Protein 8UFG (pdb70)

Sequence (1120 aa):
QTLCIKHLAKNYSKRWVVKDVSFEMQSGQIVGLLGPNGAGKTTSFYMVVGLVRMDKGEIHLDNLDLSDLAMHERARKGIGYLPQEASIFRKLTIAENIMAILETRKDLNKQQRQQRLQELLNDFKITHIKDSLGMSVSGGERRRAEIARALAADPKFMLLDEPFAGVDPISVGDIKDIIRNLKDRGIGVLITDHNVRETLAICEHAYIVSEGAVIAEGSPQDILENEQVRKVYLGDDFTQTLCIKHLAKNYSKRWVVKDVSFEMQSGQIVGLLGPNGAGKTTSFYMVVGLVRMDKGEIHLDNLDLSDLAMHERARKGIGYLPQEASIFRKLTIAENIMAILETRKDLNKQQRQQRLQELLNDFKITHIKDSLGMSVSGGERRRAEIARALAADPKFMLLDEPFAGVDPISVGDIKDIIRNLKDRGIGVLITDHNVRETLAICEHAYIVSEGAVIAEGSPQDILENEQVRKVYLGDDFIIRRYLVKQVVSTSLVVIALLTLIMMGGRLIKYFGVAAQGRLDAGVLFSIIGYRMPEFLTLILPLGFFIGLMLVFGRLYVDHEMAVLNGSGISRIRLGQLLIPLALVFLVIQGILMLWMTPWGLRQFDQLSSSQAVRTGFDLVRPKEFISSGPYTIYAGDLSEDRKNLKDIFFYQDVMILAKEATRNVVDLIQGRRYEIYSQAEFQRYRLRLKVEALPSSKLWNKWNDPVIASEMGWRVFGPFTIVIALMMAVALCEVSPRQGRYYRLIPAIFIFASLIVLLIAIRTRISRDELGVWAYPAALAVYGIAAALFSRKRRIVAKHVTKTTALAMLGTTIVLVILQVLFTYLGELSNLKADYSAWQAFLYVLWGAPRYLYEILPISALIGAILGLGTLASNSELIVMRSVGISLWRIVGWVIRSALVLVLLSFALSEWVVPYTNERANSVKSEVRGYWSREGQRFIYVDYANSQGQLKRIQVVDFDDNYRLKSVTNAEQGQFVKDGQWLLNHSQQMAILALQPKYVHMVTIDPEDLSFSQLVSFMNYMREYSQVPKTYQLAFWKKVASPFALITLVLVACSFIFGPLRQQSMGFRLVIALFIGLGFYYLQDFLGYASLVYNPSPAWFVLGPIVLMFVAGSYLLYRA

Solvent-accessible surface area: 48126 Å² total; per-residue (Å²): 101,48,0,24,0,63,104,0,3,35,31,110,113,186,150,96,19,0,88,82,0,47,4,99,0,101,40,22,34,1,0,0,0,0,1,12,78,53,10,4,6,44,23,0,0,63,0,0,3,10,81,21,108,23,68,121,23,66,0,43,6,73,144,76,64,0,12,140,39,34,14,29,55,0,15,147,64,4,6,3,13,1,0,68,89,31,0,1,0,44,100,0,22,0,12,44,0,0,12,0,0,0,65,50,29,207,107,23,86,118,136,73,46,84,113,52,9,119,70,0,0,100,64,12,144,0,60,129,19,65,121,31,71,1,101,76,25,65,43,48,34,50,26,60,0,0,5,0,1,11,2,0,24,77,11,75,0,0,0,1,4,26,7,3,38,38,22,22,29,61,39,13,30,86,20,24,84,26,1,97,49,0,53,114,78,30,13,0,0,0,0,0,1,47,39,4,62,38,0,12,62,11,8,70,40,0,7,0,0,6,134,0,34,39,37,8,114,10,36,11,117,61,0,67,104,39,135,82,0,93,145,59,2,0,4,138,128,46,125,95,49,0,18,1,82,103,0,4,32,25,86,113,176,142,92,17,0,96,80,0,48,4,94,0,91,40,22,28,1,0,0,0,0,1,12,83,62,4,4,6,44,19,0,0,60,0,0,3,9,41,38,142,29,70,116,20,64,0,48,5,76,144,74,68,0,21,147,45,32,5,24,55,7,14,123,67,4,6,4,12,2,5,74,116,46,0,0,0,71,112,14,20,0,12,71,0,0,19,0,0,0,37,20,34,201,106,26,79,148,148,72,46,83,117,48,8,116,82,0,1,102,52,11,146,0,61,130,19,66,118,32,66,2,87,76,29,62,42,45,34,48,21,60,0,0,5,0,2,10,1,0,25,78,10,78,0,0,0,2,5,25,7,3,37,44,20,23,24,62,40,11,33,89,18,26,82,24,2,95,48,0,73,103,81,35,13,0,0,0,0,0,1,48,39,3,76,33,0,13,62,14,8,65,36,0,8,0,0,12,117,0,36,39,43,9,120,10,40,17,140,86,1,51,141,44,138,93,0,55,128,48,1,0,5,126,127,74,49,13,100,106,0,0,41,92,20,0,46,61,19,0,104,98,12,18,62,71,24,23,127,22,57,13,22,14,69,41,24,113,16,32,1,39,4,7,51,0,112,13,48,61,75,25,10,143,49,3,27,38,62,42,76,6,60,29,45,14,61,0,12,2,22,0,0,0,12,0,0,6,13,2,0,1,40,0,32,34,30,35,0,0,11,6,0,22,7,18,8,8,12,31,53,97,0,6,102,9,0,73,69,12,0,96,80,13,36,88,66,1,8,82,11,9,70,156,52,19,2,93,0,20,63,49,33,55,105,23,46,73,77,27,84,116,33,52,0,0,14,35,0,67,30,70,29,37,16,73,17,76,86,43,10,0,6,0,6,63,19,35,87,81,29,87,66,0,77,34,3,1,3,19,68,92,30,0,4,6,5,120,69,0,48,50,59,54,0,30,0,56,71,1,35,63,0,40,81,128,53,78,44,106,30,108,136,74,135,11,168,41,94,27,73,6,66,32,22,95,129,5,185,90,104,98,147,67,37,52,22,5,4,5,5,0,37,3,57,48,4,6,85,5,0,37,11,0,10,60,5,0,7,2,23,1,89,3,49,62,192,60,5,62,45,101,65,9,35,72,0,43,84,66,0,39,48,0,21,55,60,5,84,37,8,46,39,122,3,43,126,103,122,42,29,35,164,4,2,54,39,6,12,50,96,40,6,108,56,6,26,122,80,7,157,189,85,121,24,0,1,117,12,0,30,135,27,0,20,107,20,0,76,35,13,4,101,79,35,24,103,45,54,22,96,103,32,50,70,46,16,62,62,75,63,130,112,110,7,53,44,150,61,0,68,47,29,0,74,85,0,18,24,55,18,31,42,75,16,0,16,28,0,0,0,4,0,0,0,42,2,0,0,57,1,21,60,18,11,4,5,29,4,0,9,8,13,3,0,20,4,115,115,0,2,32,4,0,28,102,1,0,74,87,2,7,117,59,5,99,26,10,8,44,189,51,10,34,122,9,16,84,81,2,98,48,37,100,127,123,15,176,29,30,23,13,27,16,47,48,71,1,0,43,0,42,42,1,27,60,160,0,34,1,99,154,5,23,10,0,36,6,61,119,80,36,122,7,98,40,8,29,55,10,104,67,1,88,62,83,137,96,49,96,24,125,46,75,113,58,132,130,65,94,104,35,14,6,20,10,120,36,2,54,14,40,80,59,82,19,79,44,1,5,64,74,44,0,49,34,4,18,74,18,20,172,133,83,38,79,14,8,43,31,18,60,3,0,49,79,50,24,47,2,20,15,118,6,3,45,7,0,0,6,8,0,0,0,47,2,7,9,67,5,97,146,74,26,56,5,44,1,45,17,34,0,61,72,32,1,69,38,9,77,54,76,50,26,79,34,0,48,2,0,30,26,92,107,65,52,1,17,195,35,16,60,23,6,15,81,126,34,89,91,49,0,27,132,29,6,156,128,31

Organism: Acinetobacter baylyi (strain ATCC 33305 / BD413 / ADP1) (NCBI:txid62977)

Radius of gyration: 37.08 Å; Cα contacts (8 Å, |Δi|>4): 2187; chains: 4; bounding box: 50×92×106 Å

InterPro domains:
  IPR003439 ABC transporter-like, ATP-binding domain [PF00005] (27-174)
  IPR003439 ABC transporter-like, ATP-binding domain [PS50893] (12-245)
  IPR003593 AAA+ ATPase domain [SM00382] (36-221)
  IPR017871 ABC transporter-like, conserved site [PS00211] (146-160)
  IPR027417 P-loop containing nucleoside triphosphate hydrolase [G3DSA:3.40.50.300] (1-249)
  IPR027417 P-loop containing nucleoside triphosphate hydrolase [SSF52540] (12-245)
  IPR030921 LPS export ABC transporter, ATP-binding protein LptB [TIGR04406] (12-248)
  IPR030921 LPS export ABC transporter, ATP-binding protein LptB [cd03218] (12-244)
  IPR032823 Branched-chain amino acid ATP-binding cassette transporter, C-terminal [PF12399] (223-247)
  IPR051120 ABC Transporter, Amino Acid and LPS Transport [PTHR45772] (4-247)

Secondary structure (DSSP, 8-state):
-EEEEEEEEEESSS-EEEEEEEEEEESS-EEEEE-STTSSHHHHHHHHHTSS--SEEEEEESS-B-SSS-HHHHHHTTEEEE-SS--S-TTSBHHHHHHHHHTT-TT--HHHHHHHHHHHHHHTT-GGGTTSBTTSS-HHHHHHHHHHHHHHT--SEEEEESTTSS--HHHHHHHHHHHHHTTTTT-EEEEE-S-HHHHTTT-SEEEEEETTEEEEEE-HHHHHT-TTHHHHTS-S---/-EEEEEEEEEESSS-EEEEEEEEEEETT-EEEEE-STTSSHHHHHHHHHTSS--SEEEEEESS-B-SSS-HHHHHHTTEEEE-SS--S-TTSBHHHHHHHHHTT-SS--HHHHHHHHHHHHHHTT-GGGTTSBGGGS-HHHHHHHHHHHHHHT--SEEEEESTTSS--HHHHHHHHHHHHHHHTTT-EEEEE-S-HHHHTTT-SEEEEEETTEEEEEE-HHHHHT-HHHHHHTS-S--/-HHHHHHHHHHHHHHHHHHHHHHHHHHHHHHHHHHHHHTTSS-TTTHHHHHHHTHHHHHHHHHHHHHHHHHHHHHHHHHHTTHHHHHHTTT--HHHHHHHTHHHHHHHHHHHHHIIIIIHHHHHHHHHHHHHHHSS--GGGG--BTEEEEETTEEEEEEE--SSS-SEEEEEEE--EEEEEEEEE---EEEEEEEEEE--EEEEEEEEEE---GGGS-STTTSS-TTSHHHHHHHHHHHHSTTHHHHHHHHHHHT----TTT-TTTTHHHHHHHHHHHHHHHHHHHHHHHTTSS-TTHHHHHHHHHHHHHHHHHT-/--HHHHHHHHHHHHHHHHHHHHHHHHHHHHHHHHHTTS--SSS-HHHHHHHHHHTHHHHHHHHHHHHHHHHHHHHHHHHHHTTHHHHHHHTT--HHHHHHHHHHHHHHHHHHHHHIIIIIHHHHHHHHHHHH--EEEEEEEETTEEEEEEEE-TTSEEEEEEEE---TT-----EEE-SEEEEEETTEEEEES-EE-------SSTTHHHHS-TTTS-HHHHHHHHHHHHHHS---HHHHHHHHHHHTHHHHHHHHHHHHHHHHHTTTTT--HHHHHHHHHHHHHHHHHHHHHHHHHHTTSSS-HHHHHHHHHHHHHHHHHHHHHT-

Structure (mmCIF, N/CA/C/O backbone):
data_8UFG
#
_entry.id   8UFG
#
_cell.length_a   1.00
_cell.length_b   1.00
_cell.length_c   1.00
_cell.angle_alpha   90.00
_cell.angle_beta   90.00
_cell.angle_gamma   90.00
#
_symmetry.space_group_name_H-M   'P 1'
#
loop_
_entity.id
_entity.type
_entity.pdbx_description
1 polymer 'Lipopolysaccharide export system ATP-binding protein LptB'
2 polymer 'Lipopolysaccharide export system permease protein LptF'
3 polymer 'LPS export ABC transporter permease LptG'
4 non-polymer DODECYL-BETA-D-MALTOSIDE
5 non-polymer '(2~{R},4~{R},5~{R},6~{R})-2-[(2~{R},4~{R},5~{R},6~{R})-5-[(2~{S},4~{R},5~{R},6~{R})-4-[(2~{R},3~{R},4~{R},5~{S},6~{S})-3-acetamido-6-carboxy-4,5-bis(oxidanyl)oxan-2-yl]oxy-6-[(1~{R})-1,2-bis(oxidanyl)ethyl]-2-carboxy-5-oxidanyl-oxan-2-yl]oxy-6-[(1~{R})-1,2-bis(oxidanyl)ethyl]-2-carboxy-2-[[(2~{R},3~{S},4~{R},5~{R},6~{R})-4-[(3~{S})-3-dodecanoyloxydodecanoyl]oxy-6-[[(2~{R},3~{S},4~{R},5~{R},6~{R})-5-[[(3~{R})-3-heptanoyloxyundecanoyl]amino]-3-oxidanyl-4-[(3~{R})-3-oxidanyloctanoyl]oxy-6-phosphonooxy-oxan-2-yl]methoxy]-5-[[(3~{S})-3-[(3~{R})-3-oxidanyldecanoyl]oxydecanoyl]amino]-3-phosphonooxy-oxan-2-yl]methoxy]oxan-4-yl]oxy-6-[(1~{R})-1,2-bis(oxidanyl)ethyl]-4,5-bis(oxidanyl)oxane-2-carboxylic acid'
#
loop_
_atom_site.group_PDB
_atom_site.id
_atom_site.type_symbol
_atom_site.label_atom_id
_atom_site.label_alt_id
_atom_site.label_comp_id
_atom_site.label_asym_id
_atom_site.label_entity_id
_atom_site.label_seq_id
_atom_site.pdbx_PDB_ins_code
_atom_site.Cartn_x
_atom_site.Cartn_y
_atom_site.Cartn_z
_atom_site.occupancy
_atom_site.B_iso_or_equiv
_atom_site.auth_seq_id
_atom_site.auth_comp_id
_atom_site.auth_asym_id
_atom_site.auth_atom_id
_atom_site.pdbx_PDB_model_num
ATOM 1 N N . GLN A 1 18 ? 118.374 98.110 66.814 1.00 52.28 10 GLN A N 1
ATOM 2 C CA . GLN A 1 18 ? 119.115 98.809 67.857 1.00 52.28 10 GLN A CA 1
ATOM 3 C C . GLN A 1 18 ? 119.774 97.820 68.808 1.00 52.28 10 GLN A C 1
ATOM 4 O O . GLN A 1 18 ? 119.193 96.788 69.141 1.00 52.28 10 GLN A O 1
ATOM 10 N N . THR A 1 19 ? 120.989 98.140 69.246 1.00 51.01 11 THR A N 1
ATOM 11 C CA . THR A 1 19 ? 121.745 97.282 70.144 1.00 51.01 11 THR A CA 1
ATOM 12 C C . THR A 1 19 ? 122.282 98.097 71.311 1.00 51.01 11 THR A C 1
ATOM 13 O O . THR A 1 19 ? 122.632 99.271 71.164 1.00 51.01 11 THR A O 1
ATOM 17 N N . LEU A 1 20 ? 122.333 97.461 72.478 1.00 46.63 12 LEU A N 1
ATOM 18 C CA . LEU A 1 20 ? 122.857 98.066 73.701 1.00 46.63 12 LEU A CA 1
ATOM 19 C C . LEU A 1 20 ? 124.150 97.338 74.050 1.00 46.63 12 LEU A C 1
ATOM 20 O O . LEU A 1 20 ? 124.122 96.280 74.685 1.00 46.63 12 LEU A O 1
ATOM 25 N N . CYS A 1 21 ? 125.280 97.903 73.636 1.00 51.47 13 CYS A N 1
ATOM 26 C CA . CYS A 1 21 ? 126.578 97.268 73.821 1.00 51.47 13 CYS A CA 1
ATOM 27 C C . CYS A 1 21 ? 127.213 97.770 75.111 1.00 51.47 13 CYS A C 1
ATOM 28 O O . CYS A 1 21 ? 127.439 98.974 75.271 1.00 51.47 13 CYS A O 1
ATOM 31 N N . ILE A 1 22 ? 127.503 96.847 76.023 1.00 46.76 14 ILE A N 1
ATOM 32 C CA . ILE A 1 22 ? 128.148 97.153 77.294 1.00 46.76 14 ILE A CA 1
ATOM 33 C C . ILE A 1 22 ? 129.441 96.357 77.354 1.00 46.76 14 ILE A C 1
ATOM 34 O O . ILE A 1 22 ? 129.435 95.144 77.113 1.00 46.76 14 ILE A O 1
ATOM 39 N N . LYS A 1 23 ? 130.547 97.027 77.669 1.00 50.87 15 LYS A N 1
ATOM 40 C CA . LYS A 1 23 ? 131.838 96.358 77.701 1.00 50.87 15 LYS A CA 1
ATOM 41 C C . LYS A 1 23 ? 132.689 96.873 78.852 1.00 50.87 15 LYS A C 1
ATOM 42 O O . LYS A 1 23 ? 132.662 98.062 79.178 1.00 50.87 15 LYS A O 1
ATOM 48 N N . HIS A 1 24 ? 133.434 95.952 79.467 1.00 49.33 16 HIS A N 1
ATOM 49 C CA . HIS A 1 24 ? 134.462 96.271 80.459 1.00 49.33 16 HIS A CA 1
ATOM 50 C C . HIS A 1 24 ? 133.901 97.046 81.651 1.00 49.33 16 HIS A C 1
ATOM 51 O O . HIS A 1 24 ? 134.463 98.054 82.082 1.00 49.33 16 HIS A O 1
ATOM 58 N N . LEU A 1 25 ? 132.790 96.560 82.196 1.00 45.94 17 LEU A N 1
ATOM 59 C CA . LEU A 1 25 ? 132.261 97.142 83.420 1.00 45.94 17 LEU A CA 1
ATOM 60 C C . LEU A 1 25 ? 133.183 96.841 84.595 1.00 45.94 17 LEU A C 1
ATOM 61 O O . LEU A 1 25 ? 133.814 95.784 84.664 1.00 45.94 17 LEU A O 1
ATOM 66 N N . ALA A 1 26 ? 133.257 97.786 85.527 1.00 50.25 18 ALA A N 1
ATOM 67 C CA . ALA A 1 26 ? 134.074 97.606 86.717 1.00 50.25 18 ALA A CA 1
ATOM 68 C C . ALA A 1 26 ? 133.531 98.488 87.828 1.00 50.25 18 ALA A C 1
ATOM 69 O O . ALA A 1 26 ? 133.070 99.603 87.574 1.00 50.25 18 ALA A O 1
ATOM 71 N N . LYS A 1 27 ? 133.590 97.980 89.056 1.00 52.62 19 LYS A N 1
ATOM 72 C CA . LYS A 1 27 ? 133.135 98.726 90.219 1.00 52.62 19 LYS A CA 1
ATOM 73 C C . LYS A 1 27 ? 133.724 98.083 91.462 1.00 52.62 19 LYS A C 1
ATOM 74 O O . LYS A 1 27 ? 133.791 96.856 91.556 1.00 52.62 19 LYS A O 1
ATOM 80 N N . ASN A 1 28 ? 134.153 98.914 92.407 1.00 64.47 20 ASN A N 1
ATOM 81 C CA . ASN A 1 28 ? 134.690 98.435 93.670 1.00 64.47 20 ASN A CA 1
ATOM 82 C C . ASN A 1 28 ? 133.915 99.023 94.844 1.00 64.47 20 ASN A C 1
ATOM 83 O O . ASN A 1 28 ? 133.377 100.131 94.770 1.00 64.47 20 ASN A O 1
ATOM 88 N N . TYR A 1 29 ? 133.819 98.235 95.911 1.00 69.40 21 TYR A N 1
ATOM 89 C CA . TYR A 1 29 ? 133.152 98.630 97.147 1.00 69.40 21 TYR A CA 1
ATOM 90 C C . TYR A 1 29 ? 134.168 98.517 98.274 1.00 69.40 21 TYR A C 1
ATOM 91 O O . TYR A 1 29 ? 134.501 97.407 98.703 1.00 69.40 21 TYR A O 1
ATOM 100 N N . SER A 1 30 ? 134.655 99.664 98.753 1.00 77.85 22 SER A N 1
ATOM 101 C CA . SER A 1 30 ? 135.704 99.713 99.773 1.00 77.85 22 SER A CA 1
ATOM 102 C C . SER A 1 30 ? 136.943 98.944 99.314 1.00 77.85 22 SER A C 1
ATOM 103 O O . SER A 1 30 ? 137.447 98.057 100.006 1.00 77.85 22 SER A O 1
ATOM 106 N N . LYS A 1 31 ? 137.426 99.295 98.120 1.00 77.28 23 LYS A N 1
ATOM 107 C CA . LYS A 1 31 ? 138.606 98.672 97.516 1.00 77.28 23 LYS A CA 1
ATOM 108 C C . LYS A 1 31 ? 138.434 97.161 97.376 1.00 77.28 23 LYS A C 1
ATOM 109 O O . LYS A 1 31 ? 139.381 96.389 97.543 1.00 77.28 23 LYS A O 1
ATOM 115 N N . ARG A 1 32 ? 137.213 96.737 97.065 1.00 69.51 24 ARG A N 1
ATOM 116 C CA . ARG A 1 32 ? 136.888 95.338 96.799 1.00 69.51 24 ARG A CA 1
ATOM 117 C C . ARG A 1 32 ? 136.101 95.306 95.494 1.00 69.51 24 ARG A C 1
ATOM 118 O O . ARG A 1 32 ? 134.935 95.710 95.455 1.00 69.51 24 ARG A O 1
ATOM 126 N N . TRP A 1 33 ? 136.737 94.826 94.429 1.00 60.32 25 TRP A N 1
ATOM 127 C CA . TRP A 1 33 ? 136.169 94.895 93.084 1.00 60.32 25 TRP A CA 1
ATOM 128 C C . TRP A 1 33 ? 135.024 93.897 92.974 1.00 60.32 25 TRP A C 1
ATOM 129 O O . TRP A 1 33 ? 135.239 92.711 92.717 1.00 60.32 25 TRP A O 1
ATOM 140 N N . VAL A 1 34 ? 133.796 94.381 93.170 1.00 56.73 26 VAL A N 1
ATOM 141 C CA . VAL A 1 34 ? 132.628 93.515 93.044 1.00 56.73 26 VAL A CA 1
ATOM 142 C C . VAL A 1 34 ? 132.418 93.105 91.592 1.00 56.73 26 VAL A C 1
ATOM 143 O O . VAL A 1 34 ? 131.970 91.989 91.309 1.00 56.73 26 VAL A O 1
ATOM 147 N N . VAL A 1 35 ? 132.725 93.998 90.652 1.00 50.32 27 VAL A N 1
ATOM 148 C CA . VAL A 1 35 ? 132.566 93.740 89.226 1.00 50.32 27 VAL A CA 1
ATOM 149 C C . VAL A 1 35 ? 133.907 93.973 88.545 1.00 50.32 27 VAL A C 1
ATOM 150 O O . VAL A 1 35 ? 134.532 95.021 88.740 1.00 50.32 27 VAL A O 1
ATOM 154 N N . LYS A 1 36 ? 134.349 92.999 87.750 1.00 50.86 28 LYS A N 1
ATOM 155 C CA . LYS A 1 36 ? 135.629 93.068 87.044 1.00 50.86 28 LYS A CA 1
ATOM 156 C C . LYS A 1 36 ? 135.420 92.623 85.600 1.00 50.86 28 LYS A C 1
ATOM 157 O O . LYS A 1 36 ? 135.311 91.424 85.327 1.00 50.86 28 LYS A O 1
ATOM 163 N N . ASP A 1 37 ? 135.379 93.587 84.680 1.00 49.39 29 ASP A N 1
ATOM 164 C CA . ASP A 1 37 ? 135.323 93.318 83.243 1.00 49.39 29 ASP A CA 1
ATOM 165 C C . ASP A 1 37 ? 134.087 92.496 82.869 1.00 49.39 29 ASP A C 1
ATOM 166 O O . ASP A 1 37 ? 134.177 91.365 82.390 1.00 49.39 29 ASP A O 1
ATOM 171 N N . VAL A 1 38 ? 132.920 93.090 83.100 1.00 46.78 30 VAL A N 1
ATOM 172 C CA . VAL A 1 38 ? 131.658 92.529 82.632 1.00 46.78 30 VAL A CA 1
ATOM 173 C C . VAL A 1 38 ? 131.325 93.157 81.286 1.00 46.78 30 VAL A C 1
ATOM 174 O O . VAL A 1 38 ? 131.174 94.378 81.181 1.00 46.78 30 VAL A O 1
ATOM 178 N N . SER A 1 39 ? 131.210 92.323 80.257 1.00 47.68 31 SER A N 1
ATOM 179 C CA . SER A 1 39 ? 130.898 92.788 78.914 1.00 47.68 31 SER A CA 1
ATOM 180 C C . SER A 1 39 ? 129.795 91.921 78.334 1.00 47.68 31 SER A C 1
ATOM 181 O O . SER A 1 39 ? 129.922 90.694 78.300 1.00 47.68 31 SER A O 1
ATOM 184 N N . PHE A 1 40 ? 128.720 92.557 77.876 1.00 46.59 32 PHE A N 1
ATOM 185 C CA . PHE A 1 40 ? 127.631 91.827 77.245 1.00 46.59 32 PHE A CA 1
ATOM 186 C C . PHE A 1 40 ? 126.893 92.761 76.299 1.00 46.59 32 PHE A C 1
ATOM 187 O O . PHE A 1 40 ? 126.917 93.984 76.459 1.00 46.59 32 PHE A O 1
ATOM 195 N N . GLU A 1 41 ? 126.236 92.165 75.308 1.00 49.79 33 GLU A N 1
ATOM 196 C CA . GLU A 1 41 ? 125.525 92.905 74.278 1.00 49.79 33 GLU A CA 1
ATOM 197 C C . GLU A 1 41 ? 124.076 92.449 74.225 1.00 49.79 33 GLU A C 1
ATOM 198 O O . GLU A 1 41 ? 123.788 91.253 74.323 1.00 49.79 33 GLU A O 1
ATOM 204 N N . MET A 1 42 ? 123.170 93.409 74.067 1.00 50.69 34 MET A N 1
ATOM 205 C CA . MET A 1 42 ? 121.747 93.129 73.960 1.00 50.69 34 MET A CA 1
ATOM 206 C C . MET A 1 42 ? 121.155 93.973 72.843 1.00 50.69 34 MET A C 1
ATOM 207 O O . MET A 1 42 ? 121.503 95.146 72.691 1.00 50.69 34 MET A O 1
ATOM 212 N N . GLN A 1 43 ? 120.264 93.369 72.064 1.00 49.47 35 GLN A N 1
ATOM 213 C CA . GLN A 1 43 ? 119.624 94.034 70.941 1.00 49.47 35 GLN A CA 1
ATOM 214 C C . GLN A 1 43 ? 118.144 94.248 71.225 1.00 49.47 35 GLN A C 1
ATOM 215 O O . GLN A 1 43 ? 117.556 93.611 72.103 1.00 49.47 35 GLN A O 1
ATOM 221 N N . SER A 1 44 ? 117.547 95.166 70.471 1.00 48.43 36 SER A N 1
ATOM 222 C CA . SER A 1 44 ? 116.130 95.456 70.627 1.00 48.43 36 SER A CA 1
ATOM 223 C C . SER A 1 44 ? 115.293 94.257 70.201 1.00 48.43 36 SER A C 1
ATOM 224 O O . SER A 1 44 ? 115.625 93.555 69.243 1.00 48.43 36 SER A O 1
ATOM 227 N N . GLY A 1 45 ? 114.323 93.856 70.998 1.00 47.93 37 GLY A N 1
ATOM 228 C CA . GLY A 1 45 ? 113.610 92.615 70.654 1.00 47.93 37 GLY A CA 1
ATOM 229 C C . GLY A 1 45 ? 114.406 91.402 71.064 1.00 47.93 37 GLY A C 1
ATOM 230 O O . GLY A 1 45 ? 114.516 90.496 70.255 1.00 47.93 37 GLY A O 1
ATOM 231 N N . GLN A 1 46 ? 114.955 91.392 72.274 1.00 48.97 38 GLN A N 1
ATOM 232 C CA . GLN A 1 46 ? 115.692 90.224 72.784 1.00 48.97 38 GLN A CA 1
ATOM 233 C C . GLN A 1 46 ? 115.515 90.187 74.283 1.00 48.97 38 GLN A C 1
ATOM 234 O O . GLN A 1 46 ? 115.525 91.242 74.851 1.00 48.97 38 GLN A O 1
ATOM 240 N N . ILE A 1 47 ? 115.349 89.014 74.870 1.00 46.81 39 ILE A N 1
ATOM 241 C CA . ILE A 1 47 ? 115.189 88.862 76.327 1.00 46.81 39 ILE A CA 1
ATOM 242 C C . ILE A 1 47 ? 116.494 88.278 76.824 1.00 46.81 39 ILE A C 1
ATOM 243 O O . ILE A 1 47 ? 116.591 87.091 76.833 1.00 46.81 39 ILE A O 1
ATOM 248 N N . VAL A 1 48 ? 117.454 89.100 77.211 1.00 44.98 40 VAL A N 1
ATOM 249 C CA . VAL A 1 48 ? 118.787 88.703 77.646 1.00 44.98 40 VAL A CA 1
ATOM 250 C C . VAL A 1 48 ? 118.791 88.631 79.165 1.00 44.98 40 VAL A C 1
ATOM 251 O O . VAL A 1 48 ? 118.365 89.576 79.837 1.00 44.98 40 VAL A O 1
ATOM 255 N N . GLY A 1 49 ? 119.268 87.510 79.704 1.00 46.35 41 GLY A N 1
ATOM 256 C CA . GLY A 1 49 ? 119.303 87.298 81.131 1.00 46.35 41 GLY A CA 1
ATOM 257 C C . GLY A 1 49 ? 120.696 87.494 81.693 1.00 46.35 41 GLY A C 1
ATOM 258 O O . GLY A 1 49 ? 121.641 86.816 81.287 1.00 46.35 41 GLY A O 1
ATOM 259 N N . LEU A 1 50 ? 120.815 88.430 82.631 1.00 44.36 42 LEU A N 1
ATOM 260 C CA . LEU A 1 50 ? 122.071 88.696 83.330 1.00 44.36 42 LEU A CA 1
ATOM 261 C C . LEU A 1 50 ? 122.025 87.928 84.647 1.00 44.36 42 LEU A C 1
ATOM 262 O O . LEU A 1 50 ? 121.559 88.433 85.668 1.00 44.36 42 LEU A O 1
ATOM 267 N N . LEU A 1 51 ? 122.514 86.695 84.618 1.00 46.05 43 LEU A N 1
ATOM 268 C CA . LEU A 1 51 ? 122.435 85.779 85.744 1.00 46.05 43 LEU A CA 1
ATOM 269 C C . LEU A 1 51 ? 123.816 85.573 86.355 1.00 46.05 43 LEU A C 1
ATOM 270 O O . LEU A 1 51 ? 124.812 86.160 85.925 1.00 46.05 43 LEU A O 1
ATOM 275 N N . GLY A 1 52 ? 123.865 84.722 87.375 1.00 49.70 44 GLY A N 1
ATOM 276 C CA . GLY A 1 52 ? 125.094 84.420 88.066 1.00 49.70 44 GLY A CA 1
ATOM 277 C C . GLY A 1 52 ? 124.856 84.149 89.536 1.00 49.70 44 GLY A C 1
ATOM 278 O O . GLY A 1 52 ? 123.752 84.343 90.054 1.00 49.70 44 GLY A O 1
ATOM 279 N N . PRO A 1 53 ? 125.886 83.680 90.238 1.00 50.79 45 PRO A N 1
ATOM 280 C CA . PRO A 1 53 ? 125.749 83.457 91.681 1.00 50.79 45 PRO A CA 1
ATOM 281 C C . PRO A 1 53 ? 125.472 84.758 92.417 1.00 50.79 45 PRO A C 1
ATOM 282 O O . PRO A 1 53 ? 125.872 85.841 91.985 1.00 50.79 45 PRO A O 1
ATOM 286 N N . ASN A 1 54 ? 124.759 84.640 93.535 1.00 52.72 46 ASN A N 1
ATOM 287 C CA . ASN A 1 54 ? 124.366 85.814 94.304 1.00 52.72 46 ASN A CA 1
ATOM 288 C C . ASN A 1 54 ? 125.594 86.546 94.829 1.00 52.72 46 ASN A C 1
ATOM 289 O O . ASN A 1 54 ? 126.517 85.930 95.368 1.00 52.72 46 ASN A O 1
ATOM 294 N N . GLY A 1 55 ? 125.601 87.867 94.667 1.00 49.09 47 GLY A N 1
ATOM 295 C CA . GLY A 1 55 ? 126.708 88.675 95.133 1.00 49.09 47 GLY A CA 1
ATOM 296 C C . GLY A 1 55 ? 127.958 88.603 94.290 1.00 49.09 47 GLY A C 1
ATOM 297 O O . GLY A 1 55 ? 129.003 89.104 94.715 1.00 49.09 47 GLY A O 1
ATOM 298 N N . ALA A 1 56 ? 127.888 87.997 93.108 1.00 48.51 48 ALA A N 1
ATOM 299 C CA . ALA A 1 56 ? 129.044 87.850 92.236 1.00 48.51 48 ALA A CA 1
ATOM 300 C C . ALA A 1 56 ? 129.187 88.990 91.240 1.00 48.51 48 ALA A C 1
ATOM 301 O O . ALA A 1 56 ? 130.083 88.942 90.393 1.00 48.51 48 ALA A O 1
ATOM 303 N N . GLY A 1 57 ? 128.327 90.003 91.309 1.00 47.02 49 GLY A N 1
ATOM 304 C CA . GLY A 1 57 ? 128.423 91.153 90.435 1.00 47.02 49 GLY A CA 1
ATOM 305 C C . GLY A 1 57 ? 127.326 91.275 89.402 1.00 47.02 49 GLY A C 1
ATOM 306 O O . GLY A 1 57 ? 127.294 92.281 88.685 1.00 47.02 49 GLY A O 1
ATOM 307 N N . LYS A 1 58 ? 126.431 90.291 89.286 1.00 42.06 50 LYS A N 1
ATOM 308 C CA . LYS A 1 58 ? 125.337 90.411 88.328 1.00 42.06 50 LYS A CA 1
ATOM 309 C C . LYS A 1 58 ? 124.397 91.550 88.704 1.00 42.06 50 LYS A C 1
ATOM 310 O O . LYS A 1 58 ? 123.985 92.333 87.840 1.00 42.06 50 LYS A O 1
ATOM 316 N N . THR A 1 59 ? 124.061 91.672 89.990 1.00 40.27 51 THR A N 1
ATOM 317 C CA . THR A 1 59 ? 123.189 92.758 90.425 1.00 40.27 51 THR A CA 1
ATOM 318 C C . THR A 1 59 ? 123.869 94.110 90.266 1.00 40.27 51 THR A C 1
ATOM 319 O O . THR A 1 59 ? 123.253 95.068 89.787 1.00 40.27 51 THR A O 1
ATOM 323 N N . THR A 1 60 ? 125.140 94.208 90.661 1.00 41.54 52 THR A N 1
ATOM 324 C CA . THR A 1 60 ? 125.861 95.466 90.508 1.00 41.54 52 THR A CA 1
ATOM 325 C C . THR A 1 60 ? 126.015 95.836 89.039 1.00 41.54 52 THR A C 1
ATOM 326 O O . THR A 1 60 ? 125.851 97.003 88.666 1.00 41.54 52 THR A O 1
ATOM 330 N N . SER A 1 61 ? 126.331 94.855 88.188 1.00 40.36 53 SER A N 1
ATOM 331 C CA . SER A 1 61 ? 126.437 95.122 86.758 1.00 40.36 53 SER A CA 1
ATOM 332 C C . SER A 1 61 ? 125.111 95.610 86.192 1.00 40.36 53 SER A C 1
ATOM 333 O O . SER A 1 61 ? 125.074 96.572 85.413 1.00 40.36 53 SER A O 1
ATOM 336 N N . PHE A 1 62 ? 124.009 94.970 86.587 1.00 37.73 54 PHE A N 1
ATOM 337 C CA . PHE A 1 62 ? 122.695 95.416 86.139 1.00 37.73 54 PHE A CA 1
ATOM 338 C C . PHE A 1 62 ? 122.405 96.834 86.611 1.00 37.73 54 PHE A C 1
ATOM 339 O O . PHE A 1 62 ? 121.810 97.629 85.879 1.00 37.73 54 PHE A O 1
ATOM 347 N N . TYR A 1 63 ? 122.810 97.165 87.837 1.00 35.24 55 TYR A N 1
ATOM 348 C CA . TYR A 1 63 ? 122.540 98.497 88.365 1.00 35.24 55 TYR A CA 1
ATOM 349 C C . TYR A 1 63 ? 123.350 99.566 87.640 1.00 35.24 55 TYR A C 1
ATOM 350 O O . TYR A 1 63 ? 122.840 100.661 87.378 1.00 35.24 55 TYR A O 1
ATOM 359 N N . MET A 1 64 ? 124.613 99.279 87.312 1.00 40.06 56 MET A N 1
ATOM 360 C CA . MET A 1 64 ? 125.383 100.245 86.529 1.00 40.06 56 MET A CA 1
ATOM 361 C C . MET A 1 64 ? 124.838 100.369 85.113 1.00 40.06 56 MET A C 1
ATOM 362 O O . MET A 1 64 ? 124.906 101.445 84.507 1.00 40.06 56 MET A O 1
ATOM 367 N N . VAL A 1 65 ? 124.303 99.279 84.560 1.00 36.75 57 VAL A N 1
ATOM 368 C CA . VAL A 1 65 ? 123.641 99.375 83.262 1.00 36.75 57 VAL A CA 1
ATOM 369 C C . VAL A 1 65 ? 122.412 100.270 83.356 1.00 36.75 57 VAL A C 1
ATOM 370 O O . VAL A 1 65 ? 122.166 101.107 82.479 1.00 36.75 57 VAL A O 1
ATOM 374 N N . VAL A 1 66 ? 121.619 100.108 84.419 1.00 34.04 58 VAL A N 1
ATOM 375 C CA . VAL A 1 66 ? 120.464 100.974 84.634 1.00 34.04 58 VAL A CA 1
ATOM 376 C C . VAL A 1 66 ? 120.908 102.414 84.850 1.00 34.04 58 VAL A C 1
ATOM 377 O O . VAL A 1 66 ? 120.357 103.347 84.254 1.00 34.04 58 VAL A O 1
ATOM 381 N N . GLY A 1 67 ? 121.912 102.618 85.697 1.00 37.04 59 GLY A N 1
ATOM 382 C CA . GLY A 1 67 ? 122.399 103.949 85.994 1.00 37.04 59 GLY A CA 1
ATOM 383 C C . GLY A 1 67 ? 122.292 104.306 87.460 1.00 37.04 59 GLY A C 1
ATOM 384 O O . GLY A 1 67 ? 122.560 105.447 87.846 1.00 37.04 59 GLY A O 1
ATOM 385 N N . LEU A 1 68 ? 121.905 103.339 88.292 1.00 34.56 60 LEU A N 1
ATOM 386 C CA . LEU A 1 68 ? 121.792 103.557 89.727 1.00 34.56 60 LEU A CA 1
ATOM 387 C C . LEU A 1 68 ? 123.123 103.449 90.454 1.00 34.56 60 LEU A C 1
ATOM 388 O O . LEU A 1 68 ? 123.220 103.890 91.603 1.00 34.56 60 LEU A O 1
ATOM 393 N N . VAL A 1 69 ? 124.142 102.873 89.820 1.00 40.15 61 VAL A N 1
ATOM 394 C CA . VAL A 1 69 ? 125.476 102.754 90.397 1.00 40.15 61 VAL A CA 1
ATOM 395 C C . VAL A 1 69 ? 126.459 103.298 89.372 1.00 40.15 61 VAL A C 1
ATOM 396 O O . VAL A 1 69 ? 126.571 102.754 88.268 1.00 40.15 61 VAL A O 1
ATOM 400 N N . ARG A 1 70 ? 127.165 104.369 89.725 1.00 47.30 62 ARG A N 1
ATOM 401 C CA . ARG A 1 70 ? 128.113 104.962 88.796 1.00 47.30 62 ARG A CA 1
ATOM 402 C C . ARG A 1 70 ? 129.287 104.018 88.566 1.00 47.30 62 ARG A C 1
ATOM 403 O O . ARG A 1 70 ? 129.831 103.422 89.499 1.00 47.30 62 ARG A O 1
ATOM 411 N N . MET A 1 71 ? 129.676 103.888 87.303 1.00 49.73 63 MET A N 1
ATOM 412 C CA . MET A 1 71 ? 130.738 102.971 86.920 1.00 49.73 63 MET A CA 1
ATOM 413 C C . MET A 1 71 ? 132.100 103.529 87.305 1.00 49.73 63 MET A C 1
ATOM 414 O O . MET A 1 71 ? 132.339 104.737 87.221 1.00 49.73 63 MET A O 1
ATOM 419 N N . ASP A 1 72 ? 132.998 102.639 87.728 1.00 53.17 64 ASP A N 1
ATOM 420 C CA . ASP A 1 72 ? 134.394 103.027 87.881 1.00 53.17 64 ASP A CA 1
ATOM 421 C C . ASP A 1 72 ? 135.140 102.932 86.559 1.00 53.17 64 ASP A C 1
ATOM 422 O O . ASP A 1 72 ? 135.789 103.899 86.145 1.00 53.17 64 ASP A O 1
ATOM 427 N N . LYS A 1 73 ? 135.058 101.784 85.891 1.00 51.87 65 LYS A N 1
ATOM 428 C CA . LYS A 1 73 ? 135.555 101.629 84.533 1.00 51.87 65 LYS A CA 1
ATOM 429 C C . LYS A 1 73 ? 134.472 100.935 83.723 1.00 51.87 65 LYS A C 1
ATOM 430 O O . LYS A 1 73 ? 133.930 99.917 84.158 1.00 51.87 65 LYS A O 1
ATOM 436 N N . GLY A 1 74 ? 134.156 101.488 82.557 1.00 49.31 66 GLY A N 1
ATOM 437 C CA . GLY A 1 74 ? 133.122 100.894 81.734 1.00 49.31 66 GLY A CA 1
ATOM 438 C C . GLY A 1 74 ? 132.729 101.705 80.519 1.00 49.31 66 GLY A C 1
ATOM 439 O O . GLY A 1 74 ? 133.010 102.903 80.435 1.00 49.31 66 GLY A O 1
ATOM 440 N N . GLU A 1 75 ? 132.073 101.048 79.567 1.00 51.79 67 GLU A N 1
ATOM 441 C CA . GLU A 1 75 ? 131.602 101.678 78.343 1.00 51.79 67 GLU A CA 1
ATOM 442 C C . GLU A 1 75 ? 130.226 101.123 78.015 1.00 51.79 67 GLU A C 1
ATOM 443 O O . GLU A 1 75 ? 130.069 99.909 77.857 1.00 51.79 67 GLU A O 1
ATOM 449 N N . ILE A 1 76 ? 129.236 102.004 77.917 1.00 46.46 68 ILE A N 1
ATOM 450 C CA . ILE A 1 76 ? 127.868 101.616 77.597 1.00 46.46 68 ILE A CA 1
ATOM 451 C C . ILE A 1 76 ? 127.441 102.391 76.360 1.00 46.46 68 ILE A C 1
ATOM 452 O O . ILE A 1 76 ? 127.520 103.625 76.340 1.00 46.46 68 ILE A O 1
ATOM 457 N N . HIS A 1 77 ? 126.990 101.673 75.336 1.00 48.59 69 HIS A N 1
ATOM 458 C CA . HIS A 1 77 ? 126.599 102.276 74.073 1.00 48.59 69 HIS A CA 1
ATOM 459 C C . HIS A 1 77 ? 125.194 101.828 73.702 1.00 48.59 69 HIS A C 1
ATOM 460 O O . HIS A 1 77 ? 124.751 100.742 74.081 1.00 48.59 69 HIS A O 1
ATOM 467 N N . LEU A 1 78 ? 124.496 102.684 72.957 1.00 51.08 70 LEU A N 1
ATOM 468 C CA . LEU A 1 78 ? 123.165 102.377 72.427 1.00 51.08 70 LEU A CA 1
ATOM 469 C C . LEU A 1 78 ? 123.145 102.873 70.984 1.00 51.08 70 LEU A C 1
ATOM 470 O O . LEU A 1 78 ? 122.852 104.044 70.728 1.00 51.08 70 LEU A O 1
ATOM 475 N N . ASP A 1 79 ? 123.461 101.975 70.049 1.00 57.10 71 ASP A N 1
ATOM 476 C CA . ASP A 1 79 ? 123.523 102.295 68.623 1.00 57.10 71 ASP A CA 1
ATOM 477 C C . ASP A 1 79 ? 124.524 103.430 68.376 1.00 57.10 71 ASP A C 1
ATOM 478 O O . ASP A 1 79 ? 124.171 104.551 68.009 1.00 57.10 71 ASP A O 1
ATOM 483 N N . ASN A 1 80 ? 125.791 103.096 68.644 1.00 57.01 72 ASN A N 1
ATOM 484 C CA . ASN A 1 80 ? 126.944 103.999 68.496 1.00 57.01 72 ASN A CA 1
ATOM 485 C C . ASN A 1 80 ? 126.707 105.357 69.157 1.00 57.01 72 ASN A C 1
ATOM 486 O O . ASN A 1 80 ? 127.244 106.380 68.725 1.00 57.01 72 ASN A O 1
ATOM 491 N N . LEU A 1 81 ? 125.922 105.368 70.233 1.00 53.30 73 LEU A N 1
ATOM 492 C CA . LEU A 1 81 ? 125.676 106.563 71.034 1.00 53.30 73 LEU A CA 1
ATOM 493 C C . LEU A 1 81 ? 126.087 106.252 72.466 1.00 53.30 73 LEU A C 1
ATOM 494 O O . LEU A 1 81 ? 125.464 105.414 73.126 1.00 53.30 73 LEU A O 1
ATOM 499 N N . ASP A 1 82 ? 127.134 106.921 72.942 1.00 50.51 74 ASP A N 1
ATOM 500 C CA . ASP A 1 82 ? 127.679 106.626 74.260 1.00 50.51 74 ASP A CA 1
ATOM 501 C C . ASP A 1 82 ? 126.712 107.060 75.355 1.00 50.51 74 ASP A C 1
ATOM 502 O O . ASP A 1 82 ? 126.162 108.165 75.313 1.00 50.51 74 ASP A O 1
ATOM 507 N N . LEU A 1 83 ? 126.510 106.185 76.341 1.00 43.68 75 LEU A N 1
ATOM 508 C CA . LEU A 1 83 ? 125.688 106.488 77.506 1.00 43.68 75 LEU A CA 1
ATOM 509 C C . LEU A 1 83 ? 126.463 106.359 78.811 1.00 43.68 75 LEU A C 1
ATOM 510 O O . LEU A 1 83 ? 125.857 106.426 79.886 1.00 43.68 75 LEU A O 1
ATOM 515 N N . SER A 1 84 ? 127.781 106.163 78.746 1.00 45.90 76 SER A N 1
ATOM 516 C CA . SER A 1 84 ? 128.561 105.979 79.965 1.00 45.90 76 SER A CA 1
ATOM 517 C C . SER A 1 84 ? 128.540 107.230 80.834 1.00 45.90 76 SER A C 1
ATOM 518 O O . SER A 1 84 ? 128.384 107.143 82.058 1.00 45.90 76 SER A O 1
ATOM 521 N N . ASP A 1 85 ? 128.696 108.404 80.222 1.00 45.97 77 ASP A N 1
ATOM 522 C CA . ASP A 1 85 ? 128.700 109.648 80.979 1.00 45.97 77 ASP A CA 1
ATOM 523 C C . ASP A 1 85 ? 127.300 110.136 81.324 1.00 45.97 77 ASP A C 1
ATOM 524 O O . ASP A 1 85 ? 127.157 110.983 82.213 1.00 45.97 77 ASP A O 1
ATOM 529 N N . LEU A 1 86 ? 126.273 109.626 80.653 1.00 39.40 78 LEU A N 1
ATOM 530 C CA . LEU A 1 86 ? 124.913 110.087 80.884 1.00 39.40 78 LEU A CA 1
ATOM 531 C C . LEU A 1 86 ? 124.385 109.583 82.220 1.00 39.40 78 LEU A C 1
ATOM 532 O O . LEU A 1 86 ? 124.776 108.521 82.710 1.00 39.40 78 LEU A O 1
ATOM 537 N N . ALA A 1 87 ? 123.484 110.364 82.810 1.00 37.95 79 ALA A N 1
ATOM 538 C CA . ALA A 1 87 ? 122.831 109.976 84.048 1.00 37.95 79 ALA A CA 1
ATOM 539 C C . ALA A 1 87 ? 121.685 109.012 83.750 1.00 37.95 79 ALA A C 1
ATOM 540 O O . ALA A 1 87 ? 121.405 108.673 82.598 1.00 37.95 79 ALA A O 1
ATOM 542 N N . MET A 1 88 ? 121.012 108.560 84.809 1.00 32.12 80 MET A N 1
ATOM 543 C CA . MET A 1 88 ? 119.943 107.581 84.646 1.00 32.12 80 MET A CA 1
ATOM 544 C C . MET A 1 88 ? 118.789 108.152 83.831 1.00 32.12 80 MET A C 1
ATOM 545 O O . MET A 1 88 ? 118.245 107.481 82.947 1.00 32.12 80 MET A O 1
ATOM 550 N N . HIS A 1 89 ? 118.405 109.400 84.109 1.00 37.76 81 HIS A N 1
ATOM 551 C CA . HIS A 1 89 ? 117.292 110.003 83.383 1.00 37.76 81 HIS A CA 1
ATOM 552 C C . HIS A 1 89 ? 117.655 110.266 81.927 1.00 37.76 81 HIS A C 1
ATOM 553 O O . HIS A 1 89 ? 116.810 110.121 81.037 1.00 37.76 81 HIS A O 1
ATOM 560 N N . GLU A 1 90 ? 118.903 110.658 81.661 1.00 39.31 82 GLU A N 1
ATOM 561 C CA . GLU A 1 90 ? 119.332 110.848 80.279 1.00 39.31 82 GLU A CA 1
ATOM 562 C C . GLU A 1 90 ? 119.337 109.527 79.518 1.00 39.31 82 GLU A C 1
ATOM 563 O O . GLU A 1 90 ? 118.915 109.471 78.356 1.00 39.31 82 GLU A O 1
ATOM 569 N N . ARG A 1 91 ? 119.800 108.452 80.160 1.00 37.99 83 ARG A N 1
ATOM 570 C CA . ARG A 1 91 ? 119.732 107.133 79.540 1.00 37.99 83 ARG A CA 1
ATOM 571 C C . ARG A 1 91 ? 118.289 106.736 79.262 1.00 37.99 83 ARG A C 1
ATOM 572 O O . ARG A 1 91 ? 117.986 106.158 78.213 1.00 37.99 83 ARG A O 1
ATOM 580 N N . ALA A 1 92 ? 117.386 107.035 80.199 1.00 31.75 84 ALA A N 1
ATOM 581 C CA . ALA A 1 92 ? 115.973 106.741 79.988 1.00 31.75 84 ALA A CA 1
ATOM 582 C C . ALA A 1 92 ? 115.418 107.524 78.807 1.00 31.75 84 ALA A C 1
ATOM 583 O O . ALA A 1 92 ? 114.625 106.997 78.019 1.00 31.75 84 ALA A O 1
ATOM 585 N N . ARG A 1 93 ? 115.812 108.791 78.679 1.00 39.65 85 ARG A N 1
ATOM 586 C CA . ARG A 1 93 ? 115.403 109.580 77.523 1.00 39.65 85 ARG A CA 1
ATOM 587 C C . ARG A 1 93 ? 115.974 109.010 76.233 1.00 39.65 85 ARG A C 1
ATOM 588 O O . ARG A 1 93 ? 115.361 109.152 75.170 1.00 39.65 85 ARG A O 1
ATOM 596 N N . LYS A 1 94 ? 117.139 108.365 76.304 1.00 39.28 86 LYS A N 1
ATOM 597 C CA . LYS A 1 94 ? 117.717 107.720 75.132 1.00 39.28 86 LYS A CA 1
ATOM 598 C C . LYS A 1 94 ? 117.006 106.428 74.750 1.00 39.28 86 LYS A C 1
ATOM 599 O O . LYS A 1 94 ? 117.286 105.885 73.677 1.00 39.28 86 LYS A O 1
ATOM 605 N N . GLY A 1 95 ? 116.106 105.922 75.590 1.00 39.62 87 GLY A N 1
ATOM 606 C CA . GLY A 1 95 ? 115.333 104.748 75.233 1.00 39.62 87 GLY A CA 1
ATOM 607 C C . GLY A 1 95 ? 115.563 103.527 76.100 1.00 39.62 87 GLY A C 1
ATOM 608 O O . GLY A 1 95 ? 115.484 102.398 75.608 1.00 39.62 87 GLY A O 1
ATOM 609 N N . ILE A 1 96 ? 115.851 103.725 77.383 1.00 35.90 88 ILE A N 1
ATOM 610 C CA . ILE A 1 96 ? 116.077 102.631 78.321 1.00 35.90 88 ILE A CA 1
ATOM 611 C C . ILE A 1 96 ? 115.068 102.745 79.455 1.00 35.90 88 ILE A C 1
ATOM 612 O O . ILE A 1 96 ? 114.940 103.806 80.074 1.00 35.90 88 ILE A O 1
ATOM 617 N N . GLY A 1 97 ? 114.361 101.653 79.730 1.00 36.98 89 GLY A N 1
ATOM 618 C CA . GLY A 1 97 ? 113.380 101.607 80.798 1.00 36.98 89 GLY A CA 1
ATOM 619 C C . GLY A 1 97 ? 113.892 100.795 81.971 1.00 36.98 89 GLY A C 1
ATOM 620 O O . GLY A 1 97 ? 114.717 99.894 81.806 1.00 36.98 89 GLY A O 1
ATOM 621 N N . TYR A 1 98 ? 113.401 101.121 83.164 1.00 36.03 90 TYR A N 1
ATOM 622 C CA . TYR A 1 98 ? 113.784 100.426 84.385 1.00 36.03 90 TYR A CA 1
ATOM 623 C C . TYR A 1 98 ? 112.534 100.043 85.160 1.00 36.03 90 TYR A C 1
ATOM 624 O O . TYR A 1 98 ? 111.650 100.880 85.370 1.00 36.03 90 TYR A O 1
ATOM 633 N N . LEU A 1 99 ? 112.464 98.784 85.582 1.00 35.54 91 LEU A N 1
ATOM 634 C CA . LEU A 1 99 ? 111.365 98.287 86.411 1.00 35.54 91 LEU A CA 1
ATOM 635 C C . LEU A 1 99 ? 111.920 97.783 87.734 1.00 35.54 91 LEU A C 1
ATOM 636 O O . LEU A 1 99 ? 112.490 96.679 87.790 1.00 35.54 91 LEU A O 1
ATOM 641 N N . PRO A 1 100 ? 111.788 98.545 88.819 1.00 36.10 92 PRO A N 1
ATOM 642 C CA . PRO A 1 100 ? 112.323 98.091 90.106 1.00 36.10 92 PRO A CA 1
ATOM 643 C C . PRO A 1 100 ? 111.613 96.840 90.596 1.00 36.10 92 PRO A C 1
ATOM 644 O O . PRO A 1 100 ? 110.428 96.626 90.332 1.00 36.10 92 PRO A O 1
ATOM 648 N N . GLN A 1 101 ? 112.363 96.002 91.315 1.00 39.56 93 GLN A N 1
ATOM 649 C CA . GLN A 1 101 ? 111.781 94.791 91.880 1.00 39.56 93 GLN A CA 1
ATOM 650 C C . GLN A 1 101 ? 110.704 95.110 92.907 1.00 39.56 93 GLN A C 1
ATOM 651 O O . GLN A 1 101 ? 109.644 94.474 92.912 1.00 39.56 93 GLN A O 1
ATOM 657 N N . GLU A 1 102 ? 110.948 96.091 93.772 1.00 39.12 94 GLU A N 1
ATOM 658 C CA . GLU A 1 102 ? 109.986 96.451 94.800 1.00 39.12 94 GLU A CA 1
ATOM 659 C C . GLU A 1 102 ? 108.804 97.195 94.179 1.00 39.12 94 GLU A C 1
ATOM 660 O O . GLU A 1 102 ? 108.748 97.441 92.971 1.00 39.12 94 GLU A O 1
ATOM 666 N N . ALA A 1 103 ? 107.844 97.559 95.025 1.00 36.62 95 ALA A N 1
ATOM 667 C CA . ALA A 1 103 ? 106.637 98.255 94.583 1.00 36.62 95 ALA A CA 1
ATOM 668 C C . ALA A 1 103 ? 107.012 99.682 94.209 1.00 36.62 95 ALA A C 1
ATOM 669 O O . ALA A 1 103 ? 107.234 100.538 95.066 1.00 36.62 95 ALA A O 1
ATOM 671 N N . SER A 1 104 ? 107.085 99.940 92.906 1.00 35.68 96 SER A N 1
ATOM 672 C CA . SER A 1 104 ? 107.457 101.245 92.381 1.00 35.68 96 SER A CA 1
ATOM 673 C C . SER A 1 104 ? 106.257 102.059 91.915 1.00 35.68 96 SER A C 1
ATOM 674 O O . SER A 1 104 ? 106.440 103.127 91.325 1.00 35.68 96 SER A O 1
ATOM 677 N N . ILE A 1 105 ? 105.050 101.564 92.187 1.00 35.18 97 ILE A N 1
ATOM 678 C CA . ILE A 1 105 ? 103.827 102.291 91.740 1.00 35.18 97 ILE A CA 1
ATOM 679 C C . ILE A 1 105 ? 103.678 103.554 92.592 1.00 35.18 97 ILE A C 1
ATOM 680 O O . ILE A 1 105 ? 104.096 103.525 93.768 1.00 35.18 97 ILE A O 1
ATOM 685 N N . PHE A 1 106 ? 103.119 104.620 92.014 1.00 35.86 98 PHE A N 1
ATOM 686 C CA . PHE A 1 106 ? 102.858 105.847 92.810 1.00 35.86 98 PHE A CA 1
ATOM 687 C C . PHE A 1 106 ? 101.708 105.536 93.759 1.00 35.86 98 PHE A C 1
ATOM 688 O O . PHE A 1 106 ? 100.596 105.226 93.294 1.00 35.86 98 PHE A O 1
ATOM 696 N N . ARG A 1 107 ? 101.969 105.632 95.056 1.00 43.17 99 ARG A N 1
ATOM 697 C CA . ARG A 1 107 ? 100.938 105.214 96.029 1.00 43.17 99 ARG A CA 1
ATOM 698 C C . ARG A 1 107 ? 99.660 106.045 95.877 1.00 43.17 99 ARG A C 1
ATOM 699 O O . ARG A 1 107 ? 98.594 105.433 95.664 1.00 43.17 99 ARG A O 1
ATOM 707 N N . LYS A 1 108 ? 99.764 107.376 95.887 1.00 40.02 100 LYS A N 1
ATOM 708 C CA . LYS A 1 108 ? 98.550 108.242 95.905 1.00 40.02 100 LYS A CA 1
ATOM 709 C C . LYS A 1 108 ? 97.984 108.531 94.509 1.00 40.02 100 LYS A C 1
ATOM 710 O O . LYS A 1 108 ? 97.037 109.342 94.427 1.00 40.02 100 LYS A O 1
ATOM 716 N N . LEU A 1 109 ? 98.515 107.897 93.462 1.00 35.55 101 LEU A N 1
ATOM 717 C CA . LEU A 1 109 ? 97.936 108.100 92.108 1.00 35.55 101 LEU A CA 1
ATOM 718 C C . LEU A 1 109 ? 97.219 106.838 91.649 1.00 35.55 101 LEU A C 1
ATOM 719 O O . LEU A 1 109 ? 97.724 105.729 91.914 1.00 35.55 101 LEU A O 1
ATOM 724 N N . THR A 1 110 ? 96.082 107.021 90.975 1.00 39.80 102 THR A N 1
ATOM 725 C CA . THR A 1 110 ? 95.353 105.863 90.415 1.00 39.80 102 THR A CA 1
ATOM 726 C C . THR A 1 110 ? 96.138 105.240 89.262 1.00 39.80 102 THR A C 1
ATOM 727 O O . THR A 1 110 ? 97.091 105.864 88.752 1.00 39.80 102 THR A O 1
ATOM 731 N N . ILE A 1 111 ? 95.734 104.054 88.864 1.00 36.90 103 ILE A N 1
ATOM 732 C CA . ILE A 1 111 ? 96.449 103.333 87.814 1.00 36.90 103 ILE A CA 1
ATOM 733 C C . ILE A 1 111 ? 96.417 104.121 86.510 1.00 36.90 103 ILE A C 1
ATOM 734 O O . ILE A 1 111 ? 97.437 104.268 85.822 1.00 36.90 103 ILE A O 1
ATOM 739 N N . ALA A 1 112 ? 95.243 104.646 86.153 1.00 40.71 104 ALA A N 1
ATOM 740 C CA . ALA A 1 112 ? 95.151 105.504 84.978 1.00 40.71 104 ALA A CA 1
ATOM 741 C C . ALA A 1 112 ? 96.017 106.743 85.145 1.00 40.71 104 ALA A C 1
ATOM 742 O O . ALA A 1 112 ? 96.722 107.145 84.215 1.00 40.71 104 ALA A O 1
ATOM 744 N N . GLU A 1 113 ? 95.989 107.353 86.332 1.00 41.65 105 GLU A N 1
ATOM 745 C CA . GLU A 1 113 ? 96.877 108.477 86.603 1.00 41.65 105 GLU A CA 1
ATOM 746 C C . GLU A 1 113 ? 98.335 108.041 86.632 1.00 41.65 105 GLU A C 1
ATOM 747 O O . GLU A 1 113 ? 99.211 108.802 86.212 1.00 41.65 105 GLU A O 1
ATOM 753 N N . ASN A 1 114 ? 98.614 106.826 87.112 1.00 34.47 106 ASN A N 1
ATOM 754 C CA . ASN A 1 114 ? 99.984 106.324 87.103 1.00 34.47 106 ASN A CA 1
ATOM 755 C C . ASN A 1 114 ? 100.539 106.266 85.688 1.00 34.47 106 ASN A C 1
ATOM 756 O O . ASN A 1 114 ? 101.675 106.685 85.441 1.00 34.47 106 ASN A O 1
ATOM 761 N N . ILE A 1 115 ? 99.754 105.745 84.746 1.00 36.90 107 ILE A N 1
ATOM 762 C CA . ILE A 1 115 ? 100.208 105.690 83.360 1.00 36.90 107 ILE A CA 1
ATOM 763 C C . ILE A 1 115 ? 100.242 107.082 82.739 1.00 36.90 107 ILE A C 1
ATOM 764 O O . ILE A 1 115 ? 101.179 107.426 82.010 1.00 36.90 107 ILE A O 1
ATOM 769 N N . MET A 1 116 ? 99.233 107.910 83.025 1.00 43.71 108 MET A N 1
ATOM 770 C CA . MET A 1 116 ? 99.129 109.216 82.384 1.00 43.71 108 MET A CA 1
ATOM 771 C C . MET A 1 116 ? 100.222 110.172 82.844 1.00 43.71 108 MET A C 1
ATOM 772 O O . MET A 1 116 ? 100.621 111.059 82.083 1.00 43.71 108 MET A O 1
ATOM 777 N N . ALA A 1 117 ? 100.715 110.015 84.075 1.00 40.98 109 ALA A N 1
ATOM 778 C CA . ALA A 1 117 ? 101.778 110.888 84.561 1.00 40.98 109 ALA A CA 1
ATOM 779 C C . ALA A 1 117 ? 103.037 110.737 83.720 1.00 40.98 109 ALA A C 1
ATOM 780 O O . ALA A 1 117 ? 103.711 111.726 83.411 1.00 40.98 109 ALA A O 1
ATOM 782 N N . ILE A 1 118 ? 103.372 109.503 83.345 1.00 38.05 110 ILE A N 1
ATOM 783 C CA . ILE A 1 118 ? 104.509 109.282 82.462 1.00 38.05 110 ILE A CA 1
ATOM 784 C C . ILE A 1 118 ? 104.139 109.583 81.014 1.00 38.05 110 ILE A C 1
ATOM 785 O O . ILE A 1 118 ? 104.986 110.031 80.234 1.00 38.05 110 ILE A O 1
ATOM 790 N N . LEU A 1 119 ? 102.879 109.357 80.632 1.00 40.83 111 LEU A N 1
ATOM 791 C CA . LEU A 1 119 ? 102.454 109.673 79.273 1.00 40.83 111 LEU A CA 1
ATOM 792 C C . LEU A 1 119 ? 102.507 111.170 78.995 1.00 40.83 111 LEU A C 1
ATOM 793 O O . LEU A 1 119 ? 102.858 111.577 77.883 1.00 40.83 111 LEU A O 1
ATOM 798 N N . GLU A 1 120 ? 102.163 112.000 79.982 1.00 44.93 112 GLU A N 1
ATOM 799 C CA . GLU A 1 120 ? 102.174 113.445 79.780 1.00 44.93 112 GLU A CA 1
ATOM 800 C C . GLU A 1 120 ? 103.573 113.990 79.535 1.00 44.93 112 GLU A C 1
ATOM 801 O O . GLU A 1 120 ? 103.708 115.123 79.062 1.00 44.93 112 GLU A O 1
ATOM 807 N N . THR A 1 121 ? 104.614 113.218 79.851 1.00 44.50 113 THR A N 1
ATOM 808 C CA . THR A 1 121 ? 105.976 113.666 79.596 1.00 44.50 113 THR A CA 1
ATOM 809 C C . THR A 1 121 ? 106.421 113.380 78.170 1.00 44.50 113 THR A C 1
ATOM 810 O O . THR A 1 121 ? 107.484 113.857 77.759 1.00 44.50 113 THR A O 1
ATOM 814 N N . ARG A 1 122 ? 105.641 112.613 77.412 1.00 49.59 114 ARG A N 1
ATOM 815 C CA . ARG A 1 122 ? 105.980 112.349 76.021 1.00 49.59 114 ARG A CA 1
ATOM 816 C C . ARG A 1 122 ? 105.841 113.622 75.199 1.00 49.59 114 ARG A C 1
ATOM 817 O O . ARG A 1 122 ? 104.759 114.211 75.120 1.00 49.59 114 ARG A O 1
ATOM 825 N N . LYS A 1 123 ? 106.942 114.046 74.583 1.00 57.39 115 LYS A N 1
ATOM 826 C CA . LYS A 1 123 ? 106.955 115.255 73.774 1.00 57.39 115 LYS A CA 1
ATOM 827 C C . LYS A 1 123 ? 106.384 115.044 72.380 1.00 57.39 115 LYS A C 1
ATOM 828 O O . LYS A 1 123 ? 106.049 116.026 71.710 1.00 57.39 115 LYS A O 1
ATOM 834 N N . ASP A 1 124 ? 106.266 113.797 71.930 1.00 58.66 116 ASP A N 1
ATOM 835 C CA . ASP A 1 124 ? 105.716 113.485 70.619 1.00 58.66 116 ASP A CA 1
ATOM 836 C C . ASP A 1 124 ? 104.273 113.003 70.679 1.00 58.66 116 ASP A C 1
ATOM 837 O O . ASP A 1 124 ? 103.741 112.553 69.660 1.00 58.66 116 ASP A O 1
ATOM 842 N N . LEU A 1 125 ? 103.631 113.083 71.841 1.00 57.80 117 LEU A N 1
ATOM 843 C CA . LEU A 1 125 ? 102.222 112.746 71.997 1.00 57.80 117 LEU A CA 1
ATOM 844 C C . LEU A 1 125 ? 101.448 113.972 72.461 1.00 57.80 117 LEU A C 1
ATOM 845 O O . LEU A 1 125 ? 101.847 114.636 73.423 1.00 57.80 117 LEU A O 1
ATOM 850 N N . ASN A 1 126 ? 100.348 114.267 71.777 1.00 62.35 118 ASN A N 1
ATOM 851 C CA . ASN A 1 126 ? 99.420 115.292 72.224 1.00 62.35 118 ASN A CA 1
ATOM 852 C C . ASN A 1 126 ? 98.306 114.653 73.049 1.00 62.35 118 ASN A C 1
ATOM 853 O O . ASN A 1 126 ? 98.116 113.436 73.043 1.00 62.35 118 ASN A O 1
ATOM 858 N N . LYS A 1 127 ? 97.556 115.498 73.762 1.00 63.13 119 LYS A N 1
ATOM 859 C CA . LYS A 1 127 ? 96.553 114.995 74.697 1.00 63.13 119 LYS A CA 1
ATOM 860 C C . LYS A 1 127 ? 95.508 114.132 74.002 1.00 63.13 119 LYS A C 1
ATOM 861 O O . LYS A 1 127 ? 95.063 113.123 74.564 1.00 63.13 119 LYS A O 1
ATOM 867 N N . GLN A 1 128 ? 95.119 114.501 72.779 1.00 63.08 120 GLN A N 1
ATOM 868 C CA . GLN A 1 128 ? 94.095 113.748 72.062 1.00 63.08 120 GLN A CA 1
ATOM 869 C C . GLN A 1 128 ? 94.535 112.308 71.828 1.00 63.08 120 GLN A C 1
ATOM 870 O O . GLN A 1 128 ? 93.748 111.370 72.003 1.00 63.08 120 GLN A O 1
ATOM 876 N N . GLN A 1 129 ? 95.792 112.112 71.431 1.00 61.12 121 GLN A N 1
ATOM 877 C CA . GLN A 1 129 ? 96.320 110.763 71.280 1.00 61.12 121 GLN A CA 1
ATOM 878 C C . GLN A 1 129 ? 96.952 110.230 72.559 1.00 61.12 121 GLN A C 1
ATOM 879 O O . GLN A 1 129 ? 97.127 109.013 72.679 1.00 61.12 121 GLN A O 1
ATOM 885 N N . ARG A 1 130 ? 97.274 111.098 73.522 1.00 56.02 122 ARG A N 1
ATOM 886 C CA . ARG A 1 130 ? 97.697 110.616 74.833 1.00 56.02 122 ARG A CA 1
ATOM 887 C C . ARG A 1 130 ? 96.581 109.837 75.512 1.00 56.02 122 ARG A C 1
ATOM 888 O O . ARG A 1 130 ? 96.828 108.802 76.140 1.00 56.02 122 ARG A O 1
ATOM 896 N N . GLN A 1 131 ? 95.343 110.326 75.402 1.00 57.76 123 GLN A N 1
ATOM 897 C CA . GLN A 1 131 ? 94.209 109.608 75.975 1.00 57.76 123 GLN A CA 1
ATOM 898 C C . GLN A 1 131 ? 94.036 108.245 75.316 1.00 57.76 123 GLN A C 1
ATOM 899 O O . GLN A 1 131 ? 93.772 107.244 75.991 1.00 57.76 123 GLN A O 1
ATOM 905 N N . GLN A 1 132 ? 94.180 108.190 73.989 1.00 58.29 124 GLN A N 1
ATOM 906 C CA . GLN A 1 132 ? 94.064 106.919 73.281 1.00 58.29 124 GLN A CA 1
ATOM 907 C C . GLN A 1 132 ? 95.174 105.956 73.686 1.00 58.29 124 GLN A C 1
ATOM 908 O O . GLN A 1 132 ? 94.931 104.757 73.870 1.00 58.29 124 GLN A O 1
ATOM 914 N N . ARG A 1 133 ? 96.401 106.464 73.827 1.00 53.30 125 ARG A N 1
ATOM 915 C CA . ARG A 1 133 ? 97.508 105.620 74.265 1.00 53.30 125 ARG A CA 1
ATOM 916 C C . ARG A 1 133 ? 97.269 105.083 75.669 1.00 53.30 125 ARG A C 1
ATOM 917 O O . ARG A 1 133 ? 97.524 103.906 75.941 1.00 53.30 125 ARG A O 1
ATOM 925 N N . LEU A 1 134 ? 96.774 105.931 76.574 1.00 49.23 126 LEU A N 1
ATOM 926 C CA . LEU A 1 134 ? 96.464 105.471 77.924 1.00 49.23 126 LEU A CA 1
ATOM 927 C C . LEU A 1 134 ? 95.373 104.409 77.907 1.00 49.23 126 LEU A C 1
ATOM 928 O O . LEU A 1 134 ? 95.468 103.399 78.615 1.00 49.23 126 LEU A O 1
ATOM 933 N N . GLN A 1 135 ? 94.328 104.620 77.104 1.00 55.69 127 GLN A N 1
ATOM 934 C CA . GLN A 1 135 ? 93.239 103.651 77.040 1.00 55.69 127 GLN A CA 1
ATOM 935 C C . GLN A 1 135 ? 93.720 102.313 76.494 1.00 55.69 127 GLN A C 1
ATOM 936 O O . GLN A 1 135 ? 93.364 101.254 77.025 1.00 55.69 127 GLN A O 1
ATOM 942 N N . GLU A 1 136 ? 94.542 102.336 75.442 1.00 55.33 128 GLU A N 1
ATOM 943 C CA . GLU A 1 136 ? 95.011 101.078 74.871 1.00 55.33 128 GLU A CA 1
ATOM 944 C C . GLU A 1 136 ? 96.040 100.402 75.769 1.00 55.33 128 GLU A C 1
ATOM 945 O O . GLU A 1 136 ? 96.133 99.171 75.775 1.00 55.33 128 GLU A O 1
ATOM 951 N N . LEU A 1 137 ? 96.810 101.175 76.538 1.00 48.74 129 LEU A N 1
ATOM 952 C CA . LEU A 1 137 ? 97.706 100.575 77.521 1.00 48.74 129 LEU A CA 1
ATOM 953 C C . LEU A 1 137 ? 96.922 99.914 78.646 1.00 48.74 129 LEU A C 1
ATOM 954 O O . LEU A 1 137 ? 97.291 98.830 79.114 1.00 48.74 129 LEU A O 1
ATOM 959 N N . LEU A 1 138 ? 95.845 100.557 79.100 1.00 49.65 130 LEU A N 1
ATOM 960 C CA . LEU A 1 138 ? 94.998 99.953 80.122 1.00 49.65 130 LEU A CA 1
ATOM 961 C C . LEU A 1 138 ? 94.331 98.685 79.605 1.00 49.65 130 LEU A C 1
ATOM 962 O O . LEU A 1 138 ? 94.232 97.686 80.328 1.00 49.65 130 LEU A O 1
ATOM 967 N N . ASN A 1 139 ? 93.863 98.707 78.355 1.00 54.06 131 ASN A N 1
ATOM 968 C CA . ASN A 1 139 ? 93.204 97.532 77.793 1.00 54.06 131 ASN A CA 1
ATOM 969 C C . ASN A 1 139 ? 94.193 96.409 77.506 1.00 54.06 131 ASN A C 1
ATOM 970 O O . ASN A 1 139 ? 93.825 95.231 77.572 1.00 54.06 131 ASN A O 1
ATOM 975 N N . ASP A 1 140 ? 95.442 96.750 77.178 1.00 51.46 132 ASP A N 1
ATOM 976 C CA . ASP A 1 140 ? 96.435 95.731 76.850 1.00 51.46 132 ASP A CA 1
ATOM 977 C C . ASP A 1 140 ? 96.733 94.834 78.044 1.00 51.46 132 ASP A C 1
ATOM 978 O O . ASP A 1 140 ? 96.856 93.613 77.894 1.00 51.46 132 ASP A O 1
ATOM 983 N N . PHE A 1 141 ? 96.857 95.417 79.233 1.00 50.47 133 PHE A N 1
ATOM 984 C CA . PHE A 1 141 ? 97.260 94.683 80.423 1.00 50.47 133 PHE A CA 1
ATOM 985 C C . PHE A 1 141 ? 96.085 94.329 81.325 1.00 50.47 133 PHE A C 1
ATOM 986 O O . PHE A 1 141 ? 96.300 93.885 82.457 1.00 50.47 133 PHE A O 1
ATOM 994 N N . LYS A 1 142 ? 94.853 94.517 80.848 1.00 49.76 134 LYS A N 1
ATOM 995 C CA . LYS A 1 142 ? 93.646 94.152 81.593 1.00 49.76 134 LYS A CA 1
ATOM 996 C C . LYS A 1 142 ? 93.598 94.841 82.955 1.00 49.76 134 LYS A C 1
ATOM 997 O O . LYS A 1 142 ? 93.196 94.247 83.958 1.00 49.76 134 LYS A O 1
ATOM 1003 N N . ILE A 1 143 ? 94.015 96.102 82.994 1.00 48.79 135 ILE A N 1
ATOM 1004 C CA . ILE A 1 143 ? 93.965 96.904 84.208 1.00 48.79 135 ILE A CA 1
ATOM 1005 C C . ILE A 1 143 ? 92.930 98.021 84.088 1.00 48.79 135 ILE A C 1
ATOM 1006 O O . ILE A 1 143 ? 92.961 98.979 84.857 1.00 48.79 135 ILE A O 1
ATOM 1011 N N . THR A 1 144 ? 92.011 97.911 83.126 1.00 50.76 136 THR A N 1
ATOM 1012 C CA . THR A 1 144 ? 90.997 98.945 82.951 1.00 50.76 136 THR A CA 1
ATOM 1013 C C . THR A 1 144 ? 89.997 98.956 84.099 1.00 50.76 136 THR A C 1
ATOM 1014 O O . THR A 1 144 ? 89.465 100.017 84.445 1.00 50.76 136 THR A O 1
ATOM 1018 N N . HIS A 1 145 ? 89.728 97.796 84.702 1.00 50.26 137 HIS A N 1
ATOM 1019 C CA . HIS A 1 145 ? 88.772 97.739 85.802 1.00 50.26 137 HIS A CA 1
ATOM 1020 C C . HIS A 1 145 ? 89.293 98.417 87.062 1.00 50.26 137 HIS A C 1
ATOM 1021 O O . HIS A 1 145 ? 88.498 98.733 87.953 1.00 50.26 137 HIS A O 1
ATOM 1028 N N . ILE A 1 146 ? 90.599 98.648 87.158 1.00 47.81 138 ILE A N 1
ATOM 1029 C CA . ILE A 1 146 ? 91.192 99.327 88.301 1.00 47.81 138 ILE A CA 1
ATOM 1030 C C . ILE A 1 146 ? 91.803 100.667 87.895 1.00 47.81 138 ILE A C 1
ATOM 1031 O O . ILE A 1 146 ? 92.674 101.185 88.588 1.00 47.81 138 ILE A O 1
ATOM 1036 N N . LYS A 1 147 ? 91.350 101.239 86.776 1.00 44.37 139 LYS A N 1
ATOM 1037 C CA . LYS A 1 147 ? 91.915 102.502 86.312 1.00 44.37 139 LYS A CA 1
ATOM 1038 C C . LYS A 1 147 ? 91.627 103.641 87.281 1.00 44.37 139 LYS A C 1
ATOM 1039 O O . LYS A 1 147 ? 92.383 104.617 87.330 1.00 44.37 139 LYS A O 1
ATOM 1045 N N . ASP A 1 148 ? 90.550 103.541 88.057 1.00 47.80 140 ASP A N 1
ATOM 1046 C CA . ASP A 1 148 ? 90.181 104.573 89.015 1.00 47.80 140 ASP A CA 1
ATOM 1047 C C . ASP A 1 148 ? 90.561 104.212 90.445 1.00 47.80 140 ASP A C 1
ATOM 1048 O O . ASP A 1 148 ? 90.166 104.920 91.376 1.00 47.80 140 ASP A O 1
ATOM 1053 N N . SER A 1 149 ? 91.314 103.135 90.642 1.00 45.83 141 SER A N 1
ATOM 1054 C CA . SER A 1 149 ? 91.716 102.693 91.969 1.00 45.83 141 SER A CA 1
ATOM 1055 C C . SER A 1 149 ? 93.153 103.113 92.247 1.00 45.83 141 SER A C 1
ATOM 1056 O O . SER A 1 149 ? 93.998 103.105 91.348 1.00 45.83 141 SER A O 1
ATOM 1059 N N . LEU A 1 150 ? 93.423 103.472 93.500 1.00 44.34 142 LEU A N 1
ATOM 1060 C CA . LEU A 1 150 ? 94.744 103.944 93.885 1.00 44.34 142 LEU A CA 1
ATOM 1061 C C . LEU A 1 150 ? 95.782 102.836 93.742 1.00 44.34 142 LEU A C 1
ATOM 1062 O O . LEU A 1 150 ? 95.459 101.646 93.729 1.00 44.34 142 LEU A O 1
ATOM 1067 N N . GLY A 1 151 ? 97.046 103.245 93.630 1.00 45.81 143 GLY A N 1
ATOM 1068 C CA . GLY A 1 151 ? 98.123 102.291 93.439 1.00 45.81 143 GLY A CA 1
ATOM 1069 C C . GLY A 1 151 ? 98.397 101.416 94.643 1.00 45.81 143 GLY A C 1
ATOM 1070 O O . GLY A 1 151 ? 98.982 100.338 94.493 1.00 45.81 143 GLY A O 1
ATOM 1071 N N . MET A 1 152 ? 97.994 101.850 95.837 1.00 49.75 144 MET A N 1
ATOM 1072 C CA . MET A 1 152 ? 98.200 101.047 97.035 1.00 49.75 144 MET A CA 1
ATOM 1073 C C . MET A 1 152 ? 97.073 100.057 97.291 1.00 49.75 144 MET A C 1
ATOM 1074 O O . MET A 1 152 ? 97.208 99.210 98.180 1.00 49.75 144 MET A O 1
ATOM 1079 N N . SER A 1 153 ? 95.975 100.138 96.546 1.00 49.97 145 SER A N 1
ATOM 1080 C CA . SER A 1 153 ? 94.796 99.316 96.789 1.00 49.97 145 SER A CA 1
ATOM 1081 C C . SER A 1 153 ? 94.581 98.331 95.652 1.00 49.97 145 SER A C 1
ATOM 1082 O O . SER A 1 153 ? 93.449 98.072 95.234 1.00 49.97 145 SER A O 1
ATOM 1085 N N . VAL A 1 154 ? 95.669 97.763 95.133 1.00 49.11 146 VAL A N 1
ATOM 1086 C CA . VAL A 1 154 ? 95.606 96.761 94.081 1.00 49.11 146 VAL A CA 1
ATOM 1087 C C . VAL A 1 154 ? 96.474 95.577 94.483 1.00 49.11 146 VAL A C 1
ATOM 1088 O O . VAL A 1 154 ? 97.395 95.697 95.293 1.00 49.11 146 VAL A O 1
ATOM 1092 N N . SER A 1 155 ? 96.164 94.421 93.903 1.00 49.57 147 SER A N 1
ATOM 1093 C CA . SER A 1 155 ? 96.905 93.208 94.207 1.00 49.57 147 SER A CA 1
ATOM 1094 C C . SER A 1 155 ? 98.309 93.278 93.610 1.00 49.57 147 SER A C 1
ATOM 1095 O O . SER A 1 155 ? 98.637 94.165 92.817 1.00 49.57 147 SER A O 1
ATOM 1098 N N . GLY A 1 156 ? 99.150 92.322 94.009 1.00 48.53 148 GLY A N 1
ATOM 1099 C CA . GLY A 1 156 ? 100.529 92.323 93.545 1.00 48.53 148 GLY A CA 1
ATOM 1100 C C . GLY A 1 156 ? 100.642 92.182 92.039 1.00 48.53 148 GLY A C 1
ATOM 1101 O O . GLY A 1 156 ? 101.402 92.904 91.391 1.00 48.53 148 GLY A O 1
ATOM 1102 N N . GLY A 1 157 ? 99.885 91.248 91.462 1.00 46.72 149 GLY A N 1
ATOM 1103 C CA . GLY A 1 157 ? 99.923 91.072 90.019 1.00 46.72 149 GLY A CA 1
ATOM 1104 C C . GLY A 1 157 ? 99.366 92.267 89.270 1.00 46.72 149 GLY A C 1
ATOM 1105 O O . GLY A 1 157 ? 99.939 92.707 88.268 1.00 46.72 149 GLY A O 1
ATOM 1106 N N . GLU A 1 158 ? 98.243 92.810 89.745 1.00 48.41 150 GLU A N 1
ATOM 1107 C CA . GLU A 1 158 ? 97.679 94.004 89.126 1.00 48.41 150 GLU A CA 1
ATOM 1108 C C . GLU A 1 158 ? 98.625 95.189 89.257 1.00 48.41 150 GLU A C 1
ATOM 1109 O O . GLU A 1 158 ? 98.787 95.972 88.315 1.00 48.41 150 GLU A O 1
ATOM 1115 N N . ARG A 1 159 ? 99.260 95.336 90.422 1.00 43.98 151 ARG A N 1
ATOM 1116 C CA . ARG A 1 159 ? 100.218 96.420 90.610 1.00 43.98 151 ARG A CA 1
ATOM 1117 C C . ARG A 1 159 ? 101.407 96.274 89.672 1.00 43.98 151 ARG A C 1
ATOM 1118 O O . ARG A 1 159 ? 101.878 97.262 89.099 1.00 43.98 151 ARG A O 1
ATOM 1126 N N . ARG A 1 160 ? 101.911 95.050 89.501 1.00 43.76 152 ARG A N 1
ATOM 1127 C CA . ARG A 1 160 ? 103.039 94.841 88.600 1.00 43.76 152 ARG A CA 1
ATOM 1128 C C . ARG A 1 160 ? 102.649 95.113 87.153 1.00 43.76 152 ARG A C 1
ATOM 1129 O O . ARG A 1 160 ? 103.431 95.696 86.392 1.00 43.76 152 ARG A O 1
ATOM 1137 N N . ARG A 1 161 ? 101.443 94.701 86.754 1.00 45.33 153 ARG A N 1
ATOM 1138 C CA . ARG A 1 161 ? 100.971 95.007 85.408 1.00 45.33 153 ARG A CA 1
ATOM 1139 C C . ARG A 1 161 ? 100.844 96.510 85.201 1.00 45.33 153 ARG A C 1
ATOM 1140 O O . ARG A 1 161 ? 101.200 97.032 84.139 1.00 45.33 153 ARG A O 1
ATOM 1148 N N . ALA A 1 162 ? 100.340 97.224 86.210 1.00 39.56 154 ALA A N 1
ATOM 1149 C CA . ALA A 1 162 ? 100.245 98.676 86.121 1.00 39.56 154 ALA A CA 1
ATOM 1150 C C . ALA A 1 162 ? 101.622 99.315 86.008 1.00 39.56 154 ALA A C 1
ATOM 1151 O O . ALA A 1 162 ? 101.812 100.265 85.242 1.00 39.56 154 ALA A O 1
ATOM 1153 N N . GLU A 1 163 ? 102.593 98.815 86.775 1.00 38.30 155 GLU A N 1
ATOM 1154 C CA . GLU A 1 163 ? 103.951 99.345 86.696 1.00 38.30 155 GLU A CA 1
ATOM 1155 C C . GLU A 1 163 ? 104.553 99.116 85.318 1.00 38.30 155 GLU A C 1
ATOM 1156 O O . GLU A 1 163 ? 105.228 99.996 84.773 1.00 38.30 155 GLU A O 1
ATOM 1162 N N . ILE A 1 164 ? 104.323 97.938 84.739 1.00 40.34 156 ILE A N 1
ATOM 1163 C CA . ILE A 1 164 ? 104.874 97.651 83.418 1.00 40.34 156 ILE A CA 1
ATOM 1164 C C . ILE A 1 164 ? 104.197 98.510 82.356 1.00 40.34 156 ILE A C 1
ATOM 1165 O O . ILE A 1 164 ? 104.849 98.993 81.424 1.00 40.34 156 ILE A O 1
ATOM 1170 N N . ALA A 1 165 ? 102.884 98.726 82.479 1.00 37.92 157 ALA A N 1
ATOM 1171 C CA . ALA A 1 165 ? 102.197 99.622 81.553 1.00 37.92 157 ALA A CA 1
ATOM 1172 C C . ALA A 1 165 ? 102.721 101.048 81.675 1.00 37.92 157 ALA A C 1
ATOM 1173 O O . ALA A 1 165 ? 102.918 101.736 80.667 1.00 37.92 157 ALA A O 1
ATOM 1175 N N . ARG A 1 166 ? 102.954 101.506 82.906 1.00 33.41 158 ARG A N 1
ATOM 1176 C CA . ARG A 1 166 ? 103.508 102.839 83.115 1.00 33.41 158 ARG A CA 1
ATOM 1177 C C . ARG A 1 166 ? 104.899 102.957 82.506 1.00 33.41 158 ARG A C 1
ATOM 1178 O O . ARG A 1 166 ? 105.237 103.982 81.904 1.00 33.41 158 ARG A O 1
ATOM 1186 N N . ALA A 1 167 ? 105.721 101.917 82.658 1.00 38.76 159 ALA A N 1
ATOM 1187 C CA . ALA A 1 167 ? 107.050 101.928 82.057 1.00 38.76 159 ALA A CA 1
ATOM 1188 C C . ALA A 1 167 ? 106.970 101.955 80.536 1.00 38.76 159 ALA A C 1
ATOM 1189 O O . ALA A 1 167 ? 107.742 102.662 79.879 1.00 38.76 159 ALA A O 1
ATOM 1191 N N . LEU A 1 168 ? 106.044 101.186 79.957 1.00 42.34 160 LEU A N 1
ATOM 1192 C CA . LEU A 1 168 ? 105.852 101.207 78.511 1.00 42.34 160 LEU A CA 1
ATOM 1193 C C . LEU A 1 168 ? 105.318 102.545 78.021 1.00 42.34 160 LEU A C 1
ATOM 1194 O O . LEU A 1 168 ? 105.531 102.893 76.855 1.00 42.34 160 LEU A O 1
ATOM 1199 N N . ALA A 1 169 ? 104.618 103.290 78.880 1.00 40.81 161 ALA A N 1
ATOM 1200 C CA . ALA A 1 169 ? 104.123 104.606 78.487 1.00 40.81 161 ALA A CA 1
ATOM 1201 C C . ALA A 1 169 ? 105.260 105.551 78.122 1.00 40.81 161 ALA A C 1
ATOM 1202 O O . ALA A 1 169 ? 105.066 106.473 77.322 1.00 40.81 161 ALA A O 1
ATOM 1204 N N . ALA A 1 170 ? 106.447 105.343 78.691 1.00 40.91 162 ALA A N 1
ATOM 1205 C CA . ALA A 1 170 ? 107.612 106.145 78.344 1.00 40.91 162 ALA A CA 1
ATOM 1206 C C . ALA A 1 170 ? 108.191 105.789 76.981 1.00 40.91 162 ALA A C 1
ATOM 1207 O O . ALA A 1 170 ? 109.087 106.496 76.506 1.00 40.91 162 ALA A O 1
ATOM 1209 N N . ASP A 1 171 ? 107.703 104.718 76.352 1.00 45.04 163 ASP A N 1
ATOM 1210 C CA . ASP A 1 171 ? 108.154 104.225 75.055 1.00 45.04 163 ASP A CA 1
ATOM 1211 C C . ASP A 1 171 ? 109.651 103.940 75.143 1.00 45.04 163 ASP A C 1
ATOM 1212 O O . ASP A 1 171 ? 110.467 104.714 74.628 1.00 45.04 163 ASP A O 1
ATOM 1217 N N . PRO A 1 172 ? 110.057 102.890 75.853 1.00 40.57 164 PRO A N 1
ATOM 1218 C CA . PRO A 1 172 ? 111.477 102.542 75.913 1.00 40.57 164 PRO A CA 1
ATOM 1219 C C . PRO A 1 172 ? 111.873 101.552 74.830 1.00 40.57 164 PRO A C 1
ATOM 1220 O O . PRO A 1 172 ? 111.074 100.744 74.355 1.00 40.57 164 PRO A O 1
ATOM 1224 N N . LYS A 1 173 ? 113.143 101.630 74.438 1.00 44.92 165 LYS A N 1
ATOM 1225 C CA . LYS A 1 173 ? 113.704 100.674 73.495 1.00 44.92 165 LYS A CA 1
ATOM 1226 C C . LYS A 1 173 ? 114.326 99.469 74.181 1.00 44.92 165 LYS A C 1
ATOM 1227 O O . LYS A 1 173 ? 114.495 98.426 73.539 1.00 44.92 165 LYS A O 1
ATOM 1233 N N . PHE A 1 174 ? 114.670 99.586 75.462 1.00 42.30 166 PHE A N 1
ATOM 1234 C CA . PHE A 1 174 ? 115.251 98.486 76.227 1.00 42.30 166 PHE A CA 1
ATOM 1235 C C . PHE A 1 174 ? 114.701 98.556 77.643 1.00 42.30 166 PHE A C 1
ATOM 1236 O O . PHE A 1 174 ? 115.027 99.483 78.390 1.00 42.30 166 PHE A O 1
ATOM 1244 N N . MET A 1 175 ? 113.871 97.586 78.012 1.00 37.31 167 MET A N 1
ATOM 1245 C CA . MET A 1 175 ? 113.298 97.525 79.349 1.00 37.31 167 MET A CA 1
ATOM 1246 C C . MET A 1 175 ? 114.180 96.646 80.226 1.00 37.31 167 MET A C 1
ATOM 1247 O O . MET A 1 175 ? 114.353 95.457 79.946 1.00 37.31 167 MET A O 1
ATOM 1252 N N . LEU A 1 176 ? 114.734 97.229 81.284 1.00 39.31 168 LEU A N 1
ATOM 1253 C CA . LEU A 1 176 ? 115.624 96.520 82.196 1.00 39.31 168 LEU A CA 1
ATOM 1254 C C . LEU A 1 176 ? 114.818 96.089 83.415 1.00 39.31 168 LEU A C 1
ATOM 1255 O O . LEU A 1 176 ? 114.449 96.921 84.249 1.00 39.31 168 LEU A O 1
ATOM 1260 N N . LEU A 1 177 ? 114.548 94.790 83.517 1.00 39.26 169 LEU A N 1
ATOM 1261 C CA . LEU A 1 177 ? 113.742 94.249 84.602 1.00 39.26 169 LEU A CA 1
ATOM 1262 C C . LEU A 1 177 ? 114.643 93.751 85.723 1.00 39.26 169 LEU A C 1
ATOM 1263 O O . LEU A 1 177 ? 115.604 93.016 85.477 1.00 39.26 169 LEU A O 1
ATOM 1268 N N . ASP A 1 178 ? 114.329 94.153 86.951 1.00 42.08 170 ASP A N 1
ATOM 1269 C CA . ASP A 1 178 ? 115.065 93.737 88.139 1.00 42.08 170 ASP A CA 1
ATOM 1270 C C . ASP A 1 178 ? 114.202 92.748 88.910 1.00 42.08 170 ASP A C 1
ATOM 1271 O O . ASP A 1 178 ? 113.144 93.117 89.428 1.00 42.08 170 ASP A O 1
ATOM 1276 N N . GLU A 1 179 ? 114.658 91.501 88.984 1.00 44.66 171 GLU A N 1
ATOM 1277 C CA . GLU A 1 179 ? 113.967 90.437 89.705 1.00 44.66 171 GLU A CA 1
ATOM 1278 C C . GLU A 1 179 ? 112.477 90.358 89.355 1.00 44.66 171 GLU A C 1
ATOM 1279 O O . GLU A 1 179 ? 111.621 90.514 90.232 1.00 44.66 171 GLU A O 1
ATOM 1285 N N . PRO A 1 180 ? 112.133 90.136 88.082 1.00 44.66 172 PRO A N 1
ATOM 1286 C CA . PRO A 1 180 ? 110.705 90.036 87.738 1.00 44.66 172 PRO A CA 1
ATOM 1287 C C . PRO A 1 180 ? 110.006 88.865 88.407 1.00 44.66 172 PRO A C 1
ATOM 1288 O O . PRO A 1 180 ? 108.836 88.985 88.789 1.00 44.66 172 PRO A O 1
ATOM 1292 N N . PHE A 1 181 ? 110.689 87.734 88.559 1.00 47.05 173 PHE A N 1
ATOM 1293 C CA . PHE A 1 181 ? 110.126 86.564 89.232 1.00 47.05 173 PHE A CA 1
ATOM 1294 C C . PHE A 1 181 ? 110.523 86.523 90.705 1.00 47.05 173 PHE A C 1
ATOM 1295 O O . PHE A 1 181 ? 111.062 85.530 91.190 1.00 47.05 173 PHE A O 1
ATOM 1303 N N . ALA A 1 182 ? 110.259 87.603 91.433 1.00 49.11 174 ALA A N 1
ATOM 1304 C CA . ALA A 1 182 ? 110.630 87.711 92.838 1.00 49.11 174 ALA A CA 1
ATOM 1305 C C . ALA A 1 182 ? 109.371 87.670 93.691 1.00 49.11 174 ALA A C 1
ATOM 1306 O O . ALA A 1 182 ? 108.481 88.511 93.529 1.00 49.11 174 ALA A O 1
ATOM 1308 N N . GLY A 1 183 ? 109.308 86.702 94.600 1.00 50.56 175 GLY A N 1
ATOM 1309 C CA . GLY A 1 183 ? 108.160 86.579 95.484 1.00 50.56 175 GLY A CA 1
ATOM 1310 C C . GLY A 1 183 ? 106.855 86.360 94.754 1.00 50.56 175 GLY A C 1
ATOM 1311 O O . GLY A 1 183 ? 105.828 86.938 95.132 1.00 50.56 175 GLY A O 1
ATOM 1312 N N . VAL A 1 184 ? 106.868 85.533 93.713 1.00 50.82 176 VAL A N 1
ATOM 1313 C CA . VAL A 1 184 ? 105.697 85.290 92.883 1.00 50.82 176 VAL A CA 1
ATOM 1314 C C . VAL A 1 184 ? 105.421 83.793 92.851 1.00 50.82 176 VAL A C 1
ATOM 1315 O O . VAL A 1 184 ? 106.349 82.978 92.808 1.00 50.82 176 VAL A O 1
ATOM 1319 N N . ASP A 1 185 ? 104.141 83.437 92.897 1.00 54.55 177 ASP A N 1
ATOM 1320 C CA . ASP A 1 185 ? 103.746 82.041 92.904 1.00 54.55 177 ASP A CA 1
ATOM 1321 C C . ASP A 1 185 ? 104.077 81.389 91.563 1.00 54.55 177 ASP A C 1
ATOM 1322 O O . ASP A 1 185 ? 104.173 82.072 90.540 1.00 54.55 177 ASP A O 1
ATOM 1327 N N . PRO A 1 186 ? 104.269 80.067 91.543 1.00 52.06 178 PRO A N 1
ATOM 1328 C CA . PRO A 1 186 ? 104.507 79.387 90.260 1.00 52.06 178 PRO A CA 1
ATOM 1329 C C . PRO A 1 186 ? 103.369 79.551 89.268 1.00 52.06 178 PRO A C 1
ATOM 1330 O O . PRO A 1 186 ? 103.600 79.467 88.056 1.00 52.06 178 PRO A O 1
ATOM 1334 N N . ILE A 1 187 ? 102.143 79.772 89.745 1.00 55.05 179 ILE A N 1
ATOM 1335 C CA . ILE A 1 187 ? 101.018 79.959 88.835 1.00 55.05 179 ILE A CA 1
ATOM 1336 C C . ILE A 1 187 ? 101.147 81.280 88.083 1.00 55.05 179 ILE A C 1
ATOM 1337 O O . ILE A 1 187 ? 100.816 81.366 86.894 1.00 55.05 179 ILE A O 1
ATOM 1342 N N . SER A 1 188 ? 101.635 82.325 88.752 1.00 52.43 180 SER A N 1
ATOM 1343 C CA . SER A 1 188 ? 101.789 83.635 88.133 1.00 52.43 180 SER A CA 1
ATOM 1344 C C . SER A 1 188 ? 103.146 83.825 87.467 1.00 52.43 180 SER A C 1
ATOM 1345 O O . SER A 1 188 ? 103.357 84.847 86.801 1.00 52.43 180 SER A O 1
ATOM 1348 N N . VAL A 1 189 ? 104.065 82.871 87.626 1.00 51.21 181 VAL A N 1
ATOM 1349 C CA . VAL A 1 189 ? 105.306 82.909 86.860 1.00 51.21 181 VAL A CA 1
ATOM 1350 C C . VAL A 1 189 ? 104.999 82.829 85.372 1.00 51.21 181 VAL A C 1
ATOM 1351 O O . VAL A 1 189 ? 105.640 83.497 84.552 1.00 51.21 181 VAL A O 1
ATOM 1355 N N . GLY A 1 190 ? 103.999 82.027 85.001 1.00 48.61 182 GLY A N 1
ATOM 1356 C CA . GLY A 1 190 ? 103.577 81.983 83.612 1.00 48.61 182 GLY A CA 1
ATOM 1357 C C . GLY A 1 190 ? 103.035 83.312 83.122 1.00 48.61 182 GLY A C 1
ATOM 1358 O O . GLY A 1 190 ? 103.290 83.716 81.987 1.00 48.61 182 GLY A O 1
ATOM 1359 N N . ASP A 1 191 ? 102.277 84.011 83.972 1.00 50.64 183 ASP A N 1
ATOM 1360 C CA . ASP A 1 191 ? 101.762 85.323 83.593 1.00 50.64 183 ASP A CA 1
ATOM 1361 C C . ASP A 1 191 ? 102.893 86.328 83.405 1.00 50.64 183 ASP A C 1
ATOM 1362 O O . ASP A 1 191 ? 102.874 87.129 82.462 1.00 50.64 183 ASP A O 1
ATOM 1367 N N . ILE A 1 192 ? 103.888 86.302 84.293 1.00 45.84 184 ILE A N 1
ATOM 1368 C CA . ILE A 1 192 ? 105.031 87.202 84.143 1.00 45.84 184 ILE A CA 1
ATOM 1369 C C . ILE A 1 192 ? 105.810 86.869 82.876 1.00 45.84 184 ILE A C 1
ATOM 1370 O O . ILE A 1 192 ? 106.277 87.765 82.161 1.00 45.84 184 ILE A O 1
ATOM 1375 N N . LYS A 1 193 ? 105.965 85.576 82.578 1.00 47.31 185 LYS A N 1
ATOM 1376 C CA . LYS A 1 193 ? 106.632 85.172 81.345 1.00 47.31 185 LYS A CA 1
ATOM 1377 C C . LYS A 1 193 ? 105.867 85.660 80.123 1.00 47.31 185 LYS A C 1
ATOM 1378 O O . LYS A 1 193 ? 106.469 86.111 79.143 1.00 47.31 185 LYS A O 1
ATOM 1384 N N . ASP A 1 194 ? 104.537 85.565 80.161 1.00 49.03 186 ASP A N 1
ATOM 1385 C CA . ASP A 1 194 ? 103.722 86.067 79.061 1.00 49.03 186 ASP A CA 1
ATOM 1386 C C . ASP A 1 194 ? 103.890 87.571 78.897 1.00 49.03 186 ASP A C 1
ATOM 1387 O O . ASP A 1 194 ? 103.972 88.076 77.773 1.00 49.03 186 ASP A O 1
ATOM 1392 N N . ILE A 1 195 ? 103.949 88.302 80.011 1.00 47.36 187 ILE A N 1
ATOM 1393 C CA . ILE A 1 195 ? 104.152 89.748 79.939 1.00 47.36 187 ILE A CA 1
ATOM 1394 C C . ILE A 1 195 ? 105.504 90.069 79.313 1.00 47.36 187 ILE A C 1
ATOM 1395 O O . ILE A 1 195 ? 105.613 90.951 78.453 1.00 47.36 187 ILE A O 1
ATOM 1400 N N . ILE A 1 196 ? 106.601 89.456 79.795 1.00 44.57 188 ILE A N 1
ATOM 1401 C CA . ILE A 1 196 ? 108.004 89.738 79.353 1.00 44.57 188 ILE A CA 1
ATOM 1402 C C . ILE A 1 196 ? 108.242 89.216 77.958 1.00 44.57 188 ILE A C 1
ATOM 1403 O O . ILE A 1 196 ? 109.288 89.515 77.425 1.00 44.57 188 ILE A O 1
ATOM 1408 N N . ARG A 1 197 ? 107.307 88.471 77.382 1.00 47.26 189 ARG A N 1
ATOM 1409 C CA . ARG A 1 197 ? 107.433 88.015 75.978 1.00 47.26 189 ARG A CA 1
ATOM 1410 C C . ARG A 1 197 ? 106.653 89.011 75.146 1.00 47.26 189 ARG A C 1
ATOM 1411 O O . ARG A 1 197 ? 106.917 89.098 73.962 1.00 47.26 189 ARG A O 1
ATOM 1419 N N . ASN A 1 198 ? 105.744 89.751 75.765 1.00 47.12 190 ASN A N 1
ATOM 1420 C CA . ASN A 1 198 ? 105.063 90.849 75.049 1.00 47.12 190 ASN A CA 1
ATOM 1421 C C . ASN A 1 198 ? 106.086 91.962 74.920 1.00 47.12 190 ASN A C 1
ATOM 1422 O O . ASN A 1 198 ? 106.206 92.534 73.862 1.00 47.12 190 ASN A O 1
ATOM 1427 N N . LEU A 1 199 ? 106.834 92.230 75.971 1.00 47.06 191 LEU A N 1
ATOM 1428 C CA . LEU A 1 199 ? 107.802 93.337 75.927 1.00 47.06 191 LEU A CA 1
ATOM 1429 C C . LEU A 1 199 ? 108.769 93.029 74.785 1.00 47.06 191 LEU A C 1
ATOM 1430 O O . LEU A 1 199 ? 109.285 93.974 74.208 1.00 47.06 191 LEU A O 1
ATOM 1435 N N . LYS A 1 200 ? 108.960 91.780 74.399 1.00 48.87 192 LYS A N 1
ATOM 1436 C CA . LYS A 1 200 ? 109.867 91.549 73.253 1.00 48.87 192 LYS A CA 1
ATOM 1437 C C . LYS A 1 200 ? 109.074 91.447 71.955 1.00 48.87 192 LYS A C 1
ATOM 1438 O O . LYS A 1 200 ? 109.706 91.360 70.908 1.00 48.87 192 LYS A O 1
ATOM 1444 N N . ASP A 1 201 ? 107.748 91.440 72.012 1.00 50.32 193 ASP A N 1
ATOM 1445 C CA . ASP A 1 201 ? 106.920 91.438 70.784 1.00 50.32 193 ASP A CA 1
ATOM 1446 C C . ASP A 1 201 ? 106.732 92.877 70.347 1.00 50.32 193 ASP A C 1
ATOM 1447 O O . ASP A 1 201 ? 106.289 93.095 69.220 1.00 50.32 193 ASP A O 1
ATOM 1452 N N . ARG A 1 202 ? 107.049 93.819 71.226 1.00 46.44 194 ARG A N 1
ATOM 1453 C CA . ARG A 1 202 ? 106.882 95.250 70.911 1.00 46.44 194 ARG A CA 1
ATOM 1454 C C . ARG A 1 202 ? 108.261 95.806 70.586 1.00 46.44 194 ARG A C 1
ATOM 1455 O O . ARG A 1 202 ? 108.363 97.001 70.381 1.00 46.44 194 ARG A O 1
ATOM 1463 N N . GLY A 1 203 ? 109.268 94.949 70.507 1.00 46.75 195 GLY A N 1
ATOM 1464 C CA . GLY A 1 203 ? 110.607 95.402 70.120 1.00 46.75 195 GLY A CA 1
ATOM 1465 C C . GLY A 1 203 ? 111.442 95.740 71.329 1.00 46.75 195 GLY A C 1
ATOM 1466 O O . GLY A 1 203 ? 112.660 95.814 71.190 1.00 46.75 195 GLY A O 1
ATOM 1467 N N . ILE A 1 204 ? 110.837 95.858 72.502 1.00 45.76 196 ILE A N 1
ATOM 1468 C CA . ILE A 1 204 ? 111.577 96.333 73.697 1.00 45.76 196 ILE A CA 1
ATOM 1469 C C . ILE A 1 204 ? 112.575 95.295 74.172 1.00 45.76 196 ILE A C 1
ATOM 1470 O O . ILE A 1 204 ? 112.169 94.403 74.866 1.00 45.76 196 ILE A O 1
ATOM 1475 N N . GLY A 1 205 ? 113.846 95.405 73.814 1.00 44.97 197 GLY A N 1
ATOM 1476 C CA . GLY A 1 205 ? 114.787 94.492 74.428 1.00 44.97 197 GLY A CA 1
ATOM 1477 C C . GLY A 1 205 ? 114.602 94.429 75.932 1.00 44.97 197 GLY A C 1
ATOM 1478 O O . GLY A 1 205 ? 114.335 95.431 76.594 1.00 44.97 197 GLY A O 1
ATOM 1479 N N . VAL A 1 206 ? 114.654 93.229 76.506 1.00 40.31 198 VAL A N 1
ATOM 1480 C CA . VAL A 1 206 ? 114.401 93.059 77.961 1.00 40.31 198 VAL A CA 1
ATOM 1481 C C . VAL A 1 206 ? 115.591 92.394 78.625 1.00 40.31 198 VAL A C 1
ATOM 1482 O O . VAL A 1 206 ? 115.836 91.284 78.281 1.00 40.31 198 VAL A O 1
ATOM 1486 N N . LEU A 1 207 ? 116.290 93.041 79.544 1.00 40.59 199 LEU A N 1
ATOM 1487 C CA . LEU A 1 207 ? 117.425 92.536 80.305 1.00 40.59 199 LEU A CA 1
ATOM 1488 C C . LEU A 1 207 ? 116.929 92.140 81.688 1.00 40.59 199 LEU A C 1
ATOM 1489 O O . LEU A 1 207 ? 116.381 92.974 82.416 1.00 40.59 199 LEU A O 1
ATOM 1494 N N . ILE A 1 208 ? 117.124 90.876 82.047 1.00 46.15 200 ILE A N 1
ATOM 1495 C CA . ILE A 1 208 ? 116.559 90.304 83.262 1.00 46.15 200 ILE A CA 1
ATOM 1496 C C . ILE A 1 208 ? 117.697 89.837 84.155 1.00 46.15 200 ILE A C 1
ATOM 1497 O O . ILE A 1 208 ? 118.556 89.060 83.721 1.00 46.15 200 ILE A O 1
ATOM 1502 N N . THR A 1 209 ? 117.704 90.311 85.397 1.00 44.65 201 THR A N 1
ATOM 1503 C CA . THR A 1 209 ? 118.545 89.761 86.449 1.00 44.65 201 THR A CA 1
ATOM 1504 C C . THR A 1 209 ? 117.635 89.206 87.534 1.00 44.65 201 THR A C 1
ATOM 1505 O O . THR A 1 209 ? 116.667 89.862 87.932 1.00 44.65 201 THR A O 1
ATOM 1509 N N . ASP A 1 210 ? 117.922 87.989 87.986 1.00 50.72 202 ASP A N 1
ATOM 1510 C CA . ASP A 1 210 ? 117.028 87.334 88.928 1.00 50.72 202 ASP A CA 1
ATOM 1511 C C . ASP A 1 210 ? 117.767 86.212 89.638 1.00 50.72 202 ASP A C 1
ATOM 1512 O O . ASP A 1 210 ? 118.657 85.575 89.068 1.00 50.72 202 ASP A O 1
ATOM 1517 N N . HIS A 1 211 ? 117.385 85.984 90.896 1.00 54.76 203 HIS A N 1
ATOM 1518 C CA . HIS A 1 211 ? 117.903 84.834 91.628 1.00 54.76 203 HIS A CA 1
ATOM 1519 C C . HIS A 1 211 ? 117.275 83.541 91.130 1.00 54.76 203 HIS A C 1
ATOM 1520 O O . HIS A 1 211 ? 117.939 82.499 91.078 1.00 54.76 203 HIS A O 1
ATOM 1527 N N . ASN A 1 212 ? 115.996 83.588 90.758 1.00 55.53 204 ASN A N 1
ATOM 1528 C CA . ASN A 1 212 ? 115.289 82.427 90.221 1.00 55.53 204 ASN A CA 1
ATOM 1529 C C . ASN A 1 212 ? 115.757 82.223 88.783 1.00 55.53 204 ASN A C 1
ATOM 1530 O O . ASN A 1 212 ? 115.206 82.766 87.823 1.00 55.53 204 ASN A O 1
ATOM 1535 N N . VAL A 1 213 ? 116.826 81.437 88.642 1.00 57.59 205 VAL A N 1
ATOM 1536 C CA . VAL A 1 213 ? 117.463 81.266 87.341 1.00 57.59 205 VAL A CA 1
ATOM 1537 C C . VAL A 1 213 ? 116.708 80.263 86.478 1.00 57.59 205 VAL A C 1
ATOM 1538 O O . VAL A 1 213 ? 116.666 80.403 85.249 1.00 57.59 205 VAL A O 1
ATOM 1542 N N . ARG A 1 214 ? 116.109 79.237 87.088 1.00 62.52 206 ARG A N 1
ATOM 1543 C CA . ARG A 1 214 ? 115.539 78.150 86.299 1.00 62.52 206 ARG A CA 1
ATOM 1544 C C . ARG A 1 214 ? 114.355 78.620 85.462 1.00 62.52 206 ARG A C 1
ATOM 1545 O O . ARG A 1 214 ? 114.213 78.218 84.302 1.00 62.52 206 ARG A O 1
ATOM 1553 N N . GLU A 1 215 ? 113.492 79.465 86.026 1.00 56.83 207 GLU A N 1
ATOM 1554 C CA . GLU A 1 215 ? 112.393 80.011 85.242 1.00 56.83 207 GLU A CA 1
ATOM 1555 C C . GLU A 1 215 ? 112.801 81.249 84.457 1.00 56.83 207 GLU A C 1
ATOM 1556 O O . GLU A 1 215 ? 112.093 81.633 83.520 1.00 56.83 207 GLU A O 1
ATOM 1562 N N . THR A 1 216 ? 113.920 81.883 84.816 1.00 54.78 208 THR A N 1
ATOM 1563 C CA . THR A 1 216 ? 114.440 82.975 83.999 1.00 54.78 208 THR A CA 1
ATOM 1564 C C . THR A 1 216 ? 114.965 82.459 82.667 1.00 54.78 208 THR A C 1
ATOM 1565 O O . THR A 1 216 ? 114.706 83.055 81.617 1.00 54.78 208 THR A O 1
ATOM 1569 N N . LEU A 1 217 ? 115.686 81.336 82.691 1.00 55.01 209 LEU A N 1
ATOM 1570 C CA . LEU A 1 217 ? 116.268 80.764 81.483 1.00 55.01 209 LEU A CA 1
ATOM 1571 C C . LEU A 1 217 ? 115.221 80.239 80.511 1.00 55.01 209 LEU A C 1
ATOM 1572 O O . LEU A 1 217 ? 115.566 79.931 79.366 1.00 55.01 209 LEU A O 1
ATOM 1577 N N . ALA A 1 218 ? 113.962 80.126 80.931 1.00 54.11 210 ALA A N 1
ATOM 1578 C CA . ALA A 1 218 ? 112.915 79.619 80.056 1.00 54.11 210 ALA A CA 1
ATOM 1579 C C . ALA A 1 218 ? 112.444 80.640 79.030 1.00 54.11 210 ALA A C 1
ATOM 1580 O O . ALA A 1 218 ? 111.747 80.260 78.083 1.00 54.11 210 ALA A O 1
ATOM 1582 N N . ILE A 1 219 ? 112.798 81.915 79.185 1.00 53.97 211 ILE A N 1
ATOM 1583 C CA . ILE A 1 219 ? 112.336 82.951 78.267 1.00 53.97 211 ILE A CA 1
ATOM 1584 C C . ILE A 1 219 ? 113.519 83.663 77.626 1.00 53.97 211 ILE A C 1
ATOM 1585 O O . ILE A 1 219 ? 113.385 84.264 76.555 1.00 53.97 211 ILE A O 1
ATOM 1590 N N . CYS A 1 220 ? 114.680 83.607 78.274 1.00 55.32 212 CYS A N 1
ATOM 1591 C CA . CYS A 1 220 ? 115.850 84.304 77.759 1.00 55.32 212 CYS A CA 1
ATOM 1592 C C . CYS A 1 220 ? 116.295 83.713 76.428 1.00 55.32 212 CYS A C 1
ATOM 1593 O O . CYS A 1 220 ? 116.331 82.493 76.250 1.00 55.32 212 CYS A O 1
ATOM 1596 N N . GLU A 1 221 ? 116.747 84.564 75.535 1.00 54.02 213 GLU A N 1
ATOM 1597 C CA . GLU A 1 221 ? 117.215 84.100 74.232 1.00 54.02 213 GLU A CA 1
ATOM 1598 C C . GLU A 1 221 ? 118.722 84.039 74.310 1.00 54.02 213 GLU A C 1
ATOM 1599 O O . GLU A 1 221 ? 119.291 83.238 73.574 1.00 54.02 213 GLU A O 1
ATOM 1605 N N . HIS A 1 222 ? 119.329 84.797 75.213 1.00 53.67 214 HIS A N 1
ATOM 1606 C CA . HIS A 1 222 ? 120.783 84.894 75.290 1.00 53.67 214 HIS A CA 1
ATOM 1607 C C . HIS A 1 222 ? 121.137 85.218 76.730 1.00 53.67 214 HIS A C 1
ATOM 1608 O O . HIS A 1 222 ? 120.798 86.299 77.217 1.00 53.67 214 HIS A O 1
ATOM 1615 N N . ALA A 1 223 ? 121.812 84.298 77.411 1.00 51.51 215 ALA A N 1
ATOM 1616 C CA . ALA A 1 223 ? 122.039 84.416 78.843 1.00 51.51 215 ALA A CA 1
ATOM 1617 C C . ALA A 1 223 ? 123.504 84.709 79.126 1.00 51.51 215 ALA A C 1
ATOM 1618 O O . ALA A 1 223 ? 124.398 84.257 78.407 1.00 51.51 215 ALA A O 1
ATOM 1620 N N . TYR A 1 224 ? 123.734 85.476 80.188 1.00 49.87 216 TYR A N 1
ATOM 1621 C CA . TYR A 1 224 ? 125.069 85.838 80.638 1.00 49.87 216 TYR A CA 1
ATOM 1622 C C . TYR A 1 224 ? 125.218 85.467 82.104 1.00 49.87 216 TYR A C 1
ATOM 1623 O O . TYR A 1 224 ? 124.361 85.804 82.926 1.00 49.87 216 TYR A O 1
ATOM 1632 N N . ILE A 1 225 ? 126.305 84.774 82.430 1.00 48.13 217 ILE A N 1
ATOM 1633 C CA . ILE A 1 225 ? 126.592 84.346 83.794 1.00 48.13 217 ILE A CA 1
ATOM 1634 C C . ILE A 1 225 ? 127.791 85.132 84.299 1.00 48.13 217 ILE A C 1
ATOM 1635 O O . ILE A 1 225 ? 128.864 85.103 83.684 1.00 48.13 217 ILE A O 1
ATOM 1640 N N . VAL A 1 226 ? 127.611 85.828 85.417 1.00 46.53 218 VAL A N 1
ATOM 1641 C CA . VAL A 1 226 ? 128.648 86.662 86.012 1.00 46.53 218 VAL A CA 1
ATOM 1642 C C . VAL A 1 226 ? 129.069 86.020 87.325 1.00 46.53 218 VAL A C 1
ATOM 1643 O O . VAL A 1 226 ? 128.251 85.874 88.242 1.00 46.53 218 VAL A O 1
ATOM 1647 N N . SER A 1 227 ? 130.341 85.642 87.419 1.00 47.21 219 SER A N 1
ATOM 1648 C CA . SER A 1 227 ? 130.894 85.017 88.614 1.00 47.21 219 SER A CA 1
ATOM 1649 C C . SER A 1 227 ? 132.082 85.835 89.095 1.00 47.21 219 SER A C 1
ATOM 1650 O O . SER A 1 227 ? 132.965 86.174 88.301 1.00 47.21 219 SER A O 1
ATOM 1653 N N . GLU A 1 228 ? 132.090 86.150 90.390 1.00 51.15 220 GLU A N 1
ATOM 1654 C CA . GLU A 1 228 ? 133.153 86.915 91.049 1.00 51.15 220 GLU A CA 1
ATOM 1655 C C . GLU A 1 228 ? 133.532 88.168 90.255 1.00 51.15 220 GLU A C 1
ATOM 1656 O O . GLU A 1 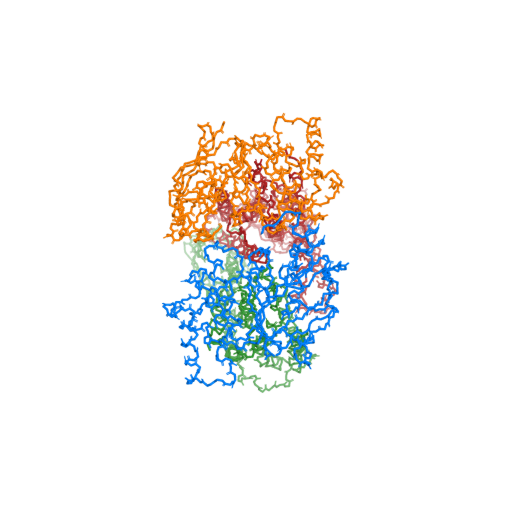228 ? 134.682 88.611 90.230 1.00 51.15 220 GLU A O 1
ATOM 1662 N N . GLY A 1 229 ? 132.520 88.780 89.645 1.00 48.66 221 GLY A N 1
ATOM 1663 C CA . GLY A 1 229 ? 132.679 90.042 88.958 1.00 48.66 221 GLY A CA 1
ATOM 1664 C C . GLY A 1 229 ? 132.994 89.949 87.483 1.00 48.66 221 GLY A C 1
ATOM 1665 O O . GLY A 1 229 ? 133.062 90.990 86.822 1.00 48.66 221 GLY A O 1
ATOM 1666 N N . ALA A 1 230 ? 133.185 88.749 86.944 1.00 47.60 222 ALA A N 1
ATOM 1667 C CA . ALA A 1 230 ? 133.517 88.577 85.539 1.00 47.60 222 ALA A CA 1
ATOM 1668 C C . ALA A 1 230 ? 132.512 87.645 84.880 1.00 47.60 222 ALA A C 1
ATOM 1669 O O . ALA A 1 230 ? 132.009 86.707 85.503 1.00 47.60 222 ALA A O 1
ATOM 1671 N N . VAL A 1 231 ? 132.224 87.915 83.611 1.00 46.51 223 VAL A N 1
ATOM 1672 C CA . VAL A 1 231 ? 131.308 87.083 82.838 1.00 46.51 223 VAL A CA 1
ATOM 1673 C C . VAL A 1 231 ? 132.019 85.785 82.478 1.00 46.51 223 VAL A C 1
ATOM 1674 O O . VAL A 1 231 ? 133.111 85.802 81.902 1.00 46.51 223 VAL A O 1
ATOM 1678 N N . ILE A 1 232 ? 131.401 84.656 82.819 1.00 49.33 224 ILE A N 1
ATOM 1679 C CA . ILE A 1 232 ? 131.989 83.342 82.593 1.00 49.33 224 ILE A CA 1
ATOM 1680 C C . ILE A 1 232 ? 131.227 82.529 81.564 1.00 49.33 224 ILE A C 1
ATOM 1681 O O . ILE A 1 232 ? 131.660 81.418 81.227 1.00 49.33 224 ILE A O 1
ATOM 1686 N N . ALA A 1 233 ? 130.109 83.037 81.051 1.00 48.42 225 ALA A N 1
ATOM 1687 C CA . ALA A 1 233 ? 129.322 82.286 80.087 1.00 48.42 225 ALA A CA 1
ATOM 1688 C C . ALA A 1 233 ? 128.565 83.246 79.186 1.00 48.42 225 ALA A C 1
ATOM 1689 O O . ALA A 1 233 ? 128.338 84.409 79.529 1.00 48.42 225 ALA A O 1
ATOM 1691 N N . GLU A 1 234 ? 128.166 82.733 78.025 1.00 54.18 226 GLU A N 1
ATOM 1692 C CA . GLU A 1 234 ? 127.480 83.531 77.018 1.00 54.18 226 GLU A CA 1
ATOM 1693 C C . GLU A 1 234 ? 126.857 82.587 76.004 1.00 54.18 226 GLU A C 1
ATOM 1694 O O . GLU A 1 234 ? 127.531 81.677 75.511 1.00 54.18 226 GLU A O 1
ATOM 1700 N N . GLY A 1 235 ? 125.587 82.797 75.700 1.00 56.47 227 GLY A N 1
ATOM 1701 C CA . GLY A 1 235 ? 124.899 82.004 74.711 1.00 56.47 227 GLY A CA 1
ATOM 1702 C C . GLY A 1 235 ? 123.473 81.739 75.132 1.00 56.47 227 GLY A C 1
ATOM 1703 O O . GLY A 1 235 ? 122.962 82.326 76.083 1.00 56.47 227 GLY A O 1
ATOM 1704 N N . SER A 1 236 ? 122.831 80.831 74.405 1.00 63.06 228 SER A N 1
ATOM 1705 C CA . SER A 1 236 ? 121.461 80.455 74.694 1.00 63.06 228 SER A CA 1
ATOM 1706 C C . SER A 1 236 ? 121.392 79.711 76.025 1.00 63.06 228 SER A C 1
ATOM 1707 O O . SER A 1 236 ? 122.408 79.225 76.528 1.00 63.06 228 SER A O 1
ATOM 1710 N N . PRO A 1 237 ? 120.203 79.631 76.631 1.00 63.44 229 PRO A N 1
ATOM 1711 C CA . PRO A 1 237 ? 120.082 78.889 77.896 1.00 63.44 229 PRO A CA 1
ATOM 1712 C C . PRO A 1 237 ? 120.552 77.450 77.804 1.00 63.44 229 PRO A C 1
ATOM 1713 O O . PRO A 1 237 ? 121.054 76.912 78.797 1.00 63.44 229 PRO A O 1
ATOM 1717 N N . GLN A 1 238 ? 120.405 76.806 76.644 1.00 68.01 230 GLN A N 1
ATOM 1718 C CA . GLN A 1 238 ? 120.945 75.460 76.477 1.00 68.01 230 GLN A CA 1
ATOM 1719 C C . GLN A 1 238 ? 122.463 75.459 76.607 1.00 68.01 230 GLN A C 1
ATOM 1720 O O . GLN A 1 238 ? 123.040 74.562 77.234 1.00 68.01 230 GLN A O 1
ATOM 1726 N N . ASP A 1 239 ? 123.127 76.461 76.023 1.00 67.32 231 ASP A N 1
ATOM 1727 C CA . ASP A 1 239 ? 124.575 76.571 76.158 1.00 67.32 231 ASP A CA 1
ATOM 1728 C C . ASP A 1 239 ? 124.986 76.778 77.608 1.00 67.32 231 ASP A C 1
ATOM 1729 O O . ASP A 1 239 ? 125.998 76.225 78.052 1.00 67.32 231 ASP A O 1
ATOM 1734 N N . ILE A 1 240 ? 124.221 77.576 78.356 1.00 64.20 232 ILE A N 1
ATOM 1735 C CA . ILE A 1 240 ? 124.503 77.766 79.776 1.00 64.20 232 ILE A CA 1
ATOM 1736 C C . ILE A 1 240 ? 124.328 76.456 80.532 1.00 64.20 232 ILE A C 1
ATOM 1737 O O . ILE A 1 240 ? 125.141 76.106 81.396 1.00 64.20 232 ILE A O 1
ATOM 1742 N N . LEU A 1 241 ? 123.266 75.712 80.220 1.00 67.05 233 LEU A N 1
ATOM 1743 C CA . LEU A 1 241 ? 122.979 74.468 80.920 1.00 67.05 233 LEU A CA 1
ATOM 1744 C C . LEU A 1 241 ? 123.950 73.350 80.572 1.00 67.05 233 LEU A C 1
ATOM 1745 O O . LEU A 1 241 ? 124.093 72.415 81.367 1.00 67.05 233 LEU A O 1
ATOM 1750 N N . GLU A 1 242 ? 124.609 73.406 79.415 1.00 70.66 234 GLU A N 1
ATOM 1751 C CA . GLU A 1 242 ? 125.634 72.427 79.079 1.00 70.66 234 GLU A CA 1
ATOM 1752 C C . GLU A 1 242 ? 127.039 72.910 79.408 1.00 70.66 234 GLU A C 1
ATOM 1753 O O . GLU A 1 242 ? 128.008 72.200 79.117 1.00 70.66 234 GLU A O 1
ATOM 1759 N N . ASN A 1 243 ? 127.178 74.094 80.000 1.00 68.55 235 ASN A N 1
ATOM 1760 C CA . ASN A 1 243 ? 128.483 74.597 80.393 1.00 68.55 235 ASN A CA 1
ATOM 1761 C C . ASN A 1 243 ? 129.066 73.753 81.523 1.00 68.55 235 ASN A C 1
ATOM 1762 O O . ASN A 1 243 ? 128.346 73.190 82.351 1.00 68.55 235 ASN A O 1
ATOM 1767 N N . GLU A 1 244 ? 130.396 73.664 81.546 1.00 70.13 236 GLU A N 1
ATOM 1768 C CA . GLU A 1 244 ? 131.092 72.910 82.576 1.00 70.13 236 GLU A CA 1
ATOM 1769 C C . GLU A 1 244 ? 131.612 73.781 83.710 1.00 70.13 236 GLU A C 1
ATOM 1770 O O . GLU A 1 244 ? 132.092 73.239 84.712 1.00 70.13 236 GLU A O 1
ATOM 1776 N N . GLN A 1 245 ? 131.534 75.106 83.586 1.00 66.11 237 GLN A N 1
ATOM 1777 C CA . GLN A 1 245 ? 131.906 76.009 84.664 1.00 66.11 237 GLN A CA 1
ATOM 1778 C C . GLN A 1 245 ? 130.710 76.629 85.368 1.00 66.11 237 GLN A C 1
ATOM 1779 O O . GLN A 1 245 ? 130.772 76.840 86.584 1.00 66.11 237 GLN A O 1
ATOM 1785 N N . VAL A 1 246 ? 129.631 76.916 84.642 1.00 62.55 238 VAL A N 1
ATOM 1786 C CA . VAL A 1 246 ? 128.414 77.460 85.231 1.00 62.55 238 VAL A CA 1
ATOM 1787 C C . VAL A 1 246 ? 127.846 76.445 86.211 1.00 62.55 238 VAL A C 1
ATOM 1788 O O . VAL A 1 246 ? 127.471 76.793 87.335 1.00 62.55 238 VAL A O 1
ATOM 1792 N N . ARG A 1 247 ? 127.789 75.180 85.798 1.00 68.24 239 ARG A N 1
ATOM 1793 C CA . ARG A 1 247 ? 127.363 74.129 86.713 1.00 68.24 239 ARG A CA 1
ATOM 1794 C C . ARG A 1 247 ? 128.422 73.786 87.746 1.00 68.24 239 ARG A C 1
ATOM 1795 O O . ARG A 1 247 ? 128.139 73.002 88.658 1.00 68.24 239 ARG A O 1
ATOM 1803 N N . LYS A 1 248 ? 129.625 74.341 87.630 1.00 64.99 240 LYS A N 1
ATOM 1804 C CA . LYS A 1 248 ? 130.659 74.119 88.629 1.00 64.99 240 LYS A CA 1
ATOM 1805 C C . LYS A 1 248 ? 130.644 75.175 89.724 1.00 64.99 240 LYS A C 1
ATOM 1806 O O . LYS A 1 248 ? 131.029 74.881 90.862 1.00 64.99 240 LYS A O 1
ATOM 1812 N N . VAL A 1 249 ? 130.202 76.394 89.416 1.00 62.19 241 VAL A N 1
ATOM 1813 C CA . VAL A 1 249 ? 130.220 77.465 90.407 1.00 62.19 241 VAL A CA 1
ATOM 1814 C C . VAL A 1 249 ? 128.803 77.933 90.725 1.00 62.19 241 VAL A C 1
ATOM 1815 O O . VAL A 1 249 ? 128.525 78.374 91.846 1.00 62.19 241 VAL A O 1
ATOM 1819 N N . TYR A 1 250 ? 127.890 77.831 89.757 1.00 57.51 242 TYR A N 1
ATOM 1820 C CA . TYR A 1 250 ? 126.563 78.419 89.897 1.00 57.51 242 TYR A CA 1
ATOM 1821 C C . TYR A 1 250 ? 125.445 77.385 89.920 1.00 57.51 242 TYR A C 1
ATOM 1822 O O . TYR A 1 250 ? 124.668 77.340 90.877 1.00 57.51 242 TYR A O 1
ATOM 1831 N N . LEU A 1 251 ? 125.332 76.549 88.889 1.00 64.09 243 LEU A N 1
ATOM 1832 C CA . LEU A 1 251 ? 124.142 75.723 88.729 1.00 64.09 243 LEU A CA 1
ATOM 1833 C C . LEU A 1 251 ? 124.231 74.378 89.436 1.00 64.09 243 LEU A C 1
ATOM 1834 O O . LEU A 1 251 ? 123.201 73.720 89.622 1.00 64.09 243 LEU A O 1
ATOM 1839 N N . GLY A 1 252 ? 125.423 73.947 89.832 1.00 74.81 244 GLY A N 1
ATOM 1840 C CA . GLY A 1 252 ? 125.583 72.678 90.506 1.00 74.81 244 GLY A CA 1
ATOM 1841 C C . GLY A 1 252 ? 125.627 71.508 89.540 1.00 74.81 244 GLY A C 1
ATOM 1842 O O . GLY A 1 252 ? 125.342 71.623 88.347 1.00 74.81 244 GLY A O 1
ATOM 1843 N N . ASP A 1 253 ? 125.997 70.347 90.085 1.00 86.64 245 ASP A N 1
ATOM 1844 C CA . ASP A 1 253 ? 126.120 69.149 89.259 1.00 86.64 245 ASP A CA 1
ATOM 1845 C C . ASP A 1 253 ? 124.772 68.727 88.686 1.00 86.64 245 ASP A C 1
ATOM 1846 O O . ASP A 1 253 ? 124.681 68.341 87.515 1.00 86.64 245 ASP A O 1
ATOM 1851 N N . ASP A 1 254 ? 123.717 68.794 89.492 1.00 89.12 246 ASP A N 1
ATOM 1852 C CA . ASP A 1 254 ? 122.372 68.435 89.065 1.00 89.12 246 ASP A CA 1
ATOM 1853 C C . ASP A 1 254 ? 121.505 69.685 89.019 1.00 89.12 246 ASP A C 1
ATOM 1854 O O . ASP A 1 254 ? 121.439 70.437 89.997 1.00 89.12 246 ASP A O 1
ATOM 1859 N N . PHE A 1 255 ? 120.847 69.905 87.883 1.00 76.75 247 PHE A N 1
ATOM 1860 C CA . PHE A 1 255 ? 119.978 71.067 87.718 1.00 76.75 247 PHE A CA 1
ATOM 1861 C C . PHE A 1 255 ? 118.974 70.764 86.618 1.00 76.75 247 PHE A C 1
ATOM 1862 O O . PHE A 1 255 ? 119.368 70.523 85.472 1.00 76.75 247 PHE A O 1
ATOM 1870 N N . THR A 1 256 ? 117.691 70.776 86.961 1.00 77.10 248 THR A N 1
ATOM 1871 C CA . THR A 1 256 ? 116.637 70.487 85.996 1.00 77.10 248 THR A CA 1
ATOM 1872 C C . THR A 1 256 ? 116.146 71.766 85.326 1.00 77.10 248 THR A C 1
ATOM 1873 O O . THR A 1 256 ? 115.844 72.752 85.995 1.00 77.10 248 THR A O 1
ATOM 1877 N N . GLN B 1 18 ? 107.391 63.419 120.277 1.00 52.25 10 GLN B N 1
ATOM 1878 C CA . GLN B 1 18 ? 107.009 64.763 120.695 1.00 52.25 10 GLN B CA 1
ATOM 1879 C C . GLN B 1 18 ? 106.439 65.538 119.514 1.00 52.25 10 GLN B C 1
ATOM 1880 O O . GLN B 1 18 ? 107.017 65.540 118.430 1.00 52.25 10 GLN B O 1
ATOM 1886 N N . THR B 1 19 ? 105.305 66.201 119.72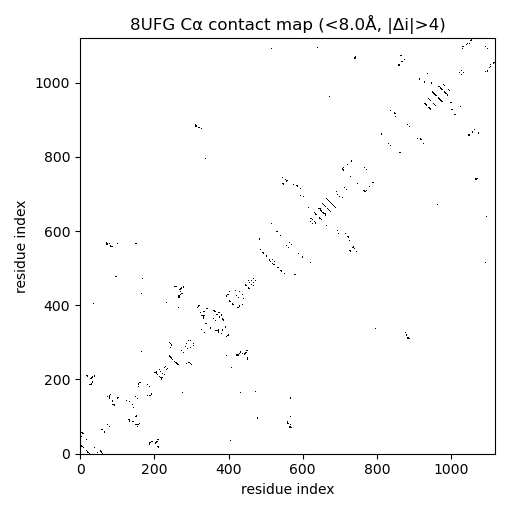8 1.00 50.90 11 THR B N 1
ATOM 1887 C CA . THR B 1 19 ? 104.566 66.844 118.652 1.00 50.90 11 THR B CA 1
ATOM 1888 C C . THR B 1 19 ? 104.311 68.308 118.978 1.00 50.90 11 THR B C 1
ATOM 1889 O O . THR B 1 19 ? 104.190 68.694 120.144 1.00 50.90 11 THR B O 1
ATOM 1893 N N . LEU B 1 20 ? 104.239 69.121 117.927 1.00 43.79 12 LEU B N 1
ATOM 1894 C CA . LEU B 1 20 ? 103.900 70.539 118.023 1.00 43.79 12 LEU B CA 1
ATOM 1895 C C . LEU B 1 20 ? 102.559 70.731 117.324 1.00 43.79 12 LEU B C 1
ATOM 1896 O O . LEU B 1 20 ? 102.498 70.815 116.094 1.00 43.79 12 LEU B O 1
ATOM 1901 N N . CYS B 1 21 ? 101.487 70.802 118.107 1.00 49.33 13 CYS B N 1
ATOM 1902 C CA . CYS B 1 21 ? 100.135 70.876 117.570 1.00 49.33 13 CYS B CA 1
ATOM 1903 C C . CYS B 1 21 ? 99.700 72.332 117.471 1.00 49.33 13 CYS B C 1
ATOM 1904 O O . CYS B 1 21 ? 99.709 73.058 118.469 1.00 49.33 13 CYS B O 1
ATOM 1907 N N . ILE B 1 22 ? 99.321 72.753 116.267 1.00 43.54 14 ILE B N 1
ATOM 1908 C CA . ILE B 1 22 ? 98.784 74.084 116.016 1.00 43.54 14 ILE B CA 1
ATOM 1909 C C . ILE B 1 22 ? 97.407 73.910 115.399 1.00 43.54 14 ILE B C 1
ATOM 1910 O O . ILE B 1 22 ? 97.253 73.158 114.429 1.00 43.54 14 ILE B O 1
ATOM 1915 N N . LYS B 1 23 ? 96.407 74.591 115.953 1.00 46.69 15 LYS B N 1
ATOM 1916 C CA . LYS B 1 23 ? 95.056 74.486 115.425 1.00 46.69 15 LYS B CA 1
ATOM 1917 C C . LYS B 1 23 ? 94.326 75.815 115.535 1.00 46.69 15 LYS B C 1
ATOM 1918 O O . LYS B 1 23 ? 94.470 76.538 116.525 1.00 46.69 15 LYS B O 1
ATOM 1924 N N . HIS B 1 24 ? 93.554 76.128 114.493 1.00 49.03 16 HIS B N 1
ATOM 1925 C CA . HIS B 1 24 ? 92.620 77.253 114.483 1.00 49.03 16 HIS B CA 1
ATOM 1926 C C . HIS B 1 24 ? 93.323 78.593 114.693 1.00 49.03 16 HIS B C 1
ATOM 1927 O O . HIS B 1 24 ? 92.871 79.441 115.464 1.00 49.03 16 HIS B O 1
ATOM 1934 N N . LEU B 1 25 ? 94.430 78.793 113.983 1.00 47.87 17 LEU B N 1
ATOM 1935 C CA . LEU B 1 25 ? 95.078 80.096 113.997 1.00 47.87 17 LEU B CA 1
ATOM 1936 C C . LEU B 1 25 ? 94.219 81.128 113.277 1.00 47.87 17 LEU B C 1
ATOM 1937 O O . LEU B 1 25 ? 93.523 80.824 112.306 1.00 47.87 17 LEU B O 1
ATOM 1942 N N . ALA B 1 26 ? 94.276 82.363 113.766 1.00 48.38 18 ALA B N 1
ATOM 1943 C CA . ALA B 1 26 ? 93.520 83.451 113.166 1.00 48.38 18 ALA B CA 1
ATOM 1944 C C . ALA B 1 26 ? 94.214 84.764 113.487 1.00 48.38 18 ALA B C 1
ATOM 1945 O O . ALA B 1 26 ? 94.739 84.941 114.588 1.00 48.38 18 ALA B O 1
ATOM 1947 N N . LYS B 1 27 ? 94.210 85.676 112.520 1.00 51.43 19 LYS B N 1
ATOM 1948 C CA . LYS B 1 27 ? 94.854 86.969 112.681 1.00 51.43 19 LYS B CA 1
ATOM 1949 C C . LYS B 1 27 ? 94.291 87.915 111.633 1.00 51.43 19 LYS B C 1
ATOM 1950 O O . LYS B 1 27 ? 94.062 87.512 110.491 1.00 51.43 19 LYS B O 1
ATOM 1956 N N . ASN B 1 28 ? 94.066 89.165 112.027 1.00 61.76 20 ASN B N 1
ATOM 1957 C CA . ASN B 1 28 ? 93.545 90.178 111.124 1.00 61.76 20 ASN B CA 1
ATOM 1958 C C . ASN B 1 28 ? 94.423 91.422 111.142 1.00 61.76 20 ASN B C 1
ATOM 1959 O O . ASN B 1 28 ? 95.129 91.696 112.117 1.00 61.76 20 ASN B O 1
ATOM 1964 N N . TYR B 1 29 ? 94.398 92.152 110.031 1.00 64.44 21 TYR B N 1
ATOM 1965 C CA . TYR B 1 29 ? 95.174 93.375 109.853 1.00 64.44 21 TYR B CA 1
ATOM 1966 C C . TYR B 1 29 ? 94.237 94.445 109.310 1.00 64.44 21 TYR B C 1
ATOM 1967 O O . TYR B 1 29 ? 93.845 94.393 108.139 1.00 64.44 21 TYR B O 1
ATOM 1976 N N . SER B 1 30 ? 93.885 95.412 110.159 1.00 72.94 22 SER B N 1
ATOM 1977 C CA . SER B 1 30 ? 92.912 96.451 109.818 1.00 72.94 22 SER B CA 1
ATOM 1978 C C . SER B 1 30 ? 91.584 95.829 109.387 1.00 72.94 22 SER B C 1
ATOM 1979 O O . SER B 1 30 ? 91.021 96.165 108.343 1.00 72.94 22 SER B O 1
ATOM 1982 N N . LYS B 1 31 ? 91.091 94.902 110.212 1.00 71.81 23 LYS B N 1
ATOM 1983 C CA . LYS B 1 31 ? 89.836 94.189 109.962 1.00 71.81 23 LYS B CA 1
ATOM 1984 C C . LYS B 1 31 ? 89.865 93.456 108.622 1.00 71.81 23 LYS B C 1
ATOM 1985 O O . LYS B 1 31 ? 88.864 93.388 107.906 1.00 71.81 23 LYS B O 1
ATOM 1991 N N . ARG B 1 32 ? 91.025 92.901 108.283 1.00 66.20 24 ARG B N 1
ATOM 1992 C CA . ARG B 1 32 ? 91.201 92.059 107.102 1.00 66.20 24 ARG B CA 1
ATOM 1993 C C . ARG B 1 32 ? 91.862 90.768 107.572 1.00 66.20 24 ARG B C 1
ATOM 1994 O O . ARG B 1 32 ? 93.050 90.758 107.909 1.00 66.20 24 ARG B O 1
ATOM 2002 N N . TRP B 1 33 ? 91.095 89.682 107.594 1.00 59.14 25 TRP B N 1
ATOM 2003 C CA . TRP B 1 33 ? 91.555 88.420 108.170 1.00 59.14 25 TRP B CA 1
ATOM 2004 C C . TRP B 1 33 ? 92.581 87.793 107.235 1.00 59.14 25 TRP B C 1
ATOM 2005 O O . TRP B 1 33 ? 92.228 87.095 106.282 1.00 59.14 25 TRP B O 1
ATOM 2016 N N . VAL B 1 34 ? 93.862 88.046 107.509 1.00 54.96 26 VAL B N 1
ATOM 2017 C CA . VAL B 1 34 ? 94.926 87.459 106.701 1.00 54.96 26 VAL B CA 1
ATOM 2018 C C . VAL B 1 34 ? 94.991 85.951 106.913 1.00 54.96 26 VAL B C 1
ATOM 2019 O O . VAL B 1 34 ? 95.298 85.196 105.984 1.00 54.96 26 VAL B O 1
ATOM 2023 N N . VAL B 1 35 ? 94.715 85.491 108.131 1.00 51.15 27 VAL B N 1
ATOM 2024 C CA . VAL B 1 35 ? 94.760 84.075 108.477 1.00 51.15 27 VAL B CA 1
ATOM 2025 C C . VAL B 1 35 ? 93.407 83.676 109.048 1.00 51.15 27 VAL B C 1
ATOM 2026 O O . VAL B 1 35 ? 92.898 84.332 109.962 1.00 51.15 27 VAL B O 1
ATOM 2030 N N . LYS B 1 36 ? 92.827 82.602 108.512 1.00 49.09 28 LYS B N 1
ATOM 2031 C CA . LYS B 1 36 ? 91.511 82.119 108.930 1.00 49.09 28 LYS B CA 1
ATOM 2032 C C . LYS B 1 36 ? 91.572 80.605 109.108 1.00 49.09 28 LYS B C 1
ATOM 2033 O O . LYS B 1 36 ? 91.520 79.859 108.126 1.00 49.09 28 LYS B O 1
ATOM 2039 N N . ASP B 1 37 ? 91.668 80.156 110.360 1.00 49.07 29 ASP B N 1
ATOM 2040 C CA . ASP B 1 37 ? 91.606 78.736 110.706 1.00 49.07 29 ASP B CA 1
ATOM 2041 C C . ASP B 1 37 ? 92.721 77.939 110.023 1.00 49.07 29 ASP B C 1
ATOM 2042 O O . ASP B 1 37 ? 92.479 77.053 109.202 1.00 49.07 29 ASP B O 1
ATOM 2047 N N . VAL B 1 38 ? 93.958 78.273 110.379 1.00 43.99 30 VAL B N 1
ATOM 2048 C CA . VAL B 1 38 ? 95.123 77.498 109.965 1.00 43.99 30 VAL B CA 1
ATOM 2049 C C . VAL B 1 38 ? 95.433 76.483 111.056 1.00 43.99 30 VAL B C 1
ATOM 2050 O O . VAL B 1 38 ? 95.665 76.852 112.212 1.00 43.99 30 VAL B O 1
ATOM 2054 N N . SER B 1 39 ? 95.436 75.205 110.690 1.00 44.66 31 SER B N 1
ATOM 2055 C CA . SER B 1 39 ? 95.704 74.131 111.635 1.00 44.66 31 SER B CA 1
ATOM 2056 C C . SER B 1 39 ? 96.664 73.139 111.002 1.00 44.66 31 SER B C 1
ATOM 2057 O O . SER B 1 39 ? 96.405 72.638 109.904 1.00 44.66 31 SER B O 1
ATOM 2060 N N . PHE B 1 40 ? 97.765 72.856 111.692 1.00 42.97 32 PHE B N 1
ATOM 2061 C CA . PHE B 1 40 ? 98.718 71.866 111.213 1.00 42.97 32 PHE B CA 1
ATOM 2062 C C . PHE B 1 40 ? 99.482 71.301 112.401 1.00 42.97 32 PHE B C 1
ATOM 2063 O O . PHE B 1 40 ? 99.629 71.954 113.436 1.00 42.97 32 PHE B O 1
ATOM 2071 N N . GLU B 1 41 ? 99.968 70.074 112.233 1.00 48.03 33 GLU B N 1
ATOM 2072 C CA . GLU B 1 41 ? 100.683 69.362 113.280 1.00 48.03 33 GLU B CA 1
ATOM 2073 C C . GLU B 1 41 ? 102.060 68.961 112.779 1.00 48.03 33 GLU B C 1
ATOM 2074 O O . GLU B 1 41 ? 102.219 68.562 111.622 1.00 48.03 33 GLU B O 1
ATOM 2080 N N . MET B 1 42 ? 103.053 69.068 113.657 1.00 46.76 34 MET B N 1
ATOM 2081 C CA . MET B 1 42 ? 104.423 68.705 113.336 1.00 46.76 34 MET B CA 1
ATOM 2082 C C . MET B 1 42 ? 105.037 67.972 114.518 1.00 46.76 34 MET B C 1
ATOM 2083 O O . MET B 1 42 ? 104.825 68.354 115.672 1.00 46.76 34 MET B O 1
ATOM 2088 N N . GLN B 1 43 ? 105.792 66.919 114.225 1.00 50.04 35 GLN B N 1
ATOM 2089 C CA . GLN B 1 43 ? 106.440 66.109 115.242 1.00 50.04 35 GLN B CA 1
ATOM 2090 C C . GLN B 1 43 ? 107.947 66.324 115.210 1.00 50.04 35 GLN B C 1
ATOM 2091 O O . GLN B 1 43 ? 108.512 66.785 114.215 1.00 50.04 35 GLN B O 1
ATOM 2097 N N . SER B 1 44 ? 108.593 65.988 116.322 1.00 48.92 36 SER B N 1
ATOM 2098 C CA . SER B 1 44 ? 110.041 66.102 116.409 1.00 48.92 36 SER B CA 1
ATOM 2099 C C . SER B 1 44 ? 110.708 65.132 115.444 1.00 48.92 36 SER B C 1
ATOM 2100 O O . SER B 1 44 ? 110.219 64.023 115.214 1.00 48.92 36 SER B O 1
ATOM 2103 N N . GLY B 1 45 ? 111.613 65.561 114.597 1.00 49.10 37 GLY B N 1
ATOM 2104 C CA . GLY B 1 45 ? 112.171 64.607 113.623 1.00 49.10 37 GLY B CA 1
ATOM 2105 C C . GLY B 1 45 ? 111.567 64.731 112.249 1.00 49.10 37 GLY B C 1
ATOM 2106 O O . GLY B 1 45 ? 111.955 63.953 111.398 1.00 49.10 37 GLY B O 1
ATOM 2107 N N . GLN B 1 46 ? 110.694 65.699 112.021 1.00 48.03 38 GLN B N 1
ATOM 2108 C CA . GLN B 1 46 ? 109.995 65.833 110.731 1.00 48.03 38 GLN B CA 1
ATOM 2109 C C . GLN B 1 46 ? 110.383 67.150 110.100 1.00 48.03 38 GLN B C 1
ATOM 2110 O O . GLN B 1 46 ? 110.639 68.057 110.859 1.00 48.03 38 GLN B O 1
ATOM 2116 N N . ILE B 1 47 ? 110.447 67.228 108.776 1.00 44.12 39 ILE B N 1
ATOM 2117 C CA . ILE B 1 47 ? 110.722 68.484 108.051 1.00 44.12 39 ILE B CA 1
ATOM 2118 C C . ILE B 1 47 ? 109.407 68.827 107.379 1.00 44.12 39 ILE B C 1
ATOM 2119 O O . ILE B 1 47 ? 109.199 68.313 106.319 1.00 44.12 39 ILE B O 1
ATOM 2124 N N . VAL B 1 48 ? 108.562 69.657 107.978 1.00 41.37 40 VAL B N 1
ATOM 2125 C CA . VAL B 1 48 ? 107.229 70.035 107.524 1.00 41.37 40 VAL B CA 1
ATOM 2126 C C . VAL B 1 48 ? 107.326 71.379 106.820 1.00 41.37 40 VAL B C 1
ATOM 2127 O O . VAL B 1 48 ? 107.949 72.312 107.336 1.00 41.37 40 VAL B O 1
ATOM 2131 N N . GLY B 1 49 ? 106.717 71.475 105.639 1.00 41.39 41 GLY B N 1
ATOM 2132 C CA . GLY B 1 49 ? 106.726 72.692 104.865 1.00 41.39 41 GLY B CA 1
ATOM 2133 C C . GLY B 1 49 ? 105.403 73.422 104.959 1.00 41.39 41 GLY B C 1
ATOM 2134 O O . GLY B 1 49 ? 104.354 72.874 104.617 1.00 41.39 41 GLY B O 1
ATOM 2135 N N . LEU B 1 50 ? 105.459 74.665 105.430 1.00 40.27 42 LEU B N 1
ATOM 2136 C CA . LEU B 1 50 ? 104.289 75.538 105.505 1.00 40.27 42 LEU B CA 1
ATOM 2137 C C . LEU B 1 50 ? 104.339 76.459 104.291 1.00 40.27 42 LEU B C 1
ATOM 2138 O O . LEU B 1 50 ? 104.894 77.556 104.342 1.00 40.27 42 LEU B O 1
ATOM 2143 N N . LEU B 1 51 ? 103.751 76.004 103.192 1.00 43.24 43 LEU B N 1
ATOM 2144 C CA . LEU B 1 51 ? 103.818 76.687 101.910 1.00 43.24 43 LEU B CA 1
ATOM 2145 C C . LEU B 1 51 ? 102.467 77.304 101.566 1.00 43.24 43 LEU B C 1
ATOM 2146 O O . LEU B 1 51 ? 101.500 77.217 102.325 1.00 43.24 43 LEU B O 1
ATOM 2151 N N . GLY B 1 52 ? 102.414 77.934 100.397 1.00 45.32 44 GLY B N 1
ATOM 2152 C CA . GLY B 1 52 ? 101.214 78.578 99.924 1.00 45.32 44 GLY B CA 1
ATOM 2153 C C . GLY B 1 52 ? 101.533 79.790 99.074 1.00 45.32 44 GLY B C 1
ATOM 2154 O O . GLY B 1 52 ? 102.685 80.227 98.989 1.00 45.32 44 GLY B O 1
ATOM 2155 N N . PRO B 1 53 ? 100.519 80.352 98.419 1.00 44.21 45 PRO B N 1
ATOM 2156 C CA . PRO B 1 53 ? 100.744 81.561 97.621 1.00 44.21 45 PRO B CA 1
ATOM 2157 C C . PRO B 1 53 ? 101.197 82.722 98.494 1.00 44.21 45 PRO B C 1
ATOM 2158 O O . PRO B 1 53 ? 100.858 82.808 99.676 1.00 44.21 45 PRO B O 1
ATOM 2162 N N . ASN B 1 54 ? 101.989 83.609 97.896 1.00 47.45 46 ASN B N 1
ATOM 2163 C CA . ASN B 1 54 ? 102.551 84.734 98.632 1.00 47.45 46 ASN B CA 1
ATOM 2164 C C . ASN B 1 54 ? 101.443 85.626 99.175 1.00 47.45 46 ASN B C 1
ATOM 2165 O O . ASN B 1 54 ? 100.497 85.970 98.460 1.00 47.45 46 ASN B O 1
ATOM 2170 N N . GLY B 1 55 ? 101.562 85.997 100.448 1.00 44.21 47 GLY B N 1
ATOM 2171 C CA . GLY B 1 55 ? 100.591 86.865 101.077 1.00 44.21 47 GLY B CA 1
ATOM 2172 C C . GLY B 1 55 ? 99.272 86.215 101.422 1.00 44.21 47 GLY B C 1
ATOM 2173 O O . GLY B 1 55 ? 98.325 86.925 101.776 1.00 44.21 47 GLY B O 1
ATOM 2174 N N . ALA B 1 56 ? 99.177 84.891 101.332 1.00 43.80 48 ALA B N 1
ATOM 2175 C CA . ALA B 1 56 ? 97.939 84.180 101.612 1.00 43.80 48 ALA B CA 1
ATOM 2176 C C . ALA B 1 56 ? 97.819 83.738 103.062 1.00 43.80 48 ALA B C 1
ATOM 2177 O O . ALA B 1 56 ? 96.832 83.086 103.415 1.00 43.80 48 ALA B O 1
ATOM 2179 N N . GLY B 1 57 ? 98.793 84.068 103.907 1.00 41.77 49 GLY B N 1
ATOM 2180 C CA . GLY B 1 57 ? 98.737 83.729 105.314 1.00 41.77 49 GLY B CA 1
ATOM 2181 C C . GLY B 1 57 ? 99.739 82.694 105.773 1.00 41.77 49 GLY B C 1
ATOM 2182 O O . GLY B 1 57 ? 99.792 82.410 106.974 1.00 41.77 49 GLY B O 1
ATOM 2183 N N . LYS B 1 58 ? 100.525 82.108 104.867 1.00 39.86 50 LYS B N 1
ATOM 2184 C CA . LYS B 1 58 ? 101.546 81.159 105.299 1.00 39.86 50 LYS B CA 1
ATOM 2185 C C . LYS B 1 58 ? 102.614 81.848 106.140 1.00 39.86 50 LYS B C 1
ATOM 2186 O O . LYS B 1 58 ? 103.048 81.311 107.167 1.00 39.86 50 LYS B O 1
ATOM 2192 N N . THR B 1 59 ? 103.036 83.047 105.733 1.00 38.12 51 THR B N 1
ATOM 2193 C CA . THR B 1 59 ? 104.044 83.775 106.495 1.00 38.12 51 THR B CA 1
ATOM 2194 C C . THR B 1 59 ? 103.496 84.230 107.840 1.00 38.12 51 THR B C 1
ATOM 2195 O O . THR B 1 59 ? 104.184 84.130 108.861 1.00 38.12 51 THR B O 1
ATOM 2199 N N . THR B 1 60 ? 102.261 84.734 107.861 1.00 39.48 52 THR B N 1
ATOM 2200 C CA . THR B 1 60 ? 101.659 85.165 109.119 1.00 39.48 52 THR B CA 1
ATOM 2201 C C . THR B 1 60 ? 101.449 83.987 110.062 1.00 39.48 52 THR B C 1
ATOM 2202 O O . THR B 1 60 ? 101.673 84.104 111.272 1.00 39.48 52 THR B O 1
ATOM 2206 N N . SER B 1 61 ? 101.012 82.843 109.530 1.00 39.16 53 SER B N 1
ATOM 2207 C CA . SER B 1 61 ? 100.855 81.655 110.363 1.00 39.16 53 SER B CA 1
ATOM 2208 C C . SER B 1 61 ? 102.196 81.186 110.911 1.00 39.16 53 SER B C 1
ATOM 2209 O O . SER B 1 61 ? 102.304 80.823 112.090 1.00 39.16 53 SER B O 1
ATOM 2212 N N . PHE B 1 62 ? 103.232 81.193 110.070 1.00 34.92 54 PHE B N 1
ATOM 2213 C CA . PHE B 1 62 ? 104.562 80.819 110.533 1.00 34.92 54 PHE B CA 1
ATOM 2214 C C . PHE B 1 62 ? 105.044 81.761 111.627 1.00 34.92 54 PHE B C 1
ATOM 2215 O O . PHE B 1 62 ? 105.658 81.326 112.606 1.00 34.92 54 PHE B O 1
ATOM 2223 N N . TYR B 1 63 ? 104.775 83.058 111.475 1.00 35.95 55 TYR B N 1
ATOM 2224 C CA . TYR B 1 63 ? 105.198 84.026 112.481 1.00 35.95 55 TYR B CA 1
ATOM 2225 C C . TYR B 1 63 ? 104.436 83.845 113.787 1.00 35.95 55 TYR B C 1
ATOM 2226 O O . TYR B 1 63 ? 105.017 83.978 114.870 1.00 35.95 55 TYR B O 1
ATOM 2235 N N . MET B 1 64 ? 103.135 83.550 113.713 1.00 37.02 56 MET B N 1
ATOM 2236 C CA . MET B 1 64 ? 102.384 83.280 114.935 1.00 37.02 56 MET B CA 1
ATOM 2237 C C . MET B 1 64 ? 102.904 82.030 115.629 1.00 37.02 56 MET B C 1
ATOM 2238 O O . MET B 1 64 ? 102.947 81.969 116.863 1.00 37.02 56 MET B O 1
ATOM 2243 N N . VAL B 1 65 ? 103.297 81.018 114.853 1.00 33.39 57 VAL B N 1
ATOM 2244 C CA . VAL B 1 65 ? 103.908 79.832 115.448 1.00 33.39 57 VAL B CA 1
ATOM 2245 C C . VAL B 1 65 ? 105.227 80.198 116.118 1.00 33.39 57 VAL B C 1
ATOM 2246 O O . VAL B 1 65 ? 105.529 79.733 117.225 1.00 33.39 57 VAL B O 1
ATOM 2250 N N . VAL B 1 66 ? 106.034 81.034 115.459 1.00 36.36 58 VAL B N 1
ATOM 2251 C CA . VAL B 1 66 ? 107.264 81.527 116.073 1.00 36.36 58 VAL B CA 1
ATOM 2252 C C . VAL B 1 66 ? 106.946 82.358 117.308 1.00 36.36 58 VAL B C 1
ATOM 2253 O O . VAL B 1 66 ? 107.560 82.182 118.367 1.00 36.36 58 VAL B O 1
ATOM 2257 N N . GLY B 1 67 ? 105.982 83.266 117.198 1.00 35.86 59 GLY B N 1
ATOM 2258 C CA . GLY B 1 67 ? 105.614 84.128 118.302 1.00 35.86 59 GLY B CA 1
ATOM 2259 C C . GLY B 1 67 ? 105.909 85.588 118.036 1.00 35.86 59 GLY B C 1
ATOM 2260 O O . GLY B 1 67 ? 105.726 86.433 118.917 1.00 35.86 59 GLY B O 1
ATOM 2261 N N . LEU B 1 68 ? 106.369 85.900 116.824 1.00 32.94 60 LEU B N 1
ATOM 2262 C CA . LEU B 1 68 ? 106.660 87.280 116.454 1.00 32.94 60 LEU B CA 1
ATOM 2263 C C . LEU B 1 68 ? 105.415 88.151 116.405 1.00 32.94 60 LEU B C 1
ATOM 2264 O O . LEU B 1 68 ? 105.461 89.306 116.845 1.00 32.94 60 LEU B O 1
ATOM 2269 N N . VAL B 1 69 ? 104.308 87.632 115.882 1.00 38.81 61 VAL B N 1
ATOM 2270 C CA . VAL B 1 69 ? 103.033 88.338 115.867 1.00 38.81 61 VAL B CA 1
ATOM 2271 C C . VAL B 1 69 ? 102.044 87.527 116.691 1.00 38.81 61 VAL B C 1
ATOM 2272 O O . VAL B 1 69 ? 101.917 86.310 116.504 1.00 38.81 61 VAL B O 1
ATOM 2276 N N . ARG B 1 70 ? 101.375 88.189 117.629 1.00 45.01 62 ARG B N 1
ATOM 2277 C CA . ARG B 1 70 ? 100.455 87.502 118.521 1.00 45.01 62 ARG B CA 1
ATOM 2278 C C . ARG B 1 70 ? 99.185 87.111 117.779 1.00 45.01 62 ARG B C 1
ATOM 2279 O O . ARG B 1 70 ? 98.678 87.862 116.942 1.00 45.01 62 ARG B O 1
ATOM 2287 N N . MET B 1 71 ? 98.677 85.925 118.094 1.00 47.98 63 MET B N 1
ATOM 2288 C CA . MET B 1 71 ? 97.512 85.384 117.413 1.00 47.98 63 MET B CA 1
ATOM 2289 C C . MET B 1 71 ? 96.225 85.923 118.024 1.00 47.98 63 MET B C 1
ATOM 2290 O O . MET B 1 71 ? 96.084 86.003 119.248 1.00 47.98 63 MET B O 1
ATOM 2295 N N . ASP B 1 72 ? 95.292 86.324 117.160 1.00 52.04 64 ASP B N 1
ATOM 2296 C CA . ASP B 1 72 ? 93.980 86.740 117.640 1.00 52.04 64 ASP B CA 1
ATOM 2297 C C . ASP B 1 72 ? 93.168 85.559 118.154 1.00 52.04 64 ASP B C 1
ATOM 2298 O O . ASP B 1 72 ? 92.614 85.624 119.257 1.00 52.04 64 ASP B O 1
ATOM 2303 N N . LYS B 1 73 ? 93.088 84.482 117.377 1.00 51.34 65 LYS B N 1
ATOM 2304 C CA . LYS B 1 73 ? 92.476 83.238 117.816 1.00 51.34 65 LYS B CA 1
ATOM 2305 C C . LYS B 1 73 ? 93.391 82.098 117.404 1.00 51.34 65 LYS B C 1
ATOM 2306 O O . LYS B 1 73 ? 93.842 82.047 116.258 1.00 51.34 65 LYS B O 1
ATOM 2312 N N . GLY B 1 74 ? 93.668 81.193 118.337 1.00 47.85 66 GLY B N 1
ATOM 2313 C CA . GLY B 1 74 ? 94.524 80.069 118.020 1.00 47.85 66 GLY B CA 1
ATOM 2314 C C . GLY B 1 74 ? 94.901 79.208 119.203 1.00 47.85 66 GLY B C 1
ATOM 2315 O O . GLY B 1 74 ? 94.706 79.596 120.358 1.00 47.85 66 GLY B O 1
ATOM 2316 N N . GLU B 1 75 ? 95.444 78.028 118.920 1.00 49.15 67 GLU B N 1
ATOM 2317 C CA . GLU B 1 75 ? 95.875 77.089 119.945 1.00 49.15 67 GLU B CA 1
ATOM 2318 C C . GLU B 1 75 ? 97.151 76.410 119.475 1.00 49.15 67 GLU B C 1
ATOM 2319 O O . GLU B 1 75 ? 97.154 75.746 118.433 1.00 49.15 67 GLU B O 1
ATOM 2325 N N . ILE B 1 76 ? 98.229 76.575 120.236 1.00 44.59 68 ILE B N 1
ATOM 2326 C CA . ILE B 1 76 ? 99.505 75.935 119.940 1.00 44.59 68 ILE B CA 1
ATOM 2327 C C . ILE B 1 76 ? 99.879 75.063 121.127 1.00 44.59 68 ILE B C 1
ATOM 2328 O O . ILE B 1 76 ? 99.913 75.542 122.266 1.00 44.59 68 ILE B O 1
ATOM 2333 N N . HIS B 1 77 ? 100.161 73.791 120.863 1.00 50.10 69 HIS B N 1
ATOM 2334 C CA . HIS B 1 77 ? 100.519 72.840 121.901 1.00 50.10 69 HIS B CA 1
ATOM 2335 C C . HIS B 1 77 ? 101.847 72.187 121.555 1.00 50.10 69 HIS B C 1
ATOM 2336 O O . HIS B 1 77 ? 102.163 71.965 120.384 1.00 50.10 69 HIS B O 1
ATOM 2343 N N . LEU B 1 78 ? 102.625 71.881 122.592 1.00 50.21 70 LEU B N 1
ATOM 2344 C CA . LEU B 1 78 ? 103.919 71.210 122.443 1.00 50.21 70 LEU B CA 1
ATOM 2345 C C . LEU B 1 78 ? 103.961 70.114 123.505 1.00 50.21 70 LEU B C 1
ATOM 2346 O O . LEU B 1 78 ? 104.334 70.366 124.654 1.00 50.21 70 LEU B O 1
ATOM 2351 N N . ASP B 1 79 ? 103.562 68.902 123.113 1.00 56.81 71 ASP B N 1
ATOM 2352 C CA . ASP B 1 79 ? 103.476 67.756 124.017 1.00 56.81 71 ASP B CA 1
ATOM 2353 C C . ASP B 1 79 ? 102.550 68.076 125.196 1.00 56.81 71 ASP B C 1
ATOM 2354 O O . ASP B 1 79 ? 102.967 68.182 126.350 1.00 56.81 71 ASP B O 1
ATOM 2359 N N . ASN B 1 80 ? 101.273 68.265 124.843 1.00 57.24 72 ASN B N 1
ATOM 2360 C CA . ASN B 1 80 ? 100.187 68.607 125.774 1.00 57.24 72 ASN B CA 1
ATOM 2361 C C . ASN B 1 80 ? 100.554 69.770 126.697 1.00 57.24 72 ASN B C 1
ATOM 2362 O O . ASN B 1 80 ? 100.072 69.864 127.828 1.00 57.24 72 ASN B O 1
ATOM 2367 N N . LEU B 1 81 ? 101.387 70.685 126.205 1.00 52.15 73 LEU B N 1
ATOM 2368 C CA . LEU B 1 81 ? 101.752 71.902 126.922 1.00 52.15 73 LEU B CA 1
ATOM 2369 C C . LEU B 1 81 ? 101.349 73.090 126.058 1.00 52.15 73 LEU B C 1
ATOM 2370 O O . LEU B 1 81 ? 101.831 73.233 124.929 1.00 52.15 73 LEU B O 1
ATOM 2375 N N . ASP B 1 82 ? 100.472 73.938 126.586 1.00 50.59 74 ASP B N 1
ATOM 2376 C CA . ASP B 1 82 ? 99.949 75.055 125.811 1.00 50.59 74 ASP B CA 1
ATOM 2377 C C . ASP B 1 82 ? 100.988 76.162 125.696 1.00 50.59 74 ASP B C 1
ATOM 2378 O O . ASP B 1 82 ? 101.599 76.562 126.692 1.00 50.59 74 ASP B O 1
ATOM 2383 N N . LEU B 1 83 ? 101.186 76.660 124.475 1.00 43.75 75 LEU B N 1
ATOM 2384 C CA . LEU B 1 83 ? 102.096 77.771 124.219 1.00 43.75 75 LEU B CA 1
ATOM 2385 C C . LEU B 1 83 ? 101.384 78.982 123.634 1.00 43.75 75 LEU B C 1
ATOM 2386 O O . LEU B 1 83 ? 102.051 79.911 123.165 1.00 43.75 75 LEU B O 1
ATOM 2391 N N . SER B 1 84 ? 100.049 78.993 123.635 1.00 46.57 76 SER B N 1
ATOM 2392 C CA . SER B 1 84 ? 99.319 80.110 123.046 1.00 46.57 76 SER B CA 1
ATOM 2393 C C . SER B 1 84 ? 99.558 81.401 123.818 1.00 46.57 76 SER B C 1
ATOM 2394 O O . SER B 1 84 ? 99.762 82.463 123.219 1.00 46.57 76 SER B O 1
ATOM 2397 N N . ASP B 1 85 ? 99.536 81.331 125.148 1.00 47.39 77 ASP B N 1
ATOM 2398 C CA . ASP B 1 85 ? 99.693 82.526 125.966 1.00 47.39 77 ASP B CA 1
ATOM 2399 C C . ASP B 1 85 ? 101.149 82.924 126.163 1.00 47.39 77 ASP B C 1
ATOM 2400 O O . ASP B 1 85 ? 101.414 84.049 126.597 1.00 47.39 77 ASP B O 1
ATOM 2405 N N . LEU B 1 86 ? 102.091 82.038 125.856 1.00 40.58 78 LEU B N 1
ATOM 2406 C CA . LEU B 1 86 ? 103.499 82.333 126.069 1.00 40.58 78 LEU B CA 1
ATOM 2407 C C . LEU B 1 86 ? 104.020 83.302 125.015 1.00 40.58 78 LEU B C 1
ATOM 2408 O O . LEU B 1 86 ? 103.490 83.394 123.905 1.00 40.58 78 LEU B O 1
ATOM 2413 N N . ALA B 1 87 ? 105.071 84.030 125.379 1.00 36.82 79 ALA B N 1
ATOM 2414 C CA . ALA B 1 87 ? 105.714 84.960 124.466 1.00 36.82 79 ALA B CA 1
ATOM 2415 C C . ALA B 1 87 ? 106.744 84.227 123.611 1.00 36.82 79 ALA B C 1
ATOM 2416 O O . ALA B 1 87 ? 106.923 83.011 123.710 1.00 36.82 79 ALA B O 1
ATOM 2418 N N . MET B 1 88 ? 107.432 84.981 122.751 1.00 34.54 80 MET B N 1
ATOM 2419 C CA . MET B 1 88 ? 108.422 84.380 121.863 1.00 34.54 80 MET B CA 1
ATOM 2420 C C . MET B 1 88 ? 109.568 83.758 122.649 1.00 34.54 80 MET B C 1
ATOM 2421 O O . MET B 1 88 ? 109.992 82.632 122.367 1.00 34.54 80 MET B O 1
ATOM 2426 N N . HIS B 1 89 ? 110.083 84.479 123.647 1.00 35.11 81 HIS B N 1
ATOM 2427 C CA . HIS B 1 89 ? 111.192 83.952 124.434 1.00 35.11 81 HIS B CA 1
ATOM 2428 C C . HIS B 1 89 ? 110.754 82.770 125.289 1.00 35.11 81 HIS B C 1
ATOM 2429 O O . HIS B 1 89 ? 111.515 81.814 125.470 1.00 35.11 81 HIS B O 1
ATOM 2436 N N . GLU B 1 90 ? 109.533 82.815 125.825 1.00 40.41 82 GLU B N 1
ATOM 2437 C CA . GLU B 1 90 ? 109.032 81.686 126.602 1.00 40.41 82 GLU B CA 1
ATOM 2438 C C . GLU B 1 90 ? 108.852 80.450 125.730 1.00 40.41 82 GLU B C 1
ATOM 2439 O O . GLU B 1 90 ? 109.203 79.337 126.141 1.00 40.41 82 GLU B O 1
ATOM 2445 N N . ARG B 1 91 ? 108.320 80.624 124.518 1.00 36.87 83 ARG B N 1
ATOM 2446 C CA . ARG B 1 91 ? 108.212 79.500 123.593 1.00 36.87 83 ARG B CA 1
ATOM 2447 C C . ARG B 1 91 ? 109.587 78.960 123.228 1.00 36.87 83 ARG B C 1
ATOM 2448 O O . ARG B 1 91 ? 109.777 77.743 123.126 1.00 36.87 83 ARG B O 1
ATOM 2456 N N . ALA B 1 92 ? 110.558 79.852 123.023 1.00 31.97 84 ALA B N 1
ATOM 2457 C CA . ALA B 1 92 ? 111.916 79.415 122.720 1.00 31.97 84 ALA B CA 1
ATOM 2458 C C . ALA B 1 92 ? 112.508 78.614 123.871 1.00 31.97 84 ALA B C 1
ATOM 2459 O O . ALA B 1 92 ? 113.191 77.607 123.652 1.00 31.97 84 ALA B O 1
ATOM 2461 N N . ARG B 1 93 ? 112.266 79.055 125.106 1.00 35.74 85 ARG B N 1
ATOM 2462 C CA . ARG B 1 93 ? 112.713 78.292 126.265 1.00 35.74 85 ARG B CA 1
ATOM 2463 C C . ARG B 1 93 ? 111.992 76.955 126.360 1.00 35.74 85 ARG B C 1
ATOM 2464 O O . ARG B 1 93 ? 112.547 75.988 126.894 1.00 35.74 85 ARG B O 1
ATOM 2472 N N . LYS B 1 94 ? 110.761 76.879 125.852 1.00 36.99 86 LYS B N 1
ATOM 2473 C CA . LYS B 1 94 ? 110.028 75.620 125.836 1.00 36.99 86 LYS B CA 1
ATOM 2474 C C . LYS B 1 94 ? 110.545 74.640 124.790 1.00 36.99 86 LYS B C 1
ATOM 2475 O O . LYS B 1 94 ? 110.138 73.474 124.809 1.00 36.99 86 LYS B O 1
ATOM 2481 N N . GLY B 1 95 ? 111.417 75.075 123.884 1.00 38.39 87 GLY B N 1
ATOM 2482 C CA . GLY B 1 95 ? 112.010 74.166 122.924 1.00 38.39 87 GLY B CA 1
ATOM 2483 C C . GLY B 1 95 ? 111.677 74.451 121.475 1.00 38.39 87 GLY B C 1
ATOM 2484 O O . GLY B 1 95 ? 111.601 73.526 120.662 1.00 38.39 87 GLY B O 1
ATOM 2485 N N . ILE B 1 96 ? 111.476 75.720 121.132 1.00 34.76 88 ILE B N 1
ATOM 2486 C CA . ILE B 1 96 ? 111.189 76.134 119.764 1.00 34.76 88 ILE B CA 1
ATOM 2487 C C . ILE B 1 96 ? 112.311 77.046 119.292 1.00 34.76 88 ILE B C 1
ATOM 2488 O O . ILE B 1 96 ? 112.660 78.014 119.975 1.00 34.76 88 ILE B O 1
ATOM 2493 N N . GLY B 1 97 ? 112.875 76.735 118.129 1.00 36.37 89 GLY B N 1
ATOM 2494 C CA . GLY B 1 97 ? 113.943 77.524 117.544 1.00 36.37 89 GLY B CA 1
ATOM 2495 C C . GLY B 1 97 ? 113.445 78.287 116.332 1.00 36.37 89 GLY B C 1
ATOM 2496 O O . GLY B 1 97 ? 112.518 77.853 115.647 1.00 36.37 89 GLY B O 1
ATOM 2497 N N . TYR B 1 98 ? 114.065 79.434 116.074 1.00 34.73 90 TYR B N 1
ATOM 2498 C CA . TYR B 1 98 ? 113.705 80.283 114.947 1.00 34.73 90 TYR B CA 1
ATOM 2499 C C . TYR B 1 98 ? 114.974 80.747 114.252 1.00 34.73 90 TYR B C 1
ATOM 2500 O O . TYR B 1 98 ? 115.912 81.210 114.910 1.00 34.73 90 TYR B O 1
ATOM 2509 N N . LEU B 1 99 ? 115.003 80.621 112.929 1.00 34.48 91 LEU B N 1
ATOM 2510 C CA . LEU B 1 99 ? 116.138 81.060 112.119 1.00 34.48 91 LEU B CA 1
ATOM 2511 C C . LEU B 1 99 ? 115.681 82.172 111.187 1.00 34.48 91 LEU B C 1
ATOM 2512 O O . LEU B 1 99 ? 115.041 81.897 110.157 1.00 34.48 91 LEU B O 1
ATOM 2517 N N . PRO B 1 100 ? 115.968 83.434 111.504 1.00 34.85 92 PRO B N 1
ATOM 2518 C CA . PRO B 1 100 ? 115.500 84.531 110.651 1.00 34.85 92 PRO B CA 1
ATOM 2519 C C . PRO B 1 100 ? 116.106 84.461 109.259 1.00 34.85 92 PRO B C 1
ATOM 2520 O O . PRO B 1 100 ? 117.251 84.043 109.073 1.00 34.85 92 PRO B O 1
ATOM 2524 N N . GLN B 1 101 ? 115.312 84.878 108.271 1.00 39.20 93 GLN B N 1
ATOM 2525 C CA . GLN B 1 101 ? 115.789 84.899 106.893 1.00 39.20 93 GLN B CA 1
ATOM 2526 C C . GLN B 1 101 ? 116.925 85.895 106.708 1.00 39.20 93 GLN B C 1
ATOM 2527 O O . GLN B 1 101 ? 117.890 85.608 105.991 1.00 39.20 93 GLN B O 1
ATOM 2533 N N . GLU B 1 102 ? 116.835 87.057 107.349 1.0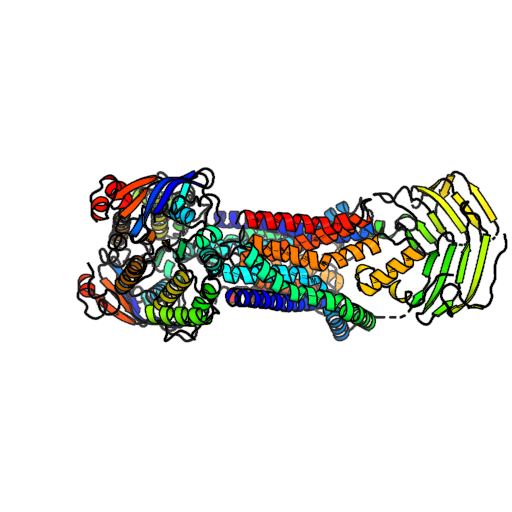0 39.20 94 GLU B N 1
ATOM 2534 C CA . GLU B 1 102 ? 117.861 88.079 107.228 1.00 39.20 94 GLU B CA 1
ATOM 2535 C C . GLU B 1 102 ? 119.133 87.643 107.954 1.00 39.20 94 GLU B C 1
ATOM 2536 O O . GLU B 1 102 ? 119.181 86.610 108.627 1.00 39.20 94 GLU B O 1
ATOM 2542 N N . ALA B 1 103 ? 120.181 88.450 107.813 1.00 37.16 95 ALA B N 1
ATOM 2543 C CA . ALA B 1 103 ? 121.459 88.191 108.474 1.00 37.16 95 ALA B CA 1
ATOM 2544 C C . ALA B 1 103 ? 121.293 88.497 109.955 1.00 37.16 95 ALA B C 1
ATOM 2545 O O . ALA B 1 103 ? 121.382 89.644 110.392 1.00 37.16 95 ALA B O 1
ATOM 2547 N N . SER B 1 104 ? 121.050 87.450 110.739 1.00 33.74 96 SER B N 1
ATOM 2548 C CA . SER B 1 104 ? 120.756 87.581 112.158 1.00 33.74 96 SER B CA 1
ATOM 2549 C C . SER B 1 104 ? 121.965 87.322 113.045 1.00 33.74 96 SER B C 1
ATOM 2550 O O . SER B 1 104 ? 121.814 87.231 114.267 1.00 33.74 96 SER B O 1
ATOM 2553 N N . ILE B 1 105 ? 123.157 87.191 112.463 1.00 34.02 97 ILE B N 1
ATOM 2554 C CA . ILE B 1 105 ? 124.353 86.967 113.263 1.00 34.02 97 ILE B CA 1
ATOM 2555 C C . ILE B 1 105 ? 124.701 88.238 114.030 1.00 34.02 97 ILE B C 1
ATOM 2556 O O . ILE B 1 105 ? 124.410 89.359 113.591 1.00 34.02 97 ILE B O 1
ATOM 2561 N N . PHE B 1 106 ? 125.303 88.066 115.205 1.00 34.92 98 PHE B N 1
ATOM 2562 C CA . PHE B 1 106 ? 125.796 89.209 115.962 1.00 34.92 98 PHE B CA 1
ATOM 2563 C C . PHE B 1 106 ? 127.012 89.786 115.249 1.00 34.92 98 PHE B C 1
ATOM 2564 O O . PHE B 1 106 ? 128.036 89.110 115.109 1.00 34.92 98 PHE B O 1
ATOM 2572 N N . ARG B 1 107 ? 126.895 91.036 114.800 1.00 37.41 99 ARG B N 1
ATOM 2573 C CA . ARG B 1 107 ? 127.894 91.609 113.904 1.00 37.41 99 ARG B CA 1
ATOM 2574 C C . ARG B 1 107 ? 129.260 91.700 114.572 1.00 37.41 99 ARG B C 1
ATOM 2575 O O . ARG B 1 107 ? 130.289 91.412 113.950 1.00 37.41 99 ARG B O 1
ATOM 2583 N N . LYS B 1 108 ? 129.293 92.101 115.843 1.00 37.66 100 LYS B N 1
ATOM 2584 C CA . LYS B 1 108 ? 130.540 92.398 116.534 1.00 37.66 100 LYS B CA 1
ATOM 2585 C C . LYS B 1 108 ? 131.007 91.257 117.432 1.00 37.66 100 LYS B C 1
ATOM 2586 O O . LYS B 1 108 ? 131.937 91.443 118.223 1.00 37.66 100 LYS B O 1
ATOM 2592 N N . LEU B 1 109 ? 130.387 90.087 117.328 1.00 37.66 101 LEU B N 1
ATOM 2593 C CA . LEU B 1 109 ? 130.796 88.908 118.076 1.00 37.66 101 LEU B CA 1
ATOM 2594 C C . LEU B 1 109 ? 131.311 87.853 117.108 1.00 37.66 101 LEU B C 1
ATOM 2595 O O . LEU B 1 109 ? 130.707 87.618 116.057 1.00 37.66 101 LEU B O 1
ATOM 2600 N N . THR B 1 110 ? 132.425 87.220 117.463 1.00 37.99 102 THR B N 1
ATOM 2601 C CA . THR B 1 110 ? 132.994 86.194 116.604 1.00 37.99 102 THR B CA 1
ATOM 2602 C C . THR B 1 110 ? 132.095 84.962 116.575 1.00 37.99 102 THR B C 1
ATOM 2603 O O . THR B 1 110 ? 131.196 84.795 117.403 1.00 37.99 102 THR B O 1
ATOM 2607 N N . ILE B 1 111 ? 132.346 84.093 115.592 1.00 36.42 103 ILE B N 1
ATOM 2608 C CA . ILE B 1 111 ? 131.501 82.917 115.397 1.00 36.42 103 ILE B CA 1
ATOM 2609 C C . ILE B 1 111 ? 131.536 82.025 116.631 1.00 36.42 103 ILE B C 1
ATOM 2610 O O . ILE B 1 111 ? 130.496 81.560 117.117 1.00 36.42 103 ILE B O 1
ATOM 2615 N N . ALA B 1 112 ? 132.736 81.778 117.162 1.00 39.36 104 ALA B N 1
ATOM 2616 C CA . ALA B 1 112 ? 132.843 81.032 118.409 1.00 39.36 104 ALA B CA 1
ATOM 2617 C C . ALA B 1 112 ? 132.140 81.767 119.539 1.00 39.36 104 ALA B C 1
ATOM 2618 O O . ALA B 1 112 ? 131.427 81.152 120.339 1.00 39.36 104 ALA B O 1
ATOM 2620 N N . GLU B 1 113 ? 132.319 83.088 119.613 1.00 42.98 105 GLU B N 1
ATOM 2621 C CA . GLU B 1 113 ? 131.579 83.879 120.590 1.00 42.98 105 GLU B CA 1
ATOM 2622 C C . GLU B 1 113 ? 130.086 83.868 120.302 1.00 42.98 105 GLU B C 1
ATOM 2623 O O . GLU B 1 113 ? 129.283 83.879 121.237 1.00 42.98 105 GLU B O 1
ATOM 2629 N N . ASN B 1 114 ? 129.693 83.839 119.025 1.00 37.61 106 ASN B N 1
ATOM 2630 C CA . ASN B 1 114 ? 128.273 83.773 118.692 1.00 37.61 106 ASN B CA 1
ATOM 2631 C C . ASN B 1 114 ? 127.635 82.506 119.244 1.00 37.61 106 ASN B C 1
ATOM 2632 O O . ASN B 1 114 ? 126.542 82.552 119.819 1.00 37.61 106 ASN B O 1
ATOM 2637 N N . ILE B 1 115 ? 128.299 81.363 119.074 1.00 40.09 107 ILE B N 1
ATOM 2638 C CA . ILE B 1 115 ? 127.755 80.114 119.597 1.00 40.09 107 ILE B CA 1
ATOM 2639 C C . ILE B 1 115 ? 127.833 80.079 121.120 1.00 40.09 107 ILE B C 1
ATOM 2640 O O . ILE B 1 115 ? 126.884 79.653 121.791 1.00 40.09 107 ILE B O 1
ATOM 2645 N N . MET B 1 116 ? 128.954 80.530 121.691 1.00 45.43 108 MET B N 1
ATOM 2646 C CA . MET B 1 116 ? 129.127 80.490 123.139 1.00 45.43 108 MET B CA 1
ATOM 2647 C C . MET B 1 116 ? 128.147 81.411 123.852 1.00 45.43 108 MET B C 1
ATOM 2648 O O . MET B 1 116 ? 127.755 81.133 124.990 1.00 45.43 108 MET B O 1
ATOM 2653 N N . ALA B 1 117 ? 127.729 82.495 123.196 1.00 40.02 109 ALA B N 1
ATOM 2654 C CA . ALA B 1 117 ? 126.785 83.424 123.802 1.00 40.02 109 ALA B CA 1
ATOM 2655 C C . ALA B 1 117 ? 125.460 82.744 124.107 1.00 40.02 109 ALA B C 1
ATOM 2656 O O . ALA B 1 117 ? 124.842 83.005 125.146 1.00 40.02 109 ALA B O 1
ATOM 2658 N N . ILE B 1 118 ? 125.006 81.870 123.211 1.00 39.86 110 ILE B N 1
ATOM 2659 C CA . ILE B 1 118 ? 123.761 81.151 123.444 1.00 39.86 110 ILE B CA 1
ATOM 2660 C C . ILE B 1 118 ? 124.008 79.886 124.254 1.00 39.86 110 ILE B C 1
ATOM 2661 O O . ILE B 1 118 ? 123.116 79.419 124.971 1.00 39.86 110 ILE B O 1
ATOM 2666 N N . LEU B 1 119 ? 125.213 79.317 124.170 1.00 43.53 111 LEU B N 1
ATOM 2667 C CA . LEU B 1 119 ? 125.532 78.169 125.009 1.00 43.53 111 LEU B CA 1
ATOM 2668 C C . LEU B 1 119 ? 125.536 78.540 126.485 1.00 43.53 111 LEU B C 1
ATOM 2669 O O . LEU B 1 119 ? 125.146 77.724 127.328 1.00 43.53 111 LEU B O 1
ATOM 2674 N N . GLU B 1 120 ? 125.972 79.757 126.816 1.00 47.28 112 GLU B N 1
ATOM 2675 C CA . GLU B 1 120 ? 125.966 80.204 128.204 1.00 47.28 112 GLU B CA 1
ATOM 2676 C C . GLU B 1 120 ? 124.559 80.329 128.771 1.00 47.28 112 GLU B C 1
ATOM 2677 O O . GLU B 1 120 ? 124.393 80.286 129.994 1.00 47.28 112 GLU B O 1
ATOM 2683 N N . THR B 1 121 ? 123.545 80.489 127.917 1.00 46.48 113 THR B N 1
ATOM 2684 C CA . THR B 1 121 ? 122.173 80.569 128.401 1.00 46.48 113 THR B CA 1
ATOM 2685 C C . THR B 1 121 ? 121.626 79.209 128.814 1.00 46.48 113 THR B C 1
ATOM 2686 O O . THR B 1 121 ? 120.574 79.148 129.458 1.00 46.48 113 THR B O 1
ATOM 2690 N N . ARG B 1 122 ? 122.310 78.123 128.458 1.00 50.09 114 ARG B N 1
ATOM 2691 C CA . ARG B 1 122 ? 121.870 76.795 128.858 1.00 50.09 114 ARG B CA 1
ATOM 2692 C C . ARG B 1 122 ? 122.056 76.607 130.358 1.00 50.09 114 ARG B C 1
ATOM 2693 O O . ARG B 1 122 ? 123.132 76.871 130.900 1.00 50.09 114 ARG B O 1
ATOM 2701 N N . LYS B 1 123 ? 121.003 76.142 131.027 1.00 60.34 115 LYS B N 1
ATOM 2702 C CA . LYS B 1 123 ? 121.040 75.927 132.466 1.00 60.34 115 LYS B CA 1
ATOM 2703 C C . LYS B 1 123 ? 121.528 74.539 132.854 1.00 60.34 115 LYS B C 1
ATOM 2704 O O . LYS B 1 123 ? 121.884 74.329 134.018 1.00 60.34 115 LYS B O 1
ATOM 2710 N N . ASP B 1 124 ? 121.556 73.593 131.917 1.00 62.71 116 ASP B N 1
ATOM 2711 C CA . ASP B 1 124 ? 121.989 72.231 132.192 1.00 62.71 116 ASP B CA 1
ATOM 2712 C C . ASP B 1 124 ? 123.436 71.972 131.798 1.00 62.71 116 ASP B C 1
ATOM 2713 O O . ASP B 1 124 ? 123.906 70.839 131.934 1.00 62.71 116 ASP B O 1
ATOM 2718 N N . LEU B 1 125 ? 124.151 72.983 131.316 1.00 63.05 117 LEU B N 1
ATOM 2719 C CA . LEU B 1 125 ? 125.527 72.831 130.864 1.00 63.05 117 LEU B CA 1
ATOM 2720 C C . LEU B 1 125 ? 126.450 73.689 131.717 1.00 63.05 117 LEU B C 1
ATOM 2721 O O . LEU B 1 125 ? 126.175 74.873 131.938 1.00 63.05 117 LEU B O 1
ATOM 2726 N N . ASN B 1 126 ? 127.537 73.092 132.191 1.00 69.67 118 ASN B N 1
ATOM 2727 C CA . ASN B 1 126 ? 128.587 73.837 132.864 1.00 69.67 118 ASN B CA 1
ATOM 2728 C C . ASN B 1 126 ? 129.682 74.203 131.866 1.00 69.67 118 ASN B C 1
ATOM 2729 O O . ASN B 1 126 ? 129.749 73.671 130.757 1.00 69.67 118 ASN B O 1
ATOM 2734 N N . LYS B 1 127 ? 130.556 75.125 132.280 1.00 70.91 119 LYS B N 1
ATOM 2735 C CA . LYS B 1 127 ? 131.561 75.659 131.365 1.00 70.91 119 LYS B CA 1
ATOM 2736 C C . LYS B 1 127 ? 132.483 74.569 130.833 1.00 70.91 119 LYS B C 1
ATOM 2737 O O . LYS B 1 127 ? 132.892 74.618 129.665 1.00 70.91 119 LYS B O 1
ATOM 2743 N N . GLN B 1 128 ? 132.801 73.572 131.663 1.00 72.11 120 GLN B N 1
ATOM 2744 C CA . GLN B 1 128 ? 133.704 72.506 131.241 1.00 72.11 120 GLN B CA 1
ATOM 2745 C C . GLN B 1 128 ? 133.141 71.751 130.043 1.00 72.11 120 GLN B C 1
ATOM 2746 O O . GLN B 1 128 ? 133.868 71.442 129.092 1.00 72.11 120 GLN B O 1
ATOM 2752 N N . GLN B 1 129 ? 131.845 71.442 130.073 1.00 68.04 121 GLN B N 1
ATOM 2753 C CA . GLN B 1 129 ? 131.203 70.807 128.930 1.00 68.04 121 GLN B CA 1
ATOM 2754 C C . GLN B 1 129 ? 130.611 71.812 127.951 1.00 68.04 121 GLN B C 1
ATOM 2755 O O . GLN B 1 129 ? 130.339 71.443 126.804 1.00 68.04 121 GLN B O 1
ATOM 2761 N N . ARG B 1 130 ? 130.426 73.069 128.362 1.00 60.52 122 ARG B N 1
ATOM 2762 C CA . ARG B 1 130 ? 130.044 74.105 127.407 1.00 60.52 122 ARG B CA 1
ATOM 2763 C C . ARG B 1 130 ? 131.134 74.312 126.366 1.00 60.52 122 ARG B C 1
ATOM 2764 O O . ARG B 1 130 ? 130.843 74.500 125.179 1.00 60.52 122 ARG B O 1
ATOM 2772 N N . GLN B 1 131 ? 132.399 74.287 126.793 1.00 62.15 123 GLN B N 1
ATOM 2773 C CA . GLN B 1 131 ? 133.504 74.404 125.846 1.00 62.15 123 GLN B CA 1
ATOM 2774 C C . GLN B 1 131 ? 133.505 73.241 124.860 1.00 62.15 123 GLN B C 1
ATOM 2775 O O . GLN B 1 131 ? 133.725 73.430 123.658 1.00 62.15 123 GLN B O 1
ATOM 2781 N N . GLN B 1 132 ? 133.261 72.024 125.354 1.00 62.74 124 GLN B N 1
ATOM 2782 C CA . GLN B 1 132 ? 133.208 70.861 124.473 1.00 62.74 124 GLN B CA 1
ATOM 2783 C C . GLN B 1 132 ? 132.050 70.964 123.488 1.00 62.74 124 GLN B C 1
ATOM 2784 O O . GLN B 1 132 ? 132.198 70.632 122.305 1.00 62.74 124 GLN B O 1
ATOM 2790 N N . ARG B 1 133 ? 130.886 71.416 123.961 1.00 56.44 125 ARG B N 1
ATOM 2791 C CA . ARG B 1 133 ? 129.742 71.590 123.073 1.00 56.44 125 ARG B CA 1
ATOM 2792 C C . ARG B 1 133 ? 130.029 72.636 122.005 1.00 56.44 125 ARG B C 1
ATOM 2793 O O . ARG B 1 133 ? 129.681 72.449 120.835 1.00 56.44 125 ARG B O 1
ATOM 2801 N N . LEU B 1 134 ? 130.666 73.745 122.387 1.00 53.26 126 LEU B N 1
ATOM 2802 C CA . LEU B 1 134 ? 131.030 74.765 121.408 1.00 53.26 126 LEU B CA 1
ATOM 2803 C C . LEU B 1 134 ? 132.014 74.219 120.383 1.00 53.26 126 LEU B C 1
ATOM 2804 O O . LEU B 1 134 ? 131.880 74.481 119.182 1.00 53.26 126 LEU B O 1
ATOM 2809 N N . GLN B 1 135 ? 133.011 73.457 120.839 1.00 57.11 127 GLN B N 1
ATOM 2810 C CA . GLN B 1 135 ? 133.988 72.892 119.914 1.00 57.11 127 GLN B CA 1
ATOM 2811 C C . GLN B 1 135 ? 133.330 71.926 118.937 1.00 57.11 127 GLN B C 1
ATOM 2812 O O . GLN B 1 135 ? 133.616 71.958 117.734 1.00 57.11 127 GLN B O 1
ATOM 2818 N N . GLU B 1 136 ? 132.430 71.071 119.428 1.00 55.95 128 GLU B N 1
ATOM 2819 C CA . GLU B 1 136 ? 131.801 70.101 118.538 1.00 55.95 128 GLU B CA 1
ATOM 2820 C C . GLU B 1 136 ? 130.770 70.757 117.628 1.00 55.95 128 GLU B C 1
ATOM 2821 O O . GLU B 1 136 ? 130.524 70.262 116.524 1.00 55.95 128 GLU B O 1
ATOM 2827 N N . LEU B 1 137 ? 130.169 71.870 118.057 1.00 50.49 129 LEU B N 1
ATOM 2828 C CA . LEU B 1 137 ? 129.280 72.612 117.168 1.00 50.49 129 LEU B CA 1
ATOM 2829 C C . LEU B 1 137 ? 130.065 73.318 116.072 1.00 50.49 129 LEU B C 1
ATOM 2830 O O . LEU B 1 137 ? 129.619 73.378 114.921 1.00 50.49 129 LEU B O 1
ATOM 2835 N N . LEU B 1 138 ? 131.232 73.869 116.413 1.00 49.08 130 LEU B N 1
ATOM 2836 C CA . LEU B 1 138 ? 132.091 74.468 115.397 1.00 49.08 130 LEU B CA 1
ATOM 2837 C C . LEU B 1 138 ? 132.585 73.418 114.410 1.00 49.08 130 LEU B C 1
ATOM 2838 O O . LEU B 1 138 ? 132.637 73.667 113.200 1.00 49.08 130 LEU B O 1
ATOM 2843 N N . ASN B 1 139 ? 132.955 72.237 114.910 1.00 52.41 131 ASN B N 1
ATOM 2844 C CA . ASN B 1 139 ? 133.424 71.169 114.033 1.00 52.41 131 ASN B CA 1
ATOM 2845 C C . ASN B 1 139 ? 132.295 70.596 113.185 1.00 52.41 131 ASN B C 1
ATOM 2846 O O . ASN B 1 139 ? 132.533 70.161 112.052 1.00 52.41 131 ASN B O 1
ATOM 2851 N N . ASP B 1 140 ? 131.070 70.579 113.715 1.00 49.53 132 ASP B N 1
ATOM 2852 C CA . ASP B 1 140 ? 129.945 69.986 113.000 1.00 49.53 132 ASP B CA 1
ATOM 2853 C C . ASP B 1 140 ? 129.651 70.731 111.704 1.00 49.53 132 ASP B C 1
ATOM 2854 O O . ASP B 1 140 ? 129.410 70.108 110.664 1.00 49.53 132 ASP B O 1
ATOM 2859 N N . PHE B 1 141 ? 129.673 72.060 111.743 1.00 47.36 133 PHE B N 1
ATOM 2860 C CA . PHE B 1 141 ? 129.266 72.877 110.609 1.00 47.36 133 PHE B CA 1
ATOM 2861 C C . PHE B 1 141 ? 130.449 73.439 109.833 1.00 47.36 133 PHE B C 1
ATOM 2862 O O . PHE B 1 141 ? 130.262 74.338 109.007 1.00 47.36 133 PHE B O 1
ATOM 2870 N N . LYS B 1 142 ? 131.657 72.931 110.082 1.00 49.00 134 LYS B N 1
ATOM 2871 C CA . LYS B 1 142 ? 132.858 73.333 109.347 1.00 49.00 134 LYS B CA 1
ATOM 2872 C C . LYS B 1 142 ? 133.095 74.839 109.438 1.00 49.00 134 LYS B C 1
ATOM 2873 O O . LYS B 1 142 ? 133.503 75.481 108.469 1.00 49.00 134 LYS B O 1
ATOM 2879 N N . ILE B 1 143 ? 132.836 75.408 110.611 1.00 46.84 135 ILE B N 1
ATOM 2880 C CA . ILE B 1 143 ? 133.076 76.822 110.858 1.00 46.84 135 ILE B CA 1
ATOM 2881 C C . ILE B 1 143 ? 134.196 77.024 111.876 1.00 46.84 135 ILE B C 1
ATOM 2882 O O . ILE B 1 143 ? 134.310 78.094 112.469 1.00 46.84 135 ILE B O 1
ATOM 2887 N N . THR B 1 144 ? 135.028 76.002 112.090 1.00 49.97 136 THR B N 1
ATOM 2888 C CA . THR B 1 144 ? 136.132 76.134 113.034 1.00 49.97 136 THR B CA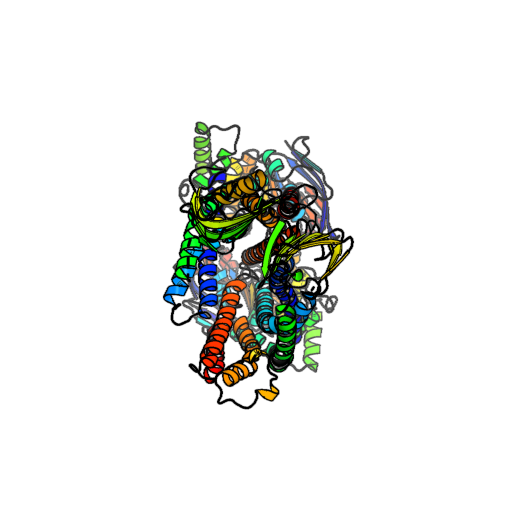 1
ATOM 2889 C C . THR B 1 144 ? 137.200 77.091 112.520 1.00 49.97 136 THR B C 1
ATOM 2890 O O . THR B 1 144 ? 137.836 77.792 113.315 1.00 49.97 136 THR B O 1
ATOM 2894 N N . HIS B 1 145 ? 137.410 77.137 111.203 1.00 50.75 137 HIS B N 1
ATOM 2895 C CA . HIS B 1 145 ? 138.426 78.016 110.639 1.00 50.75 137 HIS B CA 1
ATOM 2896 C C . HIS B 1 145 ? 138.061 79.490 110.764 1.00 50.75 137 HIS B C 1
ATOM 2897 O O . HIS B 1 145 ? 138.936 80.347 110.603 1.00 50.75 137 HIS B O 1
ATOM 2904 N N . ILE B 1 146 ? 136.799 79.803 111.042 1.00 46.53 138 ILE B N 1
ATOM 2905 C CA . ILE B 1 146 ? 136.354 81.176 111.227 1.00 46.53 138 ILE B CA 1
ATOM 2906 C C . ILE B 1 146 ? 135.863 81.413 112.654 1.00 46.53 138 ILE B C 1
ATOM 2907 O O . ILE B 1 146 ? 135.061 82.312 112.891 1.00 46.53 138 ILE B O 1
ATOM 2912 N N . LYS B 1 147 ? 136.338 80.614 113.612 1.00 45.36 139 LYS B N 1
ATOM 2913 C CA . LYS B 1 147 ? 135.873 80.755 114.987 1.00 45.36 139 LYS B CA 1
ATOM 2914 C C . LYS B 1 147 ? 136.284 82.092 115.591 1.00 45.36 139 LYS B C 1
ATOM 2915 O O . LYS B 1 147 ? 135.587 82.615 116.466 1.00 45.36 139 LYS B O 1
ATOM 2921 N N . ASP B 1 148 ? 137.399 82.663 115.141 1.00 45.74 140 ASP B N 1
ATOM 2922 C CA . ASP B 1 148 ? 137.895 83.926 115.668 1.00 45.74 140 ASP B CA 1
ATOM 2923 C C . ASP B 1 148 ? 137.576 85.110 114.764 1.00 45.74 140 ASP B C 1
ATOM 2924 O O . ASP B 1 148 ? 138.074 86.213 115.008 1.00 45.74 140 ASP B O 1
ATOM 2929 N N . SER B 1 149 ? 136.763 84.910 113.733 1.00 42.56 141 SER B N 1
ATOM 2930 C CA . SER B 1 149 ? 136.398 85.973 112.809 1.00 42.56 141 SER B CA 1
ATOM 2931 C C . SER B 1 149 ? 135.034 86.537 113.177 1.00 42.56 141 SER B C 1
ATOM 2932 O O . SER B 1 149 ? 134.118 85.792 113.536 1.00 42.56 141 SER B O 1
ATOM 2935 N N . LEU B 1 150 ? 134.906 87.858 113.084 1.00 40.38 142 LEU B N 1
ATOM 2936 C CA . LEU B 1 150 ? 133.674 88.528 113.470 1.00 40.38 142 LEU B CA 1
ATOM 2937 C C . LEU B 1 150 ? 132.524 88.115 112.559 1.00 40.38 142 LEU B C 1
ATOM 2938 O O . LEU B 1 150 ? 132.718 87.769 111.391 1.00 40.38 142 LEU B O 1
ATOM 2943 N N . GLY B 1 151 ? 131.310 88.155 113.110 1.00 37.12 143 GLY B N 1
ATOM 2944 C CA . GLY B 1 151 ? 130.141 87.720 112.370 1.00 37.12 143 GLY B CA 1
ATOM 2945 C C . GLY B 1 151 ? 129.799 88.593 111.182 1.00 37.12 143 GLY B C 1
ATOM 2946 O O . GLY B 1 151 ? 129.104 88.137 110.269 1.00 37.12 143 GLY B O 1
ATOM 2947 N N . MET B 1 152 ? 130.266 89.841 111.171 1.00 40.71 144 MET B N 1
ATOM 2948 C CA . MET B 1 152 ? 130.010 90.728 110.045 1.00 40.71 144 MET B CA 1
ATOM 2949 C C . MET B 1 152 ? 131.028 90.571 108.925 1.00 40.71 144 MET B C 1
ATOM 2950 O O . MET B 1 152 ? 130.894 91.235 107.892 1.00 40.71 144 MET B O 1
ATOM 2955 N N . SER B 1 153 ? 132.033 89.717 109.100 1.00 40.21 145 SER B N 1
ATOM 2956 C CA . SER B 1 153 ? 133.104 89.539 108.129 1.00 40.21 145 SER B CA 1
ATOM 2957 C C . SER B 1 153 ? 133.230 88.077 107.729 1.00 40.21 145 SER B C 1
ATOM 2958 O O . SER B 1 153 ? 134.330 87.520 107.669 1.00 40.21 145 SER B O 1
ATOM 2961 N N . VAL B 1 154 ? 132.098 87.430 107.453 1.00 40.11 146 VAL B N 1
ATOM 2962 C CA . VAL B 1 154 ? 132.068 86.054 106.979 1.00 40.11 146 VAL B CA 1
ATOM 2963 C C . VAL B 1 154 ? 131.155 85.982 105.763 1.00 40.11 146 VAL B C 1
ATOM 2964 O O . VAL B 1 154 ? 130.303 86.845 105.544 1.00 40.11 146 VAL B O 1
ATOM 2968 N N . SER B 1 155 ? 131.346 84.933 104.968 1.00 40.76 147 SER B N 1
ATOM 2969 C CA . SER B 1 155 ? 130.556 84.755 103.761 1.00 40.76 147 SER B CA 1
ATOM 2970 C C . SER B 1 155 ? 129.118 84.383 104.116 1.00 40.76 147 SER B C 1
ATOM 2971 O O . SER B 1 155 ? 128.793 84.054 105.260 1.00 40.76 147 SER B O 1
ATOM 2974 N N . GLY B 1 156 ? 128.245 84.447 103.109 1.00 40.06 148 GLY B N 1
ATOM 2975 C CA . GLY B 1 156 ? 126.834 84.187 103.349 1.00 40.06 148 GLY B CA 1
ATOM 2976 C C . GLY B 1 156 ? 126.571 82.775 103.838 1.00 40.06 148 GLY B C 1
ATOM 2977 O O . GLY B 1 156 ? 125.827 82.565 104.798 1.00 40.06 148 GLY B O 1
ATOM 2978 N N . GLY B 1 157 ? 127.182 81.787 103.182 1.00 40.79 149 GLY B N 1
ATOM 2979 C CA . GLY B 1 157 ? 127.014 80.412 103.622 1.00 40.79 149 GLY B CA 1
ATOM 2980 C C . GLY B 1 157 ? 127.610 80.161 104.993 1.00 40.79 149 GLY B C 1
ATOM 2981 O O . GLY B 1 157 ? 127.002 79.490 105.833 1.00 40.79 149 GLY B O 1
ATOM 2982 N N . GLU B 1 158 ? 128.808 80.696 105.240 1.00 42.79 150 GLU B N 1
ATOM 2983 C CA . GLU B 1 158 ? 129.426 80.555 106.554 1.00 42.79 150 GLU B CA 1
ATOM 2984 C C . GLU B 1 158 ? 128.602 81.252 107.627 1.00 42.79 150 GLU B C 1
ATOM 2985 O O . GLU B 1 158 ? 128.441 80.727 108.734 1.00 42.79 150 GLU B O 1
ATOM 2991 N N . ARG B 1 159 ? 128.072 82.439 107.321 1.00 38.91 151 ARG B N 1
ATOM 2992 C CA . ARG B 1 159 ? 127.229 83.139 108.284 1.00 38.91 151 ARG B CA 1
ATOM 2993 C C . ARG B 1 159 ? 125.960 82.353 108.580 1.00 38.91 151 ARG B C 1
ATOM 2994 O O . ARG B 1 159 ? 125.528 82.272 109.734 1.00 38.91 151 ARG B O 1
ATOM 3002 N N . ARG B 1 160 ? 125.342 81.772 107.549 1.00 39.41 152 ARG B N 1
ATOM 3003 C CA . ARG B 1 160 ? 124.138 80.977 107.768 1.00 39.41 152 ARG B CA 1
ATOM 3004 C C . ARG B 1 160 ? 124.437 79.739 108.603 1.00 39.41 152 ARG B C 1
ATOM 3005 O O . ARG B 1 160 ? 123.654 79.376 109.488 1.00 39.41 152 ARG B O 1
ATOM 3013 N N . ARG B 1 161 ? 125.566 79.077 108.336 1.00 39.68 153 ARG B N 1
ATOM 3014 C CA . ARG B 1 161 ? 125.953 77.924 109.142 1.00 39.68 153 ARG B CA 1
ATOM 3015 C C . ARG B 1 161 ? 126.211 78.327 110.588 1.00 39.68 153 ARG B C 1
ATOM 3016 O O . ARG B 1 161 ? 125.847 77.600 111.519 1.00 39.68 153 ARG B O 1
ATOM 3024 N N . ALA B 1 162 ? 126.841 79.486 110.795 1.00 38.26 154 ALA B N 1
ATOM 3025 C CA . ALA B 1 162 ? 127.058 79.982 112.149 1.00 38.26 154 ALA B CA 1
ATOM 3026 C C . ALA B 1 162 ? 125.738 80.272 112.849 1.00 38.26 154 ALA B C 1
ATOM 3027 O O . ALA B 1 162 ? 125.585 79.988 114.041 1.00 38.26 154 ALA B O 1
ATOM 3029 N N . GLU B 1 163 ? 124.776 80.850 112.128 1.00 35.98 155 GLU B N 1
ATOM 3030 C CA . GLU B 1 163 ? 123.464 81.110 112.713 1.00 35.98 155 GLU B CA 1
ATOM 3031 C C . GLU B 1 163 ? 122.761 79.813 113.092 1.00 35.98 155 GLU B C 1
ATOM 3032 O O . GLU B 1 163 ? 122.126 79.729 114.149 1.00 35.98 155 GLU B O 1
ATOM 3038 N N . ILE B 1 164 ? 122.856 78.791 112.240 1.00 34.89 156 ILE B N 1
ATOM 3039 C CA . ILE B 1 164 ? 122.216 77.515 112.548 1.00 34.89 156 ILE B CA 1
ATOM 3040 C C . ILE B 1 164 ? 122.886 76.853 113.747 1.00 34.89 156 ILE B C 1
ATOM 3041 O O . ILE B 1 164 ? 122.212 76.282 114.612 1.00 34.89 156 ILE B O 1
ATOM 3046 N N . ALA B 1 165 ? 124.218 76.917 113.822 1.00 37.75 157 ALA B N 1
ATOM 3047 C CA . ALA B 1 165 ? 124.918 76.380 114.986 1.00 37.75 157 ALA B CA 1
ATOM 3048 C C . ALA B 1 165 ? 124.537 77.133 116.253 1.00 37.75 157 ALA B C 1
ATOM 3049 O O . ALA B 1 165 ? 124.356 76.527 117.316 1.00 37.75 157 ALA B O 1
ATOM 3051 N N . ARG B 1 166 ? 124.412 78.457 116.160 1.00 35.07 158 ARG B N 1
ATOM 3052 C CA . ARG B 1 166 ? 124.000 79.257 117.306 1.00 35.07 158 ARG B CA 1
ATOM 3053 C C . ARG B 1 166 ? 122.592 78.890 117.757 1.00 35.07 158 ARG B C 1
ATOM 3054 O O . ARG B 1 166 ? 122.317 78.815 118.959 1.00 35.07 158 ARG B O 1
ATOM 3062 N N . ALA B 1 167 ? 121.686 78.664 116.804 1.00 35.89 159 ALA B N 1
ATOM 3063 C CA . ALA B 1 167 ? 120.335 78.236 117.152 1.00 35.89 159 ALA B CA 1
ATOM 3064 C C . ALA B 1 167 ? 120.343 76.862 117.808 1.00 35.89 159 ALA B C 1
ATOM 3065 O O . ALA B 1 167 ? 119.613 76.626 118.778 1.00 35.89 159 ALA B O 1
ATOM 3067 N N . LEU B 1 168 ? 121.157 75.938 117.290 1.00 38.64 160 LEU B N 1
ATOM 3068 C CA . LEU B 1 168 ? 121.262 74.612 117.888 1.00 38.64 160 LEU B CA 1
ATOM 3069 C C . LEU B 1 168 ? 121.904 74.647 119.267 1.00 38.64 160 LEU B C 1
ATOM 3070 O O . LEU B 1 168 ? 121.660 73.744 120.073 1.00 38.64 160 LEU B O 1
ATOM 3075 N N . ALA B 1 169 ? 122.727 75.660 119.547 1.00 41.45 161 ALA B N 1
ATOM 3076 C CA . ALA B 1 169 ? 123.353 75.767 120.861 1.00 41.45 161 ALA B CA 1
ATOM 3077 C C . ALA B 1 169 ? 122.317 75.897 121.970 1.00 41.45 161 ALA B C 1
ATOM 3078 O O . ALA B 1 169 ? 122.575 75.496 123.109 1.00 41.45 161 ALA B O 1
ATOM 3080 N N . ALA B 1 170 ? 121.145 76.449 121.659 1.00 41.37 162 ALA B N 1
ATOM 3081 C CA . ALA B 1 170 ? 120.059 76.533 122.625 1.00 41.37 162 ALA B CA 1
ATOM 3082 C C . ALA B 1 170 ? 119.327 75.211 122.805 1.00 41.37 162 ALA B C 1
ATOM 3083 O O . ALA B 1 170 ? 118.449 75.124 123.670 1.00 41.37 162 ALA B O 1
ATOM 3085 N N . ASP B 1 171 ? 119.664 74.193 122.010 1.00 44.11 163 ASP B N 1
ATOM 3086 C CA . ASP B 1 171 ? 119.045 72.873 122.043 1.00 44.11 163 ASP B CA 1
ATOM 3087 C C . ASP B 1 171 ? 117.541 72.977 121.825 1.00 44.11 163 ASP B C 1
ATOM 3088 O O . ASP B 1 171 ? 116.760 72.739 122.755 1.00 44.11 163 ASP B O 1
ATOM 3093 N N . PRO B 1 172 ? 117.094 73.336 120.625 1.00 40.79 164 PRO B N 1
ATOM 3094 C CA . PRO B 1 172 ? 115.657 73.407 120.360 1.00 40.79 164 PRO B CA 1
ATOM 3095 C C . PRO B 1 172 ? 115.084 72.058 119.960 1.00 40.79 164 PRO B C 1
ATOM 3096 O O . PRO B 1 172 ? 115.769 71.188 119.421 1.00 40.79 164 PRO B O 1
ATOM 3100 N N . LYS B 1 173 ? 113.794 71.893 120.244 1.00 42.50 165 LYS B N 1
ATOM 3101 C CA . LYS B 1 173 ? 113.078 70.695 119.831 1.00 42.50 165 LYS B CA 1
ATOM 3102 C C . LYS B 1 173 ? 112.406 70.851 118.477 1.00 42.50 165 LYS B C 1
ATOM 3103 O O . LYS B 1 173 ? 112.145 69.844 117.810 1.00 42.50 165 LYS B O 1
ATOM 3109 N N . PHE B 1 174 ? 112.123 72.083 118.058 1.00 41.42 166 PHE B N 1
ATOM 3110 C CA . PHE B 1 174 ? 111.502 72.353 116.765 1.00 41.42 166 PHE B CA 1
ATOM 3111 C C . PHE B 1 174 ? 112.149 73.602 116.187 1.00 41.42 166 PHE B C 1
ATOM 3112 O O . PHE B 1 174 ? 111.952 74.702 116.711 1.00 41.42 166 PHE B O 1
ATOM 3120 N N . MET B 1 175 ? 112.919 73.438 115.115 1.00 35.47 167 MET B N 1
ATOM 3121 C CA . MET B 1 175 ? 113.584 74.558 114.463 1.00 35.47 167 MET B CA 1
ATOM 3122 C C . MET B 1 175 ? 112.695 75.080 113.341 1.00 35.47 167 MET B C 1
ATOM 3123 O O . MET B 1 175 ? 112.412 74.358 112.381 1.00 35.47 167 MET B O 1
ATOM 3128 N N . LEU B 1 176 ? 112.261 76.330 113.462 1.00 34.07 168 LEU B N 1
ATOM 3129 C CA . LEU B 1 176 ? 111.382 76.956 112.482 1.00 34.07 168 LEU B CA 1
ATOM 3130 C C . LEU B 1 176 ? 112.235 77.816 111.557 1.00 34.07 168 LEU B C 1
ATOM 3131 O O . LEU B 1 176 ? 112.747 78.861 111.968 1.00 34.07 168 LEU B O 1
ATOM 3136 N N . LEU B 1 177 ? 112.385 77.377 110.311 1.00 36.34 169 LEU B N 1
ATOM 3137 C CA . LEU B 1 177 ? 113.221 78.069 109.341 1.00 36.34 169 LEU B CA 1
ATOM 3138 C C . LEU B 1 177 ? 112.371 79.005 108.494 1.00 36.34 169 LEU B C 1
ATOM 3139 O O . LEU B 1 177 ? 111.325 78.605 107.975 1.00 36.34 169 LEU B O 1
ATOM 3144 N N . ASP B 1 178 ? 112.823 80.248 108.358 1.00 40.40 170 ASP B N 1
ATOM 3145 C CA . ASP B 1 178 ? 112.133 81.263 107.570 1.00 40.40 170 ASP B CA 1
ATOM 3146 C C . ASP B 1 178 ? 112.915 81.483 106.283 1.00 40.40 170 ASP B C 1
ATOM 3147 O O . ASP B 1 178 ? 114.016 82.044 106.310 1.00 40.40 170 ASP B O 1
ATOM 3152 N N . GLU B 1 179 ? 112.343 81.046 105.165 1.00 43.13 171 GLU B N 1
ATOM 3153 C CA . GLU B 1 179 ? 112.948 81.193 103.846 1.00 43.13 171 GLU B CA 1
ATOM 3154 C C . GLU B 1 179 ? 114.398 80.701 103.813 1.00 43.13 171 GLU B C 1
ATOM 3155 O O . GLU B 1 179 ? 115.315 81.479 103.533 1.00 43.13 171 GLU B O 1
ATOM 3161 N N . PRO B 1 180 ? 114.642 79.420 104.111 1.00 42.04 172 PRO B N 1
ATOM 3162 C CA . PRO B 1 180 ? 116.030 78.931 104.073 1.00 42.04 172 PRO B CA 1
ATOM 3163 C C . PRO B 1 180 ? 116.647 78.983 102.687 1.00 42.04 172 PRO B C 1
ATOM 3164 O O . PRO B 1 180 ? 117.848 79.247 102.558 1.00 42.04 172 PRO B O 1
ATOM 3168 N N . PHE B 1 181 ? 115.861 78.735 101.643 1.00 45.74 173 PHE B N 1
ATOM 3169 C CA . PHE B 1 181 ? 116.351 78.817 100.267 1.00 45.74 173 PHE B CA 1
ATOM 3170 C C . PHE B 1 181 ? 116.069 80.185 99.653 1.00 45.74 173 PHE B C 1
ATOM 3171 O O . PHE B 1 181 ? 115.488 80.295 98.575 1.00 45.74 173 PHE B O 1
ATOM 3179 N N . ALA B 1 182 ? 116.484 81.244 100.339 1.00 49.32 174 ALA B N 1
ATOM 3180 C CA . ALA B 1 182 ? 116.297 82.611 99.872 1.00 49.32 174 ALA B CA 1
ATOM 3181 C C . ALA B 1 182 ? 117.660 83.216 99.572 1.00 49.32 174 ALA B C 1
ATOM 3182 O O . ALA B 1 182 ? 118.540 83.230 100.439 1.00 49.32 174 ALA B O 1
ATOM 3184 N N . GLY B 1 183 ? 117.827 83.717 98.352 1.00 53.14 175 GLY B N 1
ATOM 3185 C CA . GLY B 1 183 ? 119.109 84.275 97.952 1.00 53.14 175 GLY B CA 1
ATOM 3186 C C . GLY B 1 183 ? 120.234 83.265 97.983 1.00 53.14 175 GLY B C 1
ATOM 3187 O O . GLY B 1 183 ? 121.346 83.588 98.420 1.00 53.14 175 GLY B O 1
ATOM 3188 N N . VAL B 1 184 ? 119.970 82.043 97.530 1.00 53.30 176 VAL B N 1
ATOM 3189 C CA . VAL B 1 184 ? 120.945 80.962 97.542 1.00 53.30 176 VAL B CA 1
ATOM 3190 C C . VAL B 1 184 ? 121.083 80.418 96.126 1.00 53.30 176 VAL B C 1
ATOM 3191 O O . VAL B 1 184 ? 120.089 80.259 95.409 1.00 53.30 176 VAL B O 1
ATOM 3195 N N . ASP B 1 185 ? 122.322 80.168 95.715 1.00 56.91 177 ASP B N 1
ATOM 3196 C CA . ASP B 1 185 ? 122.573 79.647 94.384 1.00 56.91 177 ASP B CA 1
ATOM 3197 C C . ASP B 1 185 ? 122.065 78.210 94.276 1.00 56.91 177 ASP B C 1
ATOM 3198 O O . ASP B 1 185 ? 121.981 77.497 95.278 1.00 56.91 177 ASP B O 1
ATOM 3203 N N . PRO B 1 186 ? 121.706 77.765 93.068 1.00 56.56 178 PRO B N 1
ATOM 3204 C CA . PRO B 1 186 ? 121.269 76.369 92.909 1.00 56.56 178 PRO B CA 1
ATOM 3205 C C . PRO B 1 186 ? 122.315 75.356 93.336 1.00 56.56 178 PRO B C 1
ATOM 3206 O O . PRO B 1 186 ? 121.955 74.271 93.807 1.00 56.56 178 PRO B O 1
ATOM 3210 N N . ILE B 1 187 ? 123.602 75.671 93.179 1.00 57.38 179 ILE B N 1
ATOM 3211 C CA . ILE B 1 187 ? 124.646 74.765 93.646 1.00 57.38 179 ILE B CA 1
ATOM 3212 C C . ILE B 1 187 ? 124.642 74.683 95.167 1.00 57.38 179 ILE B C 1
ATOM 3213 O O . ILE B 1 187 ? 124.893 73.619 95.746 1.00 57.38 179 ILE B O 1
ATOM 3218 N N . SER B 1 188 ? 124.350 75.796 95.839 1.00 53.79 180 SER B N 1
ATOM 3219 C CA . SER B 1 188 ? 124.346 75.843 97.293 1.00 53.79 180 SER B CA 1
ATOM 3220 C C . SER B 1 188 ? 123.013 75.432 97.900 1.00 53.79 180 SER B C 1
ATOM 3221 O O . SER B 1 188 ? 122.900 75.384 99.129 1.00 53.79 180 SER B O 1
ATOM 3224 N N . VAL B 1 189 ? 122.003 75.145 97.076 1.00 50.72 181 VAL B N 1
ATOM 3225 C CA . VAL B 1 189 ? 120.742 74.623 97.595 1.00 50.72 181 VAL B CA 1
ATOM 3226 C C . VAL B 1 189 ? 120.954 73.240 98.198 1.00 50.72 181 VAL B C 1
ATOM 3227 O O . VAL B 1 189 ? 120.340 72.885 99.212 1.00 50.72 181 VAL B O 1
ATOM 3231 N N . GLY B 1 190 ? 121.830 72.442 97.586 1.00 48.05 182 GLY B N 1
ATOM 3232 C CA . GLY B 1 190 ? 122.127 71.128 98.132 1.00 48.05 182 GLY B CA 1
ATOM 3233 C C . GLY B 1 190 ? 122.716 71.193 99.528 1.00 48.05 182 GLY B C 1
ATOM 3234 O O . GLY B 1 190 ? 122.407 70.360 100.380 1.00 48.05 182 GLY B O 1
ATOM 3235 N N . ASP B 1 191 ? 123.574 72.185 99.781 1.00 49.54 183 ASP B N 1
ATOM 3236 C CA . ASP B 1 191 ? 124.148 72.342 101.114 1.00 49.54 183 ASP B CA 1
ATOM 3237 C C . ASP B 1 191 ? 123.075 72.677 102.143 1.00 49.54 183 ASP B C 1
ATOM 3238 O O . ASP B 1 191 ? 123.087 72.146 103.259 1.00 49.54 183 ASP B O 1
ATOM 3243 N N . ILE B 1 192 ? 122.136 73.554 101.785 1.00 46.94 184 ILE B N 1
ATOM 3244 C CA . ILE B 1 192 ? 121.052 73.898 102.701 1.00 46.94 184 ILE B CA 1
ATOM 3245 C C . ILE B 1 192 ? 120.169 72.684 102.961 1.00 46.94 184 ILE B C 1
ATOM 3246 O O . ILE B 1 192 ? 119.733 72.444 104.094 1.00 46.94 184 ILE B O 1
ATOM 3251 N N . LYS B 1 193 ? 119.883 71.906 101.915 1.00 46.71 185 LYS B N 1
ATOM 3252 C CA . LYS B 1 193 ? 119.090 70.695 102.092 1.00 46.71 185 LYS B CA 1
ATOM 3253 C C . LYS B 1 193 ? 119.801 69.701 103.000 1.00 46.71 185 LYS B C 1
ATOM 3254 O O . LYS B 1 193 ? 119.171 69.064 103.851 1.00 46.71 185 LYS B O 1
ATOM 3260 N N . ASP B 1 194 ? 121.117 69.552 102.830 1.00 49.38 186 ASP B N 1
ATOM 3261 C CA . ASP B 1 194 ? 121.884 68.663 103.696 1.00 49.38 186 ASP B CA 1
ATOM 3262 C C . ASP B 1 194 ? 121.862 69.149 105.138 1.00 49.38 186 ASP B C 1
ATOM 3263 O O . ASP B 1 194 ? 121.765 68.345 106.070 1.00 49.38 186 ASP B O 1
ATOM 3268 N N . ILE B 1 195 ? 121.951 70.465 105.342 1.00 43.78 187 ILE B N 1
ATOM 3269 C CA . ILE B 1 195 ? 121.885 71.013 106.695 1.00 43.78 187 ILE B CA 1
ATOM 3270 C C . ILE B 1 195 ? 120.531 70.715 107.326 1.00 43.78 187 ILE B C 1
ATOM 3271 O O . ILE B 1 195 ? 120.448 70.292 108.486 1.00 43.78 187 ILE B O 1
ATOM 3276 N N . ILE B 1 196 ? 119.426 71.039 106.650 1.00 39.97 188 ILE B N 1
ATOM 3277 C CA . ILE B 1 196 ? 118.034 70.863 107.174 1.00 39.97 188 ILE B CA 1
ATOM 3278 C C . ILE B 1 196 ? 117.726 69.395 107.410 1.00 39.97 188 ILE B C 1
ATOM 3279 O O . ILE B 1 196 ? 116.788 69.115 108.118 1.00 39.97 188 ILE B O 1
ATOM 3284 N N . ARG B 1 197 ? 118.507 68.494 106.846 1.00 46.26 189 ARG B N 1
ATOM 3285 C CA . ARG B 1 197 ? 118.276 67.046 106.991 1.00 46.26 189 ARG B CA 1
ATOM 3286 C C . ARG B 1 197 ? 119.108 66.581 108.165 1.00 46.26 189 ARG B C 1
ATOM 3287 O O . ARG B 1 197 ? 118.817 65.514 108.676 1.00 46.26 189 ARG B O 1
ATOM 3295 N N . ASN B 1 198 ? 120.088 67.362 108.587 1.00 46.76 190 ASN B N 1
ATOM 3296 C CA . ASN B 1 198 ? 120.882 67.017 109.788 1.00 46.76 190 ASN B CA 1
ATOM 3297 C C . ASN B 1 198 ? 120.214 67.658 110.992 1.00 46.76 190 ASN B C 1
ATOM 3298 O O . ASN B 1 198 ? 120.561 67.299 112.097 1.00 46.76 190 ASN B O 1
ATOM 3303 N N . LEU B 1 199 ? 119.275 68.571 110.788 1.00 42.17 191 LEU B N 1
ATOM 3304 C CA . LEU B 1 199 ? 118.556 69.148 111.930 1.00 42.17 191 LEU B CA 1
ATOM 3305 C C . LEU B 1 199 ? 117.495 68.113 112.239 1.00 42.17 191 LEU B C 1
ATOM 3306 O O . LEU B 1 199 ? 117.181 67.943 113.388 1.00 42.17 191 LEU B O 1
ATOM 3311 N N . LYS B 1 200 ? 117.006 67.409 111.235 1.00 45.98 192 LYS B N 1
ATOM 3312 C CA . LYS B 1 200 ? 116.011 66.335 111.459 1.00 45.98 192 LYS B CA 1
ATOM 3313 C C . LYS B 1 200 ? 116.710 65.056 111.907 1.00 45.98 192 LYS B C 1
ATOM 3314 O O . LYS B 1 200 ? 116.096 64.283 112.631 1.00 45.98 192 LYS B O 1
ATOM 3320 N N . ASP B 1 201 ? 117.948 64.833 111.494 1.00 48.39 193 ASP B N 1
ATOM 3321 C CA . ASP B 1 201 ? 118.730 63.672 111.969 1.00 48.39 193 ASP B CA 1
ATOM 3322 C C . ASP B 1 201 ? 119.362 63.997 113.314 1.00 48.39 193 ASP B C 1
ATOM 3323 O O . ASP B 1 201 ? 120.416 63.426 113.591 1.00 48.39 193 ASP B O 1
ATOM 3328 N N . ARG B 1 202 ? 118.799 64.930 114.073 1.00 44.75 194 ARG B N 1
ATOM 3329 C CA . ARG B 1 202 ? 119.280 65.246 115.431 1.00 44.75 194 ARG B CA 1
ATOM 3330 C C . ARG B 1 202 ? 118.029 65.262 116.276 1.00 44.75 194 ARG B C 1
ATOM 3331 O O . ARG B 1 202 ? 118.139 65.432 117.479 1.00 44.75 194 ARG B O 1
ATOM 3339 N N . GLY B 1 203 ? 116.884 65.125 115.626 1.00 45.84 195 GLY B N 1
ATOM 3340 C CA . GLY B 1 203 ? 115.600 65.096 116.334 1.00 45.84 195 GLY B CA 1
ATOM 3341 C C . GLY B 1 203 ? 115.000 66.462 116.444 1.00 45.84 195 GLY B C 1
ATOM 3342 O O . GLY B 1 203 ? 114.285 66.684 117.396 1.00 45.84 195 GLY B O 1
ATOM 3343 N N . ILE B 1 204 ? 115.300 67.358 115.523 1.00 43.93 196 ILE B N 1
ATOM 3344 C CA . ILE B 1 204 ? 114.832 68.758 115.661 1.00 43.93 196 ILE B CA 1
ATOM 3345 C C . ILE B 1 204 ? 113.766 68.942 114.602 1.00 43.93 196 ILE B C 1
ATOM 3346 O O . ILE B 1 204 ? 114.089 69.243 113.491 1.00 43.93 196 ILE B O 1
ATOM 3351 N N . GLY B 1 205 ? 112.527 68.695 114.931 1.00 42.40 197 GLY B N 1
ATOM 3352 C CA . GLY B 1 205 ? 111.549 68.964 113.898 1.00 42.40 197 GLY B CA 1
ATOM 3353 C C . GLY B 1 205 ? 111.819 70.287 113.210 1.00 42.40 197 GLY B C 1
ATOM 3354 O O . GLY B 1 205 ? 112.200 71.276 113.834 1.00 42.40 197 GLY B O 1
ATOM 3355 N N . VAL B 1 206 ? 111.727 70.316 111.877 1.00 38.45 198 VAL B N 1
ATOM 3356 C CA . VAL B 1 206 ? 112.050 71.553 111.108 1.00 38.45 198 VAL B CA 1
ATOM 3357 C C . VAL B 1 206 ? 110.837 72.002 110.324 1.00 38.45 198 VAL B C 1
ATOM 3358 O O . VAL B 1 206 ? 110.435 71.242 109.502 1.00 38.45 198 VAL B O 1
ATOM 3362 N N . LEU B 1 207 ? 110.263 73.170 110.575 1.00 38.88 199 LEU B N 1
ATOM 3363 C CA . LEU B 1 207 ? 109.143 73.776 109.867 1.00 38.88 199 LEU B CA 1
ATOM 3364 C C . LEU B 1 207 ? 109.699 74.828 108.920 1.00 38.88 199 LEU B C 1
ATOM 3365 O O . LEU B 1 207 ? 110.394 75.752 109.353 1.00 38.88 199 LEU B O 1
ATOM 3370 N N . ILE B 1 208 ? 109.396 74.685 107.634 1.00 41.17 200 ILE B N 1
ATOM 3371 C CA . ILE B 1 208 ? 109.984 75.510 106.588 1.00 41.17 200 ILE B CA 1
ATOM 3372 C C . ILE B 1 208 ? 108.868 76.261 105.881 1.00 41.17 200 ILE B C 1
ATOM 3373 O O . ILE B 1 208 ? 107.920 75.646 105.379 1.00 41.17 200 ILE B O 1
ATOM 3378 N N . THR B 1 209 ? 108.982 77.584 105.838 1.00 39.98 201 THR B N 1
ATOM 3379 C CA . THR B 1 209 ? 108.160 78.418 104.975 1.00 39.98 201 THR B CA 1
ATOM 3380 C C . THR B 1 209 ? 109.077 79.079 103.958 1.00 39.98 201 THR B C 1
ATOM 3381 O O . THR B 1 209 ? 110.142 79.591 104.317 1.00 39.98 201 THR B O 1
ATOM 3385 N N . ASP B 1 210 ? 108.686 79.033 102.688 1.00 46.82 202 ASP B N 1
ATOM 3386 C CA . ASP B 1 210 ? 109.562 79.528 101.639 1.00 46.82 202 ASP B CA 1
ATOM 3387 C C . ASP B 1 210 ? 108.752 79.805 100.384 1.00 46.82 202 ASP B C 1
ATOM 3388 O O . ASP B 1 210 ? 107.796 79.090 100.073 1.00 46.82 202 ASP B O 1
ATOM 3393 N N . HIS B 1 211 ? 109.150 80.860 99.671 1.00 51.38 203 HIS B N 1
ATOM 3394 C CA . HIS B 1 211 ? 108.580 81.118 98.354 1.00 51.38 203 HIS B CA 1
ATOM 3395 C C . HIS B 1 211 ? 109.056 80.087 97.340 1.00 51.38 203 HIS B C 1
ATOM 3396 O O . HIS B 1 211 ? 108.306 79.702 96.436 1.00 51.38 203 HIS B O 1
ATOM 3403 N N . ASN B 1 212 ? 110.299 79.629 97.477 1.00 49.10 204 ASN B N 1
ATOM 3404 C CA . ASN B 1 212 ? 110.876 78.631 96.579 1.00 49.10 204 ASN B CA 1
ATOM 3405 C C . ASN B 1 212 ? 110.306 77.268 96.962 1.00 49.10 204 ASN B C 1
ATOM 3406 O O . ASN B 1 212 ? 110.897 76.489 97.712 1.00 49.10 204 ASN B O 1
ATOM 3411 N N . VAL B 1 213 ? 109.108 76.993 96.442 1.00 52.31 205 VAL B N 1
ATOM 3412 C CA . VAL B 1 213 ? 108.381 75.781 96.805 1.00 52.31 205 VAL B CA 1
ATOM 3413 C C . VAL B 1 213 ? 109.041 74.536 96.229 1.00 52.31 205 VAL B C 1
ATOM 3414 O O . VAL B 1 213 ? 108.988 73.460 96.837 1.00 52.31 205 VAL B O 1
ATOM 3418 N N . ARG B 1 214 ? 109.666 74.647 95.056 1.00 55.97 206 ARG B N 1
ATOM 3419 C CA . ARG B 1 214 ? 110.074 73.451 94.324 1.00 55.97 206 ARG B CA 1
ATOM 3420 C C . ARG B 1 214 ? 111.228 72.732 95.015 1.00 55.97 206 ARG B C 1
ATOM 3421 O O . ARG B 1 214 ? 111.247 71.498 95.082 1.00 55.97 206 ARG B O 1
ATOM 3429 N N . GLU B 1 215 ? 112.204 73.480 95.534 1.00 52.96 207 GLU B N 1
ATOM 3430 C CA . GLU B 1 215 ? 113.253 72.852 96.329 1.00 52.96 207 GLU B CA 1
ATOM 3431 C C . GLU B 1 215 ? 112.841 72.642 97.779 1.00 52.96 207 GLU B C 1
ATOM 3432 O O . GLU B 1 215 ? 113.508 71.890 98.495 1.00 52.96 207 GLU B O 1
ATOM 3438 N N . THR B 1 216 ? 111.767 73.293 98.231 1.00 49.04 208 THR B N 1
ATOM 3439 C CA . THR B 1 216 ? 111.260 73.029 99.574 1.00 49.04 208 THR B CA 1
ATOM 3440 C C . THR B 1 216 ? 110.582 71.667 99.642 1.00 49.04 208 THR B C 1
ATOM 3441 O O . THR B 1 216 ? 110.792 70.908 100.594 1.00 49.04 208 THR B O 1
ATOM 3445 N N . LEU B 1 217 ? 109.781 71.334 98.629 1.00 49.10 209 LEU B N 1
ATOM 3446 C CA . LEU B 1 217 ? 109.071 70.063 98.589 1.00 49.10 209 LEU B CA 1
ATOM 3447 C C . LEU B 1 217 ? 110.002 68.870 98.423 1.00 49.10 209 LEU B C 1
ATOM 3448 O O . LEU B 1 217 ? 109.553 67.731 98.581 1.00 49.10 209 LEU B O 1
ATOM 3453 N N . ALA B 1 218 ? 111.275 69.097 98.105 1.00 49.30 210 ALA B N 1
ATOM 3454 C CA . ALA B 1 218 ? 112.215 68.003 97.912 1.00 49.30 210 ALA B CA 1
ATOM 3455 C C . ALA B 1 218 ? 112.750 67.433 99.218 1.00 49.30 210 ALA B C 1
ATOM 3456 O O . ALA B 1 218 ? 113.385 66.374 99.194 1.00 49.30 210 ALA B O 1
ATOM 3458 N N . ILE B 1 219 ? 112.518 68.099 100.349 1.00 49.08 211 ILE B N 1
ATOM 3459 C CA . ILE B 1 219 ? 113.037 67.626 101.628 1.00 49.08 211 ILE B CA 1
ATOM 3460 C C . ILE B 1 219 ? 111.901 67.396 102.614 1.00 49.08 211 ILE B C 1
ATOM 3461 O O . ILE B 1 219 ? 112.023 66.578 103.533 1.00 49.08 211 ILE B O 1
ATOM 3466 N N . CYS B 1 220 ? 110.794 68.111 102.435 1.00 51.16 212 CYS B N 1
ATOM 3467 C CA . CYS B 1 220 ? 109.701 68.039 103.394 1.00 51.16 212 CYS B CA 1
ATOM 3468 C C . CYS B 1 220 ? 109.063 66.657 103.396 1.00 51.16 212 CYS B C 1
ATOM 3469 O O . CYS B 1 220 ? 108.817 66.063 102.343 1.00 51.16 212 CYS B O 1
ATOM 3472 N N . GLU B 1 221 ? 108.699 66.195 104.572 1.00 51.08 213 GLU B N 1
ATOM 3473 C CA . GLU B 1 221 ? 108.059 64.889 104.693 1.00 51.08 213 GLU B CA 1
ATOM 3474 C C . GLU B 1 221 ? 106.568 65.099 104.678 1.00 51.08 213 GLU B C 1
ATOM 3475 O O . GLU B 1 221 ? 105.864 64.173 104.312 1.00 51.08 213 GLU B O 1
ATOM 3481 N N . HIS B 1 222 ? 106.114 66.282 105.024 1.00 51.95 214 HIS B N 1
ATOM 3482 C CA . HIS B 1 222 ? 104.688 66.550 105.185 1.00 51.95 214 HIS B CA 1
ATOM 3483 C C . HIS B 1 222 ? 104.475 68.030 104.927 1.00 51.95 214 HIS B C 1
ATOM 3484 O O . HIS B 1 222 ? 104.973 68.863 105.688 1.00 51.95 214 HIS B O 1
ATOM 3491 N N . ALA B 1 223 ? 103.745 68.364 103.869 1.00 48.27 215 ALA B N 1
ATOM 3492 C CA . ALA B 1 223 ? 103.620 69.745 103.433 1.00 48.27 215 ALA B CA 1
ATOM 3493 C C . ALA B 1 223 ? 102.214 70.261 103.698 1.00 48.27 215 ALA B C 1
ATOM 3494 O O . ALA B 1 223 ? 101.243 69.500 103.707 1.00 48.27 215 ALA B O 1
ATOM 3496 N N . TYR B 1 224 ? 102.122 71.570 103.918 1.00 44.86 216 TYR B N 1
ATOM 3497 C CA . TYR B 1 224 ? 100.862 72.258 104.148 1.00 44.86 216 TYR B CA 1
ATOM 3498 C C . TYR B 1 224 ? 100.785 73.468 103.231 1.00 44.86 216 TYR B C 1
ATOM 3499 O O . TYR B 1 224 ? 101.739 74.246 103.141 1.00 44.86 216 TYR B O 1
ATOM 3508 N N . ILE B 1 225 ? 99.653 73.627 102.554 1.00 43.88 217 ILE B N 1
ATOM 3509 C CA . ILE B 1 225 ? 99.429 74.741 101.640 1.00 43.88 217 ILE B CA 1
ATOM 3510 C C . ILE B 1 225 ? 98.353 75.636 102.235 1.00 43.88 217 ILE B C 1
ATOM 3511 O O . ILE B 1 225 ? 97.234 75.181 102.501 1.00 43.88 217 ILE B O 1
ATOM 3516 N N . VAL B 1 226 ? 98.692 76.904 102.443 1.00 43.69 218 VAL B N 1
ATOM 3517 C CA . VAL B 1 226 ? 97.788 77.884 103.032 1.00 43.69 218 VAL B CA 1
ATOM 3518 C C . VAL B 1 226 ? 97.419 78.889 101.951 1.00 43.69 218 VAL B C 1
ATOM 3519 O O . VAL B 1 226 ? 98.285 79.615 101.449 1.00 43.69 218 VAL B O 1
ATOM 3523 N N . SER B 1 227 ? 96.138 78.934 101.595 1.00 43.67 219 SER B N 1
ATOM 3524 C CA . SER B 1 227 ? 95.635 79.846 100.575 1.00 43.67 219 SER B CA 1
ATOM 3525 C C . SER B 1 227 ? 94.514 80.683 101.171 1.00 43.67 219 SER B C 1
ATOM 3526 O O . SER B 1 227 ? 93.543 80.135 101.704 1.00 43.67 219 SER B O 1
ATOM 3529 N N . GLU B 1 228 ? 94.650 82.003 101.071 1.00 47.29 220 GLU B N 1
ATOM 3530 C CA . GLU B 1 228 ? 93.665 82.954 101.581 1.00 47.29 220 GLU B CA 1
ATOM 3531 C C . GLU B 1 228 ? 93.360 82.700 103.055 1.00 47.29 220 GLU B C 1
ATOM 3532 O O . GLU B 1 228 ? 92.213 82.750 103.504 1.00 47.29 220 GLU B O 1
ATOM 3538 N N . GLY B 1 229 ? 94.415 82.421 103.815 1.00 45.48 221 GLY B N 1
ATOM 3539 C CA . GLY B 1 229 ? 94.326 82.301 105.252 1.00 45.48 221 GLY B CA 1
ATOM 3540 C C . GLY B 1 229 ? 93.884 80.951 105.767 1.00 45.48 221 GLY B C 1
ATOM 3541 O O . GLY B 1 229 ? 93.820 80.771 106.987 1.00 45.48 221 GLY B O 1
ATOM 3542 N N . ALA B 1 230 ? 93.580 80.001 104.889 1.00 43.05 222 ALA B N 1
ATOM 3543 C CA . ALA B 1 230 ? 93.110 78.687 105.301 1.00 43.05 222 ALA B CA 1
ATOM 3544 C C . ALA B 1 230 ? 93.980 77.607 104.678 1.00 43.05 222 ALA B C 1
ATOM 3545 O O . ALA B 1 230 ? 94.484 77.759 103.562 1.00 43.05 222 ALA B O 1
ATOM 3547 N N . VAL B 1 231 ? 94.149 76.512 105.411 1.00 44.03 223 VAL B N 1
ATOM 3548 C CA . VAL B 1 231 ? 94.924 75.375 104.926 1.00 44.03 223 VAL B CA 1
ATOM 3549 C C . VAL B 1 231 ? 94.093 74.631 103.889 1.00 44.03 223 VAL B C 1
ATOM 3550 O O . VAL B 1 231 ? 92.955 74.233 104.160 1.00 44.03 223 VAL B O 1
ATOM 3554 N N . ILE B 1 232 ? 94.658 74.443 102.698 1.00 45.74 224 ILE B N 1
ATOM 3555 C CA . ILE B 1 232 ? 93.959 73.795 101.595 1.00 45.74 224 ILE B CA 1
ATOM 3556 C C . ILE B 1 232 ? 94.579 72.466 101.210 1.00 45.74 224 ILE B C 1
ATOM 3557 O O . ILE B 1 232 ? 94.082 71.811 100.282 1.00 45.74 224 ILE B O 1
ATOM 3562 N N . ALA B 1 233 ? 95.644 72.038 101.885 1.00 47.29 225 ALA B N 1
ATOM 3563 C CA . ALA B 1 233 ? 96.298 70.790 101.529 1.00 47.29 225 ALA B CA 1
ATOM 3564 C C . ALA B 1 233 ? 96.997 70.206 102.746 1.00 47.29 225 ALA B C 1
ATOM 3565 O O . ALA B 1 233 ? 97.279 70.903 103.724 1.00 47.29 225 ALA B O 1
ATOM 3567 N N . GLU B 1 234 ? 97.283 68.910 102.661 1.00 52.82 226 GLU B N 1
ATOM 3568 C CA . GLU B 1 234 ? 97.939 68.184 103.739 1.00 52.82 226 GLU B CA 1
ATOM 3569 C C . GLU B 1 234 ? 98.420 66.851 103.189 1.00 52.82 226 GLU B C 1
ATOM 3570 O O . GLU B 1 234 ? 97.665 66.159 102.500 1.00 52.82 226 GLU B O 1
ATOM 3576 N N . GLY B 1 235 ? 99.661 66.501 103.484 1.00 56.00 227 GLY B N 1
ATOM 3577 C CA . GLY B 1 235 ? 100.209 65.228 103.081 1.00 56.00 227 GLY B CA 1
ATOM 3578 C C . GLY B 1 235 ? 101.623 65.390 102.578 1.00 56.00 227 GLY B C 1
ATOM 3579 O O . GLY B 1 235 ? 102.241 66.444 102.717 1.00 56.00 227 GLY B O 1
ATOM 3580 N N . SER B 1 236 ? 102.136 64.318 101.982 1.00 61.42 228 SER B N 1
ATOM 3581 C CA . SER B 1 236 ? 103.475 64.326 101.428 1.00 61.42 228 SER B CA 1
ATOM 3582 C C . SER B 1 236 ? 103.531 65.237 100.204 1.00 61.42 228 SER B C 1
ATOM 3583 O O . SER B 1 236 ? 102.498 65.562 99.615 1.00 61.42 228 SER B O 1
ATOM 3586 N N . PRO B 1 237 ? 104.730 65.679 99.814 1.00 60.39 229 PRO B N 1
ATOM 3587 C CA . PRO B 1 237 ? 104.837 66.520 98.610 1.00 60.39 229 PRO B CA 1
ATOM 3588 C C . PRO B 1 237 ? 104.254 65.873 97.369 1.00 60.39 229 PRO B C 1
ATOM 3589 O O . PRO B 1 237 ? 103.741 66.584 96.495 1.00 60.39 229 PRO B O 1
ATOM 3593 N N . GLN B 1 238 ? 104.315 64.545 97.262 1.00 64.10 230 GLN B N 1
ATOM 3594 C CA . GLN B 1 238 ? 103.649 63.865 96.157 1.00 64.10 230 GLN B CA 1
ATOM 3595 C C . GLN B 1 238 ? 102.145 64.105 96.198 1.00 64.10 230 GLN B C 1
ATOM 3596 O O . GLN B 1 238 ? 101.520 64.349 95.161 1.00 64.10 230 GLN B O 1
ATOM 3602 N N . ASP B 1 239 ? 101.548 64.042 97.391 1.00 64.05 231 ASP B N 1
ATOM 3603 C CA . ASP B 1 239 ? 100.126 64.341 97.523 1.00 64.05 231 ASP B CA 1
ATOM 3604 C C . ASP B 1 239 ? 99.828 65.799 97.202 1.00 64.05 231 ASP B C 1
ATOM 3605 O O . ASP B 1 239 ? 98.774 66.107 96.634 1.00 64.05 231 ASP B O 1
ATOM 3610 N N . ILE B 1 240 ? 100.735 66.708 97.568 1.00 60.81 232 ILE B N 1
ATOM 3611 C CA . ILE B 1 240 ? 100.538 68.125 97.270 1.00 60.81 232 ILE B CA 1
ATOM 3612 C C . ILE B 1 240 ? 100.549 68.362 95.767 1.00 60.81 232 ILE B C 1
ATOM 3613 O O . ILE B 1 240 ? 99.719 69.108 95.233 1.00 60.81 232 ILE B O 1
ATOM 3618 N N . LEU B 1 241 ? 101.487 67.732 95.059 1.00 64.69 233 LEU B N 1
ATOM 3619 C CA . LEU B 1 241 ? 101.624 67.950 93.624 1.00 64.69 233 LEU B CA 1
ATOM 3620 C C . LEU B 1 241 ? 100.475 67.358 92.819 1.00 64.69 233 LEU B C 1
ATOM 3621 O O . LEU B 1 241 ? 100.323 67.712 91.645 1.00 64.69 233 LEU B O 1
ATOM 3626 N N . GLU B 1 242 ? 99.670 66.472 93.408 1.00 67.68 234 GLU B N 1
ATOM 3627 C CA . GLU B 1 242 ? 98.508 65.904 92.733 1.00 67.68 234 GLU B CA 1
ATOM 3628 C C . GLU B 1 242 ? 97.199 66.402 93.335 1.00 67.68 234 GLU B C 1
ATOM 3629 O O . GLU B 1 242 ? 96.173 65.724 93.225 1.00 67.68 234 GLU B O 1
ATOM 3635 N N . ASN B 1 243 ? 97.215 67.569 93.970 1.00 65.71 235 ASN B N 1
ATOM 3636 C CA . ASN B 1 243 ? 96.028 68.166 94.565 1.00 65.71 235 ASN B CA 1
ATOM 3637 C C . ASN B 1 243 ? 95.475 69.212 93.607 1.00 65.71 235 ASN B C 1
ATOM 3638 O O . ASN B 1 243 ? 96.200 70.121 93.192 1.00 65.71 235 ASN B O 1
ATOM 3643 N N . GLU B 1 244 ? 94.194 69.075 93.257 1.00 66.86 236 GLU B N 1
ATOM 3644 C CA . GLU B 1 244 ? 93.597 69.958 92.260 1.00 66.86 236 GLU B CA 1
ATOM 3645 C C . GLU B 1 244 ? 93.584 71.409 92.729 1.00 66.86 236 GLU B C 1
ATOM 3646 O O . GLU B 1 244 ? 93.903 72.317 91.953 1.00 66.86 236 GLU B O 1
ATOM 3652 N N . GLN B 1 245 ? 93.225 71.648 93.992 1.00 64.94 237 GLN B N 1
ATOM 3653 C CA . GLN B 1 245 ? 93.164 73.015 94.500 1.00 64.94 237 GLN B CA 1
ATOM 3654 C C . GLN B 1 245 ? 94.538 73.672 94.530 1.00 64.94 237 GLN B C 1
ATOM 3655 O O . GLN B 1 245 ? 94.669 74.850 94.173 1.00 64.94 237 GLN B O 1
ATOM 3661 N N . VAL B 1 246 ? 95.565 72.933 94.944 1.00 60.92 238 VAL B N 1
ATOM 3662 C CA . VAL B 1 246 ? 96.913 73.470 95.092 1.00 60.92 238 VAL B CA 1
ATOM 3663 C C . VAL B 1 246 ? 97.440 73.932 93.743 1.00 60.92 238 VAL B C 1
ATOM 3664 O O . VAL B 1 246 ? 97.926 75.060 93.609 1.00 60.92 238 VAL B O 1
ATOM 3668 N N . ARG B 1 247 ? 97.340 73.074 92.731 1.00 65.82 239 ARG B N 1
ATOM 3669 C CA . ARG B 1 247 ? 97.795 73.479 91.408 1.00 65.82 239 ARG B CA 1
ATOM 3670 C C . ARG B 1 247 ? 96.768 74.319 90.669 1.00 65.82 239 ARG B C 1
ATOM 3671 O O . ARG B 1 247 ? 97.041 74.751 89.545 1.00 65.82 239 ARG B O 1
ATOM 3679 N N . LYS B 1 248 ? 95.601 74.556 91.262 1.00 63.57 240 LYS B N 1
ATOM 3680 C CA . LYS B 1 248 ? 94.638 75.482 90.688 1.00 63.57 240 LYS B CA 1
ATOM 3681 C C . LYS B 1 248 ? 94.826 76.904 91.192 1.00 63.57 240 LYS B C 1
ATOM 3682 O O . LYS B 1 248 ? 94.482 77.855 90.480 1.00 63.57 240 LYS B O 1
ATOM 3688 N N . VAL B 1 249 ? 95.370 77.079 92.397 1.00 60.00 241 VAL B N 1
ATOM 3689 C CA . VAL B 1 249 ? 95.512 78.418 92.960 1.00 60.00 241 VAL B CA 1
ATOM 3690 C C . VAL B 1 249 ? 96.974 78.768 93.217 1.00 60.00 241 VAL B C 1
ATOM 3691 O O . VAL B 1 249 ? 97.339 79.949 93.229 1.00 60.00 241 VAL B O 1
ATOM 3695 N N . TYR B 1 250 ? 97.822 77.761 93.431 1.00 53.96 242 TYR B N 1
ATOM 3696 C CA . TYR B 1 250 ? 99.208 78.002 93.817 1.00 53.96 242 TYR B CA 1
ATOM 3697 C C . TYR B 1 250 ? 100.212 77.505 92.784 1.00 53.96 242 TYR B C 1
ATOM 3698 O O . TYR B 1 250 ? 101.038 78.285 92.304 1.00 53.96 242 TYR B O 1
ATOM 3707 N N . LEU B 1 251 ? 100.169 76.222 92.426 1.00 58.31 243 LEU B N 1
ATOM 3708 C CA . LEU B 1 251 ? 101.243 75.627 91.640 1.00 58.31 243 LEU B CA 1
ATOM 3709 C C . LEU B 1 251 ? 101.062 75.787 90.137 1.00 58.31 243 LEU B C 1
ATOM 3710 O O . LEU B 1 251 ? 102.048 75.720 89.395 1.00 58.31 243 LEU B O 1
ATOM 3715 N N . GLY B 1 252 ? 99.837 75.989 89.665 1.00 67.46 244 GLY B N 1
ATOM 3716 C CA . GLY B 1 252 ? 99.582 76.106 88.246 1.00 67.46 244 GLY B CA 1
ATOM 3717 C C . GLY B 1 252 ? 99.411 74.756 87.573 1.00 67.46 244 GLY B C 1
ATOM 3718 O O . GLY B 1 252 ? 99.665 73.693 88.145 1.00 67.46 244 GLY B O 1
ATOM 3719 N N . ASP B 1 253 ? 98.964 74.809 86.316 1.00 74.39 245 ASP B N 1
ATOM 3720 C CA . ASP B 1 253 ? 98.688 73.580 85.577 1.00 74.39 245 ASP B CA 1
ATOM 3721 C C . ASP B 1 253 ? 99.956 72.767 85.347 1.00 74.39 245 ASP B C 1
ATOM 3722 O O . ASP B 1 253 ? 99.952 71.541 85.502 1.00 74.39 245 ASP B O 1
ATOM 3727 N N . ASP B 1 254 ? 101.050 73.428 84.980 1.00 74.20 246 ASP B N 1
ATOM 3728 C CA . ASP B 1 254 ? 102.318 72.765 84.711 1.00 74.20 246 ASP B CA 1
ATOM 3729 C C . ASP B 1 254 ? 103.316 73.111 85.807 1.00 74.20 246 ASP B C 1
ATOM 3730 O O . ASP B 1 254 ? 103.555 74.291 86.085 1.00 74.20 246 ASP B O 1
ATOM 3735 N N . PHE B 1 255 ? 103.893 72.085 86.423 1.00 63.14 247 PHE B N 1
ATOM 3736 C CA . PHE B 1 255 ? 104.854 72.279 87.502 1.00 63.14 247 PHE B CA 1
ATOM 3737 C C . PHE B 1 255 ? 105.754 71.057 87.657 1.00 63.14 247 PHE B C 1
ATOM 3738 O O . PHE B 1 255 ? 105.317 69.922 87.472 1.00 63.14 247 PHE B O 1
ATOM 3746 N N . ILE C 2 2 ? 100.136 115.891 85.707 1.00 32.49 2 ILE F N 1
ATOM 3747 C CA . ILE C 2 2 ? 99.664 115.047 86.796 1.00 32.49 2 ILE F CA 1
ATOM 3748 C C . ILE C 2 2 ? 100.767 114.857 87.824 1.00 32.49 2 ILE F C 1
ATOM 3749 O O . ILE C 2 2 ? 100.519 114.894 89.028 1.00 32.49 2 ILE F O 1
ATOM 3754 N N . ILE C 2 3 ? 101.996 114.661 87.344 1.00 30.51 3 ILE F N 1
ATOM 3755 C CA . ILE C 2 3 ? 103.121 114.479 88.254 1.00 30.51 3 ILE F CA 1
ATOM 3756 C C . ILE C 2 3 ? 103.391 115.762 89.033 1.00 30.51 3 ILE F C 1
ATOM 3757 O O . ILE C 2 3 ? 103.724 115.722 90.224 1.00 30.51 3 ILE F O 1
ATOM 3762 N N . ARG C 2 4 ? 103.236 116.919 88.384 1.00 25.79 4 ARG F N 1
ATOM 3763 C CA . ARG C 2 4 ? 103.461 118.184 89.075 1.00 25.79 4 ARG F CA 1
ATOM 3764 C C . ARG C 2 4 ? 102.452 118.385 90.196 1.00 25.79 4 ARG F C 1
ATOM 3765 O O . ARG C 2 4 ? 102.824 118.734 91.319 1.00 25.79 4 ARG F O 1
ATOM 3773 N N . ARG C 2 5 ? 101.166 118.165 89.912 1.00 33.36 5 ARG F N 1
ATOM 3774 C CA . ARG C 2 5 ? 100.155 118.340 90.951 1.00 33.36 5 ARG F CA 1
ATOM 3775 C C . ARG C 2 5 ? 100.276 117.273 92.029 1.00 33.36 5 ARG F C 1
ATOM 3776 O O . ARG C 2 5 ? 100.003 117.548 93.200 1.00 33.36 5 ARG F O 1
ATOM 3784 N N . TYR C 2 6 ? 100.705 116.065 91.660 1.00 29.27 6 TYR F N 1
ATOM 3785 C CA . TYR C 2 6 ? 100.964 115.017 92.642 1.00 29.27 6 TYR F CA 1
ATOM 3786 C C . TYR C 2 6 ? 102.052 115.445 93.621 1.00 29.27 6 TYR F C 1
ATOM 3787 O O . TYR C 2 6 ? 101.877 115.368 94.847 1.00 29.27 6 TYR F O 1
ATOM 3796 N N . LEU C 2 7 ? 103.179 115.919 93.089 1.00 22.00 7 LEU F N 1
ATOM 3797 C CA . LEU C 2 7 ? 104.275 116.368 93.939 1.00 22.00 7 LEU F CA 1
ATOM 3798 C C . LEU C 2 7 ? 103.877 117.584 94.764 1.00 22.00 7 LEU F C 1
ATOM 3799 O O . LEU C 2 7 ? 104.250 117.692 95.936 1.00 22.00 7 LEU F O 1
ATOM 3804 N N . VAL C 2 8 ? 103.131 118.515 94.168 1.00 21.55 8 VAL F N 1
ATOM 3805 C CA . VAL C 2 8 ? 102.694 119.700 94.900 1.00 21.55 8 VAL F CA 1
ATOM 3806 C C . VAL C 2 8 ? 101.780 119.306 96.051 1.00 21.55 8 VAL F C 1
ATOM 3807 O O . VAL C 2 8 ? 101.895 119.834 97.159 1.00 21.55 8 VAL F O 1
ATOM 3811 N N . LYS C 2 9 ? 100.860 118.370 95.809 1.00 27.57 9 LYS F N 1
ATOM 3812 C CA . LYS C 2 9 ? 99.971 117.919 96.874 1.00 27.57 9 LYS F CA 1
ATOM 3813 C C . LYS C 2 9 ? 100.758 117.270 98.004 1.00 27.57 9 LYS F C 1
ATOM 3814 O O . LYS C 2 9 ? 100.547 117.587 99.181 1.00 27.57 9 LYS F O 1
ATOM 3820 N N . GLN C 2 10 ? 101.686 116.368 97.666 1.00 26.63 10 GLN F N 1
ATOM 3821 C CA . GLN C 2 10 ? 102.481 115.725 98.710 1.00 26.63 10 GLN F CA 1
ATOM 3822 C C . GLN C 2 10 ? 103.296 116.741 99.498 1.00 26.63 10 GLN F C 1
ATOM 3823 O O . GLN C 2 10 ? 103.336 116.697 100.733 1.00 26.63 10 GLN F O 1
ATOM 3829 N N . VAL C 2 11 ? 103.959 117.663 98.800 1.00 23.60 11 VAL F N 1
ATOM 3830 C CA . VAL C 2 11 ? 104.836 118.609 99.478 1.00 23.60 11 VAL F CA 1
ATOM 3831 C C . VAL C 2 11 ? 104.027 119.579 100.322 1.00 23.60 11 VAL F C 1
ATOM 3832 O O . VAL C 2 11 ? 104.417 119.906 101.443 1.00 23.60 11 VAL F O 1
ATOM 3836 N N . VAL C 2 12 ? 102.880 120.037 99.820 1.00 23.41 12 VAL F N 1
ATOM 3837 C CA . VAL C 2 12 ? 102.037 120.941 100.596 1.00 23.41 12 VAL F CA 1
ATOM 3838 C C . VAL C 2 12 ? 101.525 120.242 101.848 1.00 23.41 12 VAL F C 1
ATOM 3839 O O . VAL C 2 12 ? 101.564 120.804 102.947 1.00 23.41 12 VAL F O 1
ATOM 3843 N N . SER C 2 13 ? 101.058 118.998 101.709 1.00 22.66 13 SER F N 1
ATOM 3844 C CA . SER C 2 13 ? 100.539 118.277 102.867 1.00 22.66 13 SER F CA 1
ATOM 3845 C C . SER C 2 13 ? 101.626 118.050 103.911 1.00 22.66 13 SER F C 1
ATOM 3846 O O . SER C 2 13 ? 101.448 118.370 105.094 1.00 22.66 13 SER F O 1
ATOM 3849 N N . THR C 2 14 ? 102.773 117.510 103.490 1.00 23.86 14 THR F N 1
ATOM 3850 C CA . THR C 2 14 ? 103.821 117.210 104.456 1.00 23.86 14 THR F CA 1
ATOM 3851 C C . THR C 2 14 ? 104.461 118.478 105.005 1.00 23.86 14 THR F C 1
ATOM 3852 O O . THR C 2 14 ? 104.895 118.492 106.159 1.00 23.86 14 THR F O 1
ATOM 3856 N N . SER C 2 15 ? 104.496 119.561 104.225 1.00 25.65 15 SER F N 1
ATOM 3857 C CA . SER C 2 15 ? 105.052 120.810 104.720 1.00 25.65 15 SER F CA 1
ATOM 3858 C C . SER C 2 15 ? 104.107 121.472 105.705 1.00 25.65 15 SER F C 1
ATOM 3859 O O . SER C 2 15 ? 104.554 122.081 106.675 1.00 25.65 15 SER F O 1
ATOM 3862 N N . LEU C 2 16 ? 102.796 121.360 105.483 1.00 24.54 16 LEU F N 1
ATOM 3863 C CA . LEU C 2 16 ? 101.846 121.842 106.476 1.00 24.54 16 LEU F CA 1
ATOM 3864 C C . LEU C 2 16 ? 101.955 121.041 107.764 1.00 24.54 16 LEU F C 1
ATOM 3865 O O . LEU C 2 16 ? 101.921 121.608 108.861 1.00 24.54 16 LEU F O 1
ATOM 3870 N N . VAL C 2 17 ? 102.107 119.719 107.651 1.00 24.62 17 VAL F N 1
ATOM 3871 C CA . VAL C 2 17 ? 102.269 118.890 108.845 1.00 24.62 17 VAL F CA 1
ATOM 3872 C C . VAL C 2 17 ? 103.546 119.269 109.587 1.00 24.62 17 VAL F C 1
ATOM 3873 O O . VAL C 2 17 ? 103.549 119.430 110.812 1.00 24.62 17 VAL F O 1
ATOM 3877 N N . VAL C 2 18 ? 104.648 119.433 108.851 1.00 26.02 18 VAL F N 1
ATOM 3878 C CA . VAL C 2 18 ? 105.926 119.766 109.471 1.00 26.02 18 VAL F CA 1
ATOM 3879 C C . VAL C 2 18 ? 105.892 121.171 110.059 1.00 26.02 18 VAL F C 1
ATOM 3880 O O . VAL C 2 18 ? 106.466 121.422 111.120 1.00 26.02 18 VAL F O 1
ATOM 3884 N N . ILE C 2 19 ? 105.221 122.107 109.388 1.00 25.50 19 ILE F N 1
ATOM 3885 C CA . ILE C 2 19 ? 105.114 123.468 109.899 1.00 25.50 19 ILE F CA 1
ATOM 3886 C C . ILE C 2 19 ? 104.294 123.491 111.178 1.00 25.50 19 ILE F C 1
ATOM 3887 O O . ILE C 2 19 ? 104.656 124.166 112.145 1.00 25.50 19 ILE F O 1
ATOM 3892 N N . ALA C 2 20 ? 103.181 122.754 111.212 1.00 22.42 20 ALA F N 1
ATOM 3893 C CA . ALA C 2 20 ? 102.395 122.670 112.438 1.00 22.42 20 ALA F CA 1
ATOM 3894 C C . ALA C 2 20 ? 103.198 122.027 113.561 1.00 22.42 20 ALA F C 1
ATOM 3895 O O . ALA C 2 20 ? 103.168 122.498 114.704 1.00 22.42 20 ALA F O 1
ATOM 3897 N N . LEU C 2 21 ? 103.934 120.958 113.251 1.00 28.56 21 LEU F N 1
ATOM 3898 C CA . LEU C 2 21 ? 104.731 120.282 114.268 1.00 28.56 21 LEU F CA 1
ATOM 3899 C C . LEU C 2 21 ? 105.841 121.184 114.796 1.00 28.56 21 LEU F C 1
ATOM 3900 O O . LEU C 2 21 ? 106.077 121.244 116.006 1.00 28.56 21 LEU F O 1
ATOM 3905 N N . LEU C 2 22 ? 106.530 121.897 113.902 1.00 29.07 22 LEU F N 1
ATOM 3906 C CA . LEU C 2 22 ? 107.608 122.787 114.318 1.00 29.07 22 LEU F CA 1
ATOM 3907 C C . LEU C 2 22 ? 107.070 123.988 115.078 1.00 29.07 22 LEU F C 1
ATOM 3908 O O . LEU C 2 22 ? 107.701 124.458 116.029 1.00 29.07 22 LEU F O 1
ATOM 3913 N N . THR C 2 23 ? 105.913 124.511 114.667 1.00 27.27 23 THR F N 1
ATOM 3914 C CA . THR C 2 23 ? 105.278 125.580 115.423 1.00 27.27 23 THR F CA 1
ATOM 3915 C C . THR C 2 23 ? 104.952 125.111 116.829 1.00 27.27 23 THR F C 1
ATOM 3916 O O . THR C 2 23 ? 105.313 125.767 117.809 1.00 27.27 23 THR F O 1
ATOM 3920 N N . LEU C 2 24 ? 104.318 123.944 116.948 1.00 31.26 24 LEU F N 1
ATOM 3921 C CA . LEU C 2 24 ? 104.042 123.387 118.265 1.00 31.26 24 LEU F CA 1
ATOM 3922 C C . LEU C 2 24 ? 105.324 123.281 119.079 1.00 31.26 24 LEU F C 1
ATOM 3923 O O . LEU C 2 24 ? 105.423 123.849 120.167 1.00 31.26 24 LEU F O 1
ATOM 3928 N N . ILE C 2 25 ? 106.352 122.641 118.516 1.00 31.34 25 ILE F N 1
ATOM 3929 C CA . ILE C 2 25 ? 107.590 122.393 119.254 1.00 31.34 25 ILE F CA 1
ATOM 3930 C C . ILE C 2 25 ? 108.216 123.704 119.716 1.00 31.34 25 ILE F C 1
ATOM 3931 O O . ILE C 2 25 ? 108.359 123.954 120.917 1.00 31.34 25 ILE F O 1
ATOM 3936 N N . MET C 2 26 ? 108.589 124.565 118.767 1.00 38.29 26 MET F N 1
ATOM 3937 C CA . MET C 2 26 ? 109.351 125.764 119.103 1.00 38.29 26 MET F CA 1
ATOM 3938 C C . MET C 2 26 ? 108.518 126.751 119.911 1.00 38.29 26 MET F C 1
ATOM 3939 O O . MET C 2 26 ? 108.980 127.286 120.928 1.00 38.29 26 MET F O 1
ATOM 3944 N N . MET C 2 27 ? 107.294 127.027 119.461 1.00 40.23 27 MET F N 1
ATOM 3945 C CA . MET C 2 27 ? 106.475 128.027 120.122 1.00 40.23 27 MET F CA 1
ATOM 3946 C C . MET C 2 27 ? 106.015 127.554 121.493 1.00 40.23 27 MET F C 1
ATOM 3947 O O . MET C 2 27 ? 105.875 128.374 122.401 1.00 40.23 27 MET F O 1
ATOM 3952 N N . GLY C 2 28 ? 105.834 126.245 121.695 1.00 36.62 28 GLY F N 1
ATOM 3953 C CA . GLY C 2 28 ? 105.564 125.746 123.028 1.00 36.62 28 GLY F CA 1
ATOM 3954 C C . GLY C 2 28 ? 106.791 125.707 123.907 1.00 36.62 28 GLY F C 1
ATOM 3955 O O . GLY C 2 28 ? 106.684 125.879 125.121 1.00 36.62 28 GLY F O 1
ATOM 3956 N N . GLY C 2 29 ? 107.971 125.502 123.320 1.00 37.06 29 GLY F N 1
ATOM 3957 C CA . GLY C 2 29 ? 109.191 125.611 124.100 1.00 37.06 29 GLY F CA 1
ATOM 3958 C C . GLY C 2 29 ? 109.426 127.022 124.596 1.00 37.06 29 GLY F C 1
ATOM 3959 O O . GLY C 2 29 ? 109.940 127.229 125.698 1.00 37.06 29 GLY F O 1
ATOM 3960 N N . ARG C 2 30 ? 109.064 128.014 123.783 1.00 39.04 30 ARG F N 1
ATOM 3961 C CA . ARG C 2 30 ? 109.124 129.400 124.234 1.00 39.04 30 ARG F CA 1
ATOM 3962 C C . ARG C 2 30 ? 107.988 129.731 125.198 1.00 39.04 30 ARG F C 1
ATOM 3963 O O . ARG C 2 30 ? 108.187 130.485 126.159 1.00 39.04 30 ARG F O 1
ATOM 3971 N N . LEU C 2 31 ? 106.800 129.170 124.965 1.00 37.54 31 LEU F N 1
ATOM 3972 C CA . LEU C 2 31 ? 105.675 129.382 125.864 1.00 37.54 31 LEU F CA 1
ATOM 3973 C C . LEU C 2 31 ? 105.929 128.775 127.235 1.00 37.54 31 LEU F C 1
ATOM 3974 O O . LEU C 2 31 ? 105.414 129.277 128.233 1.00 37.54 31 LEU F O 1
ATOM 3979 N N . ILE C 2 32 ? 106.716 127.703 127.309 1.00 37.83 32 ILE F N 1
ATOM 3980 C CA . ILE C 2 32 ? 107.045 127.121 128.605 1.00 37.83 32 ILE F CA 1
ATOM 3981 C C . ILE C 2 32 ? 107.975 128.043 129.384 1.00 37.83 32 ILE F C 1
ATOM 3982 O O . ILE C 2 32 ? 107.833 128.204 130.601 1.00 37.83 32 ILE F O 1
ATOM 3987 N N . LYS C 2 33 ? 108.929 128.679 128.700 1.00 42.63 33 LYS F N 1
ATOM 3988 C CA . LYS C 2 33 ? 109.752 129.687 129.361 1.00 42.63 33 LYS F CA 1
ATOM 3989 C C . LYS C 2 33 ? 108.905 130.867 129.821 1.00 42.63 33 LYS F C 1
ATOM 3990 O O . LYS C 2 33 ? 109.099 131.392 130.925 1.00 42.63 33 LYS F O 1
ATOM 3996 N N . TYR C 2 34 ? 107.955 131.293 128.986 1.00 42.04 34 TYR F N 1
ATOM 3997 C CA . TYR C 2 34 ? 107.050 132.368 129.385 1.00 42.04 34 TYR F CA 1
ATOM 3998 C C . TYR C 2 34 ? 106.211 131.963 130.591 1.00 42.04 34 TYR F C 1
ATOM 3999 O O . TYR C 2 34 ? 105.966 132.774 131.490 1.00 42.04 34 TYR F O 1
ATOM 4008 N N . PHE C 2 35 ? 105.759 130.709 130.625 1.00 37.66 35 PHE F N 1
ATOM 4009 C CA . PHE C 2 35 ? 104.977 130.218 131.754 1.00 37.66 35 PHE F CA 1
ATOM 4010 C C . PHE C 2 35 ? 105.818 130.152 133.020 1.00 37.66 35 PHE F C 1
ATOM 4011 O O . PHE C 2 35 ? 105.316 130.413 134.116 1.00 37.66 35 PHE F O 1
ATOM 4019 N N . GLY C 2 36 ? 107.093 129.789 132.895 1.00 46.43 36 GLY F N 1
ATOM 4020 C CA . GLY C 2 36 ? 107.974 129.829 134.051 1.00 46.43 36 GLY F CA 1
ATOM 4021 C C . GLY C 2 36 ? 108.180 131.239 134.567 1.00 46.43 36 GLY F C 1
ATOM 4022 O O . GLY C 2 36 ? 108.178 131.477 135.779 1.00 46.43 36 GLY F O 1
ATOM 4023 N N . VAL C 2 37 ? 108.351 132.195 133.652 1.00 49.06 37 VAL F N 1
ATOM 4024 C CA . VAL C 2 37 ? 108.461 133.596 134.050 1.00 49.06 37 VAL F CA 1
ATOM 4025 C C . VAL C 2 37 ? 107.189 134.046 134.759 1.00 49.06 37 VAL F C 1
ATOM 4026 O O . VAL C 2 37 ? 107.241 134.757 135.770 1.00 49.06 37 VAL F O 1
ATOM 4030 N N . ALA C 2 38 ? 106.029 133.635 134.244 1.00 50.33 38 ALA F N 1
ATOM 4031 C CA . ALA C 2 38 ? 104.763 133.979 134.885 1.00 50.33 38 ALA F CA 1
ATOM 4032 C C . ALA C 2 38 ? 104.648 133.347 136.267 1.00 50.33 38 ALA F C 1
ATOM 4033 O O . ALA C 2 38 ? 104.172 133.985 137.212 1.00 50.33 38 ALA F O 1
ATOM 4035 N N . ALA C 2 39 ? 105.070 132.088 136.400 1.00 50.71 39 ALA F N 1
ATOM 4036 C CA . ALA C 2 39 ? 105.030 131.418 137.695 1.00 50.71 39 ALA F CA 1
ATOM 4037 C C . ALA C 2 39 ? 105.977 132.072 138.689 1.00 50.71 39 ALA F C 1
ATOM 4038 O O . ALA C 2 39 ? 105.746 132.008 139.901 1.00 50.71 39 ALA F O 1
ATOM 4040 N N . GLN C 2 40 ? 107.043 132.701 138.200 1.00 59.23 40 GLN F N 1
ATOM 4041 C CA . GLN C 2 40 ? 107.918 133.477 139.068 1.00 59.23 40 GLN F CA 1
ATOM 4042 C C . GLN C 2 40 ? 107.366 134.865 139.368 1.00 59.23 40 GLN F C 1
ATOM 4043 O O . GLN C 2 40 ? 107.997 135.616 140.118 1.00 59.23 40 GLN F O 1
ATOM 4049 N N . GLY C 2 41 ? 106.212 135.219 138.805 1.00 64.73 41 GLY F N 1
ATOM 4050 C CA . GLY C 2 41 ? 105.575 136.489 139.075 1.00 64.73 41 GLY F CA 1
ATOM 4051 C C . GLY C 2 41 ? 106.040 137.647 138.223 1.00 64.73 41 GLY F C 1
ATOM 4052 O O . GLY C 2 41 ? 105.570 138.772 138.431 1.00 64.73 41 GLY F O 1
ATOM 4053 N N . ARG C 2 42 ? 106.937 137.416 137.270 1.00 60.73 42 ARG F N 1
ATOM 4054 C CA . ARG C 2 42 ? 107.462 138.479 136.425 1.00 60.73 42 ARG F CA 1
ATOM 4055 C C . ARG C 2 42 ? 106.644 138.694 135.159 1.00 60.73 42 ARG F C 1
ATOM 4056 O O . ARG C 2 42 ? 107.021 139.529 134.331 1.00 60.73 42 ARG F O 1
ATOM 4064 N N . LEU C 2 43 ? 105.544 137.966 134.987 1.00 62.15 43 LEU F N 1
ATOM 4065 C CA . LEU C 2 43 ? 104.704 138.114 133.807 1.00 62.15 43 LEU F CA 1
ATOM 4066 C C . LEU C 2 43 ? 103.295 137.660 134.156 1.00 62.15 43 LEU F C 1
ATOM 4067 O O . LEU C 2 43 ? 103.109 136.741 134.957 1.00 62.15 43 LEU F O 1
ATOM 4072 N N . ASP C 2 44 ? 102.307 138.319 133.556 1.00 68.30 44 ASP F N 1
ATOM 4073 C CA . ASP C 2 44 ? 100.919 137.950 133.796 1.00 68.30 44 ASP F CA 1
ATOM 4074 C C . ASP C 2 44 ? 100.595 136.640 133.092 1.00 68.30 44 ASP F C 1
ATOM 4075 O O . ASP C 2 44 ? 100.891 136.470 131.905 1.00 68.30 44 ASP F O 1
ATOM 4080 N N . ALA C 2 45 ? 99.981 135.710 133.825 1.00 67.24 45 ALA F N 1
ATOM 4081 C CA . ALA C 2 45 ? 99.606 134.431 133.237 1.00 67.24 45 ALA F CA 1
ATOM 4082 C C . ALA C 2 45 ? 98.475 134.567 132.228 1.00 67.24 45 ALA F C 1
ATOM 4083 O O . ALA C 2 45 ? 98.325 133.698 131.364 1.00 67.24 45 ALA F O 1
ATOM 4085 N N . GLY C 2 46 ? 97.678 135.627 132.319 1.00 68.71 46 GLY F N 1
ATOM 4086 C CA . GLY C 2 46 ? 96.574 135.841 131.412 1.00 68.71 46 GLY F CA 1
ATOM 4087 C C . GLY C 2 46 ? 96.913 136.544 130.121 1.00 68.71 46 GLY F C 1
ATOM 4088 O O . GLY C 2 46 ? 96.032 136.720 129.274 1.00 68.71 46 GLY F O 1
ATOM 4089 N N . VAL C 2 47 ? 98.166 136.954 129.934 1.00 62.21 47 VAL F N 1
ATOM 4090 C CA . VAL C 2 47 ? 98.574 137.665 128.728 1.00 62.21 47 VAL F CA 1
ATOM 4091 C C . VAL C 2 47 ? 99.580 136.871 127.906 1.00 62.21 47 VAL F C 1
ATOM 4092 O O . VAL C 2 47 ? 99.864 137.256 126.759 1.00 62.21 47 VAL F O 1
ATOM 4096 N N . LEU C 2 48 ? 100.109 135.768 128.440 1.00 58.22 48 LEU F N 1
ATOM 4097 C CA . LEU C 2 48 ? 101.074 134.962 127.699 1.00 58.22 48 LEU F CA 1
ATOM 4098 C C . LEU C 2 48 ? 100.501 134.443 126.385 1.00 58.22 48 LEU F C 1
ATOM 4099 O O . LEU C 2 48 ? 101.243 134.271 125.412 1.00 58.22 48 LEU F O 1
ATOM 4104 N N . PHE C 2 49 ? 99.190 134.200 126.326 1.00 58.01 49 PHE F N 1
ATOM 4105 C CA . PHE C 2 49 ? 98.586 133.804 125.058 1.00 58.01 49 PHE F CA 1
ATOM 4106 C C . PHE C 2 49 ? 98.595 134.950 124.054 1.00 58.01 49 PHE F C 1
ATOM 4107 O O . PHE C 2 49 ? 98.722 134.714 122.848 1.00 58.01 49 PHE F O 1
ATOM 4115 N N . SER C 2 50 ? 98.471 136.192 124.526 1.00 55.73 50 SER F N 1
ATOM 4116 C CA . SER C 2 50 ? 98.621 137.333 123.629 1.00 55.73 50 SER F CA 1
ATOM 4117 C C . SER C 2 50 ? 100.043 137.419 123.087 1.00 55.73 50 SER F C 1
ATOM 4118 O O . SER C 2 50 ? 100.248 137.784 121.924 1.00 55.73 50 SER F O 1
ATOM 4121 N N . ILE C 2 51 ? 101.037 137.091 123.916 1.00 52.98 51 ILE F N 1
ATOM 4122 C CA . ILE C 2 51 ? 102.418 137.033 123.442 1.00 52.98 51 ILE F CA 1
ATOM 4123 C C . ILE C 2 51 ? 102.572 135.935 122.399 1.00 52.98 51 ILE F C 1
ATOM 4124 O O . ILE C 2 51 ? 103.268 136.105 121.391 1.00 52.98 51 ILE F O 1
ATOM 4129 N N . ILE C 2 52 ? 101.933 134.788 122.632 1.00 51.95 52 ILE F N 1
ATOM 4130 C CA . ILE C 2 52 ? 101.947 133.700 121.657 1.00 51.95 52 ILE F CA 1
ATOM 4131 C C . ILE C 2 52 ? 101.363 134.164 120.329 1.00 51.95 52 ILE F C 1
ATOM 4132 O O . ILE C 2 52 ? 101.913 133.892 119.256 1.00 51.95 52 ILE F O 1
ATOM 4137 N N . GLY C 2 53 ? 100.237 134.872 120.385 1.00 50.76 53 GLY F N 1
ATOM 4138 C CA . GLY C 2 53 ? 99.622 135.360 119.161 1.00 50.76 53 GLY F CA 1
ATOM 4139 C C . GLY C 2 53 ? 100.475 136.387 118.440 1.00 50.76 53 GLY F C 1
ATOM 4140 O O . GLY C 2 53 ? 100.585 136.363 117.212 1.00 50.76 53 GLY F O 1
ATOM 4141 N N . TYR C 2 54 ? 101.091 137.301 119.191 1.00 51.28 54 TYR F N 1
ATOM 4142 C CA . TYR C 2 54 ? 101.853 138.380 118.573 1.00 51.28 54 TYR F CA 1
ATOM 4143 C C . TYR C 2 54 ? 103.205 137.915 118.052 1.00 51.28 54 TYR F C 1
ATOM 4144 O O . TYR C 2 54 ? 103.711 138.478 117.076 1.00 51.28 54 TYR F O 1
ATOM 4153 N N . ARG C 2 55 ? 103.806 136.907 118.678 1.00 45.86 55 ARG F N 1
ATOM 4154 C CA . ARG C 2 55 ? 105.070 136.359 118.206 1.00 45.86 55 ARG F CA 1
ATOM 4155 C C . ARG C 2 55 ? 104.883 135.234 117.199 1.00 45.86 55 ARG F C 1
ATOM 4156 O O . ARG C 2 55 ? 105.876 134.648 116.757 1.00 45.86 55 ARG F O 1
ATOM 4164 N N . MET C 2 56 ? 103.640 134.915 116.839 1.00 46.00 56 MET F N 1
ATOM 4165 C CA . MET C 2 56 ? 103.396 133.932 115.786 1.00 46.00 56 MET F CA 1
ATOM 4166 C C . MET C 2 56 ? 104.063 134.301 114.467 1.00 46.00 56 MET F C 1
ATOM 4167 O O . MET C 2 56 ? 104.705 133.423 113.865 1.00 46.00 56 MET F O 1
ATOM 4172 N N . PRO C 2 57 ? 103.945 135.532 113.946 1.00 38.95 57 PRO F N 1
ATOM 4173 C CA . PRO C 2 57 ? 104.640 135.838 112.684 1.00 38.95 57 PRO F CA 1
ATOM 4174 C C . PRO C 2 57 ? 106.148 135.683 112.765 1.00 38.95 57 PRO F C 1
ATOM 4175 O O . PRO C 2 57 ? 106.764 135.213 111.803 1.00 38.95 57 PRO F O 1
ATOM 4179 N N . GLU C 2 58 ? 106.764 136.044 113.893 1.00 42.71 58 GLU F N 1
ATOM 4180 C CA . GLU C 2 58 ? 108.217 135.938 113.999 1.00 42.71 58 GLU F CA 1
ATOM 4181 C C . GLU C 2 58 ? 108.673 134.485 113.981 1.00 42.71 58 GLU F C 1
ATOM 4182 O O . GLU C 2 58 ? 109.666 134.150 113.325 1.00 42.71 58 GLU F O 1
ATOM 4188 N N . PHE C 2 59 ? 107.974 133.611 114.706 1.00 37.79 59 PHE F N 1
ATOM 4189 C CA . PHE C 2 59 ? 108.328 132.196 114.687 1.00 37.79 59 PHE F CA 1
ATOM 4190 C C . PHE C 2 59 ? 108.043 131.576 113.326 1.00 37.79 59 PHE F C 1
ATOM 4191 O O . PHE C 2 59 ? 108.838 130.773 112.824 1.00 37.79 59 PHE F O 1
ATOM 4199 N N . LEU C 2 60 ? 106.913 131.938 112.714 1.00 33.45 60 LEU F N 1
ATOM 4200 C CA . LEU C 2 60 ? 106.594 131.418 111.391 1.00 33.45 60 LEU F CA 1
ATOM 4201 C C . LEU C 2 60 ? 107.607 131.879 110.353 1.00 33.45 60 LEU F C 1
ATOM 4202 O O . LEU C 2 60 ? 107.860 131.163 109.381 1.00 33.45 60 LEU F O 1
ATOM 4207 N N . THR C 2 61 ? 108.207 133.054 110.555 1.00 36.18 61 THR F N 1
ATOM 4208 C CA . THR C 2 61 ? 109.242 133.543 109.651 1.00 36.18 61 THR F CA 1
ATOM 4209 C C . THR C 2 61 ? 110.385 132.546 109.510 1.00 36.18 61 THR F C 1
ATOM 4210 O O . THR C 2 61 ? 110.977 132.428 108.432 1.00 36.18 61 THR F O 1
ATOM 4214 N N . LEU C 2 62 ? 110.703 131.818 110.578 1.00 34.86 62 LEU F N 1
ATOM 4215 C CA . LEU C 2 62 ? 111.731 130.787 110.530 1.00 34.86 62 LEU F CA 1
ATOM 4216 C C . LEU C 2 62 ? 111.162 129.411 110.226 1.00 34.86 62 LEU F C 1
ATOM 4217 O O . LEU C 2 62 ? 111.827 128.603 109.567 1.00 34.86 62 LEU F O 1
ATOM 4222 N N . ILE C 2 63 ? 109.942 129.131 110.683 1.00 30.23 63 ILE F N 1
ATOM 4223 C CA . ILE C 2 63 ? 109.361 127.805 110.503 1.00 30.23 63 ILE F CA 1
ATOM 4224 C C . ILE C 2 63 ? 109.017 127.552 109.040 1.00 30.23 63 ILE F C 1
ATOM 4225 O O . ILE C 2 63 ? 109.200 126.439 108.533 1.00 30.23 63 ILE F O 1
ATOM 4230 N N . LEU C 2 64 ? 108.518 128.569 108.337 1.00 29.32 64 LEU F N 1
ATOM 4231 C CA . LEU C 2 64 ? 108.106 128.385 106.946 1.00 29.32 64 LEU F CA 1
ATOM 4232 C C . LEU C 2 64 ? 109.239 127.919 106.040 1.00 29.32 64 LEU F C 1
ATOM 4233 O O . LEU C 2 64 ? 109.035 126.946 105.295 1.00 29.32 64 LEU F O 1
ATOM 4238 N N . PRO C 2 65 ? 110.440 128.535 106.039 1.00 34.62 65 PRO F N 1
ATOM 4239 C CA . PRO C 2 65 ? 111.521 127.993 105.205 1.00 34.62 65 PRO F CA 1
ATOM 4240 C C . PRO C 2 65 ? 111.983 126.636 105.699 1.00 34.62 65 PRO F C 1
ATOM 4241 O O . PRO C 2 65 ? 112.203 125.718 104.905 1.00 34.62 65 PRO F O 1
ATOM 4245 N N . LEU C 2 66 ? 112.137 126.506 107.018 1.00 37.13 66 LEU F N 1
ATOM 4246 C CA . LEU C 2 66 ? 112.533 125.227 107.595 1.00 37.13 66 LEU F CA 1
ATOM 4247 C C . LEU C 2 66 ? 111.477 124.161 107.341 1.00 37.13 66 L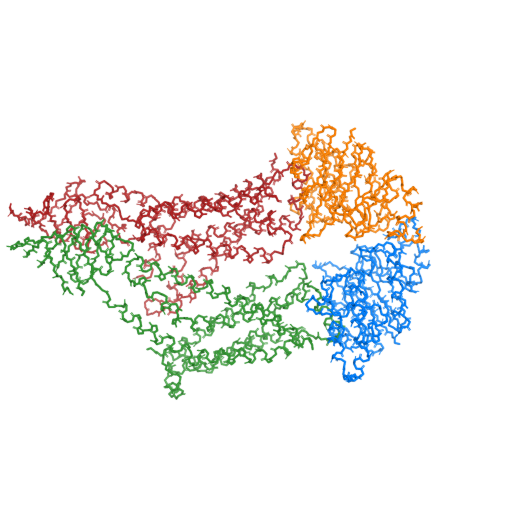EU F C 1
ATOM 4248 O O . LEU C 2 66 ? 111.806 123.021 106.996 1.00 37.13 66 LEU F O 1
ATOM 4253 N N . GLY C 2 67 ? 110.200 124.514 107.502 1.00 34.73 67 GLY F N 1
ATOM 4254 C CA . GLY C 2 67 ? 109.139 123.560 107.228 1.00 34.73 67 GLY F CA 1
ATOM 4255 C C . GLY C 2 67 ? 109.092 123.140 105.773 1.00 34.73 67 GLY F C 1
ATOM 4256 O O . GLY C 2 67 ? 108.913 121.962 105.465 1.00 34.73 67 GLY F O 1
ATOM 4257 N N . PHE C 2 68 ? 109.254 124.099 104.858 1.00 26.30 68 PHE F N 1
ATOM 4258 C CA . PHE C 2 68 ? 109.280 123.778 103.435 1.00 26.30 68 PHE F CA 1
ATOM 4259 C C . PHE C 2 68 ? 110.465 122.884 103.096 1.00 26.30 68 PHE F C 1
ATOM 4260 O O . PHE C 2 68 ? 110.329 121.925 102.328 1.00 26.30 68 PHE F O 1
ATOM 4268 N N . PHE C 2 69 ? 111.635 123.179 103.664 1.00 44.16 69 PHE F N 1
ATOM 4269 C CA . PHE C 2 69 ? 112.820 122.368 103.412 1.00 44.16 69 PHE F CA 1
ATOM 4270 C C . PHE C 2 69 ? 112.631 120.945 103.923 1.00 44.16 69 PHE F C 1
ATOM 4271 O O . PHE C 2 69 ? 112.942 119.974 103.224 1.00 44.16 69 PHE F O 1
ATOM 4279 N N . ILE C 2 70 ? 112.101 120.803 105.141 1.00 31.05 70 ILE F N 1
ATOM 4280 C CA . ILE C 2 70 ? 111.902 119.474 105.710 1.00 31.05 70 ILE F CA 1
ATOM 4281 C C . ILE C 2 70 ? 110.832 118.714 104.937 1.00 31.05 70 ILE F C 1
ATOM 4282 O O . ILE C 2 70 ? 110.956 117.506 104.714 1.00 31.05 70 ILE F O 1
ATOM 4287 N N . GLY C 2 71 ? 109.772 119.400 104.508 1.00 44.16 71 GLY F N 1
ATOM 4288 C CA . GLY C 2 71 ? 108.748 118.738 103.716 1.00 44.16 71 GLY F CA 1
ATOM 4289 C C . GLY C 2 71 ? 109.256 118.280 102.363 1.00 44.16 71 GLY F C 1
ATOM 4290 O O . GLY C 2 71 ? 108.918 117.186 101.901 1.00 44.16 71 GLY F O 1
ATOM 4291 N N . LEU C 2 72 ? 110.067 119.110 101.706 1.00 33.81 72 LEU F N 1
ATOM 4292 C CA . LEU C 2 72 ? 110.683 118.709 100.447 1.00 33.81 72 LEU F CA 1
ATOM 4293 C C . LEU C 2 72 ? 111.595 117.508 100.645 1.00 33.81 72 LEU F C 1
ATOM 4294 O O . LEU C 2 72 ? 111.581 116.562 99.848 1.00 33.81 72 LEU F O 1
ATOM 4299 N N . MET C 2 73 ? 112.401 117.532 101.707 1.00 36.56 73 MET F N 1
ATOM 4300 C CA . MET C 2 73 ? 113.247 116.385 102.007 1.00 36.56 73 MET F CA 1
ATOM 4301 C C . MET C 2 73 ? 112.420 115.133 102.245 1.00 36.56 73 MET F C 1
ATOM 4302 O O . MET C 2 73 ? 112.766 114.054 101.758 1.00 36.56 73 MET F O 1
ATOM 4307 N N . LEU C 2 74 ? 111.324 115.255 102.992 1.00 29.80 74 LEU F N 1
ATOM 4308 C CA . LEU C 2 74 ? 110.498 114.091 103.283 1.00 29.80 74 LEU F CA 1
ATOM 4309 C C . LEU C 2 74 ? 109.867 113.531 102.016 1.00 29.80 74 LEU F C 1
ATOM 4310 O O . LEU C 2 74 ? 109.862 112.314 101.809 1.00 29.80 74 LEU F O 1
ATOM 4315 N N . VAL C 2 75 ? 109.349 114.403 101.148 1.00 26.07 75 VAL F N 1
ATOM 4316 C CA . VAL C 2 75 ? 108.713 113.938 99.916 1.00 26.07 75 VAL F CA 1
ATOM 4317 C C . VAL C 2 75 ? 109.731 113.268 99.004 1.00 26.07 75 VAL F C 1
ATOM 4318 O O . VAL C 2 75 ? 109.478 112.192 98.450 1.00 26.07 75 VAL F O 1
ATOM 4322 N N . PHE C 2 76 ? 110.901 113.886 98.836 1.00 28.81 76 PHE F N 1
ATOM 4323 C CA . PHE C 2 76 ? 111.893 113.301 97.941 1.00 28.81 76 PHE F CA 1
ATOM 4324 C C . PHE C 2 76 ? 112.490 112.022 98.519 1.00 28.81 76 PHE F C 1
ATOM 4325 O O . PHE C 2 76 ? 112.780 111.083 97.769 1.00 28.81 76 PHE F O 1
ATOM 4333 N N . GLY C 2 77 ? 112.660 111.950 99.841 1.00 34.14 77 GLY F N 1
ATOM 4334 C CA . GLY C 2 77 ? 113.092 110.711 100.458 1.00 34.14 77 GLY F CA 1
ATOM 4335 C C . GLY C 2 77 ? 112.063 109.608 100.351 1.00 34.14 77 GLY F C 1
ATOM 4336 O O . GLY C 2 77 ? 112.421 108.438 100.213 1.00 34.14 77 GLY F O 1
ATOM 4337 N N . ARG C 2 78 ? 110.777 109.955 100.426 1.00 27.92 78 ARG F N 1
ATOM 4338 C CA . ARG C 2 78 ? 109.731 108.964 100.199 1.00 27.92 78 ARG F CA 1
ATOM 4339 C C . ARG C 2 78 ? 109.731 108.490 98.753 1.00 27.92 78 ARG F C 1
ATOM 4340 O O . ARG C 2 78 ? 109.518 107.303 98.482 1.00 27.92 78 ARG F O 1
ATOM 4348 N N . LEU C 2 79 ? 109.958 109.406 97.809 1.00 23.93 79 LEU F N 1
ATOM 4349 C CA . LEU C 2 79 ? 110.056 109.013 96.408 1.00 23.93 79 LEU F CA 1
ATOM 4350 C C . LEU C 2 79 ? 111.224 108.063 96.186 1.00 23.93 79 LEU F C 1
ATOM 4351 O O . LEU C 2 79 ? 111.096 107.064 95.470 1.00 23.93 79 LEU F O 1
ATOM 4356 N N . TYR C 2 80 ? 112.376 108.361 96.790 1.00 26.02 80 TYR F N 1
ATOM 4357 C CA . TYR C 2 80 ? 113.536 107.487 96.646 1.00 26.02 80 TYR F CA 1
ATOM 4358 C C . TYR C 2 80 ? 113.314 106.141 97.327 1.00 26.02 80 TYR F C 1
ATOM 4359 O O . TYR C 2 80 ? 113.667 105.094 96.774 1.00 26.02 80 TYR F O 1
ATOM 4368 N N . VAL C 2 81 ? 112.735 106.152 98.530 1.00 25.23 81 VAL F N 1
ATOM 4369 C CA . VAL C 2 81 ? 112.554 104.923 99.296 1.00 25.23 81 VAL F CA 1
ATOM 4370 C C . VAL C 2 81 ? 111.492 104.037 98.657 1.00 25.23 81 VAL F C 1
ATOM 4371 O O . VAL C 2 81 ? 111.680 102.823 98.517 1.00 25.23 81 VAL F O 1
ATOM 4375 N N . ASP C 2 82 ? 110.366 104.623 98.258 1.00 33.72 82 ASP F N 1
ATOM 4376 C CA . ASP C 2 82 ? 109.294 103.862 97.630 1.00 33.72 82 ASP F CA 1
ATOM 4377 C C . ASP C 2 82 ? 109.579 103.528 96.173 1.00 33.72 82 ASP F C 1
ATOM 4378 O O . ASP C 2 82 ? 108.674 103.054 95.478 1.00 33.72 82 ASP F O 1
ATOM 4383 N N . HIS C 2 83 ? 110.800 103.774 95.698 1.00 35.18 83 HIS F N 1
ATOM 4384 C CA . HIS C 2 83 ? 111.225 103.484 94.330 1.00 35.18 83 HIS F CA 1
ATOM 4385 C C . HIS C 2 83 ? 110.415 104.250 93.293 1.00 35.18 83 HIS F C 1
ATOM 4386 O O . HIS C 2 83 ? 110.446 103.914 92.106 1.00 35.18 83 HIS F O 1
ATOM 4393 N N . GLU C 2 84 ? 109.684 105.282 93.718 1.00 31.76 84 GLU F N 1
ATOM 4394 C CA . GLU C 2 84 ? 108.985 106.132 92.765 1.00 31.76 84 GLU F CA 1
ATOM 4395 C C . GLU C 2 84 ? 109.937 107.059 92.028 1.00 31.76 84 GLU F C 1
ATOM 4396 O O . GLU C 2 84 ? 109.603 107.532 90.938 1.00 31.76 84 GLU F O 1
ATOM 4402 N N . MET C 2 85 ? 111.109 107.339 92.599 1.00 31.01 85 MET F N 1
ATOM 4403 C CA . MET C 2 85 ? 112.110 108.122 91.888 1.00 31.01 85 MET F CA 1
ATOM 4404 C C . MET C 2 85 ? 112.830 107.298 90.831 1.00 31.01 85 MET F C 1
ATOM 4405 O O . MET C 2 85 ? 113.278 107.850 89.821 1.00 31.01 85 MET F O 1
ATOM 4410 N N . ALA C 2 86 ? 112.958 105.987 91.045 1.00 31.68 86 ALA F N 1
ATOM 4411 C CA . ALA C 2 86 ? 113.581 105.135 90.039 1.00 31.68 86 ALA F CA 1
ATOM 4412 C C . ALA C 2 86 ? 112.765 105.112 88.754 1.00 31.68 86 ALA F C 1
ATOM 4413 O O . ALA C 2 86 ? 113.325 105.149 87.653 1.00 31.68 86 ALA F O 1
ATOM 4415 N N . VAL C 2 87 ? 111.438 105.050 88.871 1.00 29.76 87 VAL F N 1
ATOM 4416 C CA . VAL C 2 87 ? 110.603 105.055 87.675 1.00 29.76 87 VAL F CA 1
ATOM 4417 C C . VAL C 2 87 ? 110.450 106.464 87.117 1.00 29.76 87 VAL F C 1
ATOM 4418 O O . VAL C 2 87 ? 110.244 106.634 85.910 1.00 29.76 87 VAL F O 1
ATOM 4422 N N . LEU C 2 88 ? 110.535 107.490 87.964 1.00 28.46 88 LEU F N 1
ATOM 4423 C CA . LEU C 2 88 ? 110.548 108.856 87.453 1.00 28.46 88 LEU F CA 1
ATOM 4424 C C . LEU C 2 88 ? 111.838 109.130 86.692 1.00 28.46 88 LEU F C 1
ATOM 4425 O O . LEU C 2 88 ? 111.812 109.665 85.579 1.00 28.46 88 LEU F O 1
ATOM 4430 N N . ASN C 2 89 ? 112.979 108.760 87.276 1.00 30.59 89 ASN F N 1
ATOM 4431 C CA . ASN C 2 89 ? 114.240 108.846 86.548 1.00 30.59 89 ASN F CA 1
ATOM 4432 C C . ASN C 2 89 ? 114.251 107.890 85.363 1.00 30.59 89 ASN F C 1
ATOM 4433 O O . ASN C 2 89 ? 114.766 108.226 84.292 1.00 30.59 89 ASN F O 1
ATOM 4438 N N . GLY C 2 90 ? 113.682 106.697 85.534 1.00 30.58 90 GLY F N 1
ATOM 4439 C CA . GLY C 2 90 ? 113.600 105.736 84.450 1.00 30.58 90 GLY F CA 1
ATOM 4440 C C . GLY C 2 90 ? 112.647 106.121 83.339 1.00 30.58 90 GLY F C 1
ATOM 4441 O O . GLY C 2 90 ? 112.606 105.428 82.317 1.00 30.58 90 GLY F O 1
ATOM 4442 N N . SER C 2 91 ? 111.876 107.190 83.518 1.00 31.48 91 SER F N 1
ATOM 4443 C CA . SER C 2 91 ? 111.012 107.720 82.474 1.00 31.48 91 SER F CA 1
ATOM 4444 C C . SER C 2 91 ? 111.558 108.996 81.850 1.00 31.48 91 SER F C 1
ATOM 4445 O O . SER C 2 91 ? 110.876 109.605 81.020 1.00 31.48 91 SER F O 1
ATOM 4448 N N . GLY C 2 92 ? 112.762 109.414 82.227 1.00 32.11 92 GLY F N 1
ATOM 4449 C CA . GLY C 2 92 ? 113.344 110.638 81.721 1.00 32.11 92 GLY F CA 1
ATOM 4450 C C . GLY C 2 92 ? 113.115 111.863 82.575 1.00 32.11 92 GLY F C 1
ATOM 4451 O O . GLY C 2 92 ? 113.473 112.968 82.150 1.00 32.11 92 GLY F O 1
ATOM 4452 N N . ILE C 2 93 ? 112.536 111.710 83.760 1.00 27.99 93 ILE F N 1
ATOM 4453 C CA . ILE C 2 93 ? 112.233 112.829 84.643 1.00 27.99 93 ILE F CA 1
ATOM 4454 C C . ILE C 2 93 ? 113.308 112.867 85.721 1.00 27.99 93 ILE F C 1
ATOM 4455 O O . ILE C 2 93 ? 113.331 112.018 86.618 1.00 27.99 93 ILE F O 1
ATOM 4460 N N . SER C 2 94 ? 114.196 113.851 85.647 1.00 30.48 94 SER F N 1
ATOM 4461 C CA . SER C 2 94 ? 115.279 113.948 86.610 1.00 30.48 94 SER F CA 1
ATOM 4462 C C . SER C 2 94 ? 114.777 114.523 87.931 1.00 30.48 94 SER F C 1
ATOM 4463 O O . SER C 2 94 ? 113.648 115.005 88.047 1.00 30.48 94 SER F O 1
ATOM 4466 N N . ARG C 2 95 ? 115.635 114.444 88.948 1.00 28.04 95 ARG F N 1
ATOM 4467 C CA . ARG C 2 95 ? 115.327 115.067 90.230 1.00 28.04 95 ARG F CA 1
ATOM 4468 C C . ARG C 2 95 ? 115.318 116.586 90.113 1.00 28.04 95 ARG F C 1
ATOM 4469 O O . ARG C 2 95 ? 114.478 117.264 90.719 1.00 28.04 95 ARG F O 1
ATOM 4477 N N . ILE C 2 96 ? 116.247 117.139 89.329 1.00 27.42 96 ILE F N 1
ATOM 4478 C CA . ILE C 2 96 ? 116.229 118.569 89.042 1.00 27.42 96 ILE F CA 1
ATOM 4479 C C . ILE C 2 96 ? 114.956 118.937 88.290 1.00 27.42 96 ILE F C 1
ATOM 4480 O O . ILE C 2 96 ? 114.422 120.042 88.444 1.00 27.42 96 ILE F O 1
ATOM 4485 N N . ARG C 2 97 ? 114.446 118.017 87.469 1.00 26.33 97 ARG F N 1
ATOM 4486 C CA . ARG C 2 97 ? 113.165 118.250 86.810 1.00 26.33 97 ARG F CA 1
ATOM 4487 C C . ARG C 2 97 ? 112.039 118.369 87.829 1.00 26.33 97 ARG F C 1
ATOM 4488 O O . ARG C 2 97 ? 111.142 119.203 87.677 1.00 26.33 97 ARG F O 1
ATOM 4496 N N . LEU C 2 98 ? 112.070 117.546 88.880 1.00 23.74 98 LEU F N 1
ATOM 4497 C CA . LEU C 2 98 ? 111.085 117.679 89.951 1.00 23.74 98 LEU F CA 1
ATOM 4498 C C . LEU C 2 98 ? 111.236 119.013 90.673 1.00 23.74 98 LEU F C 1
ATOM 4499 O O . LEU C 2 98 ? 110.239 119.677 90.992 1.00 23.74 98 LEU F O 1
ATOM 4504 N N . GLY C 2 99 ? 112.476 119.419 90.945 1.00 25.38 99 GLY F N 1
ATOM 4505 C CA . GLY C 2 99 ? 112.693 120.716 91.564 1.00 25.38 99 GLY F CA 1
ATOM 4506 C C . GLY C 2 99 ? 112.149 121.856 90.725 1.00 25.38 99 GLY F C 1
ATOM 4507 O O . GLY C 2 99 ? 111.573 122.809 91.253 1.00 25.38 99 GLY F O 1
ATOM 4508 N N . GLN C 2 100 ? 112.319 121.769 89.405 1.00 28.52 100 GLN F N 1
ATOM 4509 C CA . GLN C 2 100 ? 111.780 122.791 88.516 1.00 28.52 100 GLN F CA 1
ATOM 4510 C C . GLN C 2 100 ? 110.260 122.726 88.440 1.00 28.52 100 GLN F C 1
ATOM 4511 O O . GLN C 2 100 ? 109.604 123.759 88.269 1.00 28.52 100 GLN F O 1
ATOM 4517 N N . LEU C 2 101 ? 109.686 121.526 88.548 1.00 24.96 101 LEU F N 1
ATOM 4518 C CA . LEU C 2 101 ? 108.236 121.391 88.596 1.00 24.96 101 LEU F CA 1
ATOM 4519 C C . LEU C 2 101 ? 107.643 122.049 89.830 1.00 24.96 101 LEU F C 1
ATOM 4520 O O . LEU C 2 101 ? 106.556 122.630 89.747 1.00 24.96 101 LEU F O 1
ATOM 4525 N N . LEU C 2 102 ? 108.325 121.965 90.968 1.00 23.57 102 LEU F N 1
ATOM 4526 C CA . LEU C 2 102 ? 107.855 122.595 92.197 1.00 23.57 102 LEU F CA 1
ATOM 4527 C C . LEU C 2 102 ? 108.309 124.041 92.342 1.00 23.57 102 LEU F C 1
ATOM 4528 O O . LEU C 2 102 ? 108.243 124.591 93.446 1.00 23.57 102 LEU F O 1
ATOM 4533 N N . ILE C 2 103 ? 108.777 124.667 91.260 1.00 23.59 103 ILE F N 1
ATOM 4534 C CA . ILE C 2 103 ? 109.099 126.095 91.313 1.00 23.59 103 ILE F CA 1
ATOM 4535 C C . ILE C 2 103 ? 107.876 126.949 91.620 1.00 23.59 103 ILE F C 1
ATOM 4536 O O . ILE C 2 103 ? 107.989 127.872 92.439 1.00 23.59 103 ILE F O 1
ATOM 4541 N N . PRO C 2 104 ? 106.701 126.738 91.005 1.00 21.06 104 PRO F N 1
ATOM 4542 C CA . PRO C 2 104 ? 105.537 127.562 91.386 1.00 21.06 104 PRO F CA 1
ATOM 4543 C C . PRO C 2 104 ? 105.180 127.483 92.862 1.00 21.06 104 PRO F C 1
ATOM 4544 O O . PRO C 2 104 ? 104.800 128.500 93.457 1.00 21.06 104 PRO F O 1
ATOM 4548 N N . LEU C 2 105 ? 105.290 126.304 93.476 1.00 22.72 105 LEU F N 1
ATOM 4549 C CA . LEU C 2 105 ? 105.041 126.205 94.911 1.00 22.72 105 LEU F CA 1
ATOM 4550 C C . LEU C 2 105 ? 106.093 126.973 95.700 1.00 22.72 105 LEU F C 1
ATOM 4551 O O . LEU C 2 105 ? 105.785 127.584 96.731 1.00 22.72 105 LEU F O 1
ATOM 4556 N N . ALA C 2 106 ? 107.340 126.958 95.226 1.00 21.97 106 ALA F N 1
ATOM 4557 C CA . ALA C 2 106 ? 108.381 127.753 95.864 1.00 21.97 106 ALA F CA 1
ATOM 4558 C C . ALA C 2 106 ? 108.062 129.238 95.781 1.00 21.97 106 ALA F C 1
ATOM 4559 O O . ALA C 2 106 ? 108.277 129.976 96.744 1.00 21.97 106 ALA F O 1
ATOM 4561 N N . LEU C 2 107 ? 107.550 129.696 94.638 1.00 24.52 107 LEU F N 1
ATOM 4562 C CA . LEU C 2 107 ? 107.161 131.098 94.514 1.00 24.52 107 LEU F CA 1
ATOM 4563 C C . LEU C 2 107 ? 105.981 131.434 95.417 1.00 24.52 107 LEU F C 1
ATOM 4564 O O . LEU C 2 107 ? 105.925 132.528 95.989 1.00 24.52 107 LEU F O 1
ATOM 4569 N N . VAL C 2 108 ? 105.027 130.513 95.557 1.00 26.31 108 VAL F N 1
ATOM 4570 C CA . VAL C 2 108 ? 103.898 130.751 96.455 1.00 26.31 108 VAL F CA 1
ATOM 4571 C C . VAL C 2 108 ? 104.385 130.898 97.892 1.00 26.31 108 VAL F C 1
ATOM 4572 O O . VAL C 2 108 ? 103.991 131.824 98.614 1.00 26.31 108 VAL F O 1
ATOM 4576 N N . PHE C 2 109 ? 105.265 129.992 98.325 1.00 26.34 109 PHE F N 1
ATOM 4577 C CA . PHE C 2 109 ? 105.804 130.086 99.678 1.00 26.34 109 PHE F CA 1
ATOM 4578 C C . PHE C 2 109 ? 106.689 131.315 99.849 1.00 26.34 109 PHE F C 1
ATOM 4579 O O . PHE C 2 109 ? 106.731 131.898 100.936 1.00 26.34 109 PHE F O 1
ATOM 4587 N N . LEU C 2 110 ? 107.398 131.722 98.794 1.00 25.61 110 LEU F N 1
ATOM 4588 C CA . LEU C 2 110 ? 108.187 132.947 98.855 1.00 25.61 110 LEU F CA 1
ATOM 4589 C C . LEU C 2 110 ? 107.293 134.163 99.033 1.00 25.61 110 LEU F C 1
ATOM 4590 O O . LEU C 2 110 ? 107.623 135.075 99.794 1.00 25.61 110 LEU F O 1
ATOM 4595 N N . VAL C 2 111 ? 106.158 134.197 98.334 1.00 23.48 111 VAL F N 1
ATOM 4596 C CA . VAL C 2 111 ? 105.213 135.296 98.505 1.00 23.48 111 VAL F CA 1
ATOM 4597 C C . VAL C 2 111 ? 104.652 135.296 99.921 1.00 23.48 111 VAL F C 1
ATOM 4598 O O . VAL C 2 111 ? 104.509 136.353 100.550 1.00 23.48 111 VAL F O 1
ATOM 4602 N N . ILE C 2 112 ? 104.335 134.112 100.448 1.00 27.53 112 ILE F N 1
ATOM 4603 C CA . ILE C 2 112 ? 103.814 134.023 101.811 1.00 27.53 112 ILE F CA 1
ATOM 4604 C C . ILE C 2 112 ? 104.841 134.546 102.810 1.00 27.53 112 ILE F C 1
ATOM 4605 O O . ILE C 2 112 ? 104.521 135.344 103.700 1.00 27.53 112 ILE F O 1
ATOM 4610 N N . GLN C 2 113 ? 106.098 134.120 102.670 1.00 30.82 113 GLN F N 1
ATOM 4611 C CA . GLN C 2 113 ? 107.115 134.570 103.614 1.00 30.82 113 GLN F CA 1
ATOM 4612 C C . GLN C 2 113 ? 107.465 136.037 103.412 1.00 30.82 113 GLN F C 1
ATOM 4613 O O . GLN C 2 113 ? 107.876 136.705 104.362 1.00 30.82 113 GLN F O 1
ATOM 4619 N N . GLY C 2 114 ? 107.320 136.557 102.194 1.00 32.30 114 GLY F N 1
ATOM 4620 C CA . GLY C 2 114 ? 107.477 137.987 101.995 1.00 32.30 114 GLY F CA 1
ATOM 4621 C C . GLY C 2 114 ? 106.391 138.774 102.697 1.00 32.30 114 GLY F C 1
ATOM 4622 O O . GLY C 2 114 ? 106.654 139.829 103.280 1.00 32.30 114 GLY F O 1
ATOM 4623 N N . ILE C 2 115 ? 105.159 138.266 102.659 1.00 32.30 115 ILE F N 1
ATOM 4624 C CA . ILE C 2 115 ? 104.076 138.882 103.420 1.00 32.30 115 ILE F CA 1
ATOM 4625 C C . ILE C 2 115 ? 104.394 138.849 104.908 1.00 32.30 115 ILE F C 1
ATOM 4626 O O . ILE C 2 115 ? 104.180 139.833 105.627 1.00 32.30 115 ILE F O 1
ATOM 4631 N N . LEU C 2 116 ? 104.913 137.719 105.393 1.00 33.33 116 LEU F N 1
ATOM 4632 C CA . LEU C 2 116 ? 105.270 137.613 106.807 1.00 33.33 116 LEU F CA 1
ATOM 4633 C C . LEU C 2 116 ? 106.369 138.602 107.188 1.00 33.33 116 LEU F C 1
ATOM 4634 O O . LEU C 2 116 ? 106.212 139.383 108.131 1.00 33.33 116 LEU F O 1
ATOM 4639 N N . MET C 2 117 ? 107.484 138.591 106.455 1.00 33.31 117 MET F N 1
ATOM 4640 C CA . MET C 2 117 ? 108.638 139.406 106.830 1.00 33.31 117 MET F CA 1
ATOM 4641 C C . MET C 2 117 ? 108.369 140.892 106.650 1.00 33.31 117 MET F C 1
ATOM 4642 O O . MET C 2 117 ? 108.745 141.702 107.505 1.00 33.31 117 MET F O 1
ATOM 4647 N N . LEU C 2 118 ? 107.750 141.279 105.535 1.00 37.10 118 LEU F N 1
ATOM 4648 C CA . LEU C 2 118 ? 107.605 142.698 105.237 1.00 37.10 118 LEU F CA 1
ATOM 4649 C C . LEU C 2 118 ? 106.527 143.345 106.098 1.00 37.10 118 LEU F C 1
ATOM 4650 O O . LEU C 2 118 ? 106.704 144.470 106.577 1.00 37.10 118 LEU F O 1
ATOM 4655 N N . TRP C 2 119 ? 105.406 142.658 106.308 1.00 43.74 119 TRP F N 1
ATOM 4656 C CA . TRP C 2 119 ? 104.277 143.254 107.011 1.00 43.74 119 TRP F CA 1
ATOM 4657 C C . TRP C 2 119 ? 103.937 142.550 108.314 1.00 43.74 119 TRP F C 1
ATOM 4658 O O . TRP C 2 119 ? 103.848 143.205 109.358 1.00 43.74 119 TRP F O 1
ATOM 4669 N N . MET C 2 120 ? 103.734 141.231 108.287 1.00 42.48 120 MET F N 1
ATOM 4670 C CA . MET C 2 120 ? 103.194 140.550 109.460 1.00 42.48 120 MET F CA 1
ATOM 4671 C C . MET C 2 120 ? 104.202 140.504 110.602 1.00 42.48 120 MET F C 1
ATOM 4672 O O . MET C 2 120 ? 103.842 140.743 111.761 1.00 42.48 120 MET F O 1
ATOM 4677 N N . THR C 2 121 ? 105.461 140.185 110.304 1.00 41.01 121 THR F N 1
ATOM 4678 C CA . THR C 2 121 ? 106.466 140.113 111.363 1.00 41.01 121 THR F CA 1
ATOM 4679 C C . THR C 2 121 ? 106.700 141.453 112.049 1.00 41.01 121 THR F C 1
ATOM 4680 O O . THR C 2 121 ? 106.719 141.482 113.290 1.00 41.01 121 THR F O 1
ATOM 4684 N N . PRO C 2 122 ? 106.909 142.575 111.343 1.00 44.61 122 PRO F N 1
ATOM 4685 C CA . PRO C 2 122 ? 107.068 143.848 112.066 1.00 44.61 122 PRO F CA 1
ATOM 4686 C C . PRO C 2 122 ? 105.845 144.238 112.876 1.00 44.61 122 PRO F C 1
ATOM 4687 O O . PRO C 2 122 ? 105.987 144.785 113.976 1.00 44.61 122 PRO F O 1
ATOM 4691 N N . TRP C 2 123 ? 104.643 143.966 112.367 1.00 48.33 123 TRP F N 1
ATOM 4692 C CA . TRP C 2 123 ? 103.432 144.283 113.117 1.00 48.33 123 TRP F CA 1
ATOM 4693 C C . TRP C 2 123 ? 103.357 143.465 114.400 1.00 48.33 123 TRP F C 1
ATOM 4694 O O . TRP C 2 123 ? 103.086 144.002 115.483 1.00 48.33 123 TRP F O 1
ATOM 4705 N N . GLY C 2 124 ? 103.605 142.159 114.297 1.00 47.45 124 GLY F N 1
ATOM 4706 C CA . GLY C 2 124 ? 103.620 141.326 115.486 1.00 47.45 124 GLY F CA 1
ATOM 4707 C C . GLY C 2 124 ? 104.693 141.744 116.470 1.00 47.45 124 GLY F C 1
ATOM 4708 O O . GLY C 2 124 ? 104.467 141.752 117.681 1.00 47.45 124 GLY F O 1
ATOM 4709 N N . LEU C 2 125 ? 105.874 142.104 115.963 1.00 47.49 125 LEU F N 1
ATOM 4710 C CA . LEU C 2 125 ? 106.957 142.541 116.837 1.00 47.49 125 LEU F CA 1
ATOM 4711 C C . LEU C 2 125 ? 106.610 143.839 117.553 1.00 47.49 125 LEU F C 1
ATOM 4712 O O . LEU C 2 125 ? 106.927 143.996 118.734 1.00 47.49 125 LEU F O 1
ATOM 4717 N N . ARG C 2 126 ? 105.961 144.781 116.865 1.00 51.48 126 ARG F N 1
ATOM 4718 C CA . ARG C 2 126 ? 105.612 146.036 117.525 1.00 51.48 126 ARG F CA 1
ATOM 4719 C C . ARG C 2 126 ? 104.508 145.827 118.556 1.00 51.48 126 ARG F C 1
ATOM 4720 O O . ARG C 2 126 ? 104.546 146.423 119.641 1.00 51.48 126 ARG F O 1
ATOM 4728 N N . GLN C 2 127 ? 103.535 144.961 118.256 1.00 54.28 127 GLN F N 1
ATOM 4729 C CA . GLN C 2 127 ? 102.513 144.652 119.251 1.00 54.28 127 GLN F CA 1
ATOM 4730 C C . GLN C 2 127 ? 103.123 143.963 120.465 1.00 54.28 127 GLN F C 1
ATOM 4731 O O . GLN C 2 127 ? 102.783 144.286 121.611 1.00 54.28 127 GLN F O 1
ATOM 4737 N N . PHE C 2 128 ? 104.043 143.023 120.236 1.00 54.32 128 PHE F N 1
ATOM 4738 C CA . PHE C 2 128 ? 104.691 142.334 121.345 1.00 54.32 128 PHE F CA 1
ATOM 4739 C C . PHE C 2 128 ? 105.580 143.280 122.142 1.00 54.32 128 PHE F C 1
ATOM 4740 O O . PHE C 2 128 ? 105.697 143.142 123.361 1.00 54.32 128 PHE F O 1
ATOM 4748 N N . ASP C 2 129 ? 106.219 144.242 121.474 1.00 59.12 129 ASP F N 1
ATOM 4749 C CA . ASP C 2 129 ? 107.033 145.220 122.187 1.00 59.12 129 ASP F CA 1
ATOM 4750 C C . ASP C 2 129 ? 106.173 146.119 123.063 1.00 59.12 129 ASP F C 1
ATOM 4751 O O . ASP C 2 129 ? 106.540 146.415 124.206 1.00 59.12 129 ASP F O 1
ATOM 4756 N N . GLN C 2 130 ? 105.023 146.563 122.547 1.00 61.97 130 GLN F N 1
ATOM 4757 C CA . GLN C 2 130 ? 104.101 147.334 123.375 1.00 61.97 130 GLN F CA 1
ATOM 4758 C C . GLN C 2 130 ? 103.619 146.512 124.564 1.00 61.97 130 GLN F C 1
ATOM 4759 O O . GLN C 2 130 ? 103.556 147.012 125.695 1.00 61.97 130 GLN F O 1
ATOM 4765 N N . LEU C 2 131 ? 103.290 145.240 124.328 1.00 62.45 131 LEU F N 1
ATOM 4766 C CA . LEU C 2 131 ? 102.844 144.372 125.412 1.00 62.45 131 LEU F CA 1
ATOM 4767 C C . LEU C 2 131 ? 103.937 144.181 126.457 1.00 62.45 131 LEU F C 1
ATOM 4768 O O . LEU C 2 131 ? 103.665 144.203 127.661 1.00 62.45 131 LEU F O 1
ATOM 4773 N N . SER C 2 132 ? 105.180 143.978 126.014 1.00 66.23 132 SER F N 1
ATOM 477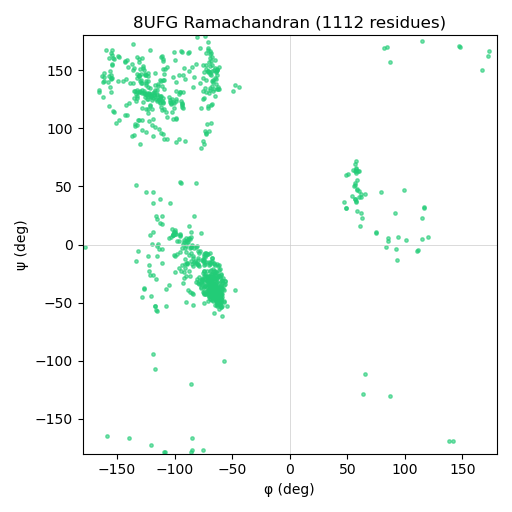4 C CA . SER C 2 132 ? 106.290 143.795 126.943 1.00 66.23 132 SER F CA 1
ATOM 4775 C C . SER C 2 132 ? 106.549 145.059 127.750 1.00 66.23 132 SER F C 1
ATOM 4776 O O . SER C 2 132 ? 106.823 144.986 128.953 1.00 66.23 132 SER F O 1
ATOM 4779 N N . SER C 2 133 ? 106.472 146.226 127.106 1.00 69.77 133 SER F N 1
ATOM 4780 C CA . SER C 2 133 ? 106.619 147.480 127.837 1.00 69.77 133 SER F CA 1
ATOM 4781 C C . SER C 2 133 ? 105.513 147.635 128.870 1.00 69.77 133 SER F C 1
ATOM 4782 O O . SER C 2 133 ? 105.748 148.143 129.973 1.00 69.77 133 SER F O 1
ATOM 4785 N N . SER C 2 134 ? 104.295 147.205 128.530 1.00 70.07 134 SER F N 1
ATOM 4786 C CA . SER C 2 134 ? 103.216 147.206 129.511 1.00 70.07 134 SER F CA 1
ATOM 4787 C C . SER C 2 134 ? 103.484 146.223 130.645 1.00 70.07 134 SER F C 1
ATOM 4788 O O . SER C 2 134 ? 103.086 146.476 131.788 1.00 70.07 134 SER F O 1
ATOM 4791 N N . GLN C 2 135 ? 104.142 145.104 130.354 1.00 73.67 135 GLN F N 1
ATOM 4792 C CA . GLN C 2 135 ? 104.432 144.081 131.351 1.00 73.67 135 GLN F CA 1
ATOM 4793 C C . GLN C 2 135 ? 105.800 144.244 132.001 1.00 73.67 135 GLN F C 1
ATOM 4794 O O . GLN C 2 135 ? 106.139 143.460 132.893 1.00 73.67 135 GLN F O 1
ATOM 4800 N N . ALA C 2 136 ? 106.593 145.223 131.578 1.00 76.87 136 ALA F N 1
ATOM 4801 C CA . ALA C 2 136 ? 107.868 145.511 132.220 1.00 76.87 136 ALA F CA 1
ATOM 4802 C C . ALA C 2 136 ? 107.742 146.541 133.332 1.00 76.87 136 ALA F C 1
ATOM 4803 O O . ALA C 2 136 ? 108.739 146.840 133.998 1.00 76.87 136 ALA F O 1
ATOM 4805 N N . VAL C 2 137 ? 106.544 147.089 133.548 1.00 80.68 137 VAL F N 1
ATOM 4806 C CA . VAL C 2 137 ? 106.327 148.089 134.587 1.00 80.68 137 VAL F CA 1
ATOM 4807 C C . VAL C 2 137 ? 105.723 147.486 135.849 1.00 80.68 137 VAL F C 1
ATOM 4808 O O . VAL C 2 137 ? 105.663 148.172 136.883 1.00 80.68 137 VAL F O 1
ATOM 4812 N N . ARG C 2 138 ? 105.289 146.227 135.807 1.00 80.01 138 ARG F N 1
ATOM 4813 C CA . ARG C 2 138 ? 104.707 145.602 136.987 1.00 80.01 138 ARG F CA 1
ATOM 4814 C C . ARG C 2 138 ? 105.733 145.520 138.110 1.00 80.01 138 ARG F C 1
ATOM 4815 O O . ARG C 2 138 ? 106.894 145.160 137.893 1.00 80.01 138 ARG F O 1
ATOM 4823 N N . THR C 2 139 ? 105.297 145.872 139.315 1.00 92.80 139 THR F N 1
ATOM 4824 C CA . THR C 2 139 ? 106.168 145.890 140.481 1.00 92.80 139 THR F CA 1
ATOM 4825 C C . THR C 2 139 ? 105.297 145.824 141.726 1.00 92.80 139 THR F C 1
ATOM 4826 O O . THR C 2 139 ? 104.077 145.989 141.664 1.00 92.80 139 THR F O 1
ATOM 4830 N N . GLY C 2 140 ? 105.939 145.572 142.857 1.00 93.95 140 GLY F N 1
ATOM 4831 C CA . GLY C 2 140 ? 105.231 145.500 144.125 1.00 93.95 140 GLY F CA 1
ATOM 4832 C C . GLY C 2 140 ? 104.701 144.104 144.375 1.00 93.95 140 GLY F C 1
ATOM 4833 O O . GLY C 2 140 ? 105.434 143.125 144.249 1.00 93.95 140 GLY F O 1
ATOM 4834 N N . PHE C 2 141 ? 103.419 144.013 144.733 1.00 95.85 141 PHE F N 1
ATOM 4835 C CA . PHE C 2 141 ? 102.816 142.715 145.009 1.00 95.85 141 PHE F CA 1
ATOM 4836 C C . PHE C 2 141 ? 102.605 141.889 143.748 1.00 95.85 141 PHE F C 1
ATOM 4837 O O . PHE C 2 141 ? 102.233 140.716 143.853 1.00 95.85 141 PHE F O 1
ATOM 4845 N N . ASP C 2 142 ? 102.811 142.473 142.566 1.00 90.61 142 ASP F N 1
ATOM 4846 C CA . ASP C 2 142 ? 102.706 141.701 141.332 1.00 90.61 142 ASP F CA 1
ATOM 4847 C C . ASP C 2 142 ? 103.785 140.628 141.262 1.00 90.61 142 ASP F C 1
ATOM 4848 O O . ASP C 2 142 ? 103.545 139.526 140.755 1.00 90.61 142 ASP F O 1
ATOM 4853 N N . LEU C 2 143 ? 104.979 140.932 141.766 1.00 83.39 143 LEU F N 1
ATOM 4854 C CA . LEU C 2 143 ? 106.128 140.041 141.677 1.00 83.39 143 LEU F CA 1
ATOM 4855 C C . LEU C 2 143 ? 106.314 139.173 142.915 1.00 83.39 143 LEU F C 1
ATOM 4856 O O . LEU C 2 143 ? 107.330 138.479 143.017 1.00 83.39 143 LEU F O 1
ATOM 4861 N N . VAL C 2 144 ? 105.368 139.196 143.855 1.00 86.12 144 VAL F N 1
ATOM 4862 C CA . VAL C 2 144 ? 105.549 138.468 145.105 1.00 86.12 144 VAL F CA 1
ATOM 4863 C C . VAL C 2 144 ? 105.501 136.966 144.845 1.00 86.12 144 VAL F C 1
ATOM 4864 O O . VAL C 2 144 ? 104.825 136.486 143.925 1.00 86.12 144 VAL F O 1
ATOM 4868 N N . ARG C 2 145 ? 106.245 136.216 145.652 1.00 82.65 145 ARG F N 1
ATOM 4869 C CA . ARG C 2 145 ? 106.230 134.764 145.631 1.00 82.65 145 ARG F CA 1
ATOM 4870 C C . ARG C 2 145 ? 106.031 134.240 147.044 1.00 82.65 145 ARG F C 1
ATOM 4871 O O . ARG C 2 145 ? 106.488 134.861 148.009 1.00 82.65 145 ARG F O 1
ATOM 4879 N N . PRO C 2 146 ? 105.345 133.109 147.197 1.00 82.57 146 PRO F N 1
ATOM 4880 C CA . PRO C 2 146 ? 105.096 132.581 148.544 1.00 82.57 146 PRO F CA 1
ATOM 4881 C C . PRO C 2 146 ? 106.388 132.187 149.245 1.00 82.57 146 PRO F C 1
ATOM 4882 O O . PRO C 2 146 ? 107.323 131.674 148.626 1.00 82.57 146 PRO F O 1
ATOM 4886 N N . LYS C 2 147 ? 106.427 132.441 150.555 1.00 77.65 147 LYS F N 1
ATOM 4887 C CA . LYS C 2 147 ? 107.537 132.043 151.423 1.00 77.65 147 LYS F CA 1
ATOM 4888 C C . LYS C 2 147 ? 108.869 132.633 150.966 1.00 77.65 147 LYS F C 1
ATOM 4889 O O . LYS C 2 147 ? 109.930 132.050 151.204 1.00 77.65 147 LYS F O 1
ATOM 4895 N N . GLU C 2 148 ? 108.831 133.794 150.317 1.00 82.31 148 GLU F N 1
ATOM 4896 C CA . GLU C 2 148 ? 110.040 134.454 149.847 1.00 82.31 148 GLU F CA 1
ATOM 4897 C C . GLU C 2 148 ? 109.911 135.957 150.042 1.00 82.31 148 GLU F C 1
ATOM 4898 O O . GLU C 2 148 ? 108.810 136.501 150.150 1.00 82.31 148 GLU F O 1
ATOM 4904 N N . PHE C 2 149 ? 111.062 136.621 150.077 1.00 90.79 149 PHE F N 1
ATOM 4905 C CA . PHE C 2 149 ? 111.133 138.071 150.184 1.00 90.79 149 PHE F CA 1
ATOM 4906 C C . PHE C 2 149 ? 111.442 138.655 148.813 1.00 90.79 149 PHE F C 1
ATOM 4907 O O . PHE C 2 149 ? 112.436 138.279 148.184 1.00 90.79 149 PHE F O 1
ATOM 4915 N N . ILE C 2 150 ? 110.593 139.569 148.356 1.00 91.09 150 ILE F N 1
ATOM 4916 C CA . ILE C 2 150 ? 110.742 140.203 147.052 1.00 91.09 150 ILE F CA 1
ATOM 4917 C C . ILE C 2 150 ? 111.068 141.671 147.278 1.00 91.09 150 ILE F C 1
ATOM 4918 O O . ILE C 2 150 ? 110.304 142.392 147.933 1.00 91.09 150 ILE F O 1
ATOM 4923 N N . SER C 2 151 ? 112.200 142.112 146.740 1.00 93.68 151 SER F N 1
ATOM 4924 C CA . SER C 2 151 ? 112.644 143.495 146.846 1.00 93.68 151 SER F CA 1
ATOM 4925 C C . SER C 2 151 ? 112.513 144.153 145.481 1.00 93.68 151 SER F C 1
ATOM 4926 O O . SER C 2 151 ? 113.175 143.740 144.523 1.00 93.68 151 SER F O 1
ATOM 4929 N N . SER C 2 152 ? 111.661 145.171 145.396 1.00 97.92 152 SER F N 1
ATOM 4930 C CA . SER C 2 152 ? 111.440 145.924 144.163 1.00 97.92 152 SER F CA 1
ATOM 4931 C C . SER C 2 152 ? 111.507 147.404 144.518 1.00 97.92 152 SER F C 1
ATOM 4932 O O . SER C 2 152 ? 110.552 147.960 145.070 1.00 97.92 152 SER F O 1
ATOM 4935 N N . GLY C 2 153 ? 112.629 148.040 144.197 1.00 99.40 153 GLY F N 1
ATOM 4936 C CA . GLY C 2 153 ? 112.867 149.405 144.597 1.00 99.40 153 GLY F CA 1
ATOM 4937 C C . GLY C 2 153 ? 112.930 149.534 146.104 1.00 99.40 153 GLY F C 1
ATOM 4938 O O . GLY C 2 153 ? 113.661 148.807 146.784 1.00 99.40 153 GLY F O 1
ATOM 4939 N N . PRO C 2 154 ? 112.159 150.467 146.660 1.00 102.42 154 PRO F N 1
ATOM 4940 C CA . PRO C 2 154 ? 112.120 150.649 148.117 1.00 102.42 154 PRO F CA 1
ATOM 4941 C C . PRO C 2 154 ? 111.138 149.746 148.852 1.00 102.42 154 PRO F C 1
ATOM 4942 O O . PRO C 2 154 ? 110.900 149.975 150.041 1.00 102.42 154 PRO F O 1
ATOM 4946 N N . TYR C 2 155 ? 110.571 148.740 148.193 1.00 103.68 155 TYR F N 1
ATOM 4947 C CA . TYR C 2 155 ? 109.565 147.873 148.789 1.00 103.68 155 TYR F CA 1
ATOM 4948 C C . TYR C 2 155 ? 110.120 146.464 148.947 1.00 103.68 155 TYR F C 1
ATOM 4949 O O . TYR C 2 155 ? 110.609 145.873 147.978 1.00 103.68 155 TYR F O 1
ATOM 4958 N N . THR C 2 156 ? 110.042 145.933 150.163 1.00 99.31 156 THR F N 1
ATOM 4959 C CA . THR C 2 156 ? 110.375 144.543 150.450 1.00 99.31 156 THR F CA 1
ATOM 4960 C C . THR C 2 156 ? 109.100 143.840 150.894 1.00 99.31 156 THR F C 1
ATOM 4961 O O . THR C 2 156 ? 108.443 144.281 151.843 1.00 99.31 156 THR F O 1
ATOM 4965 N N . ILE C 2 157 ? 108.752 142.753 150.210 1.00 95.37 157 ILE F N 1
ATOM 4966 C CA . ILE C 2 157 ? 107.454 142.108 150.364 1.00 95.37 157 ILE F CA 1
ATOM 4967 C C . ILE C 2 157 ? 107.660 140.625 150.630 1.00 95.37 157 ILE F C 1
ATOM 4968 O O . ILE C 2 157 ? 108.441 139.967 149.934 1.00 95.37 157 ILE F O 1
ATOM 4973 N N . TYR C 2 158 ? 106.956 140.102 151.631 1.00 92.17 158 TYR F N 1
ATOM 4974 C CA . TYR C 2 158 ? 106.964 138.684 151.953 1.00 92.17 158 TYR F CA 1
ATOM 4975 C C . TYR C 2 158 ? 105.529 138.188 152.037 1.00 92.17 158 TYR F C 1
ATOM 4976 O O . TYR C 2 158 ? 104.659 138.876 152.577 1.00 92.17 158 TYR F O 1
ATOM 4985 N N . ALA C 2 159 ? 105.285 136.997 151.496 1.00 91.19 159 ALA F N 1
ATOM 4986 C CA . ALA C 2 159 ? 103.969 136.373 151.537 1.00 91.19 159 ALA F CA 1
ATOM 4987 C C . ALA C 2 159 ? 104.118 134.922 151.964 1.00 91.19 159 ALA F C 1
ATOM 4988 O O . ALA C 2 159 ? 104.933 134.187 151.399 1.00 91.19 159 ALA F O 1
ATOM 4990 N N . GLY C 2 160 ? 103.332 134.513 152.963 1.00 92.87 160 GLY F N 1
ATOM 4991 C CA . GLY C 2 160 ? 103.379 133.138 153.425 1.00 92.87 160 GLY F CA 1
ATOM 4992 C C . GLY C 2 160 ? 102.622 132.157 152.559 1.00 92.87 160 GLY F C 1
ATOM 4993 O O . GLY C 2 160 ? 102.869 130.950 152.651 1.00 92.87 160 GLY F O 1
ATOM 4994 N N . ASP C 2 161 ? 101.708 132.643 151.723 1.00 97.21 161 ASP F N 1
ATOM 4995 C CA . ASP C 2 161 ? 100.927 131.773 150.856 1.00 97.21 161 ASP F CA 1
ATOM 4996 C C . ASP C 2 161 ? 100.417 132.589 149.678 1.00 97.21 161 ASP F C 1
ATOM 4997 O O . ASP C 2 161 ? 100.369 133.821 149.726 1.00 97.21 161 ASP F O 1
ATOM 5002 N N . LEU C 2 162 ? 100.038 131.882 148.617 1.00 94.79 162 LEU F N 1
ATOM 5003 C CA . LEU C 2 162 ? 99.518 132.520 147.417 1.00 94.79 162 LEU F CA 1
ATOM 5004 C C . LEU C 2 162 ? 98.628 131.526 146.687 1.00 94.79 162 LEU F C 1
ATOM 5005 O O . LEU C 2 162 ? 98.919 130.328 146.663 1.00 94.79 162 LEU F O 1
ATOM 5010 N N . SER C 2 163 ? 97.549 132.030 146.094 1.00 91.08 163 SER F N 1
ATOM 5011 C CA . SER C 2 163 ? 96.596 131.184 145.393 1.00 91.08 163 SER F CA 1
ATOM 5012 C C . SER C 2 163 ? 97.167 130.741 144.047 1.00 91.08 163 SER F C 1
ATOM 5013 O O . SER C 2 163 ? 98.317 131.029 143.701 1.00 91.08 163 SER F O 1
ATOM 5016 N N . GLU C 2 164 ? 96.349 130.017 143.277 1.00 79.21 164 GLU F N 1
ATOM 5017 C CA . GLU C 2 164 ? 96.757 129.630 141.930 1.00 79.21 164 GLU F CA 1
ATOM 5018 C C . GLU C 2 164 ? 96.997 130.858 141.062 1.00 79.21 164 GLU F C 1
ATOM 5019 O O . GLU C 2 164 ? 97.970 130.910 140.301 1.00 79.21 164 GLU F O 1
ATOM 5025 N N . ASP C 2 165 ? 96.120 131.850 141.159 1.00 91.34 165 ASP F N 1
ATOM 5026 C CA . ASP C 2 165 ? 96.380 133.163 140.594 1.00 91.34 165 ASP F CA 1
ATOM 5027 C C . ASP C 2 165 ? 97.115 134.025 141.615 1.00 91.34 165 ASP F C 1
ATOM 5028 O O . ASP C 2 165 ? 97.169 133.709 142.806 1.00 91.34 165 ASP F O 1
ATOM 5033 N N . ARG C 2 166 ? 97.688 135.126 141.136 1.00 87.58 166 ARG F N 1
ATOM 5034 C CA . ARG C 2 166 ? 98.479 135.986 142.008 1.00 87.58 166 ARG F CA 1
ATOM 5035 C C . ARG C 2 166 ? 97.587 136.921 142.815 1.00 87.58 166 ARG F C 1
ATOM 5036 O O . ARG C 2 166 ? 97.787 138.140 142.813 1.00 87.58 166 ARG F O 1
ATOM 5044 N N . LYS C 2 167 ? 96.602 136.356 143.512 1.00 96.97 167 LYS F N 1
ATOM 5045 C CA . LYS C 2 167 ? 95.706 137.114 144.373 1.00 96.97 167 LYS F CA 1
ATOM 5046 C C . LYS C 2 167 ? 95.534 136.360 145.683 1.00 96.97 167 LYS F C 1
ATOM 5047 O O . LYS C 2 167 ? 95.992 135.224 145.835 1.00 96.97 167 LYS F O 1
ATOM 5053 N N . ASN C 2 168 ? 94.861 137.009 146.634 1.00 102.84 168 ASN F N 1
ATOM 5054 C CA . ASN C 2 168 ? 94.530 136.417 147.931 1.00 102.84 168 ASN F CA 1
ATOM 5055 C C . ASN C 2 168 ? 95.791 135.964 148.671 1.00 102.84 168 ASN F C 1
ATOM 5056 O O . ASN C 2 168 ? 95.998 134.781 148.948 1.00 102.84 168 ASN F O 1
ATOM 5061 N N . LEU C 2 169 ? 96.639 136.939 148.986 1.00 101.37 169 LEU F N 1
ATOM 5062 C CA . LEU C 2 169 ? 97.868 136.663 149.715 1.00 101.37 169 LEU F CA 1
ATOM 5063 C C . LEU C 2 169 ? 97.571 136.341 151.176 1.00 101.37 169 LEU F C 1
ATOM 5064 O O . LEU C 2 169 ? 96.556 136.763 151.736 1.00 101.37 169 LEU F O 1
ATOM 5069 N N . LYS C 2 170 ? 98.472 135.579 151.793 1.00 101.93 170 LYS F N 1
ATOM 5070 C CA . LYS C 2 170 ? 98.384 135.242 153.206 1.00 101.93 170 LYS F CA 1
ATOM 5071 C C . LYS C 2 170 ? 99.738 135.458 153.866 1.00 101.93 170 LYS F C 1
ATOM 5072 O O . LYS C 2 170 ? 100.785 135.256 153.246 1.00 101.93 170 LYS F O 1
ATOM 5078 N N . ASP C 2 171 ? 99.703 135.867 155.137 1.00 102.08 171 ASP F N 1
ATOM 5079 C CA . ASP C 2 171 ? 100.906 136.119 155.932 1.00 102.08 171 ASP F CA 1
ATOM 5080 C C . ASP C 2 171 ? 101.821 137.125 155.232 1.00 102.08 171 ASP F C 1
ATOM 5081 O O . ASP C 2 171 ? 102.950 136.822 154.841 1.00 102.08 171 ASP F O 1
ATOM 5086 N N . ILE C 2 172 ? 101.308 138.341 155.084 1.00 103.16 172 ILE F N 1
ATOM 5087 C CA . ILE C 2 172 ? 101.960 139.375 154.290 1.00 103.16 172 ILE F CA 1
ATOM 5088 C C . ILE C 2 172 ? 102.849 140.220 155.189 1.00 103.16 172 ILE F C 1
ATOM 5089 O O . ILE C 2 172 ? 102.420 140.677 156.255 1.00 103.16 172 ILE F O 1
ATOM 5094 N N . PHE C 2 173 ? 104.092 140.424 154.761 1.00 102.12 173 PHE F N 1
ATOM 5095 C CA . PHE C 2 173 ? 105.029 141.322 155.424 1.00 102.12 173 PHE F CA 1
ATOM 5096 C C . PHE C 2 173 ? 105.528 142.326 154.397 1.00 102.12 173 PHE F C 1
ATOM 5097 O O . PHE C 2 173 ? 106.187 141.946 153.424 1.00 102.12 173 PHE F O 1
ATOM 5105 N N . PHE C 2 174 ? 105.219 143.601 154.615 1.00 107.33 174 PHE F N 1
ATOM 5106 C CA . PHE C 2 174 ? 105.569 144.667 153.687 1.00 107.33 174 PHE F CA 1
ATOM 5107 C C . PHE C 2 174 ? 106.514 145.648 154.365 1.00 107.33 174 PHE F C 1
ATOM 5108 O O . PHE C 2 174 ? 106.314 146.018 155.526 1.00 107.33 174 PHE F O 1
ATOM 5116 N N . TYR C 2 175 ? 107.544 146.065 153.633 1.00 107.89 175 TYR F N 1
ATOM 5117 C CA . TYR C 2 175 ? 108.560 146.968 154.152 1.00 107.89 175 TYR F CA 1
ATOM 5118 C C . TYR C 2 175 ? 108.771 148.118 153.179 1.00 107.89 175 TYR F C 1
ATOM 5119 O O . TYR C 2 175 ? 108.588 147.971 151.968 1.00 107.89 175 TYR F O 1
ATOM 5128 N N . GLN C 2 176 ? 109.160 149.266 153.724 1.00 109.82 176 GLN F N 1
ATOM 5129 C CA . GLN C 2 176 ? 109.407 150.455 152.918 1.00 109.82 176 GLN F CA 1
ATOM 5130 C C . GLN C 2 176 ? 110.857 150.912 153.045 1.00 109.82 176 GLN F C 1
ATOM 5131 O O . GLN C 2 176 ? 111.201 152.031 152.663 1.00 109.82 176 GLN F O 1
ATOM 5137 N N . ASP C 2 185 ? 110.522 154.659 157.075 1.00 120.04 185 ASP F N 1
ATOM 5138 C CA . ASP C 2 185 ? 110.243 153.244 156.859 1.00 120.04 185 ASP F CA 1
ATOM 5139 C C . ASP C 2 185 ? 108.866 152.872 157.396 1.00 120.04 185 ASP F C 1
ATOM 5140 O O . ASP C 2 185 ? 108.546 153.144 158.553 1.00 120.04 185 ASP F O 1
ATOM 5145 N N . VAL C 2 186 ? 108.054 152.247 156.548 1.00 119.56 186 VAL F N 1
ATOM 5146 C CA . VAL C 2 186 ? 106.699 151.841 156.895 1.00 119.56 186 VAL F CA 1
ATOM 5147 C C . VAL C 2 186 ? 106.628 150.322 156.848 1.00 119.56 186 VAL F C 1
ATOM 5148 O O . VAL C 2 186 ? 106.963 149.711 155.826 1.00 119.56 186 VAL F O 1
ATOM 5152 N N . MET C 2 187 ? 106.192 149.717 157.949 1.00 120.53 187 MET F N 1
ATOM 5153 C CA . MET C 2 187 ? 106.042 148.273 158.053 1.00 120.53 187 MET F CA 1
ATOM 5154 C C . MET C 2 187 ? 104.566 147.927 158.176 1.00 120.53 187 MET F C 1
ATOM 5155 O O . MET C 2 187 ? 103.877 148.436 159.067 1.00 120.53 187 MET F O 1
ATOM 5160 N N . ILE C 2 188 ? 104.085 147.066 157.283 1.00 115.96 188 ILE F N 1
ATOM 5161 C CA . ILE C 2 188 ? 102.695 146.628 157.280 1.00 115.96 188 ILE F CA 1
ATOM 5162 C C . ILE C 2 188 ? 102.681 145.107 157.280 1.00 115.96 188 ILE F C 1
ATOM 5163 O O . ILE C 2 188 ? 103.255 144.477 156.383 1.00 115.96 188 ILE F O 1
ATOM 5168 N N . LEU C 2 189 ? 102.029 144.519 158.280 1.00 114.83 189 LEU F N 1
ATOM 5169 C CA . LEU C 2 189 ? 101.894 143.073 158.400 1.00 114.83 189 LEU F CA 1
ATOM 5170 C C . LEU C 2 189 ? 100.413 142.730 158.425 1.00 114.83 189 LEU F C 1
ATOM 5171 O O . LEU C 2 189 ? 99.691 143.161 159.329 1.00 114.83 189 LEU F O 1
ATOM 5176 N N . ALA C 2 190 ? 99.966 141.952 157.442 1.00 110.58 190 ALA F N 1
ATOM 5177 C CA . ALA C 2 190 ? 98.556 141.622 157.292 1.00 110.58 190 ALA F CA 1
ATOM 5178 C C . ALA C 2 190 ? 98.379 140.119 157.160 1.00 110.58 190 ALA F C 1
ATOM 5179 O O . ALA C 2 190 ? 99.184 139.442 156.514 1.00 110.58 190 ALA F O 1
ATOM 5181 N N . LYS C 2 191 ? 97.317 139.602 157.783 1.00 108.65 191 LYS F N 1
ATOM 5182 C CA . LYS C 2 191 ? 97.008 138.181 157.667 1.00 108.65 191 LYS F CA 1
ATOM 5183 C C . LYS C 2 191 ? 96.555 137.826 156.256 1.00 108.65 191 LYS F C 1
ATOM 5184 O O . LYS C 2 191 ? 96.912 136.765 155.733 1.00 108.65 191 LYS F O 1
ATOM 5190 N N . GLU C 2 192 ? 95.767 138.697 155.629 1.00 110.37 192 GLU F N 1
ATOM 5191 C CA . GLU C 2 192 ? 95.260 138.464 154.285 1.00 110.37 192 GLU F CA 1
ATOM 5192 C C . GLU C 2 192 ? 95.418 139.732 153.461 1.00 110.37 192 GLU F C 1
ATOM 5193 O O . GLU C 2 192 ? 95.418 140.843 153.998 1.00 110.37 192 GLU F O 1
ATOM 5199 N N . ALA C 2 193 ? 95.555 139.556 152.149 1.00 108.07 193 ALA F N 1
ATOM 5200 C CA . ALA C 2 193 ? 95.638 140.683 151.231 1.00 108.07 193 ALA F CA 1
ATOM 5201 C C . ALA C 2 193 ? 95.236 140.216 149.841 1.00 108.07 193 ALA F C 1
ATOM 5202 O O . ALA C 2 193 ? 95.608 139.119 149.420 1.00 108.07 193 ALA F O 1
ATOM 5204 N N . THR C 2 194 ? 94.478 141.054 149.139 1.00 109.08 194 THR F N 1
ATOM 5205 C CA . THR C 2 194 ? 94.029 140.763 147.785 1.00 109.08 194 THR F CA 1
ATOM 5206 C C . THR C 2 194 ? 94.406 141.923 146.879 1.00 109.08 194 THR F C 1
ATOM 5207 O O . THR C 2 194 ? 94.139 143.083 147.208 1.00 109.08 194 THR F O 1
ATOM 5211 N N . ARG C 2 195 ? 95.024 141.612 145.744 1.00 102.56 195 ARG F N 1
ATOM 5212 C CA . ARG C 2 195 ? 95.441 142.639 144.799 1.00 102.56 195 ARG F CA 1
ATOM 5213 C C . ARG C 2 195 ? 94.317 142.974 143.824 1.00 102.56 195 ARG F C 1
ATOM 5214 O O . ARG C 2 195 ? 93.622 143.977 143.985 1.00 102.56 195 ARG F O 1
ATOM 5222 N N . ASN C 2 204 ? 99.720 150.094 142.170 1.00 117.05 204 ASN F N 1
ATOM 5223 C CA . ASN C 2 204 ? 99.020 148.846 142.445 1.00 117.05 204 ASN F CA 1
ATOM 5224 C C . ASN C 2 204 ? 98.010 149.029 143.571 1.00 117.05 204 ASN F C 1
ATOM 5225 O O . ASN C 2 204 ? 98.328 149.597 144.616 1.00 117.05 204 ASN F O 1
ATOM 5230 N N . VAL C 2 205 ? 96.794 148.542 143.356 1.00 118.31 205 VAL F N 1
ATOM 5231 C CA . VAL C 2 205 ? 95.719 148.635 144.336 1.00 118.31 205 VAL F CA 1
ATOM 5232 C C . VAL C 2 205 ? 95.623 147.289 145.039 1.00 118.31 205 VAL F C 1
ATOM 5233 O O . VAL C 2 205 ? 95.332 146.267 144.409 1.00 118.31 205 VAL F O 1
ATOM 5237 N N . VAL C 2 206 ? 95.870 147.281 146.347 1.00 116.65 206 VAL F N 1
ATOM 5238 C CA . VAL C 2 206 ? 95.853 146.062 147.146 1.00 116.65 206 VAL F CA 1
ATOM 5239 C C . VAL C 2 206 ? 94.960 146.284 148.357 1.00 116.65 206 VAL F C 1
ATOM 5240 O O . VAL C 2 206 ? 95.106 147.286 149.066 1.00 116.65 206 VAL F O 1
ATOM 5244 N N . ASP C 2 207 ? 94.044 145.351 148.594 1.00 118.19 207 ASP F N 1
ATOM 5245 C CA . ASP C 2 207 ? 93.162 145.389 149.752 1.00 118.19 207 ASP F CA 1
ATOM 5246 C C . ASP C 2 207 ? 93.678 144.406 150.795 1.00 118.19 207 ASP F C 1
ATOM 5247 O O . ASP C 2 207 ? 93.663 143.192 150.568 1.00 118.19 207 ASP F O 1
ATOM 5252 N N . LEU C 2 208 ? 94.126 144.929 151.932 1.00 118.69 208 LEU F N 1
ATOM 5253 C CA . LEU C 2 208 ? 94.669 144.116 153.011 1.00 118.69 208 LEU F CA 1
ATOM 5254 C C . LEU C 2 208 ? 93.584 143.838 154.042 1.00 118.69 208 LEU F C 1
ATOM 5255 O O . LEU C 2 208 ? 92.714 144.678 154.283 1.00 118.69 208 LEU F O 1
ATOM 5260 N N . ILE C 2 209 ? 93.637 142.652 154.642 1.00 116.62 209 ILE F N 1
ATOM 5261 C CA . ILE C 2 209 ? 92.641 142.206 155.610 1.00 116.62 209 ILE F CA 1
ATOM 5262 C C . ILE C 2 209 ? 93.357 141.812 156.893 1.00 116.62 209 ILE F C 1
ATOM 5263 O O . ILE C 2 209 ? 94.316 141.032 156.859 1.00 116.62 209 ILE F O 1
ATOM 5268 N N . GLN C 2 210 ? 92.889 142.353 158.020 1.00 121.06 210 GLN F N 1
ATOM 5269 C CA . GLN C 2 210 ? 93.431 142.048 159.345 1.00 121.06 210 GLN F CA 1
ATOM 5270 C C . GLN C 2 210 ? 94.930 142.348 159.407 1.00 121.06 210 GLN F C 1
ATOM 5271 O O . GLN C 2 210 ? 95.765 141.466 159.614 1.00 121.06 210 GLN F O 1
ATOM 5277 N N . GLY C 2 211 ? 95.257 143.624 159.224 1.00 122.45 211 GLY F N 1
ATOM 5278 C CA . GLY C 2 211 ? 96.646 144.035 159.183 1.00 122.45 211 GLY F CA 1
ATOM 5279 C C . GLY C 2 211 ? 97.033 145.061 160.228 1.00 122.45 211 GLY F C 1
ATOM 5280 O O . GLY C 2 211 ? 96.171 145.661 160.876 1.00 122.45 211 GLY F O 1
ATOM 5281 N N . ARG C 2 212 ? 98.337 145.266 160.397 1.00 123.73 212 ARG F N 1
ATOM 5282 C CA . ARG C 2 212 ? 98.878 146.224 161.351 1.00 123.73 212 ARG F CA 1
ATOM 5283 C C . ARG C 2 212 ? 99.947 147.053 160.656 1.00 123.73 212 ARG F C 1
ATOM 5284 O O . ARG C 2 212 ? 100.813 146.501 159.970 1.00 123.73 212 ARG F O 1
ATOM 5292 N N . ARG C 2 213 ? 99.889 148.369 160.833 1.00 124.72 213 ARG F N 1
ATOM 5293 C CA . ARG C 2 213 ? 100.811 149.295 160.188 1.00 124.72 213 ARG F CA 1
ATOM 5294 C C . ARG C 2 213 ? 101.764 149.872 161.224 1.00 124.72 213 ARG F C 1
ATOM 5295 O O . ARG C 2 213 ? 101.333 150.298 162.301 1.00 124.72 213 ARG F O 1
ATOM 5303 N N . TYR C 2 214 ? 103.053 149.886 160.896 1.00 124.98 214 TYR F N 1
ATOM 5304 C CA . TYR C 2 214 ? 104.080 150.414 161.779 1.00 124.98 214 TYR F CA 1
ATOM 5305 C C . TYR C 2 214 ? 104.978 151.371 161.009 1.00 124.98 214 TYR F C 1
ATOM 5306 O O . TYR C 2 214 ? 105.256 151.170 159.824 1.00 124.98 214 TYR F O 1
ATOM 5315 N N . GLU C 2 215 ? 105.429 152.417 161.698 1.00 127.20 215 GLU F N 1
ATOM 5316 C CA . GLU C 2 215 ? 106.335 153.409 161.135 1.00 127.20 215 GLU F CA 1
ATOM 5317 C C . GLU C 2 215 ? 107.585 153.491 161.996 1.00 127.20 215 GLU F C 1
ATOM 5318 O O . GLU C 2 215 ? 107.494 153.519 163.228 1.00 127.20 215 GLU F O 1
ATOM 5324 N N . ILE C 2 216 ? 108.746 153.525 161.350 1.00 125.43 216 ILE F N 1
ATOM 5325 C CA . ILE C 2 216 ? 110.015 153.635 162.059 1.00 125.43 216 ILE F CA 1
ATOM 5326 C C . ILE C 2 216 ? 110.842 154.779 161.487 1.00 125.43 216 ILE F C 1
ATOM 5327 O O . ILE C 2 216 ? 111.270 155.674 162.216 1.00 125.43 216 ILE F O 1
ATOM 5332 N N . TYR C 2 223 ? 108.226 156.110 165.919 1.00 132.01 223 TYR F N 1
ATOM 5333 C CA . TYR C 2 223 ? 107.451 154.913 166.224 1.00 132.01 223 TYR F CA 1
ATOM 5334 C C . TYR C 2 223 ? 105.954 155.199 166.212 1.00 132.01 223 TYR F C 1
ATOM 5335 O O . TYR C 2 223 ? 105.431 155.865 167.106 1.00 132.01 223 TYR F O 1
ATOM 5344 N N . SER C 2 224 ? 105.268 154.693 165.190 1.00 128.60 224 SER F N 1
ATOM 5345 C CA . SER C 2 224 ? 103.827 154.841 165.057 1.00 128.60 224 SER F CA 1
ATOM 5346 C C . SER C 2 224 ? 103.204 153.480 164.785 1.00 128.60 224 SER F C 1
ATOM 5347 O O . SER C 2 224 ? 103.768 152.667 164.047 1.00 128.60 224 SER F O 1
ATOM 5350 N N . GLN C 2 225 ? 102.043 153.236 165.387 1.00 128.21 225 GLN F N 1
ATOM 5351 C CA . GLN C 2 225 ? 101.325 151.980 165.233 1.00 128.21 225 GLN F CA 1
ATOM 5352 C C . GLN C 2 225 ? 99.879 152.268 164.860 1.00 128.21 225 GLN F C 1
ATOM 5353 O O . GLN C 2 225 ? 99.261 153.187 165.406 1.00 128.21 225 GLN F O 1
ATOM 5359 N N . ALA C 2 226 ? 99.343 151.481 163.929 1.00 126.90 226 ALA F N 1
ATOM 5360 C CA . ALA C 2 226 ? 97.973 151.677 163.461 1.00 126.90 226 ALA F CA 1
ATOM 5361 C C . ALA C 2 226 ? 97.394 150.324 163.075 1.00 126.90 226 ALA F C 1
ATOM 5362 O O . ALA C 2 226 ? 97.773 149.758 162.045 1.00 126.90 226 ALA F O 1
ATOM 5364 N N . GLU C 2 227 ? 96.484 149.810 163.896 1.00 127.84 227 GLU F N 1
ATOM 5365 C CA . GLU C 2 227 ? 95.786 148.569 163.598 1.00 127.84 227 GLU F CA 1
ATOM 5366 C C . GLU C 2 227 ? 94.540 148.850 162.768 1.00 127.84 227 GLU F C 1
ATOM 5367 O O . GLU C 2 227 ? 93.915 149.907 162.887 1.00 127.84 227 GLU F O 1
ATOM 5373 N N . PHE C 2 228 ? 94.183 147.888 161.921 1.00 125.45 228 PHE F N 1
ATOM 5374 C CA . PHE C 2 228 ? 93.036 148.047 161.040 1.00 125.45 228 PHE F CA 1
ATOM 5375 C C . PHE C 2 228 ? 92.524 146.676 160.629 1.00 125.45 228 PHE F C 1
ATOM 5376 O O . PHE C 2 228 ? 93.301 145.734 160.457 1.00 125.45 228 PHE F O 1
ATOM 5384 N N . GLN C 2 229 ? 91.202 146.578 160.479 1.00 123.30 229 GLN F N 1
ATOM 5385 C CA . GLN C 2 229 ? 90.606 145.358 159.947 1.00 123.30 229 GLN F CA 1
ATOM 5386 C C . GLN C 2 229 ? 90.777 145.260 158.437 1.00 123.30 229 GLN F C 1
ATOM 5387 O O . GLN C 2 229 ? 90.927 144.155 157.905 1.00 123.30 229 GLN F O 1
ATOM 5393 N N . ARG C 2 230 ? 90.757 146.394 157.739 1.00 124.36 230 ARG F N 1
ATOM 5394 C CA . ARG C 2 230 ? 90.951 146.430 156.298 1.00 124.36 230 ARG F CA 1
ATOM 5395 C C . ARG C 2 230 ? 91.749 147.673 155.935 1.00 124.36 230 ARG F C 1
ATOM 5396 O O . ARG C 2 230 ? 91.775 148.659 156.677 1.00 124.36 230 ARG F O 1
ATOM 5404 N N . TYR C 2 231 ? 92.406 147.617 154.779 1.00 123.23 231 TYR F N 1
ATOM 5405 C CA . TYR C 2 231 ? 93.239 148.722 154.328 1.00 123.23 231 TYR F CA 1
ATOM 5406 C C . TYR C 2 231 ? 93.375 148.659 152.816 1.00 123.23 231 TYR F C 1
ATOM 5407 O O . TYR C 2 231 ? 93.355 147.578 152.223 1.00 123.23 231 TYR F O 1
ATOM 5416 N N . ARG C 2 232 ? 93.513 149.830 152.202 1.00 122.86 232 ARG F N 1
ATOM 5417 C CA . ARG C 2 232 ? 93.753 149.956 150.770 1.00 122.86 232 ARG F CA 1
ATOM 5418 C C . ARG C 2 232 ? 95.126 150.580 150.568 1.00 122.86 232 ARG F C 1
ATOM 5419 O O . ARG C 2 232 ? 95.391 151.678 151.068 1.00 122.86 232 ARG F O 1
ATOM 5427 N N . LEU C 2 233 ? 95.990 149.887 149.832 1.00 121.40 233 LEU F N 1
ATOM 5428 C CA . LEU C 2 233 ? 97.377 150.291 149.662 1.00 121.40 233 LEU F CA 1
ATOM 5429 C C . LEU C 2 233 ? 97.625 150.652 148.204 1.00 121.40 233 LEU F C 1
ATOM 5430 O O . LEU C 2 233 ? 97.156 149.961 147.295 1.00 121.40 233 LEU F O 1
ATOM 5435 N N . ARG C 2 234 ? 98.363 151.738 147.988 1.00 122.71 234 ARG F N 1
ATOM 5436 C CA . ARG C 2 234 ? 98.561 152.329 146.667 1.00 122.71 234 ARG F CA 1
ATOM 5437 C C . ARG C 2 234 ? 100.032 152.649 146.434 1.00 122.71 234 ARG F C 1
ATOM 5438 O O . ARG C 2 234 ? 100.398 153.768 146.068 1.00 122.71 234 ARG F O 1
ATOM 5446 N N . LEU C 2 235 ? 100.901 151.668 146.666 1.00 118.00 235 LEU F N 1
ATOM 5447 C CA . LEU C 2 235 ? 102.343 151.867 146.513 1.00 118.00 235 LEU F CA 1
ATOM 5448 C C . LEU C 2 235 ? 102.699 152.330 145.102 1.00 118.00 235 LEU F C 1
ATOM 5449 O O . LEU C 2 235 ? 101.979 152.048 144.144 1.00 118.00 235 LEU F O 1
ATOM 5454 N N . LYS C 2 247 ? 111.806 149.852 118.309 1.00 54.72 247 LYS F N 1
ATOM 5455 C CA . LYS C 2 247 ? 112.891 149.027 117.793 1.00 54.72 247 LYS F CA 1
ATOM 5456 C C . LYS C 2 247 ? 112.828 148.945 116.273 1.00 54.72 247 LYS F C 1
ATOM 5457 O O . LYS C 2 247 ? 111.752 149.021 115.684 1.00 54.72 247 LYS F O 1
ATOM 5459 N N . VAL C 2 248 ? 113.995 148.793 115.642 1.00 51.26 248 VAL F N 1
ATOM 5460 C CA . VAL C 2 248 ? 114.044 148.706 114.186 1.00 51.26 248 VAL F CA 1
ATOM 5461 C C . VAL C 2 248 ? 113.378 147.428 113.694 1.00 51.26 248 VAL F C 1
ATOM 5462 O O . VAL C 2 248 ? 112.771 147.413 112.616 1.00 51.26 248 VAL F O 1
ATOM 5466 N N . GLU C 2 249 ? 113.470 146.342 114.465 1.00 51.81 249 GLU F N 1
ATOM 5467 C CA . GLU C 2 249 ? 112.868 145.079 114.055 1.00 51.81 249 GLU F CA 1
ATOM 5468 C C . GLU C 2 249 ? 111.350 145.156 113.997 1.00 51.81 249 GLU F C 1
ATOM 5469 O O . GLU C 2 249 ? 110.720 144.287 113.385 1.00 51.81 249 GLU F O 1
ATOM 5475 N N . ALA C 2 250 ? 110.750 146.168 114.619 1.00 49.18 250 ALA F N 1
ATOM 5476 C CA . ALA C 2 250 ? 109.304 146.300 114.692 1.00 49.18 250 ALA F CA 1
ATOM 5477 C C . ALA C 2 250 ? 108.763 147.463 113.874 1.00 49.18 250 ALA F C 1
ATOM 5478 O O . ALA C 2 250 ? 107.543 147.639 113.808 1.00 49.18 250 ALA F O 1
ATOM 5480 N N . LEU C 2 251 ? 109.629 148.260 113.257 1.00 52.75 251 LEU F N 1
ATOM 5481 C CA . LEU C 2 251 ? 109.164 149.394 112.478 1.00 52.75 251 LEU F CA 1
ATOM 5482 C C . LEU C 2 251 ? 108.482 148.918 111.196 1.00 52.75 251 LEU F C 1
ATOM 5483 O O . LEU C 2 251 ? 108.831 147.868 110.650 1.00 52.75 251 LEU F O 1
ATOM 5488 N N . PRO C 2 252 ? 107.499 149.669 110.701 1.00 54.38 252 PRO F N 1
ATOM 5489 C CA . PRO C 2 252 ? 106.838 149.281 109.450 1.00 54.38 252 PRO F CA 1
ATOM 5490 C C . PRO C 2 252 ? 107.805 149.324 108.278 1.00 54.38 252 PRO F C 1
ATOM 5491 O O . PRO C 2 252 ? 108.751 150.114 108.250 1.00 54.38 252 PRO F O 1
ATOM 5495 N N . SER C 2 253 ? 107.559 148.448 107.300 1.00 54.31 253 SER F N 1
ATOM 5496 C CA . SER C 2 253 ? 108.399 148.420 106.108 1.00 54.31 253 SER F CA 1
ATOM 5497 C C . SER C 2 253 ? 108.242 149.687 105.279 1.00 54.31 253 SER F C 1
ATOM 5498 O O . SER C 2 253 ? 109.179 150.088 104.580 1.00 54.31 253 SER F O 1
ATOM 5501 N N . SER C 2 254 ? 107.069 150.323 105.336 1.00 59.08 254 SER F N 1
ATOM 5502 C CA . SER C 2 254 ? 106.879 151.583 104.626 1.00 59.08 254 SER F CA 1
ATOM 5503 C C . SER C 2 254 ? 107.795 152.667 105.177 1.00 59.08 254 SER F C 1
ATOM 5504 O O . SER C 2 254 ? 108.332 153.483 104.419 1.00 59.08 254 SER F O 1
ATOM 5507 N N . LYS C 2 255 ? 107.986 152.692 106.496 1.00 61.02 255 LYS F N 1
ATOM 5508 C CA . LYS C 2 255 ? 108.859 153.671 107.127 1.00 61.02 255 LYS F CA 1
ATOM 5509 C C . LYS C 2 255 ? 110.336 153.319 107.011 1.00 61.02 255 LYS F C 1
ATOM 5510 O O . LYS C 2 255 ? 111.179 154.137 107.391 1.00 61.02 255 LYS F O 1
ATOM 5516 N N . LEU C 2 256 ? 110.670 152.133 106.504 1.00 61.86 256 LEU F N 1
ATOM 551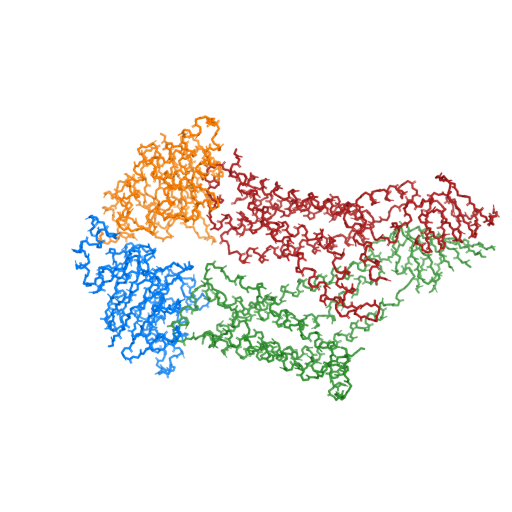7 C CA . LEU C 2 256 ? 112.058 151.714 106.376 1.00 61.86 256 LEU F CA 1
ATOM 5518 C C . LEU C 2 256 ? 112.475 151.433 104.940 1.00 61.86 256 LEU F C 1
ATOM 5519 O O . LEU C 2 256 ? 113.627 151.046 104.714 1.00 61.86 256 LEU F O 1
ATOM 5524 N N . TRP C 2 257 ? 111.575 151.600 103.967 1.00 72.62 257 TRP F N 1
ATOM 5525 C CA . TRP C 2 257 ? 111.941 151.358 102.574 1.00 72.62 257 TRP F CA 1
ATOM 5526 C C . TRP C 2 257 ? 113.057 152.293 102.129 1.00 72.62 257 TRP F C 1
ATOM 5527 O O . TRP C 2 257 ? 113.995 151.872 101.441 1.00 72.62 257 TRP F O 1
ATOM 5538 N N . ASN C 2 258 ? 112.972 153.563 102.507 1.00 78.26 258 ASN F N 1
ATOM 5539 C CA . ASN C 2 258 ? 114.044 154.516 102.260 1.00 78.26 258 ASN F CA 1
ATOM 5540 C C . ASN C 2 258 ? 115.070 154.406 103.387 1.00 78.26 258 ASN F C 1
ATOM 5541 O O . ASN C 2 258 ? 115.067 153.452 104.170 1.00 78.26 258 ASN F O 1
ATOM 5546 N N . LYS C 2 259 ? 115.972 155.385 103.469 1.00 76.12 259 LYS F N 1
ATOM 5547 C CA . LYS C 2 259 ? 116.973 155.455 104.535 1.00 76.12 259 LYS F CA 1
ATOM 5548 C C . LYS C 2 259 ? 117.906 154.246 104.507 1.00 76.12 259 LYS F C 1
ATOM 5549 O O . LYS C 2 259 ? 118.226 153.662 105.544 1.00 76.12 259 LYS F O 1
ATOM 5555 N N . TRP C 2 260 ? 118.346 153.864 103.307 1.00 69.77 260 TRP F N 1
ATOM 5556 C CA . TRP C 2 260 ? 119.334 152.801 103.179 1.00 69.77 260 TRP F CA 1
ATOM 5557 C C . TRP C 2 260 ? 120.703 153.209 103.705 1.00 69.77 260 TRP F C 1
ATOM 5558 O O . TRP C 2 260 ? 121.553 152.336 103.909 1.00 69.77 260 TRP F O 1
ATOM 5569 N N . ASN C 2 261 ? 120.937 154.505 103.920 1.00 72.81 261 ASN F N 1
ATOM 5570 C CA . ASN C 2 261 ? 122.233 154.956 104.418 1.00 72.81 261 ASN F CA 1
ATOM 5571 C C . ASN C 2 261 ? 122.458 154.517 105.859 1.00 72.81 261 ASN F C 1
ATOM 5572 O O . ASN C 2 261 ? 123.588 154.202 106.248 1.00 72.81 261 ASN F O 1
ATOM 5577 N N . ASP C 2 262 ? 121.403 154.495 106.663 1.00 66.11 262 ASP F N 1
ATOM 5578 C CA . ASP C 2 262 ? 121.519 154.076 108.055 1.00 66.11 262 ASP F CA 1
ATOM 5579 C C . ASP C 2 262 ? 121.854 152.592 108.113 1.00 66.11 262 ASP F C 1
ATOM 5580 O O . ASP C 2 262 ? 121.089 151.776 107.583 1.00 66.11 262 ASP F O 1
ATOM 5585 N N . PRO C 2 263 ? 122.974 152.197 108.726 1.00 62.42 263 PRO F N 1
ATOM 5586 C CA . PRO C 2 263 ? 123.330 150.767 108.741 1.00 62.42 263 PRO F CA 1
ATOM 5587 C C . PRO C 2 263 ? 122.287 149.881 109.398 1.00 62.42 263 PRO F C 1
ATOM 5588 O O . PRO C 2 263 ? 122.066 148.756 108.937 1.00 62.42 263 PRO F O 1
ATOM 5592 N N . VAL C 2 264 ? 121.636 150.350 110.462 1.00 58.10 264 VAL F N 1
ATOM 5593 C CA . VAL C 2 264 ? 120.624 149.535 111.128 1.00 58.10 264 VAL F CA 1
ATOM 5594 C C . VAL C 2 264 ? 119.397 149.375 110.237 1.00 58.10 264 VAL F C 1
ATOM 5595 O O . VAL C 2 264 ? 118.876 148.266 110.056 1.00 58.10 264 VAL F O 1
ATOM 5599 N N . ILE C 2 265 ? 118.921 150.482 109.663 1.00 58.91 265 ILE F N 1
ATOM 5600 C CA . ILE C 2 265 ? 117.781 150.423 108.752 1.00 58.91 265 ILE F CA 1
ATOM 5601 C C . ILE C 2 265 ? 118.133 149.608 107.517 1.00 58.91 265 ILE F C 1
ATOM 5602 O O . ILE C 2 265 ? 117.311 148.837 107.008 1.00 58.91 265 ILE F O 1
ATOM 5607 N N . ALA C 2 266 ? 119.357 149.775 107.010 1.00 56.11 266 ALA F N 1
ATOM 5608 C CA . ALA C 2 266 ? 119.791 148.997 105.856 1.00 56.11 266 ALA F CA 1
ATOM 5609 C C . ALA C 2 266 ? 119.799 147.508 106.168 1.00 56.11 266 ALA F C 1
ATOM 5610 O O . ALA C 2 266 ? 119.346 146.696 105.355 1.00 56.11 266 ALA F O 1
ATOM 5612 N N . SER C 2 267 ? 120.305 147.130 107.345 1.00 50.70 267 SER F N 1
ATOM 5613 C CA . SER C 2 267 ? 120.316 145.723 107.728 1.00 50.70 267 SER F CA 1
ATOM 5614 C C . SER C 2 267 ? 118.903 145.176 107.842 1.00 50.70 267 SER F C 1
ATOM 5615 O O . SER C 2 267 ? 118.613 144.080 107.349 1.00 50.70 267 SER F O 1
ATOM 5618 N N . GLU C 2 268 ? 118.006 145.928 108.482 1.00 48.36 268 GLU F N 1
ATOM 5619 C CA . GLU C 2 268 ? 116.642 145.442 108.658 1.00 48.36 268 GLU F CA 1
ATOM 5620 C C . GLU C 2 268 ? 115.930 145.288 107.319 1.00 48.36 268 GLU F C 1
ATOM 5621 O O . GLU C 2 268 ? 115.245 144.285 107.084 1.00 48.36 268 GLU F O 1
ATOM 5627 N N . MET C 2 269 ? 116.087 146.262 106.420 1.00 51.53 269 MET F N 1
ATOM 5628 C CA . MET C 2 269 ? 115.421 146.168 105.126 1.00 51.53 269 MET F CA 1
ATOM 5629 C C . MET C 2 269 ? 116.031 145.086 104.245 1.00 51.53 269 MET F C 1
ATOM 5630 O O . MET C 2 269 ? 115.301 144.410 103.513 1.00 51.53 269 MET F O 1
ATOM 5635 N N . GLY C 2 270 ? 117.351 144.902 104.292 1.00 45.30 270 GLY F N 1
ATOM 5636 C CA . GLY C 2 270 ? 117.950 143.800 103.560 1.00 45.30 270 GLY F CA 1
ATOM 5637 C C . GLY C 2 270 ? 117.499 142.453 104.087 1.00 45.30 270 GLY F C 1
ATOM 5638 O O . GLY C 2 270 ? 117.304 141.508 103.320 1.00 45.30 270 GLY F O 1
ATOM 5639 N N . TRP C 2 271 ? 117.331 142.347 105.407 1.00 38.63 271 TRP F N 1
ATOM 5640 C CA . TRP C 2 271 ? 116.797 141.126 105.996 1.00 38.63 271 TRP F CA 1
ATOM 5641 C C . TRP C 2 271 ? 115.361 140.882 105.554 1.00 38.63 271 TRP F C 1
ATOM 5642 O O . TRP C 2 271 ? 114.980 139.744 105.259 1.00 38.63 271 TRP F O 1
ATOM 5653 N N . ARG C 2 272 ? 114.549 141.939 105.506 1.00 43.47 272 ARG F N 1
ATOM 5654 C CA . ARG C 2 272 ? 113.149 141.776 105.128 1.00 43.47 272 ARG F CA 1
ATOM 5655 C C . ARG C 2 272 ? 112.989 141.499 103.639 1.00 43.47 272 ARG F C 1
ATOM 5656 O O . ARG C 2 272 ? 112.009 140.867 103.232 1.00 43.47 272 ARG F O 1
ATOM 5664 N N . VAL C 2 273 ? 113.925 141.961 102.816 1.00 37.91 273 VAL F N 1
ATOM 5665 C CA . VAL C 2 273 ? 113.816 141.799 101.369 1.00 37.91 273 VAL F CA 1
ATOM 5666 C C . VAL C 2 273 ? 114.458 140.499 100.904 1.00 37.91 273 VAL F C 1
ATOM 5667 O O . VAL C 2 273 ? 113.851 139.725 100.159 1.00 37.91 273 VAL F O 1
ATOM 5671 N N . PHE C 2 274 ? 115.690 140.234 101.332 1.00 38.77 274 PHE F N 1
ATOM 5672 C CA . PHE C 2 274 ? 116.405 139.032 100.923 1.00 38.77 274 PHE F CA 1
ATOM 5673 C C . PHE C 2 274 ? 116.097 137.827 101.799 1.00 38.77 274 PHE F C 1
ATOM 5674 O O . PHE C 2 274 ? 116.544 136.721 101.483 1.00 38.77 274 PHE F O 1
ATOM 5682 N N . GLY C 2 275 ? 115.357 138.011 102.884 1.00 33.05 275 GLY F N 1
ATOM 5683 C CA . GLY C 2 275 ? 114.938 136.915 103.725 1.00 33.05 275 GLY F CA 1
ATOM 5684 C C . GLY C 2 275 ? 114.007 135.914 103.060 1.00 33.05 275 GLY F C 1
ATOM 5685 O O . GLY C 2 275 ? 114.198 134.701 103.185 1.00 33.05 275 GLY F O 1
ATOM 5686 N N . PRO C 2 276 ? 112.974 136.389 102.355 1.00 33.00 276 PRO F N 1
ATOM 5687 C CA . PRO C 2 276 ? 112.034 135.449 101.719 1.00 33.00 276 PRO F CA 1
ATOM 5688 C C . PRO C 2 276 ? 112.666 134.525 100.690 1.00 33.00 276 PRO F C 1
ATOM 5689 O O . PRO C 2 276 ? 112.083 133.476 100.392 1.00 33.00 276 PRO F O 1
ATOM 5693 N N . PHE C 2 277 ? 113.827 134.872 100.134 1.00 32.43 277 PHE F N 1
ATOM 5694 C CA . PHE C 2 277 ? 114.463 134.012 99.144 1.00 32.43 277 PHE F CA 1
ATOM 5695 C C . PHE C 2 277 ? 115.071 132.758 99.757 1.00 32.43 277 PHE F C 1
ATOM 5696 O O . PHE C 2 277 ? 115.524 131.875 99.015 1.00 32.43 277 PHE F O 1
ATOM 5704 N N . THR C 2 278 ? 115.091 132.655 101.087 1.00 31.20 278 THR F N 1
ATOM 5705 C CA . THR C 2 278 ? 115.461 131.395 101.713 1.00 31.20 278 THR F CA 1
ATOM 5706 C C . THR C 2 278 ? 114.500 130.276 101.347 1.00 31.20 278 THR F C 1
ATOM 5707 O O . THR C 2 278 ? 114.879 129.110 101.427 1.00 31.20 278 THR F O 1
ATOM 5711 N N . ILE C 2 279 ? 113.277 130.599 100.922 1.00 27.78 279 ILE F N 1
ATOM 5712 C CA . ILE C 2 279 ? 112.369 129.568 100.423 1.00 27.78 279 ILE F CA 1
ATOM 5713 C C . ILE C 2 279 ? 112.927 128.942 99.149 1.00 27.78 279 ILE F C 1
ATOM 5714 O O . ILE C 2 279 ? 112.963 127.715 98.998 1.00 27.78 279 ILE F O 1
ATOM 5719 N N . VAL C 2 280 ? 113.375 129.781 98.214 1.00 27.36 280 VAL F N 1
ATOM 5720 C CA . VAL C 2 280 ? 113.956 129.281 96.971 1.00 27.36 280 VAL F CA 1
ATOM 5721 C C . VAL C 2 280 ? 115.263 128.547 97.250 1.00 27.36 280 VAL F C 1
ATOM 5722 O O . VAL C 2 280 ? 115.557 127.505 96.640 1.00 27.36 280 VAL F O 1
ATOM 5726 N N . ILE C 2 281 ? 116.065 129.074 98.178 1.00 29.11 281 ILE F N 1
ATOM 5727 C CA . ILE C 2 281 ? 117.297 128.388 98.560 1.00 29.11 281 ILE F CA 1
ATOM 5728 C C . ILE C 2 281 ? 116.983 127.023 99.159 1.00 29.11 281 ILE F C 1
ATOM 5729 O O . ILE C 2 281 ? 117.665 126.034 98.872 1.00 29.11 281 ILE F O 1
ATOM 5734 N N . ALA C 2 282 ? 115.941 126.944 99.990 1.00 31.78 282 ALA F N 1
ATOM 5735 C CA . ALA C 2 282 ? 115.528 125.670 100.564 1.00 31.78 282 ALA F CA 1
ATOM 5736 C C . ALA C 2 282 ? 115.057 124.707 99.487 1.00 31.78 282 ALA F C 1
ATOM 5737 O O . ALA C 2 282 ? 115.319 123.505 99.568 1.00 31.78 282 ALA F O 1
ATOM 5739 N N . LEU C 2 283 ? 114.347 125.212 98.478 1.00 28.54 283 LEU F N 1
ATOM 5740 C CA . LEU C 2 283 ? 113.926 124.353 97.376 1.00 28.54 283 LEU F CA 1
ATOM 5741 C C . LEU C 2 283 ? 115.130 123.736 96.677 1.00 28.54 283 LEU F C 1
ATOM 5742 O O . LEU C 2 283 ? 115.233 122.507 96.546 1.00 28.54 283 LEU F O 1
ATOM 5747 N N . MET C 2 284 ? 116.076 124.576 96.247 1.00 29.75 284 MET F N 1
ATOM 5748 C CA . MET C 2 284 ? 117.212 124.022 95.515 1.00 29.75 284 MET F CA 1
ATOM 5749 C C . MET C 2 284 ? 118.194 123.285 96.413 1.00 29.75 284 MET F C 1
ATOM 5750 O O . MET C 2 284 ? 119.055 122.566 95.895 1.00 29.75 284 MET F O 1
ATOM 5755 N N . MET C 2 285 ? 118.087 123.436 97.731 1.00 33.83 285 MET F N 1
ATOM 5756 C CA . MET C 2 285 ? 118.952 122.718 98.654 1.00 33.83 285 MET F CA 1
ATOM 5757 C C . MET C 2 285 ? 118.380 121.358 99.029 1.00 33.83 285 MET F C 1
ATOM 5758 O O . MET C 2 285 ? 119.127 120.382 99.141 1.00 33.83 285 MET F O 1
ATOM 5763 N N . ALA C 2 286 ? 117.062 121.279 99.221 1.00 27.37 286 ALA F N 1
ATOM 5764 C CA . ALA C 2 286 ? 116.406 120.007 99.472 1.00 27.37 286 ALA F CA 1
ATOM 5765 C C . ALA C 2 286 ? 116.319 119.157 98.219 1.00 27.37 286 ALA F C 1
ATOM 5766 O O . ALA C 2 286 ? 116.224 117.931 98.324 1.00 27.37 286 ALA F O 1
ATOM 5768 N N . VAL C 2 287 ? 116.334 119.773 97.036 1.00 25.21 287 VAL F N 1
ATOM 5769 C CA . VAL C 2 287 ? 116.504 118.985 95.821 1.00 25.21 287 VAL F CA 1
ATOM 5770 C C . VAL C 2 287 ? 117.901 118.374 95.781 1.00 25.21 287 VAL F C 1
ATOM 5771 O O . VAL C 2 287 ? 118.083 117.233 95.344 1.00 25.21 287 VAL F O 1
ATOM 5775 N N . ALA C 2 288 ? 118.903 119.113 96.260 1.00 29.18 288 ALA F N 1
ATOM 5776 C CA . ALA C 2 288 ? 120.284 118.651 96.165 1.00 29.18 288 ALA F CA 1
ATOM 5777 C C . ALA C 2 288 ? 120.586 117.539 97.162 1.00 29.18 288 ALA F C 1
ATOM 5778 O O . ALA C 2 288 ? 121.262 116.562 96.821 1.00 29.18 288 ALA F O 1
ATOM 5780 N N . LEU C 2 289 ? 120.101 117.665 98.396 1.00 30.15 289 LEU F N 1
ATOM 5781 C CA . LEU C 2 289 ? 120.514 116.798 99.498 1.00 30.15 289 LEU F CA 1
ATOM 5782 C C . LEU C 2 289 ? 119.463 115.756 99.849 1.00 30.15 289 LEU F C 1
ATOM 5783 O O . LEU C 2 289 ? 119.298 115.417 101.021 1.00 30.15 289 LEU F O 1
ATOM 5788 N N . CYS C 2 290 ? 118.738 115.219 98.872 1.00 26.95 290 CYS F N 1
ATOM 5789 C CA . CYS C 2 290 ? 117.671 114.272 99.159 1.00 26.95 290 CYS F CA 1
ATOM 5790 C C . CYS C 2 290 ? 117.923 112.877 98.608 1.00 26.95 290 CYS F C 1
ATOM 5791 O O . CYS C 2 290 ? 117.090 111.989 98.820 1.00 26.95 290 CYS F O 1
ATOM 5794 N N . GLU C 2 291 ? 119.037 112.652 97.918 1.00 31.92 291 GLU F N 1
ATOM 5795 C CA . GLU C 2 291 ? 119.336 111.341 97.348 1.00 31.92 291 GLU F CA 1
ATOM 5796 C C . GLU C 2 291 ? 119.618 110.367 98.483 1.00 31.92 291 GLU F C 1
ATOM 5797 O O . GLU C 2 291 ? 120.688 110.396 99.092 1.00 31.92 291 GLU F O 1
ATOM 5803 N N . VAL C 2 292 ? 118.657 109.495 98.772 1.00 29.01 292 VAL F N 1
ATOM 5804 C CA . VAL C 2 292 ? 118.766 108.532 99.860 1.00 29.01 292 VAL F CA 1
ATOM 5805 C C . VAL C 2 292 ? 118.355 107.160 99.342 1.00 29.01 292 VAL F C 1
ATOM 5806 O O . VAL C 2 292 ? 117.467 107.045 98.491 1.00 29.01 292 VAL F O 1
ATOM 5810 N N . SER C 2 293 ? 119.031 106.122 99.826 1.00 30.55 293 SER F N 1
ATOM 5811 C CA . SER C 2 293 ? 118.687 104.771 99.421 1.00 30.55 293 SER F CA 1
ATOM 5812 C C . SER C 2 293 ? 117.488 104.265 100.222 1.00 30.55 293 SER F C 1
ATOM 5813 O O . SER C 2 293 ? 117.225 104.746 101.326 1.00 30.55 293 SER F O 1
ATOM 5816 N N . PRO C 2 294 ? 116.737 103.304 99.674 1.00 31.71 294 PRO F N 1
ATOM 5817 C CA . PRO C 2 294 ? 115.569 102.789 100.412 1.00 31.71 294 PRO F CA 1
ATOM 5818 C C . PRO C 2 294 ? 115.906 102.236 101.786 1.00 31.71 294 PRO F C 1
ATOM 5819 O O . PRO C 2 294 ? 115.098 102.369 102.713 1.00 31.71 294 PRO F O 1
ATOM 5823 N N . ARG C 2 295 ? 117.073 101.609 101.947 1.00 35.54 295 ARG F N 1
ATOM 5824 C CA . ARG C 2 295 ? 117.411 101.013 103.236 1.00 35.54 295 ARG F CA 1
ATOM 5825 C C . ARG C 2 295 ? 117.653 102.078 104.300 1.00 35.54 295 ARG F C 1
ATOM 5826 O O . ARG C 2 295 ? 117.246 101.909 105.455 1.00 35.54 295 ARG F O 1
ATOM 5834 N N . GLN C 2 296 ? 118.320 103.176 103.934 1.00 33.37 296 GLN F N 1
ATOM 5835 C CA . GLN C 2 296 ? 118.622 104.217 104.913 1.00 33.37 296 GLN F CA 1
ATOM 5836 C C . GLN C 2 296 ? 117.350 104.852 105.458 1.00 33.37 296 GLN F C 1
ATOM 5837 O O . GLN C 2 296 ? 117.247 105.116 106.662 1.00 33.37 296 GLN F O 1
ATOM 5843 N N . GLY C 2 297 ? 116.377 105.104 104.598 1.00 30.00 297 GLY F N 1
ATOM 5844 C CA . GLY C 2 297 ? 115.077 105.578 105.024 1.00 30.00 297 GLY F CA 1
ATOM 5845 C C . GLY C 2 297 ? 114.786 106.986 104.536 1.00 30.00 297 GLY F C 1
ATOM 5846 O O . GLY C 2 297 ? 115.615 107.662 103.927 1.00 30.00 297 GLY F O 1
ATOM 5847 N N . ARG C 2 298 ? 113.557 107.416 104.826 1.00 26.10 298 ARG F N 1
ATOM 5848 C CA . ARG C 2 298 ? 113.102 108.739 104.420 1.00 26.10 298 ARG F CA 1
ATOM 5849 C C . ARG C 2 298 ? 113.706 109.837 105.288 1.00 26.10 298 ARG F C 1
ATOM 5850 O O . ARG C 2 298 ? 113.930 110.953 104.806 1.00 26.10 298 ARG F O 1
ATOM 5858 N N . TYR C 2 299 ? 113.987 109.540 106.556 1.00 25.32 299 TYR F N 1
ATOM 5859 C CA . TYR C 2 299 ? 114.481 110.520 107.513 1.00 25.32 299 TYR F CA 1
ATOM 5860 C C . TYR C 2 299 ? 115.985 110.428 107.734 1.00 25.32 299 TYR F C 1
ATOM 5861 O O . TYR C 2 299 ? 116.500 111.051 108.668 1.00 25.32 299 TYR F O 1
ATOM 5870 N N . TYR C 2 300 ? 116.699 109.662 106.909 1.00 32.52 300 TYR F N 1
ATOM 5871 C CA . TYR C 2 300 ? 118.122 109.440 107.151 1.00 32.52 300 TYR F CA 1
ATOM 5872 C C . TYR C 2 300 ? 118.925 110.724 106.987 1.00 32.52 300 TYR F C 1
ATOM 5873 O O . TYR C 2 300 ? 119.777 111.045 107.824 1.00 32.52 300 TYR F O 1
ATOM 5882 N N . ARG C 2 301 ? 118.664 111.475 105.922 1.00 30.25 301 ARG F N 1
ATOM 5883 C CA . ARG C 2 301 ? 119.453 112.652 105.587 1.00 30.25 301 ARG F CA 1
ATOM 5884 C C . ARG C 2 301 ? 118.843 113.942 106.124 1.00 30.25 301 ARG F C 1
ATOM 5885 O O . ARG C 2 301 ? 119.310 115.030 105.773 1.00 30.25 301 ARG F O 1
ATOM 5893 N N . LEU C 2 302 ? 117.812 113.848 106.964 1.00 30.40 302 LEU F N 1
ATOM 5894 C CA . LEU C 2 302 ? 117.182 115.053 107.495 1.00 30.40 302 LEU F CA 1
ATOM 5895 C C . LEU C 2 302 ? 118.141 115.842 108.375 1.00 30.40 302 LEU F C 1
ATOM 5896 O O . LEU C 2 302 ? 118.339 117.045 108.172 1.00 30.40 302 LEU F O 1
ATOM 5901 N N . ILE C 2 303 ? 118.754 115.178 109.358 1.00 30.25 303 ILE F N 1
ATOM 5902 C CA . ILE C 2 303 ? 119.539 115.900 110.363 1.00 30.25 303 ILE F CA 1
ATOM 5903 C C . ILE C 2 303 ? 120.732 116.635 109.758 1.00 30.25 303 ILE F C 1
ATOM 5904 O O . ILE C 2 303 ? 120.915 117.823 110.068 1.00 30.25 303 ILE F O 1
ATOM 5909 N N . PRO C 2 304 ? 121.577 116.016 108.921 1.00 28.79 304 PRO F N 1
ATOM 5910 C CA . PRO C 2 304 ? 122.651 116.809 108.293 1.00 28.79 304 PRO F CA 1
ATOM 5911 C C . PRO C 2 304 ? 122.139 117.946 107.421 1.00 28.79 304 PRO F C 1
ATOM 5912 O O . PRO C 2 304 ? 122.718 119.039 107.428 1.00 28.79 304 PRO F O 1
ATOM 5916 N N . ALA C 2 305 ? 121.055 117.725 106.675 1.00 31.63 305 ALA F N 1
ATOM 5917 C CA . ALA C 2 305 ? 120.531 118.778 105.813 1.00 31.63 305 ALA F CA 1
ATOM 5918 C C . ALA C 2 305 ? 119.842 119.865 106.625 1.00 31.63 305 ALA F C 1
ATOM 5919 O O . ALA C 2 305 ? 119.917 121.050 106.278 1.00 31.63 305 ALA F O 1
ATOM 5921 N N . ILE C 2 306 ? 119.159 119.483 107.707 1.00 31.60 306 ILE F N 1
ATOM 5922 C CA . ILE C 2 306 ? 118.609 120.484 108.615 1.00 31.60 306 ILE F CA 1
ATOM 5923 C C . ILE C 2 306 ? 119.733 121.307 109.227 1.00 31.60 306 ILE F C 1
ATOM 5924 O O . ILE C 2 306 ? 119.606 122.522 109.400 1.00 31.60 306 ILE F O 1
ATOM 5929 N N . PHE C 2 307 ? 120.858 120.663 109.547 1.00 32.01 307 PHE F N 1
ATOM 5930 C CA . PHE C 2 307 ? 122.008 121.401 110.062 1.00 32.01 307 PHE F CA 1
ATOM 5931 C C . PHE C 2 307 ? 122.572 122.354 109.017 1.00 32.01 307 PHE F C 1
ATOM 5932 O O . PHE C 2 307 ? 122.982 123.469 109.348 1.00 32.01 307 PHE F O 1
ATOM 5940 N N . ILE C 2 308 ? 122.608 121.934 107.753 1.00 31.22 308 ILE F N 1
ATOM 5941 C CA . ILE C 2 308 ? 123.097 122.819 106.695 1.00 31.22 308 ILE F CA 1
ATOM 5942 C C . ILE C 2 308 ? 122.180 124.028 106.535 1.00 31.22 308 ILE F C 1
ATOM 5943 O O . ILE C 2 308 ? 122.643 125.173 106.424 1.00 31.22 308 ILE F O 1
ATOM 5948 N N . PHE C 2 309 ? 120.865 123.796 106.522 1.00 32.95 309 PHE F N 1
ATOM 5949 C CA . PHE C 2 309 ? 119.922 124.906 106.405 1.00 32.95 309 PHE F CA 1
ATOM 5950 C C . PHE C 2 309 ? 120.016 125.840 107.606 1.00 32.95 309 PHE F C 1
ATOM 5951 O O . PHE C 2 309 ? 119.980 127.069 107.457 1.00 32.95 309 PHE F O 1
ATOM 5959 N N . ALA C 2 310 ? 120.134 125.274 108.807 1.00 32.77 310 ALA F N 1
ATOM 5960 C CA . ALA C 2 310 ? 120.308 126.093 109.997 1.00 32.77 310 ALA F CA 1
ATOM 5961 C C . ALA C 2 310 ? 121.617 126.863 109.954 1.00 32.77 310 ALA F C 1
ATOM 5962 O O . ALA C 2 310 ? 121.686 127.980 110.464 1.00 32.77 310 ALA F O 1
ATOM 5964 N N . SER C 2 311 ? 122.661 126.287 109.355 1.00 34.24 311 SER F N 1
ATOM 5965 C CA . SER C 2 311 ? 123.906 127.022 109.172 1.00 34.24 311 SER F CA 1
ATOM 5966 C C . SER C 2 311 ? 123.703 128.209 108.245 1.00 34.24 311 SER F C 1
ATOM 5967 O O . SER C 2 311 ? 124.239 129.295 108.488 1.00 34.24 311 SER F O 1
ATOM 5970 N N . LEU C 2 312 ? 122.926 128.022 107.178 1.00 33.50 312 LEU F N 1
ATOM 5971 C CA . LEU C 2 312 ? 122.602 129.143 106.299 1.00 33.50 312 LEU F CA 1
ATOM 5972 C C . LEU C 2 312 ? 121.867 130.239 107.061 1.00 33.50 312 LEU F C 1
ATOM 5973 O O . LEU C 2 312 ? 122.178 131.429 106.925 1.00 33.50 312 LEU F O 1
ATOM 5978 N N . ILE C 2 313 ? 120.889 129.852 107.880 1.00 33.85 313 ILE F N 1
ATOM 5979 C CA . ILE C 2 313 ? 120.094 130.844 108.601 1.00 33.85 313 ILE F CA 1
ATOM 5980 C C . ILE C 2 313 ? 120.933 131.546 109.667 1.00 33.85 313 ILE F C 1
ATOM 5981 O O . ILE C 2 313 ? 120.790 132.754 109.891 1.00 33.85 313 ILE F O 1
ATOM 5986 N N . VAL C 2 314 ? 121.824 130.811 110.335 1.00 35.31 314 VAL F N 1
ATOM 5987 C CA . VAL C 2 314 ? 122.718 131.423 111.314 1.00 35.31 314 VAL F CA 1
ATOM 5988 C C . VAL C 2 314 ? 123.686 132.379 110.631 1.00 35.31 314 VAL F C 1
ATOM 5989 O O . VAL C 2 314 ? 124.004 133.446 111.168 1.00 35.31 314 VAL F O 1
ATOM 5993 N N . LEU C 2 315 ? 124.173 132.019 109.443 1.00 35.52 315 LEU F N 1
ATOM 5994 C CA . LEU C 2 315 ? 125.013 132.940 108.687 1.00 35.52 315 LEU F CA 1
ATOM 5995 C C . LEU C 2 315 ? 124.243 134.202 108.328 1.00 35.52 315 LEU F C 1
ATOM 5996 O O . LEU C 2 315 ? 124.786 135.310 108.398 1.00 35.52 315 LEU F O 1
ATOM 6001 N N . LEU C 2 316 ? 122.973 134.054 107.948 1.00 37.08 316 LEU F N 1
ATOM 6002 C CA . LEU C 2 316 ? 122.153 135.223 107.644 1.00 37.08 316 LEU F CA 1
ATOM 6003 C C . LEU C 2 316 ? 121.967 136.108 108.872 1.00 37.08 316 LEU F C 1
ATOM 6004 O O . LEU C 2 316 ? 122.027 137.337 108.773 1.00 37.08 316 LEU F O 1
ATOM 6009 N N . ILE C 2 317 ? 121.736 135.502 110.038 1.00 37.29 317 ILE F N 1
ATOM 6010 C CA . ILE C 2 317 ? 121.571 136.284 111.262 1.00 37.29 317 ILE F CA 1
ATOM 6011 C C . ILE C 2 317 ? 122.869 136.997 111.628 1.00 37.29 317 ILE F C 1
ATOM 6012 O O . ILE C 2 317 ? 122.860 138.164 112.044 1.00 37.29 317 ILE F O 1
ATOM 6017 N N . ALA C 2 318 ? 124.003 136.308 111.490 1.00 39.45 318 ALA F N 1
ATOM 6018 C CA . ALA C 2 318 ? 125.290 136.933 111.773 1.00 39.45 318 ALA F CA 1
ATOM 6019 C C . ALA C 2 318 ? 125.554 138.093 110.826 1.00 39.45 318 ALA F C 1
ATOM 6020 O O . ALA C 2 318 ? 126.069 139.138 111.238 1.00 39.45 318 ALA F O 1
ATOM 6022 N N . ILE C 2 319 ? 125.206 137.928 109.549 1.00 40.40 319 ILE F N 1
ATOM 6023 C CA . ILE C 2 319 ? 125.354 139.013 108.585 1.00 40.40 319 ILE F CA 1
ATOM 6024 C C . ILE C 2 319 ? 124.434 140.174 108.938 1.00 40.40 319 ILE F C 1
ATOM 6025 O O . ILE C 2 319 ? 124.808 141.344 108.799 1.00 40.40 319 ILE F O 1
ATOM 6030 N N . ARG C 2 320 ? 123.219 139.874 109.396 1.00 42.34 320 ARG F N 1
ATOM 6031 C CA . ARG C 2 320 ? 122.306 140.927 109.828 1.00 42.34 320 ARG F CA 1
ATOM 6032 C C . ARG C 2 320 ? 122.910 141.734 110.968 1.00 42.34 320 ARG F C 1
ATOM 6033 O O . ARG C 2 320 ? 122.892 142.971 110.951 1.00 42.34 320 ARG F O 1
ATOM 6041 N N . THR C 2 321 ? 123.464 141.041 111.963 1.00 46.81 321 THR F N 1
ATOM 6042 C CA . THR C 2 321 ? 124.113 141.732 113.074 1.00 46.81 321 THR F CA 1
ATOM 6043 C C . THR C 2 321 ? 125.302 142.553 112.591 1.00 46.81 321 THR F C 1
ATOM 6044 O O . THR C 2 321 ? 125.492 143.700 113.016 1.00 46.81 321 THR F O 1
ATOM 6048 N N . ARG C 2 322 ? 126.106 141.987 111.687 1.00 53.34 322 ARG F N 1
ATOM 6049 C CA . ARG C 2 322 ? 127.286 142.689 111.194 1.00 53.34 322 ARG F CA 1
ATOM 6050 C C . ARG C 2 322 ? 126.905 143.963 110.450 1.00 53.34 322 ARG F C 1
ATOM 6051 O O . ARG C 2 322 ? 127.561 144.999 110.604 1.00 53.34 322 ARG F O 1
ATOM 6059 N N . ILE C 2 323 ? 125.852 143.905 109.631 1.00 49.06 323 ILE F N 1
ATOM 6060 C CA . ILE C 2 323 ? 125.396 145.105 108.934 1.00 49.06 323 ILE F CA 1
ATOM 6061 C C . ILE C 2 323 ? 124.826 146.110 109.926 1.00 49.06 323 ILE F C 1
ATOM 6062 O O . ILE C 2 323 ? 125.025 147.322 109.783 1.00 49.06 323 ILE F O 1
ATOM 6067 N N . SER C 2 324 ? 124.106 145.628 110.943 1.00 54.17 324 SER F N 1
ATOM 6068 C CA . SER C 2 324 ? 123.606 146.527 111.979 1.00 54.17 324 SER F CA 1
ATOM 6069 C C . SER C 2 324 ? 124.747 147.214 112.716 1.00 54.17 324 SER F C 1
ATOM 6070 O O . SER C 2 324 ? 124.571 148.318 113.242 1.00 54.17 324 SER F O 1
ATOM 6073 N N . ARG C 2 325 ? 125.916 146.581 112.766 1.00 57.56 325 ARG F N 1
ATOM 6074 C CA . ARG C 2 325 ? 127.108 147.187 113.342 1.00 57.56 325 ARG F CA 1
ATOM 6075 C C . ARG C 2 325 ? 127.894 148.013 112.330 1.00 57.56 325 ARG F C 1
ATOM 6076 O O . ARG C 2 325 ? 128.989 148.484 112.654 1.00 57.56 325 ARG F O 1
ATOM 6084 N N . ASP C 2 326 ? 127.364 148.187 111.116 1.00 61.89 326 ASP F N 1
ATOM 6085 C CA . ASP C 2 326 ? 128.022 148.954 110.056 1.00 61.89 326 ASP F CA 1
ATOM 6086 C C . ASP C 2 326 ? 129.393 148.369 109.723 1.00 61.89 326 ASP F C 1
ATOM 6087 O O . ASP C 2 326 ? 130.417 149.053 109.768 1.00 61.89 326 ASP F O 1
ATOM 6092 N N . GLU C 2 327 ? 129.407 147.078 109.387 1.00 58.56 327 GLU F N 1
ATOM 6093 C CA . GLU C 2 327 ? 130.646 146.381 109.078 1.00 58.56 327 GLU F CA 1
ATOM 6094 C C . GLU C 2 327 ? 130.595 145.534 107.815 1.00 58.56 327 GLU F C 1
ATOM 6095 O O . GLU C 2 327 ? 131.657 145.125 107.335 1.00 58.56 327 GLU F O 1
ATOM 6101 N N . LEU C 2 328 ? 129.421 145.256 107.265 1.00 52.09 328 LEU F N 1
ATOM 6102 C CA . LEU C 2 328 ? 129.363 144.328 106.140 1.00 52.09 328 LEU F CA 1
ATOM 6103 C C . LEU C 2 328 ? 128.637 144.883 104.924 1.00 52.09 328 LEU F C 1
ATOM 6104 O O . LEU C 2 328 ? 129.059 144.621 103.796 1.00 52.09 328 LEU F O 1
ATOM 6109 N N . GLY C 2 329 ? 127.562 145.636 105.118 1.00 49.49 329 GLY F N 1
ATOM 6110 C CA . GLY C 2 329 ? 126.807 146.178 104.009 1.00 49.49 329 GLY F CA 1
ATOM 6111 C C . GLY C 2 329 ? 125.735 145.225 103.507 1.00 49.49 329 GLY F C 1
ATOM 6112 O O . GLY C 2 329 ? 125.802 144.010 103.684 1.00 49.49 329 GLY F O 1
ATOM 6113 N N . VAL C 2 330 ? 124.731 145.806 102.845 1.00 47.88 330 VAL F N 1
ATOM 6114 C CA . VAL C 2 330 ? 123.572 145.047 102.386 1.00 47.88 330 VAL F CA 1
ATOM 6115 C C . VAL C 2 330 ? 123.952 144.006 101.342 1.00 47.88 330 VAL F C 1
ATOM 6116 O O . VAL C 2 330 ? 123.257 142.996 101.191 1.00 47.88 330 VAL F O 1
ATOM 6120 N N . TRP C 2 331 ? 125.071 144.207 100.642 1.00 45.26 331 TRP F N 1
ATOM 6121 C CA . TRP C 2 331 ? 125.463 143.300 99.568 1.00 45.26 331 TRP F CA 1
ATOM 6122 C C . TRP C 2 331 ? 125.695 141.878 100.057 1.00 45.26 331 TRP F C 1
ATOM 6123 O O . TRP C 2 331 ? 125.729 140.953 99.239 1.00 45.26 331 TRP F O 1
ATOM 6134 N N . ALA C 2 332 ? 125.875 141.681 101.364 1.00 41.64 332 ALA F N 1
ATOM 6135 C CA . ALA C 2 332 ? 126.181 140.349 101.871 1.00 41.64 332 ALA F CA 1
ATOM 6136 C C . ALA C 2 332 ? 124.966 139.431 101.845 1.00 41.64 332 ALA F C 1
ATOM 6137 O O . ALA C 2 332 ? 125.125 138.209 101.762 1.00 41.64 332 ALA F O 1
ATOM 6139 N N . TYR C 2 333 ? 123.753 139.987 101.923 1.00 38.98 333 TYR F N 1
ATOM 6140 C CA . TYR C 2 333 ? 122.556 139.149 101.854 1.00 38.98 333 TYR F CA 1
ATOM 6141 C C . TYR C 2 333 ? 122.457 138.397 100.532 1.00 38.98 333 TYR F C 1
ATOM 6142 O O . TYR C 2 333 ? 122.351 137.156 100.552 1.00 38.98 333 TYR F O 1
ATOM 6151 N N . PRO C 2 334 ? 122.483 139.054 99.363 1.00 37.89 334 PRO F N 1
ATOM 6152 C CA . PRO C 2 334 ? 122.484 138.278 98.116 1.00 37.89 334 PRO F CA 1
ATOM 6153 C C . PRO C 2 334 ? 123.709 137.404 97.971 1.00 37.89 334 PRO F C 1
ATOM 6154 O O . PRO C 2 334 ? 123.610 136.317 97.400 1.00 37.89 334 PRO F O 1
ATOM 6158 N N . ALA C 2 335 ? 124.864 137.838 98.481 1.00 35.60 335 ALA F N 1
ATOM 6159 C CA . ALA C 2 335 ? 126.051 136.992 98.436 1.00 35.60 335 ALA F CA 1
ATOM 6160 C C . ALA C 2 335 ? 125.869 135.738 99.281 1.00 35.60 335 ALA F C 1
ATOM 6161 O O . ALA C 2 335 ? 126.230 134.636 98.851 1.00 35.60 335 ALA F O 1
ATOM 6163 N N . ALA C 2 336 ? 125.307 135.884 100.484 1.00 34.35 336 ALA F N 1
ATOM 6164 C CA . ALA C 2 336 ? 125.073 134.723 101.337 1.00 34.35 336 ALA F CA 1
ATOM 6165 C C . ALA C 2 336 ? 124.073 133.767 100.706 1.00 34.35 336 ALA F C 1
ATOM 6166 O O . ALA C 2 336 ? 124.257 132.545 100.753 1.00 34.35 336 ALA F O 1
ATOM 6168 N N . LEU C 2 337 ? 122.997 134.301 100.125 1.00 33.87 337 LEU F N 1
ATOM 6169 C CA . LEU C 2 337 ? 122.031 133.436 99.455 1.00 33.87 337 LEU F CA 1
ATOM 6170 C C . LEU C 2 337 ? 122.649 132.751 98.243 1.00 33.87 337 LEU F C 1
ATOM 6171 O O . LEU C 2 337 ? 122.420 131.559 98.014 1.00 33.87 337 LEU F O 1
ATOM 6176 N N . ALA C 2 338 ? 123.447 133.486 97.463 1.00 32.73 338 ALA F N 1
ATOM 6177 C CA . ALA C 2 338 ? 124.005 132.946 96.232 1.00 32.73 338 ALA F CA 1
ATOM 6178 C C . ALA C 2 338 ? 125.070 131.897 96.503 1.00 32.73 338 ALA F C 1
ATOM 6179 O O . ALA C 2 338 ? 125.199 130.949 95.728 1.00 32.73 338 ALA F O 1
ATOM 6181 N N . VAL C 2 339 ? 125.841 132.041 97.582 1.00 32.71 339 VAL F N 1
ATOM 6182 C CA . VAL C 2 339 ? 126.838 131.025 97.911 1.00 32.71 339 VAL F CA 1
ATOM 6183 C C . VAL C 2 339 ? 126.158 129.686 98.171 1.00 32.71 339 VAL F C 1
ATOM 6184 O O . VAL C 2 339 ? 126.543 128.650 97.613 1.00 32.71 339 VAL F O 1
ATOM 6188 N N . TYR C 2 340 ? 125.114 129.695 99.002 1.00 34.37 340 TYR F N 1
ATOM 6189 C CA . TYR C 2 340 ? 124.409 128.458 99.316 1.00 34.37 340 TYR F CA 1
ATOM 6190 C C . TYR C 2 340 ? 123.648 127.933 98.105 1.00 34.37 340 TYR F C 1
ATOM 6191 O O . TYR C 2 340 ? 123.572 126.717 97.897 1.00 34.37 340 TYR F O 1
ATOM 6200 N N . GLY C 2 341 ? 123.091 128.828 97.287 1.00 31.92 341 GLY F N 1
ATOM 6201 C CA . GLY C 2 341 ? 122.415 128.385 96.079 1.00 31.92 341 GLY F CA 1
ATOM 6202 C C . GLY C 2 341 ? 123.358 127.728 95.088 1.00 31.92 341 GLY F C 1
ATOM 6203 O O . GLY C 2 341 ? 123.030 126.700 94.493 1.00 31.92 341 GLY F O 1
ATOM 6204 N N . ILE C 2 342 ? 124.542 128.313 94.899 1.00 32.54 342 ILE F N 1
ATOM 6205 C CA . ILE C 2 342 ? 125.537 127.730 94.008 1.00 32.54 342 ILE F CA 1
ATOM 6206 C C . ILE C 2 342 ? 126.020 126.394 94.552 1.00 32.54 342 ILE F C 1
ATOM 6207 O O . ILE C 2 342 ? 126.199 125.432 93.796 1.00 32.54 342 ILE F O 1
ATOM 6212 N N . ALA C 2 343 ? 126.238 126.307 95.867 1.00 31.22 343 ALA F N 1
ATOM 6213 C CA . ALA C 2 343 ? 126.639 125.034 96.456 1.00 31.22 343 ALA F CA 1
ATOM 6214 C C . ALA C 2 343 ? 125.573 123.968 96.238 1.00 31.22 343 ALA F C 1
ATOM 6215 O O . ALA C 2 343 ? 125.889 122.829 95.872 1.00 31.22 343 ALA F O 1
ATOM 6217 N N . ALA C 2 344 ? 124.302 124.324 96.440 1.00 31.85 344 ALA F N 1
ATOM 6218 C CA . ALA C 2 344 ? 123.220 123.368 96.236 1.00 31.85 344 ALA F CA 1
ATOM 6219 C C . ALA C 2 344 ? 123.116 122.947 94.776 1.00 31.85 344 ALA F C 1
ATOM 6220 O O . ALA C 2 344 ? 122.905 121.767 94.479 1.00 31.85 344 ALA F O 1
ATOM 6222 N N . ALA C 2 345 ? 123.259 123.896 93.849 1.00 33.42 345 ALA F N 1
ATOM 6223 C CA . ALA C 2 345 ? 123.188 123.560 92.431 1.00 33.42 345 ALA F CA 1
ATOM 6224 C C . ALA C 2 345 ? 124.332 122.641 92.022 1.00 33.42 345 ALA F C 1
ATOM 6225 O O . ALA C 2 345 ? 124.126 121.669 91.287 1.00 33.42 345 ALA F O 1
ATOM 6227 N N . LEU C 2 346 ? 125.547 122.930 92.494 1.00 33.76 346 LEU F N 1
ATOM 6228 C CA . LEU C 2 346 ? 126.686 122.079 92.172 1.00 33.76 346 LEU F CA 1
ATOM 6229 C C . LEU C 2 346 ? 126.525 120.688 92.771 1.00 33.76 346 LEU F C 1
ATOM 6230 O O . LEU C 2 346 ? 126.883 119.689 92.137 1.00 33.76 346 LEU F O 1
ATOM 6235 N N . PHE C 2 347 ? 125.995 120.601 93.994 1.00 33.21 347 PHE F N 1
ATOM 6236 C CA . PHE C 2 347 ? 125.754 119.294 94.597 1.00 33.21 347 PHE F CA 1
ATOM 6237 C C . PHE C 2 347 ? 124.687 118.518 93.832 1.00 33.21 347 PHE F C 1
ATOM 6238 O O . PHE C 2 347 ? 124.815 117.304 93.638 1.00 33.21 347 PHE F O 1
ATOM 6246 N N . SER C 2 348 ? 123.627 119.198 93.392 1.00 33.37 348 SER F N 1
ATOM 6247 C CA . SER C 2 348 ? 122.561 118.528 92.658 1.00 33.37 348 SER F CA 1
ATOM 6248 C C . SER C 2 348 ? 122.965 118.185 91.233 1.00 33.37 348 SER F C 1
ATOM 6249 O O . SER C 2 348 ? 122.314 117.346 90.603 1.00 33.37 348 SER F O 1
ATOM 6251 N N . ARG C 2 349 ? 124.020 118.809 90.713 1.00 37.10 349 ARG F N 1
ATOM 6252 C CA . ARG C 2 349 ? 124.463 118.537 89.352 1.00 37.10 349 ARG F CA 1
ATOM 6253 C C . ARG C 2 349 ? 125.881 117.983 89.346 1.00 37.10 349 ARG F C 1
ATOM 6254 O O . ARG C 2 349 ? 126.720 118.415 88.550 1.00 37.10 349 ARG F O 1
ATOM 6262 N N . LYS C 2 350 ? 126.156 117.033 90.233 1.00 35.71 350 LYS F N 1
ATOM 6263 C CA . LYS C 2 350 ? 127.463 116.392 90.293 1.00 35.71 350 LYS F CA 1
ATOM 6264 C C . LYS C 2 350 ? 127.404 114.977 89.725 1.00 35.71 350 LYS F C 1
ATOM 6265 O O . LYS C 2 350 ? 127.541 114.775 88.518 1.00 35.71 350 LYS F O 1
ATOM 6271 N N . ARG D 3 4 ? 124.072 83.891 131.596 1.00 44.73 4 ARG G N 1
ATOM 6272 C CA . ARG D 3 4 ? 124.422 84.488 130.313 1.00 44.73 4 ARG G CA 1
ATOM 6273 C C . ARG D 3 4 ? 125.309 85.712 130.511 1.00 44.73 4 ARG G C 1
ATOM 6274 O O . ARG D 3 4 ? 124.951 86.639 131.237 1.00 44.73 4 ARG G O 1
ATOM 6282 N N . ARG D 3 5 ? 126.467 85.710 129.871 1.00 41.82 5 ARG G N 1
ATOM 6283 C CA . ARG D 3 5 ? 127.398 86.820 130.027 1.00 41.82 5 ARG G CA 1
ATOM 6284 C C . ARG D 3 5 ? 127.834 87.431 128.705 1.00 41.82 5 ARG G C 1
ATOM 6285 O O . ARG D 3 5 ? 127.990 88.650 128.627 1.00 41.82 5 ARG G O 1
ATOM 6293 N N . ILE D 3 6 ? 128.035 86.620 127.665 1.00 36.06 6 ILE G N 1
ATOM 6294 C CA . ILE D 3 6 ? 128.507 87.166 126.396 1.00 36.06 6 ILE G CA 1
ATOM 6295 C C . ILE D 3 6 ? 127.414 87.986 125.723 1.00 36.06 6 ILE G C 1
ATOM 6296 O O . ILE D 3 6 ? 127.680 89.063 125.179 1.00 36.06 6 ILE G O 1
ATOM 6301 N N . VAL D 3 7 ? 126.170 87.498 125.745 1.00 34.79 7 VAL G N 1
ATOM 6302 C CA . VAL D 3 7 ? 125.063 88.293 125.218 1.00 34.79 7 VAL G CA 1
ATOM 6303 C C . VAL D 3 7 ? 124.900 89.569 126.029 1.00 34.79 7 VAL G C 1
ATOM 6304 O O . VAL D 3 7 ? 124.722 90.661 125.474 1.00 34.79 7 VAL G O 1
ATOM 6308 N N . ALA D 3 8 ? 124.947 89.448 127.358 1.00 30.31 8 ALA G N 1
ATOM 6309 C CA . ALA D 3 8 ? 124.808 90.617 128.217 1.00 30.31 8 ALA G CA 1
ATOM 6310 C C . ALA D 3 8 ? 125.942 91.604 127.991 1.00 30.31 8 ALA G C 1
ATOM 6311 O O . ALA D 3 8 ? 125.709 92.812 127.891 1.00 30.31 8 ALA G O 1
ATOM 6313 N N . LYS D 3 9 ? 127.178 91.108 127.901 1.00 34.44 9 LYS G N 1
ATOM 6314 C CA . LYS D 3 9 ? 128.309 91.995 127.655 1.00 34.44 9 LYS G CA 1
ATOM 6315 C C . LYS D 3 9 ? 128.190 92.677 126.300 1.00 34.44 9 LYS G C 1
ATOM 6316 O O . LYS D 3 9 ? 128.476 93.869 126.175 1.00 34.44 9 LYS G O 1
ATOM 6322 N N . HIS D 3 10 ? 127.762 91.938 125.276 1.00 33.21 10 HIS G N 1
ATOM 6323 C CA . HIS D 3 10 ? 127.620 92.518 123.944 1.00 33.21 10 HIS G CA 1
ATOM 6324 C C . HIS D 3 10 ? 126.565 93.618 123.933 1.00 33.21 10 HIS G C 1
ATOM 6325 O O . HIS D 3 10 ? 126.804 94.718 123.420 1.00 33.21 10 HIS G O 1
ATOM 6332 N N . VAL D 3 11 ? 125.389 93.339 124.503 1.00 28.45 11 VAL G N 1
ATOM 6333 C CA . VAL D 3 11 ? 124.322 94.336 124.524 1.00 28.45 11 VAL G CA 1
ATOM 6334 C C . VAL D 3 11 ? 124.742 95.552 125.339 1.00 28.45 11 VAL G C 1
ATOM 6335 O O . VAL D 3 11 ? 124.548 96.698 124.914 1.00 28.45 11 VAL G O 1
ATOM 6339 N N . THR D 3 12 ? 125.328 95.323 126.517 1.00 25.82 12 THR G N 1
ATOM 6340 C CA . THR D 3 12 ? 125.739 96.432 127.368 1.00 25.82 12 THR G CA 1
ATOM 6341 C C . THR D 3 12 ? 126.813 97.275 126.696 1.00 25.82 12 THR G C 1
ATOM 6342 O O . THR D 3 12 ? 126.749 98.505 126.732 1.00 25.82 12 THR G O 1
ATOM 6346 N N . LYS D 3 13 ? 127.800 96.635 126.064 1.00 28.16 13 LYS G N 1
ATOM 6347 C CA . LYS D 3 13 ? 128.860 97.384 125.401 1.00 28.16 13 LYS G CA 1
ATOM 6348 C C . LYS D 3 13 ? 128.324 98.184 124.224 1.00 28.16 13 LYS G C 1
ATOM 6349 O O . LYS D 3 13 ? 128.673 99.357 124.060 1.00 28.16 13 LYS G O 1
ATOM 6355 N N . THR D 3 14 ? 127.474 97.575 123.392 1.00 28.12 14 THR G N 1
ATOM 6356 C CA . THR D 3 14 ? 126.937 98.297 122.244 1.00 28.12 14 THR G CA 1
ATOM 6357 C C . THR D 3 14 ? 126.094 99.483 122.692 1.00 28.12 14 THR G C 1
ATOM 6358 O O . THR D 3 14 ? 126.242 100.599 122.177 1.00 28.12 14 THR G O 1
ATOM 6362 N N . THR D 3 15 ? 125.217 99.267 123.676 1.00 25.04 15 THR G N 1
ATOM 6363 C CA . THR D 3 15 ? 124.377 100.357 124.152 1.00 25.04 15 THR G CA 1
ATOM 6364 C C . THR D 3 15 ? 125.202 101.439 124.834 1.00 25.04 15 THR G C 1
ATOM 6365 O O . THR D 3 15 ? 124.931 102.627 124.654 1.00 25.04 15 THR G O 1
ATOM 6369 N N . ALA D 3 16 ? 126.212 101.056 125.619 1.00 24.59 16 ALA G N 1
ATOM 6370 C CA . ALA D 3 16 ? 127.051 102.042 126.289 1.00 24.59 16 ALA G CA 1
ATOM 6371 C C . ALA D 3 16 ? 127.844 102.864 125.286 1.00 24.59 16 ALA G C 1
ATOM 6372 O O . ALA D 3 16 ? 127.994 104.077 125.455 1.00 24.59 16 ALA G O 1
ATOM 6374 N N . LEU D 3 17 ? 128.367 102.223 124.240 1.00 23.80 17 LEU G N 1
ATOM 6375 C CA . LEU D 3 17 ? 129.047 102.972 123.192 1.00 23.80 17 LEU G CA 1
ATOM 6376 C C . LEU D 3 17 ? 128.087 103.925 122.496 1.00 23.80 17 LEU G C 1
ATOM 6377 O O . LEU D 3 17 ? 128.454 105.062 122.183 1.00 23.80 17 LEU G O 1
ATOM 6382 N N . ALA D 3 18 ? 126.851 103.483 122.250 1.00 24.54 18 ALA G N 1
ATOM 6383 C CA . ALA D 3 18 ? 125.865 104.367 121.634 1.00 24.54 18 ALA G CA 1
ATOM 6384 C C . ALA D 3 18 ? 125.566 105.569 122.525 1.00 24.54 18 ALA G C 1
ATOM 6385 O O . ALA D 3 18 ? 125.522 106.710 122.052 1.00 24.54 18 ALA G O 1
ATOM 6387 N N . MET D 3 19 ? 125.365 105.330 123.825 1.00 25.61 19 MET G N 1
ATOM 6388 C CA . MET D 3 19 ? 125.085 106.429 124.747 1.00 25.61 19 MET G CA 1
ATOM 6389 C C . MET D 3 19 ? 126.265 107.382 124.852 1.00 25.61 19 MET G C 1
ATOM 6390 O O . MET D 3 19 ? 126.078 108.599 124.886 1.00 25.61 19 MET G O 1
ATOM 6395 N N . LEU D 3 20 ? 127.489 106.853 124.908 1.00 25.43 20 LEU G N 1
ATOM 6396 C CA . LEU D 3 20 ? 128.657 107.721 125.021 1.00 25.43 20 LEU G CA 1
ATOM 6397 C C . LEU D 3 20 ? 128.878 108.526 123.746 1.00 25.43 20 LEU G C 1
ATOM 6398 O O . LEU D 3 20 ? 129.217 109.713 123.810 1.00 25.43 20 LEU G O 1
ATOM 6403 N N . GLY D 3 21 ? 128.695 107.905 122.580 1.00 22.94 21 GLY G N 1
ATOM 6404 C CA . GLY D 3 21 ? 128.813 108.647 121.338 1.00 22.94 21 GLY G CA 1
ATOM 6405 C C . GLY D 3 21 ? 127.760 109.729 121.208 1.00 22.94 21 GLY G C 1
ATOM 6406 O O . GLY D 3 21 ? 128.061 110.856 120.806 1.00 22.94 21 GLY G O 1
ATOM 6407 N N . THR D 3 22 ? 126.512 109.406 121.558 1.00 23.74 22 THR G N 1
ATOM 6408 C CA . THR D 3 22 ? 125.459 110.413 121.543 1.00 23.74 22 THR G CA 1
ATOM 6409 C C . THR D 3 22 ? 125.749 111.520 122.544 1.00 23.74 22 THR G C 1
ATOM 6410 O O . THR D 3 22 ? 125.491 112.694 122.272 1.00 23.74 22 THR G O 1
ATOM 6414 N N . THR D 3 23 ? 126.285 111.161 123.710 1.00 25.73 23 THR G N 1
ATOM 6415 C CA . THR D 3 23 ? 126.648 112.152 124.714 1.00 25.73 23 THR G CA 1
ATOM 6416 C C . THR D 3 23 ? 127.704 113.110 124.183 1.00 25.73 23 THR G C 1
ATOM 6417 O O . THR D 3 23 ? 127.567 114.330 124.306 1.00 25.73 23 THR G O 1
ATOM 6421 N N . ILE D 3 24 ? 128.765 112.570 123.581 1.00 25.87 24 ILE G N 1
ATOM 6422 C CA . ILE D 3 24 ? 129.823 113.419 123.040 1.00 25.87 24 ILE G CA 1
ATOM 6423 C C . ILE D 3 24 ? 129.276 114.312 121.936 1.00 25.87 24 ILE G C 1
ATOM 6424 O O . ILE D 3 24 ? 129.557 115.518 121.895 1.00 25.87 24 ILE G O 1
ATOM 6429 N N . VAL D 3 25 ? 128.474 113.741 121.033 1.00 26.51 25 VAL G N 1
ATOM 6430 C CA . VAL D 3 25 ? 127.935 114.516 119.918 1.00 26.51 25 VAL G CA 1
ATOM 6431 C C . VAL D 3 25 ? 127.037 115.635 120.431 1.00 26.51 25 VAL G C 1
ATOM 6432 O O . VAL D 3 25 ? 127.139 116.784 119.990 1.00 26.51 25 VAL G O 1
ATOM 6436 N N . LEU D 3 26 ? 126.153 115.321 121.379 1.00 27.48 26 LEU G N 1
ATOM 6437 C CA . LEU D 3 26 ? 125.227 116.326 121.886 1.00 27.48 26 LEU G CA 1
ATOM 6438 C C . LEU D 3 26 ? 125.941 117.399 122.697 1.00 27.48 26 LEU G C 1
ATOM 6439 O O . LEU D 3 26 ? 125.563 118.570 122.626 1.00 27.48 26 LEU G O 1
ATOM 6444 N N . VAL D 3 27 ? 126.971 117.032 123.465 1.00 28.59 27 VAL G N 1
ATOM 6445 C CA . VAL D 3 27 ? 127.742 118.039 124.189 1.00 28.59 27 VAL G CA 1
ATOM 6446 C C . VAL D 3 27 ? 128.460 118.963 123.216 1.00 28.59 27 VAL G C 1
ATOM 6447 O O . VAL D 3 27 ? 128.476 120.185 123.402 1.00 28.59 27 VAL G O 1
ATOM 6451 N N . ILE D 3 28 ? 129.056 118.403 122.161 1.00 30.19 28 ILE G N 1
ATOM 6452 C CA . ILE D 3 28 ? 129.724 119.238 121.166 1.00 30.19 28 ILE G CA 1
ATOM 6453 C C . ILE D 3 28 ? 128.723 120.168 120.491 1.00 30.19 28 ILE G C 1
ATOM 6454 O O . ILE D 3 28 ? 128.985 121.364 120.309 1.00 30.19 28 ILE G O 1
ATOM 6459 N N . LEU D 3 29 ? 127.557 119.636 120.118 1.00 33.95 29 LEU G N 1
ATOM 6460 C CA . LEU D 3 29 ? 126.544 120.449 119.453 1.00 33.95 29 LEU G CA 1
ATOM 6461 C C . LEU D 3 29 ? 126.018 121.554 120.359 1.00 33.95 29 LEU G C 1
ATOM 6462 O O . LEU D 3 29 ? 125.824 122.686 119.908 1.00 33.95 29 LEU G O 1
ATOM 6467 N N . GLN D 3 30 ? 125.777 121.255 121.635 1.00 41.38 30 GLN G N 1
ATOM 6468 C CA . GLN D 3 30 ? 125.269 122.282 122.534 1.00 41.38 30 GLN G CA 1
ATOM 6469 C C . GLN D 3 30 ? 126.337 123.278 122.958 1.00 41.38 30 GLN G C 1
ATOM 6470 O O . GLN D 3 30 ? 125.993 124.406 123.321 1.00 41.38 30 GLN G O 1
ATOM 6476 N N . VAL D 3 31 ? 127.614 122.897 122.930 1.00 38.53 31 VAL G N 1
ATOM 6477 C CA . VAL D 3 31 ? 128.673 123.880 123.115 1.00 38.53 31 VAL G CA 1
ATOM 6478 C C . VAL D 3 31 ? 128.749 124.807 121.912 1.00 38.53 31 VAL G C 1
ATOM 6479 O O . VAL D 3 31 ? 128.843 126.030 122.062 1.00 38.53 31 VAL G O 1
ATOM 6483 N N . LEU D 3 32 ? 128.684 124.246 120.702 1.00 41.36 32 LEU G N 1
ATOM 6484 C CA . LEU D 3 32 ? 128.736 125.067 119.497 1.00 41.36 32 LEU G CA 1
ATOM 6485 C C . LEU D 3 32 ? 127.535 126.001 119.406 1.00 41.36 32 LEU G C 1
ATOM 6486 O O . LEU D 3 32 ? 127.685 127.182 119.075 1.00 41.36 32 LEU G O 1
ATOM 6491 N N . PHE D 3 33 ? 126.336 125.495 119.702 1.00 43.50 33 PHE G N 1
ATOM 6492 C CA . PHE D 3 33 ? 125.136 126.323 119.626 1.00 43.50 33 PHE G CA 1
ATOM 6493 C C . PHE D 3 33 ? 125.146 127.407 120.696 1.00 43.50 33 PHE G C 1
ATOM 6494 O O . PHE D 3 33 ? 124.753 128.550 120.435 1.00 43.50 33 PHE G O 1
ATOM 6502 N N . THR D 3 34 ? 125.584 127.065 121.910 1.00 43.22 34 THR G N 1
ATOM 6503 C CA . THR D 3 34 ? 125.681 128.067 122.964 1.00 43.22 34 THR G CA 1
ATOM 6504 C C . THR D 3 34 ? 126.695 129.144 122.604 1.00 43.22 34 THR G C 1
ATOM 6505 O O . THR D 3 34 ? 126.457 130.333 122.839 1.00 43.22 34 THR G O 1
ATOM 6509 N N . TYR D 3 35 ? 127.831 128.750 122.024 1.00 49.68 35 TYR G N 1
ATOM 6510 C CA . TYR D 3 35 ? 128.815 129.737 121.595 1.00 49.68 35 TYR G CA 1
ATOM 6511 C C . TYR D 3 35 ? 128.262 130.617 120.482 1.00 49.68 35 TYR G C 1
ATOM 6512 O O . TYR D 3 35 ? 128.516 131.826 120.454 1.00 49.68 35 TYR G O 1
ATOM 6521 N N . LEU D 3 36 ? 127.505 130.030 119.552 1.00 49.21 36 LEU G N 1
ATOM 6522 C CA . LEU D 3 36 ? 126.885 130.828 118.500 1.00 49.21 36 LEU G CA 1
ATOM 6523 C C . LEU D 3 36 ? 125.891 131.829 119.072 1.00 49.21 36 LEU G C 1
ATOM 6524 O O . LEU D 3 36 ? 125.843 132.980 118.625 1.00 49.21 36 LEU G O 1
ATOM 6529 N N . GLY D 3 37 ? 125.096 131.414 120.053 1.00 53.26 37 GLY G N 1
ATOM 6530 C CA . GLY D 3 37 ? 124.143 132.312 120.676 1.00 53.26 37 GLY G CA 1
ATOM 6531 C C . GLY D 3 37 ? 124.803 133.382 121.521 1.00 53.26 37 GLY G C 1
ATOM 6532 O O . GLY D 3 37 ? 124.262 134.479 121.683 1.00 53.26 37 GLY G O 1
ATOM 6533 N N . GLU D 3 38 ? 125.978 133.069 122.069 1.00 61.19 38 GLU G N 1
ATOM 6534 C CA . GLU D 3 38 ? 126.718 134.024 122.882 1.00 61.19 38 GLU G CA 1
ATOM 6535 C C . GLU D 3 38 ? 127.568 134.970 122.045 1.00 61.19 38 GLU G C 1
ATOM 6536 O O . GLU D 3 38 ? 127.963 136.030 122.540 1.00 61.19 38 GLU G O 1
ATOM 6542 N N . LEU D 3 39 ? 127.852 134.612 120.791 1.00 58.67 39 LEU G N 1
ATOM 6543 C CA . LEU D 3 39 ? 128.659 135.470 119.931 1.00 58.67 39 LEU G CA 1
ATOM 6544 C C . LEU D 3 39 ? 127.975 136.794 119.623 1.00 58.67 39 LEU G C 1
ATOM 6545 O O . LEU D 3 39 ? 128.645 137.738 119.190 1.00 58.67 39 LEU G O 1
ATOM 6550 N N . SER D 3 40 ? 126.665 136.888 119.829 1.00 63.03 40 SER G N 1
ATOM 6551 C CA . SER D 3 40 ? 125.936 138.131 119.623 1.00 63.03 40 SER G CA 1
ATOM 6552 C C . SER D 3 40 ? 125.901 139.007 120.867 1.00 63.03 40 SER G C 1
ATOM 6553 O O . SER D 3 40 ? 125.274 140.071 120.842 1.00 63.03 40 SER G O 1
ATOM 6556 N N . ASN D 3 41 ? 126.554 138.589 121.949 1.00 64.64 41 ASN G N 1
ATOM 6557 C CA . ASN D 3 41 ? 126.569 139.318 123.210 1.00 64.64 41 ASN G CA 1
ATOM 6558 C C . ASN D 3 41 ? 127.987 139.733 123.584 1.00 64.64 41 ASN G C 1
ATOM 6559 O O . ASN D 3 41 ? 128.362 139.740 124.758 1.00 64.64 41 ASN G O 1
ATOM 6564 N N . LEU D 3 42 ? 128.793 140.085 122.588 1.00 72.15 42 LEU G N 1
ATOM 6565 C CA . LEU D 3 42 ? 130.175 140.478 122.820 1.00 72.15 42 LEU G CA 1
ATOM 6566 C C . LEU D 3 42 ? 130.273 141.983 123.036 1.00 72.15 42 LEU G C 1
ATOM 6567 O O . LEU D 3 42 ? 129.565 142.764 122.394 1.00 72.15 42 LEU G O 1
ATOM 6572 N N . LYS D 3 43 ? 131.157 142.382 123.946 1.00 82.95 43 LYS G N 1
ATOM 6573 C CA . LYS D 3 43 ? 131.384 143.787 124.256 1.00 82.95 43 LYS G CA 1
ATOM 6574 C C . LYS D 3 43 ? 132.884 143.993 124.446 1.00 82.95 43 LYS G C 1
ATOM 6575 O O . LYS D 3 43 ? 133.698 143.134 124.094 1.00 82.95 43 LYS G O 1
ATOM 6581 N N . ALA D 3 44 ? 133.251 145.151 124.999 1.00 90.52 44 ALA G N 1
ATOM 6582 C CA . ALA D 3 44 ? 134.664 145.473 125.174 1.00 90.52 44 ALA G CA 1
ATOM 6583 C C . ALA D 3 44 ? 135.341 144.513 126.145 1.00 90.52 44 ALA G C 1
ATOM 6584 O O . ALA D 3 44 ? 136.463 144.057 125.897 1.00 90.52 44 ALA G O 1
ATOM 6586 N N . ASP D 3 45 ? 134.678 144.194 127.254 1.00 87.65 45 ASP G N 1
ATOM 6587 C CA . ASP D 3 45 ? 135.241 143.311 128.267 1.00 87.65 45 ASP G CA 1
ATOM 6588 C C . ASP D 3 45 ? 134.851 141.853 128.071 1.00 87.65 45 ASP G C 1
ATOM 6589 O O . ASP D 3 45 ? 135.260 141.005 128.871 1.00 87.65 45 ASP G O 1
ATOM 6594 N N . TYR D 3 46 ? 134.076 141.539 127.033 1.00 74.41 46 TYR G N 1
ATOM 6595 C CA . TYR D 3 46 ? 133.611 140.179 126.759 1.00 74.41 46 TYR G CA 1
ATOM 6596 C C . TYR D 3 46 ? 133.925 139.876 125.297 1.00 74.41 46 TYR G C 1
ATOM 6597 O O . TYR D 3 46 ? 133.081 140.069 124.418 1.00 74.41 46 TYR G O 1
ATOM 6606 N N . SER D 3 47 ? 135.140 139.401 125.040 1.00 71.84 47 SER G N 1
ATOM 6607 C CA . SER D 3 47 ? 135.572 139.110 123.683 1.00 71.84 47 SER G CA 1
ATOM 6608 C C . SER D 3 47 ? 135.131 137.705 123.278 1.00 71.84 47 SER G C 1
ATOM 6609 O O . SER D 3 47 ? 134.443 136.999 124.021 1.00 71.84 47 SER G O 1
ATOM 6612 N N . ALA D 3 48 ? 135.531 137.296 122.072 1.00 66.28 48 ALA G N 1
ATOM 6613 C CA . ALA D 3 48 ? 135.187 135.961 121.594 1.00 66.28 48 ALA G CA 1
ATOM 6614 C C . ALA D 3 48 ? 135.836 134.884 122.452 1.00 66.28 48 ALA G C 1
ATOM 6615 O O . ALA D 3 48 ? 135.218 133.852 122.738 1.00 66.28 48 ALA G O 1
ATOM 6617 N N . TRP D 3 49 ? 137.085 135.102 122.869 1.00 65.89 49 TRP G N 1
ATOM 6618 C CA . TRP D 3 49 ? 137.751 134.135 123.735 1.00 65.89 49 TRP G CA 1
ATOM 6619 C C . TRP D 3 49 ? 137.061 134.041 125.089 1.00 65.89 49 TRP G C 1
ATOM 6620 O O . TRP D 3 49 ? 136.936 132.949 125.655 1.00 65.89 49 TRP G O 1
ATOM 6631 N N . GLN D 3 50 ? 136.617 135.176 125.632 1.00 68.32 50 GLN G N 1
ATOM 6632 C CA . GLN D 3 50 ? 135.895 135.151 126.899 1.00 68.32 50 GLN G CA 1
ATOM 6633 C C . GLN D 3 50 ? 134.588 134.378 126.769 1.00 68.32 50 GLN G C 1
ATOM 6634 O O . GLN D 3 50 ? 134.228 133.598 127.659 1.00 68.32 50 GLN G O 1
ATOM 6640 N N . ALA D 3 51 ? 133.868 134.577 125.663 1.00 63.03 51 ALA G N 1
ATOM 6641 C CA . ALA D 3 51 ? 132.634 133.830 125.439 1.00 63.03 51 ALA G CA 1
ATOM 6642 C C . ALA D 3 51 ? 132.910 132.340 125.290 1.00 63.03 51 ALA G C 1
ATOM 6643 O O . ALA D 3 51 ? 132.156 131.506 125.804 1.00 63.03 51 ALA G O 1
ATOM 6645 N N . PHE D 3 52 ? 133.986 131.986 124.583 1.00 58.04 52 PHE G N 1
ATOM 6646 C CA . PHE D 3 52 ? 134.340 130.579 124.430 1.00 58.04 52 PHE G CA 1
ATOM 6647 C C . PHE D 3 52 ? 134.689 129.951 125.773 1.00 58.04 52 PHE G C 1
ATOM 6648 O O . PHE D 3 52 ? 134.298 128.813 126.055 1.00 58.04 52 PHE G O 1
ATOM 6656 N N . LEU D 3 53 ? 135.425 130.679 126.616 1.00 57.84 53 LEU G N 1
ATOM 6657 C CA . LEU D 3 53 ? 135.747 130.172 127.946 1.00 57.84 53 LEU G CA 1
ATOM 6658 C C . LEU D 3 53 ? 134.492 130.016 128.794 1.00 57.84 53 LEU G C 1
ATOM 6659 O O . LEU D 3 53 ? 134.359 129.043 129.545 1.00 57.84 53 LEU G O 1
ATOM 6664 N N . TYR D 3 54 ? 133.563 130.968 128.693 1.00 57.08 54 TYR G N 1
ATOM 6665 C CA . TYR D 3 54 ? 132.312 130.859 129.435 1.00 57.08 54 TYR G CA 1
ATOM 6666 C C . TYR D 3 54 ? 131.508 129.647 128.984 1.00 57.08 54 TYR G C 1
ATOM 6667 O O . TYR D 3 54 ? 130.908 128.947 129.808 1.00 57.08 54 TYR G O 1
ATOM 6676 N N . VAL D 3 55 ? 131.475 129.389 127.675 1.00 51.40 55 VAL G N 1
ATOM 6677 C CA . VAL D 3 55 ? 130.746 128.233 127.164 1.00 51.40 55 VAL G CA 1
ATOM 6678 C C . VAL D 3 55 ? 131.410 126.935 127.610 1.00 51.40 55 VAL G C 1
ATOM 6679 O O . VAL D 3 55 ? 130.730 125.986 128.019 1.00 51.40 55 VAL G O 1
ATOM 6683 N N . LEU D 3 56 ? 132.743 126.869 127.542 1.00 52.02 56 LEU G N 1
ATOM 6684 C CA . LEU D 3 56 ? 133.445 125.660 127.966 1.00 52.02 56 LEU G CA 1
ATOM 6685 C C . LEU D 3 56 ? 133.261 125.400 129.455 1.00 52.02 56 LEU G C 1
ATOM 6686 O O . LEU D 3 56 ? 133.114 124.247 129.874 1.00 52.02 56 LEU G O 1
ATOM 6691 N N . TRP D 3 57 ? 133.286 126.452 130.274 1.00 50.84 57 TRP G N 1
ATOM 6692 C CA . TRP D 3 57 ? 133.092 126.254 131.705 1.00 50.84 57 TRP G CA 1
ATOM 6693 C C . TRP D 3 57 ? 131.664 125.835 132.019 1.00 50.84 57 TRP G C 1
ATOM 6694 O O . TRP D 3 57 ? 131.426 125.156 133.022 1.00 50.84 57 TRP G O 1
ATOM 6705 N N . GLY D 3 58 ? 130.708 126.224 131.183 1.00 46.10 58 GLY G N 1
ATOM 6706 C CA . GLY D 3 58 ? 129.352 125.742 131.319 1.00 46.10 58 GLY G CA 1
ATOM 6707 C C . GLY D 3 58 ? 129.093 124.394 130.695 1.00 46.10 58 GLY G C 1
ATOM 6708 O O . GLY D 3 58 ? 127.978 123.876 130.800 1.00 46.10 58 GLY G O 1
ATOM 6709 N N . ALA D 3 59 ? 130.097 123.810 130.040 1.00 43.71 59 ALA G N 1
ATOM 6710 C CA . ALA D 3 59 ? 129.911 122.512 129.398 1.00 43.71 59 ALA G CA 1
ATOM 6711 C C . ALA D 3 59 ? 129.505 121.399 130.359 1.00 43.71 59 ALA G C 1
ATOM 6712 O O . ALA D 3 59 ? 128.664 120.574 129.966 1.00 43.71 59 ALA G O 1
ATOM 6714 N N . PRO D 3 60 ? 130.067 121.271 131.569 1.00 40.53 60 PRO G N 1
ATOM 6715 C CA . PRO D 3 60 ? 129.557 120.229 132.479 1.00 40.53 60 PRO G CA 1
ATOM 6716 C C . PRO D 3 60 ? 128.081 120.375 132.812 1.00 40.53 60 PRO G C 1
ATOM 6717 O O . PRO D 3 60 ? 127.377 119.365 132.926 1.00 40.53 60 PRO G O 1
ATOM 6721 N N . ARG D 3 61 ? 127.588 121.604 132.970 1.00 42.56 61 ARG G N 1
ATOM 6722 C CA . ARG D 3 61 ? 126.162 121.799 133.215 1.00 42.56 61 ARG G CA 1
ATOM 6723 C C . ARG D 3 61 ? 125.333 121.372 132.010 1.00 42.56 61 ARG G C 1
ATOM 6724 O O . ARG D 3 61 ? 124.279 120.739 132.160 1.00 42.56 61 ARG G O 1
ATOM 6732 N N . TYR D 3 62 ? 125.801 121.702 130.804 1.00 41.72 62 TYR G N 1
ATOM 6733 C CA . TYR D 3 62 ? 125.117 121.255 129.597 1.00 41.72 62 TYR G CA 1
ATOM 6734 C C . TYR D 3 62 ? 125.107 119.735 129.510 1.00 41.72 62 TYR G C 1
ATOM 6735 O O . TYR D 3 62 ? 124.099 119.135 129.129 1.00 41.72 62 TYR G O 1
ATOM 6744 N N . LEU D 3 63 ? 126.223 119.100 129.866 1.00 33.51 63 LEU G N 1
ATOM 6745 C CA . LEU D 3 63 ? 126.294 117.643 129.883 1.00 33.51 63 LEU G CA 1
ATOM 6746 C C . LEU D 3 63 ? 125.299 117.053 130.874 1.00 33.51 63 LEU G C 1
ATOM 6747 O O . LEU D 3 63 ? 124.620 116.062 130.574 1.00 33.51 63 LEU G O 1
ATOM 6752 N N . TYR D 3 64 ? 125.211 117.642 132.067 1.00 34.51 64 TYR G N 1
ATOM 6753 C CA . TYR D 3 64 ? 124.253 117.176 133.063 1.00 34.51 64 TYR G CA 1
ATOM 6754 C C . TYR D 3 64 ? 122.826 117.307 132.550 1.00 34.51 64 TYR G C 1
ATOM 6755 O O . TYR D 3 64 ? 121.978 116.450 132.821 1.00 34.51 64 TYR G O 1
ATOM 6764 N N . GLU D 3 65 ? 122.542 118.381 131.810 1.00 39.20 65 GLU G N 1
ATOM 6765 C CA . GLU D 3 65 ? 121.209 118.545 131.238 1.00 39.20 65 GLU G CA 1
ATOM 6766 C C . GLU D 3 65 ? 120.955 117.569 130.093 1.00 39.20 65 GLU G C 1
ATOM 6767 O O . GLU D 3 65 ? 119.809 117.166 129.868 1.00 39.20 65 GLU G O 1
ATOM 6773 N N . ILE D 3 66 ? 122.002 117.183 129.361 1.00 32.25 66 ILE G N 1
ATOM 6774 C CA . ILE D 3 66 ? 121.829 116.301 128.209 1.00 32.25 66 ILE G CA 1
ATOM 6775 C C . ILE D 3 66 ? 121.666 114.841 128.621 1.00 32.25 66 ILE G C 1
ATOM 6776 O O . ILE D 3 66 ? 120.919 114.100 127.972 1.00 32.25 66 ILE G O 1
ATOM 6781 N N . LEU D 3 67 ? 122.331 114.409 129.693 1.00 26.33 67 LEU G N 1
ATOM 6782 C CA . LEU D 3 67 ? 122.411 112.978 129.998 1.00 26.33 67 LEU G CA 1
ATOM 6783 C C . LEU D 3 67 ? 121.088 112.218 129.943 1.00 26.33 67 LEU G C 1
ATOM 6784 O O . LEU D 3 67 ? 121.101 111.068 129.477 1.00 26.33 67 LEU G O 1
ATOM 6789 N N . PRO D 3 68 ? 119.946 112.749 130.390 1.00 27.99 68 PRO G N 1
ATOM 6790 C CA . PRO D 3 68 ? 118.687 112.021 130.131 1.00 27.99 68 PRO G CA 1
ATOM 6791 C C . PRO D 3 68 ? 118.393 111.845 128.649 1.00 27.99 68 PRO G C 1
ATOM 6792 O O . PRO D 3 68 ? 118.137 110.720 128.191 1.00 27.99 68 PRO G O 1
ATOM 6796 N N . ILE D 3 69 ? 118.431 112.934 127.879 1.00 29.54 69 ILE G N 1
ATOM 6797 C CA . ILE D 3 69 ? 118.180 112.844 126.444 1.00 29.54 69 ILE G CA 1
ATOM 6798 C C . ILE D 3 69 ? 119.278 112.041 125.761 1.00 29.54 69 ILE G C 1
ATOM 6799 O O . ILE D 3 69 ? 119.018 111.290 124.812 1.00 29.54 69 ILE G O 1
ATOM 6804 N N . SER D 3 70 ? 120.522 112.196 126.219 1.00 26.09 70 SER G N 1
ATOM 6805 C CA . SER D 3 70 ? 121.618 111.420 125.651 1.00 26.09 70 SER G CA 1
ATOM 6806 C C . SER D 3 70 ? 121.401 109.930 125.859 1.00 26.09 70 SER G C 1
ATOM 6807 O O . SER D 3 70 ? 121.612 109.134 124.941 1.00 26.09 70 SER G O 1
ATOM 6810 N N . ALA D 3 71 ? 120.973 109.533 127.059 1.00 25.66 71 ALA G N 1
ATOM 6811 C CA . ALA D 3 71 ? 120.695 108.127 127.324 1.00 25.66 71 ALA G CA 1
ATOM 6812 C C . ALA D 3 71 ? 119.529 107.628 126.484 1.00 25.66 71 ALA G C 1
ATOM 6813 O O . ALA D 3 71 ? 119.564 106.505 125.969 1.00 25.66 71 ALA G O 1
ATOM 6815 N N . LEU D 3 72 ? 118.486 108.447 126.337 1.00 26.64 72 LEU G N 1
ATOM 6816 C CA . LEU D 3 72 ? 117.355 108.065 125.495 1.00 26.64 72 LEU G CA 1
ATOM 6817 C C . LEU D 3 72 ? 117.800 107.790 124.063 1.00 26.64 72 LEU G C 1
ATOM 6818 O O . LEU D 3 72 ? 117.513 106.725 123.500 1.00 26.64 72 LEU G O 1
ATOM 6823 N N . ILE D 3 73 ? 118.515 108.743 123.462 1.00 24.33 73 ILE G N 1
ATOM 6824 C CA . ILE D 3 73 ? 118.929 108.590 122.071 1.00 24.33 73 ILE G CA 1
ATOM 6825 C C . ILE D 3 73 ? 119.943 107.462 121.932 1.00 24.33 73 ILE G C 1
ATOM 6826 O O . ILE D 3 73 ? 119.951 106.744 120.929 1.00 24.33 73 ILE G O 1
ATOM 6831 N N . GLY D 3 74 ? 120.813 107.284 122.927 1.00 24.75 74 GLY G N 1
ATOM 6832 C CA . GLY D 3 74 ? 121.768 106.192 122.870 1.00 24.75 74 GLY G CA 1
ATOM 6833 C C . GLY D 3 74 ? 121.105 104.832 122.923 1.00 24.75 74 GLY G C 1
ATOM 6834 O O . GLY D 3 74 ? 121.489 103.919 122.191 1.00 24.75 74 GLY G O 1
ATOM 6835 N N . ALA D 3 75 ? 120.105 104.673 123.793 1.00 24.84 75 ALA G N 1
ATOM 6836 C CA . ALA D 3 75 ? 119.356 103.423 123.827 1.00 24.84 75 ALA G CA 1
ATOM 6837 C C . ALA D 3 75 ? 118.632 103.188 122.510 1.00 24.84 75 ALA G C 1
ATOM 6838 O O . ALA D 3 75 ? 118.658 102.075 121.971 1.00 24.84 75 ALA G O 1
ATOM 6840 N N . ILE D 3 76 ? 118.002 104.234 121.962 1.00 25.36 76 ILE G N 1
ATOM 6841 C CA . ILE D 3 76 ? 117.341 104.107 120.665 1.00 25.36 76 ILE G CA 1
ATOM 6842 C C . ILE D 3 76 ? 118.327 103.639 119.604 1.00 25.36 76 ILE G C 1
ATOM 6843 O O . ILE D 3 76 ? 118.066 102.676 118.879 1.00 25.36 76 ILE G O 1
ATOM 6848 N N . LEU D 3 77 ? 119.485 104.295 119.515 1.00 25.33 77 LEU G N 1
ATOM 6849 C CA . LEU D 3 77 ? 120.442 103.972 118.460 1.00 25.33 77 LEU G CA 1
ATOM 6850 C C . LEU D 3 77 ? 121.032 102.578 118.639 1.00 25.33 77 LEU G C 1
ATOM 6851 O O . LEU D 3 77 ? 121.127 101.815 117.672 1.00 25.33 77 LEU G O 1
ATOM 6856 N N . GLY D 3 78 ? 121.434 102.223 119.861 1.00 25.47 78 GLY G N 1
ATOM 6857 C CA . GLY D 3 78 ? 122.020 100.911 120.078 1.00 25.47 78 GLY G CA 1
ATOM 6858 C C . GLY D 3 78 ? 121.037 99.783 119.830 1.00 25.47 78 GLY G C 1
ATOM 6859 O O . GLY D 3 78 ? 121.346 98.812 119.131 1.00 25.47 78 GLY G O 1
ATOM 6860 N N . LEU D 3 79 ? 119.827 99.900 120.382 1.00 26.37 79 LEU G N 1
ATOM 6861 C CA . LEU D 3 79 ? 118.850 98.845 120.166 1.00 26.37 79 LEU G CA 1
ATOM 6862 C C . LEU D 3 79 ? 118.347 98.830 118.730 1.00 26.37 79 LEU G C 1
ATOM 6863 O O . LEU D 3 79 ? 117.958 97.774 118.233 1.00 26.37 79 LEU G O 1
ATOM 6868 N N . GLY D 3 80 ? 118.365 99.969 118.037 1.00 27.28 80 GLY G N 1
ATOM 6869 C CA . GLY D 3 80 ? 118.057 99.956 116.620 1.00 27.28 80 GLY G CA 1
ATOM 6870 C C . GLY D 3 80 ? 119.127 99.256 115.808 1.00 27.28 80 GLY G C 1
ATOM 6871 O O . GLY D 3 80 ? 118.825 98.563 114.835 1.00 27.28 80 GLY G O 1
ATOM 6872 N N . THR D 3 81 ? 120.392 99.435 116.190 1.00 28.03 81 THR G N 1
ATOM 6873 C CA . THR D 3 81 ? 121.468 98.701 115.534 1.00 28.03 81 THR G CA 1
ATOM 6874 C C . THR D 3 81 ? 121.317 97.201 115.751 1.00 28.03 81 THR G C 1
ATOM 6875 O O . THR D 3 81 ? 121.511 96.410 114.821 1.00 28.03 81 THR G O 1
ATOM 6879 N N . LEU D 3 82 ? 120.972 96.790 116.973 1.00 28.97 82 LEU G N 1
ATOM 6880 C CA . LEU D 3 82 ? 120.743 95.367 117.221 1.00 28.97 82 LEU G CA 1
ATOM 6881 C C . LEU D 3 82 ? 119.512 94.845 116.482 1.00 28.97 82 LEU G C 1
ATOM 6882 O O . LEU D 3 82 ? 119.540 93.738 115.934 1.00 28.97 82 LEU G O 1
ATOM 6887 N N . ALA D 3 83 ? 118.424 95.618 116.455 1.00 28.92 83 ALA G N 1
ATOM 6888 C CA . ALA D 3 83 ? 117.176 95.125 115.882 1.00 28.92 83 ALA G CA 1
ATOM 6889 C C . ALA D 3 83 ? 117.230 95.084 114.360 1.00 28.92 83 ALA G C 1
ATOM 6890 O O . ALA D 3 83 ? 116.766 94.118 113.744 1.00 28.92 83 ALA G O 1
ATOM 6892 N N . SER D 3 84 ? 117.780 96.127 113.734 1.00 29.74 84 SER G N 1
ATOM 6893 C CA . SER D 3 84 ? 117.909 96.141 112.283 1.00 29.74 84 SER G CA 1
ATOM 6894 C C . SER D 3 84 ? 118.847 95.052 111.788 1.00 29.74 84 SER G C 1
ATOM 6895 O O . SER D 3 84 ? 118.727 94.619 110.637 1.00 29.74 84 SER G O 1
ATOM 6898 N N . ASN D 3 85 ? 119.772 94.601 112.629 1.00 30.82 85 ASN G N 1
ATOM 6899 C CA . ASN D 3 85 ? 120.611 93.451 112.333 1.00 30.82 85 ASN G CA 1
ATOM 6900 C C . ASN D 3 85 ? 119.988 92.145 112.804 1.00 30.82 85 ASN G C 1
ATOM 6901 O O . ASN D 3 85 ? 120.644 91.101 112.730 1.00 30.82 85 ASN G O 1
ATOM 6906 N N . SER D 3 86 ? 118.750 92.190 113.301 1.00 32.25 86 SER G N 1
ATOM 6907 C CA . SER D 3 86 ? 118.007 91.008 113.738 1.00 32.25 86 SER G CA 1
ATOM 6908 C C . SER D 3 86 ? 118.700 90.287 114.889 1.00 32.25 86 SER G C 1
ATOM 6909 O O . SER D 3 86 ? 118.536 89.078 115.065 1.00 32.25 86 SER G O 1
ATOM 6912 N N . GLU D 3 87 ? 119.481 91.020 115.684 1.00 32.36 87 GLU G N 1
ATOM 6913 C CA . GLU D 3 87 ? 120.114 90.423 116.854 1.00 32.36 87 GLU G CA 1
ATOM 6914 C C . GLU D 3 87 ? 119.122 90.250 117.999 1.00 32.36 87 GLU G C 1
ATOM 6915 O O . GLU D 3 87 ? 119.189 89.263 118.740 1.00 32.36 87 GLU G O 1
ATOM 6921 N N . LEU D 3 88 ? 118.193 91.194 118.159 1.00 27.85 88 LEU G N 1
ATOM 6922 C CA . LEU D 3 88 ? 117.174 91.046 119.192 1.00 27.85 88 LEU G CA 1
ATOM 6923 C C . LEU D 3 88 ? 116.203 89.923 118.857 1.00 27.85 88 LEU G C 1
ATOM 6924 O O . LEU D 3 88 ? 115.691 89.256 119.764 1.00 27.85 88 LEU G O 1
ATOM 6929 N N . ILE D 3 89 ? 115.949 89.688 117.569 1.00 33.68 89 ILE G N 1
ATOM 6930 C CA . ILE D 3 89 ? 115.054 88.604 117.173 1.00 33.68 89 ILE G CA 1
ATOM 6931 C C . ILE D 3 89 ? 115.628 87.260 117.601 1.00 33.68 89 ILE G C 1
ATOM 6932 O O . ILE D 3 89 ? 114.930 86.428 118.189 1.00 33.68 89 ILE G O 1
ATOM 6937 N N . VAL D 3 90 ? 116.915 87.029 117.329 1.00 31.80 90 VAL G N 1
ATOM 6938 C CA . VAL D 3 90 ? 117.522 85.769 117.749 1.00 31.80 90 VAL G CA 1
ATOM 6939 C C . VAL D 3 90 ? 117.707 85.726 119.259 1.00 31.80 90 VAL G C 1
ATOM 6940 O O . VAL D 3 90 ? 117.636 84.651 119.865 1.00 31.80 90 VAL G O 1
ATOM 6944 N N . MET D 3 91 ? 117.948 86.876 119.895 1.00 30.19 91 MET G N 1
ATOM 6945 C CA . MET D 3 91 ? 118.017 86.895 121.352 1.00 30.19 91 MET G CA 1
ATOM 6946 C C . MET D 3 91 ? 116.708 86.416 121.964 1.00 30.19 91 MET G C 1
ATOM 6947 O O . MET D 3 91 ? 116.709 85.653 122.936 1.00 30.19 91 MET G O 1
ATOM 6952 N N . ARG D 3 92 ? 115.579 86.856 121.410 1.00 31.33 92 ARG G N 1
ATOM 6953 C CA . ARG D 3 92 ? 114.291 86.327 121.847 1.00 31.33 92 ARG G CA 1
ATOM 6954 C C . ARG D 3 92 ? 114.137 84.857 121.473 1.00 31.33 92 ARG G C 1
ATOM 6955 O O . ARG D 3 92 ? 113.623 84.061 122.266 1.00 31.33 92 ARG G O 1
ATOM 6963 N N . SER D 3 93 ? 114.575 84.478 120.271 1.00 31.21 93 SER G N 1
ATOM 6964 C CA . SER D 3 93 ? 114.367 83.123 119.774 1.00 31.21 93 SER G CA 1
ATOM 6965 C C . SER D 3 93 ? 115.250 82.091 120.458 1.00 31.21 93 SER G C 1
ATOM 6966 O O . SER D 3 93 ? 115.055 80.893 120.229 1.00 31.21 93 SER G O 1
ATOM 6969 N N . VAL D 3 94 ? 116.224 82.513 121.265 1.00 27.83 94 VAL G N 1
ATOM 6970 C CA . VAL D 3 94 ? 117.022 81.570 122.044 1.00 27.83 94 VAL G CA 1
ATOM 6971 C C . VAL D 3 94 ? 116.580 81.489 123.498 1.00 27.83 94 VAL G C 1
ATOM 6972 O O . VAL D 3 94 ? 117.064 80.609 124.229 1.00 27.83 94 VAL G O 1
ATOM 6976 N N . GLY D 3 95 ? 115.692 82.365 123.940 1.00 33.03 95 GLY G N 1
ATOM 6977 C CA . GLY D 3 95 ? 115.168 82.325 125.283 1.00 33.03 95 GLY G CA 1
ATOM 6978 C C . GLY D 3 95 ? 115.514 83.499 126.180 1.00 33.03 95 GLY G C 1
ATOM 6979 O O . GLY D 3 95 ? 115.469 83.343 127.406 1.00 33.03 95 GLY G O 1
ATOM 6980 N N . ILE D 3 96 ? 115.854 84.655 125.619 1.00 30.88 96 ILE G N 1
ATOM 6981 C CA . ILE D 3 96 ? 116.153 85.850 126.398 1.00 30.88 96 ILE G CA 1
ATOM 6982 C C . ILE D 3 96 ? 114.953 86.780 126.309 1.00 30.88 96 ILE G C 1
ATOM 6983 O O . ILE D 3 96 ? 114.536 87.166 125.211 1.00 30.88 96 ILE G O 1
ATOM 6988 N N . SER D 3 97 ? 114.399 87.143 127.462 1.00 29.63 97 SER G N 1
ATOM 6989 C CA . SER D 3 97 ? 113.182 87.934 127.499 1.00 29.63 97 SER G CA 1
ATOM 6990 C C . SER D 3 97 ? 113.462 89.379 127.096 1.00 29.63 97 SER G C 1
ATOM 6991 O O . SER D 3 97 ? 114.608 89.831 127.036 1.00 29.63 97 SER G O 1
ATOM 6994 N N . LEU D 3 98 ? 112.381 90.104 126.800 1.00 28.80 98 LEU G N 1
ATOM 6995 C CA . LEU D 3 98 ? 112.497 91.535 126.541 1.00 28.80 98 LEU G CA 1
ATOM 6996 C C . LEU D 3 98 ? 112.989 92.274 127.775 1.00 28.80 98 LEU G C 1
ATOM 6997 O O . LEU D 3 98 ? 113.806 93.197 127.674 1.00 28.80 98 LEU G O 1
ATOM 7002 N N . TRP D 3 99 ? 112.497 91.884 128.951 1.00 31.93 99 TRP G N 1
ATOM 7003 C CA . TRP D 3 99 ? 112.889 92.560 130.180 1.00 31.93 99 TRP G CA 1
ATOM 7004 C C . TRP D 3 99 ? 114.355 92.327 130.512 1.00 31.93 99 TRP G C 1
ATOM 7005 O O . TRP D 3 99 ? 114.989 93.190 131.122 1.00 31.93 99 TRP G O 1
ATOM 7016 N N . ARG D 3 100 ? 114.920 91.186 130.114 1.00 33.08 100 ARG G N 1
ATOM 7017 C CA . ARG D 3 100 ? 116.348 90.971 130.327 1.00 33.08 100 ARG G CA 1
ATOM 7018 C C . ARG D 3 100 ? 117.185 91.915 129.471 1.00 33.08 100 ARG G C 1
ATOM 7019 O O . ARG D 3 100 ? 118.179 92.479 129.946 1.00 33.08 100 ARG G O 1
ATOM 7027 N N . ILE D 3 101 ? 116.800 92.103 128.207 1.00 25.36 101 ILE G N 1
ATOM 7028 C CA . ILE D 3 101 ? 117.506 93.052 127.350 1.00 25.36 101 ILE G CA 1
ATOM 7029 C C . ILE D 3 101 ? 117.343 94.468 127.885 1.00 25.36 101 ILE G C 1
ATOM 7030 O O . ILE D 3 101 ? 118.284 95.274 127.865 1.00 25.36 101 ILE G O 1
ATOM 7035 N N . VAL D 3 102 ? 116.147 94.793 128.379 1.00 27.51 102 VAL G N 1
ATOM 7036 C CA . VAL D 3 102 ? 115.924 96.101 128.985 1.00 27.51 102 VAL G CA 1
ATOM 7037 C C . VAL D 3 102 ? 116.812 96.278 130.209 1.00 27.51 102 VAL G C 1
ATOM 7038 O O . VAL D 3 102 ? 117.358 97.358 130.443 1.00 27.51 102 VAL G O 1
ATOM 7042 N N . GLY D 3 103 ? 116.972 95.221 131.006 1.00 29.11 103 GLY G N 1
ATOM 7043 C CA . GLY D 3 103 ? 117.855 95.299 132.156 1.00 29.11 103 GLY G CA 1
ATOM 7044 C C . GLY D 3 103 ? 119.306 95.493 131.764 1.00 29.11 103 GLY G C 1
ATOM 7045 O O . GLY D 3 103 ? 120.047 96.211 132.436 1.00 29.11 103 GLY G O 1
ATOM 7046 N N . TRP D 3 104 ? 119.734 94.852 130.676 1.00 26.66 104 TRP G N 1
ATOM 7047 C CA . TRP D 3 104 ? 121.088 95.080 130.175 1.00 26.66 104 TRP G CA 1
ATOM 7048 C C . TRP D 3 104 ? 121.276 96.529 129.740 1.00 26.66 104 TRP G C 1
ATOM 7049 O O . TRP D 3 104 ? 122.307 97.149 130.032 1.00 26.66 104 TRP G O 1
ATOM 7060 N N . VAL D 3 105 ? 120.285 97.089 129.047 1.00 25.11 105 VAL G N 1
ATOM 7061 C CA . VAL D 3 105 ? 120.382 98.482 128.617 1.00 25.11 105 VAL G CA 1
ATOM 7062 C C . VAL D 3 105 ? 120.366 99.421 129.823 1.00 25.11 105 VAL G C 1
ATOM 7063 O O . VAL D 3 105 ? 121.050 100.451 129.835 1.00 25.11 105 VAL G O 1
ATOM 7067 N N . ILE D 3 106 ? 119.589 99.083 130.854 1.00 26.75 106 ILE G N 1
ATOM 7068 C CA . ILE D 3 106 ? 119.570 99.880 132.077 1.00 26.75 106 ILE G CA 1
ATOM 7069 C C . ILE D 3 106 ? 120.919 99.809 132.781 1.00 26.75 106 ILE G C 1
ATOM 7070 O O . ILE D 3 106 ? 121.402 100.803 133.333 1.00 26.75 106 ILE G O 1
ATOM 7075 N N . ARG D 3 107 ? 121.542 98.630 132.782 1.00 27.15 107 ARG G N 1
ATOM 7076 C CA . ARG D 3 107 ? 122.894 98.499 133.314 1.00 27.15 107 ARG G CA 1
ATOM 7077 C C . ARG D 3 107 ? 123.866 99.378 132.543 1.00 27.15 107 ARG G C 1
ATOM 7078 O O . ARG D 3 107 ? 124.774 99.981 133.127 1.00 27.15 107 ARG G O 1
ATOM 7086 N N . SER D 3 108 ? 123.696 99.452 131.223 1.00 27.20 108 SER G N 1
ATOM 7087 C CA . SER D 3 108 ? 124.517 100.349 130.416 1.00 27.20 108 SER G CA 1
ATOM 7088 C C . SER D 3 108 ? 124.295 101.808 130.801 1.00 27.20 108 SER G C 1
ATOM 7089 O O . SER D 3 108 ? 125.251 102.586 130.896 1.00 27.20 108 SER G O 1
ATOM 7092 N N . ALA D 3 109 ? 123.038 102.199 131.018 1.00 24.20 109 ALA G N 1
ATOM 7093 C CA . ALA D 3 109 ? 122.709 103.578 131.369 1.00 24.20 109 ALA G CA 1
ATOM 7094 C C . ALA D 3 109 ? 123.059 103.927 132.810 1.00 24.20 109 ALA G C 1
ATOM 7095 O O . ALA D 3 109 ? 123.059 105.112 133.163 1.00 24.20 109 ALA G O 1
ATOM 7097 N N . LEU D 3 110 ? 123.327 102.930 133.654 1.00 24.46 110 LEU G N 1
ATOM 7098 C CA . LEU D 3 110 ? 123.775 103.228 135.011 1.00 24.46 110 LEU G CA 1
ATOM 7099 C C . LEU D 3 110 ? 125.104 103.970 135.006 1.00 24.46 110 LEU G C 1
ATOM 7100 O O . LEU D 3 110 ? 125.389 104.736 135.932 1.00 24.46 110 LEU G O 1
ATOM 7105 N N . VAL D 3 111 ? 125.922 103.769 133.972 1.00 25.95 111 VAL G N 1
ATOM 7106 C CA . VAL D 3 111 ? 127.149 104.550 133.836 1.00 25.95 111 VAL G CA 1
ATOM 7107 C C . VAL D 3 111 ? 126.819 106.027 133.668 1.00 25.95 111 VAL G C 1
ATOM 7108 O O . VAL D 3 111 ? 127.439 106.894 134.296 1.00 25.95 111 VAL G O 1
ATOM 7112 N N . LEU D 3 112 ? 125.831 106.337 132.825 1.00 25.96 112 LEU G N 1
ATOM 7113 C CA . LEU D 3 112 ? 125.410 107.724 132.663 1.00 25.96 112 LEU G CA 1
ATOM 7114 C C . LEU D 3 112 ? 124.762 108.265 133.930 1.00 25.96 112 LEU G C 1
ATOM 7115 O O . LEU D 3 112 ? 124.899 109.453 134.232 1.00 25.96 112 LEU G O 1
ATOM 7120 N N . VAL D 3 113 ? 124.055 107.417 134.677 1.00 25.51 113 VAL G N 1
ATOM 7121 C CA . VAL D 3 113 ? 123.477 107.853 135.950 1.00 25.51 113 VAL G CA 1
ATOM 7122 C C . VAL D 3 113 ? 124.581 108.233 136.934 1.00 25.51 113 VAL G C 1
ATOM 7123 O O . VAL D 3 113 ? 124.504 109.260 137.620 1.00 25.51 113 VAL G O 1
ATOM 7127 N N . LEU D 3 114 ? 125.625 107.406 137.017 1.00 29.49 114 LEU G N 1
ATOM 7128 C CA . LEU D 3 114 ? 126.754 107.718 137.888 1.00 29.49 114 LEU G CA 1
ATOM 7129 C C . LEU D 3 114 ? 127.477 108.978 137.427 1.00 29.49 114 LEU G C 1
ATOM 7130 O O . LEU D 3 114 ? 127.922 109.785 138.250 1.00 29.49 114 LEU G O 1
ATOM 7135 N N . LEU D 3 115 ? 127.612 109.157 136.111 1.00 28.93 115 LEU G N 1
ATOM 7136 C CA . LEU D 3 115 ? 128.212 110.380 135.592 1.00 28.93 115 LEU G CA 1
ATOM 7137 C C . LEU D 3 115 ? 127.379 111.600 135.965 1.00 28.93 115 LEU G C 1
ATOM 7138 O O . LEU D 3 115 ? 127.925 112.654 136.306 1.00 28.93 115 LEU G O 1
ATOM 7143 N N . SER D 3 116 ? 126.052 111.474 135.900 1.00 29.41 116 SER G N 1
ATOM 7144 C CA . SER D 3 116 ? 125.173 112.562 136.313 1.00 29.41 116 SER G CA 1
ATOM 7145 C C . SER D 3 116 ? 125.352 112.880 137.790 1.00 29.41 116 SER G C 1
ATOM 7146 O O . SER D 3 116 ? 125.400 114.052 138.178 1.00 29.41 116 SER G O 1
ATOM 7149 N N . PHE D 3 117 ? 125.447 111.845 138.627 1.00 31.89 117 PHE G N 1
ATOM 7150 C CA . PHE D 3 117 ? 125.687 112.063 140.051 1.00 31.89 117 PHE G CA 1
ATOM 7151 C C . PHE D 3 117 ? 126.999 112.804 140.275 1.00 31.89 117 PHE G C 1
ATOM 7152 O O . PHE D 3 117 ? 127.060 113.768 141.048 1.00 31.89 117 PHE G O 1
ATOM 7160 N N . ALA D 3 118 ? 128.063 112.364 139.599 1.00 32.41 118 ALA G N 1
ATOM 7161 C CA . ALA D 3 118 ? 129.367 112.994 139.774 1.00 32.41 118 ALA G CA 1
ATOM 7162 C C . ALA D 3 118 ? 129.346 114.447 139.319 1.00 32.41 118 ALA G C 1
ATOM 7163 O O . ALA D 3 118 ? 129.887 115.326 140.000 1.00 32.41 118 ALA G O 1
ATOM 7165 N N . LEU D 3 119 ? 128.723 114.720 138.170 1.00 32.71 119 LEU G N 1
ATOM 7166 C CA . LEU D 3 119 ? 128.640 116.092 137.682 1.00 32.71 119 LEU G CA 1
ATOM 7167 C C . LEU D 3 119 ? 127.838 116.968 138.633 1.00 32.71 119 LEU G C 1
ATOM 7168 O O . LEU D 3 119 ? 128.240 118.096 138.938 1.00 32.71 119 LEU G O 1
ATOM 7173 N N . SER D 3 120 ? 126.701 116.465 139.117 1.00 36.36 120 SER G N 1
ATOM 7174 C CA . SER D 3 120 ? 125.862 117.256 140.007 1.00 36.36 120 SER G CA 1
ATOM 7175 C C . SER D 3 120 ? 126.568 117.548 141.324 1.00 36.36 120 SER G C 1
ATOM 7176 O O . SER D 3 120 ? 126.441 118.650 141.868 1.00 36.36 120 SER G O 1
ATOM 7179 N N . GLU D 3 121 ? 127.318 116.581 141.851 1.00 38.88 121 GLU G N 1
ATOM 7180 C CA . GLU D 3 121 ? 127.908 116.752 143.173 1.00 38.88 121 GLU G CA 1
ATOM 7181 C C . GLU D 3 121 ? 129.234 117.504 143.155 1.00 38.88 121 GLU G C 1
ATOM 7182 O O . GLU D 3 121 ? 129.464 118.358 144.017 1.00 38.88 121 GLU G O 1
ATOM 7188 N N . TRP D 3 122 ? 130.119 117.218 142.197 1.00 39.44 122 TRP G N 1
ATOM 7189 C CA . TRP D 3 122 ? 131.492 117.695 142.278 1.00 39.44 122 TRP G CA 1
ATOM 7190 C C . TRP D 3 122 ? 131.955 118.545 141.104 1.00 39.44 122 TRP G C 1
ATOM 7191 O O . TRP D 3 122 ? 132.962 119.246 141.244 1.00 39.44 122 TRP G O 1
ATOM 7202 N N . VAL D 3 123 ? 131.272 118.510 139.966 1.00 36.56 123 VAL G N 1
ATOM 7203 C CA . VAL D 3 123 ? 131.732 119.203 138.766 1.00 36.56 123 VAL G CA 1
ATOM 7204 C C . VAL D 3 123 ? 130.890 120.436 138.466 1.00 36.56 123 VAL G C 1
ATOM 7205 O O . VAL D 3 123 ? 131.425 121.529 138.286 1.00 36.56 123 VAL G O 1
ATOM 7209 N N . VAL D 3 124 ? 129.567 120.276 138.398 1.00 42.81 124 VAL G N 1
ATOM 7210 C CA . VAL D 3 124 ? 128.700 121.403 138.040 1.00 42.81 124 VAL G CA 1
ATOM 7211 C C . VAL D 3 124 ? 128.804 122.562 139.027 1.00 42.81 124 VAL G C 1
ATOM 7212 O O . VAL D 3 124 ? 128.911 123.714 138.579 1.00 42.81 124 VAL G O 1
ATOM 7216 N N . PRO D 3 125 ? 128.766 122.352 140.351 1.00 43.02 125 PRO G N 1
ATOM 7217 C CA . PRO D 3 125 ? 128.847 123.510 141.260 1.00 43.02 125 PRO G CA 1
ATOM 7218 C C . PRO D 3 125 ? 130.116 124.331 141.107 1.00 43.02 125 PRO G C 1
ATOM 7219 O O . PRO D 3 125 ? 130.080 125.548 141.323 1.00 43.02 125 PRO G O 1
ATOM 7223 N N . TYR D 3 126 ? 131.240 123.709 140.745 1.00 48.73 126 TYR G N 1
ATOM 7224 C CA . TYR D 3 126 ? 132.480 124.461 140.587 1.00 48.73 126 TYR G CA 1
ATOM 7225 C C . TYR D 3 126 ? 132.582 125.097 139.205 1.00 48.73 126 TYR G C 1
ATOM 7226 O O . TYR D 3 126 ? 132.993 126.257 139.078 1.00 48.73 126 TYR G O 1
ATOM 7235 N N . THR D 3 127 ? 132.214 124.354 138.160 1.00 48.26 127 THR G N 1
ATOM 7236 C CA . THR D 3 127 ? 132.311 124.891 136.809 1.00 48.26 127 THR G CA 1
ATOM 7237 C C . THR D 3 127 ? 131.303 126.007 136.569 1.00 48.26 127 THR G C 1
ATOM 7238 O O . THR D 3 127 ? 131.587 126.936 135.808 1.00 48.26 127 THR G O 1
ATOM 7242 N N . ASN D 3 128 ? 130.128 125.941 137.200 1.00 50.12 128 ASN G N 1
ATOM 7243 C CA . ASN D 3 128 ? 129.180 127.046 137.100 1.00 50.12 128 ASN G CA 1
ATOM 7244 C C . ASN D 3 128 ? 129.753 128.316 137.715 1.00 50.12 128 ASN G C 1
ATOM 7245 O O . ASN D 3 128 ? 129.614 129.408 137.150 1.00 50.12 128 ASN G O 1
ATOM 7250 N N . GLU D 3 129 ? 130.401 128.190 138.875 1.00 55.82 129 GLU G N 1
ATOM 7251 C CA . GLU D 3 129 ? 131.048 129.343 139.492 1.00 55.82 129 GLU G CA 1
ATOM 7252 C C . GLU D 3 129 ? 132.160 129.885 138.604 1.00 55.82 129 GLU G C 1
ATOM 7253 O O . GLU D 3 129 ? 132.312 131.104 138.462 1.00 55.82 129 GLU G O 1
ATOM 7259 N N . ARG D 3 130 ? 132.947 128.994 137.997 1.00 56.86 130 ARG G N 1
ATOM 7260 C CA . ARG D 3 130 ? 134.001 129.442 137.092 1.00 56.86 130 ARG G CA 1
ATOM 7261 C C . ARG D 3 130 ? 133.424 130.182 135.890 1.00 56.86 130 ARG G C 1
ATOM 7262 O O . ARG D 3 130 ? 133.955 131.219 135.477 1.00 56.86 130 ARG G O 1
ATOM 7270 N N . ALA D 3 131 ? 132.337 129.662 135.314 1.00 58.79 131 ALA G N 1
ATOM 7271 C CA . ALA D 3 131 ? 131.716 130.317 134.167 1.00 58.79 131 ALA G CA 1
ATOM 7272 C C . ALA D 3 131 ? 131.163 131.684 134.544 1.00 58.79 131 ALA G C 1
ATOM 7273 O O . ALA D 3 131 ? 131.296 132.649 133.781 1.00 58.79 131 ALA G O 1
ATOM 7275 N N . ASN D 3 132 ? 130.531 131.784 135.715 1.00 62.73 132 ASN G N 1
ATOM 7276 C CA . ASN D 3 132 ? 130.028 133.075 136.171 1.00 62.73 132 ASN G CA 1
ATOM 7277 C C . ASN D 3 132 ? 131.167 134.062 136.393 1.00 62.73 132 ASN G C 1
ATOM 7278 O O . ASN D 3 132 ? 131.045 135.246 136.058 1.00 62.73 132 ASN G O 1
ATOM 7283 N N . SER D 3 133 ? 132.282 133.595 136.960 1.00 65.61 133 SER G N 1
ATOM 7284 C CA . SER D 3 133 ? 133.433 134.470 137.156 1.00 65.61 133 SER G CA 1
ATOM 7285 C C . SER D 3 133 ? 133.997 134.948 135.824 1.00 65.61 133 SER G C 1
ATOM 7286 O O . SER D 3 133 ? 134.368 136.119 135.684 1.00 65.61 133 SER G O 1
ATOM 7289 N N . VAL D 3 134 ? 134.080 134.054 134.836 1.00 66.72 134 VAL G N 1
ATOM 7290 C CA . VAL D 3 134 ? 134.580 134.446 133.519 1.00 66.72 134 VAL G CA 1
ATOM 7291 C C . VAL D 3 134 ? 133.656 135.471 132.876 1.00 66.72 134 VAL G C 1
ATOM 7292 O O . VAL D 3 134 ? 134.114 136.469 132.307 1.00 66.72 134 VAL G O 1
ATOM 7296 N N . LYS D 3 135 ? 132.342 135.244 132.952 1.00 67.73 135 LYS G N 1
ATOM 7297 C CA . LYS D 3 135 ? 131.401 136.188 132.355 1.00 67.73 135 LYS G CA 1
ATOM 7298 C C . LYS D 3 135 ? 131.461 137.546 133.043 1.00 67.73 135 LYS G C 1
ATOM 7299 O O . LYS D 3 135 ? 131.439 138.588 132.378 1.00 67.73 135 LYS G O 1
ATOM 7305 N N . SER D 3 136 ? 131.540 137.557 134.375 1.00 75.10 136 SER G N 1
ATOM 7306 C CA . SER D 3 136 ? 131.585 138.806 135.123 1.00 75.10 136 SER G CA 1
ATOM 7307 C C . SER D 3 136 ? 132.992 139.374 135.253 1.00 75.10 136 SER G C 1
ATOM 7308 O O . SER D 3 136 ? 133.146 140.469 135.806 1.00 75.10 136 SER G O 1
ATOM 7311 N N . GLU D 3 145 ? 128.464 137.129 150.638 1.00 105.72 145 GLU G N 1
ATOM 7312 C CA . GLU D 3 145 ? 128.612 137.412 149.217 1.00 105.72 145 GLU G CA 1
ATOM 7313 C C . GLU D 3 145 ? 127.307 137.962 148.645 1.00 105.72 145 GLU G C 1
ATOM 7314 O O . GLU D 3 145 ? 127.229 138.312 147.467 1.00 105.72 145 GLU G O 1
ATOM 7320 N N . VAL D 3 146 ? 126.284 138.044 149.492 1.00 103.31 146 VAL G N 1
ATOM 7321 C CA . VAL D 3 146 ? 124.968 138.534 149.103 1.00 103.31 146 VAL G CA 1
ATOM 7322 C C . VAL D 3 146 ? 124.721 139.867 149.795 1.00 103.31 146 VAL G C 1
ATOM 7323 O O . VAL D 3 146 ? 125.096 140.057 150.959 1.00 103.31 146 VAL G O 1
ATOM 7327 N N . ARG D 3 147 ? 124.111 140.799 149.068 1.00 104.60 147 ARG G N 1
ATOM 7328 C CA . ARG D 3 147 ? 123.793 142.123 149.582 1.00 104.60 147 ARG G CA 1
ATOM 7329 C C . ARG D 3 147 ? 122.284 142.285 149.694 1.00 104.60 147 ARG G C 1
ATOM 7330 O O . ARG D 3 147 ? 121.534 141.821 148.829 1.00 104.60 147 ARG G O 1
ATOM 7338 N N . GLY D 3 148 ? 121.845 142.947 150.759 1.00 100.04 148 GLY G N 1
ATOM 7339 C CA . GLY D 3 148 ? 120.423 143.139 150.987 1.00 100.04 148 GLY G CA 1
ATOM 7340 C C . GLY D 3 148 ? 119.665 141.856 151.247 1.00 100.04 148 GLY G C 1
ATOM 7341 O O . GLY D 3 148 ? 118.568 141.668 150.707 1.00 100.04 148 GLY G O 1
ATOM 7342 N N . TYR D 3 149 ? 120.223 140.967 152.064 1.00 97.54 149 TYR G N 1
ATOM 7343 C CA . TYR D 3 149 ? 119.604 139.676 152.334 1.00 97.54 149 TYR G CA 1
ATOM 7344 C C . TYR D 3 149 ? 118.448 139.851 153.311 1.00 97.54 149 TYR G C 1
ATOM 7345 O O . TYR D 3 149 ? 118.652 140.270 154.456 1.00 97.54 149 TYR G O 1
ATOM 7354 N N . TRP D 3 150 ? 117.239 139.531 152.861 1.00 97.26 150 TRP G N 1
ATOM 7355 C CA . TRP D 3 150 ? 116.043 139.574 153.690 1.00 97.26 150 TRP G CA 1
ATOM 7356 C C . TRP D 3 150 ? 115.657 138.152 154.071 1.00 97.26 150 TRP G C 1
ATOM 7357 O O . TRP D 3 150 ? 115.468 137.302 153.194 1.00 97.26 150 TRP G O 1
ATOM 7368 N N . SER D 3 151 ? 115.541 137.896 155.371 1.00 96.92 151 SER G N 1
ATOM 7369 C CA . SER D 3 151 ? 115.215 136.566 155.861 1.00 96.92 151 SER G CA 1
ATOM 7370 C C . SER D 3 151 ? 114.251 136.670 157.032 1.00 96.92 151 SER G C 1
ATOM 7371 O O . SER D 3 151 ? 114.224 137.674 157.748 1.00 96.92 151 SER G O 1
ATOM 7374 N N . ARG D 3 152 ? 113.458 135.619 157.215 1.00 99.46 152 ARG G N 1
ATOM 7375 C CA . ARG D 3 152 ? 112.531 135.507 158.331 1.00 99.46 152 ARG G CA 1
ATOM 7376 C C . ARG D 3 152 ? 112.869 134.257 159.128 1.00 99.46 152 ARG G C 1
ATOM 7377 O O . ARG D 3 152 ? 113.096 133.191 158.547 1.00 99.46 152 ARG G O 1
ATOM 7385 N N . GLU D 3 153 ? 112.909 134.390 160.450 1.00 102.55 153 GLU G N 1
ATOM 7386 C CA . GLU D 3 153 ? 113.169 133.272 161.355 1.00 102.55 153 GLU G CA 1
ATOM 7387 C C . GLU D 3 153 ? 112.014 133.203 162.348 1.00 102.55 153 GLU G C 1
ATOM 7388 O O . GLU D 3 153 ? 112.010 133.916 163.357 1.00 102.55 153 GLU G O 1
ATOM 7394 N N . GLY D 3 154 ? 111.040 132.343 162.063 1.00 106.55 154 GLY G N 1
ATOM 7395 C CA . GLY D 3 154 ? 109.858 132.239 162.894 1.00 106.55 154 GLY G CA 1
ATOM 7396 C C . GLY D 3 154 ? 109.020 133.499 162.861 1.00 106.55 154 GLY G C 1
ATOM 7397 O O . GLY D 3 154 ? 108.424 133.830 161.832 1.00 106.55 154 GLY G O 1
ATOM 7398 N N . GLN D 3 155 ? 108.967 134.212 163.984 1.00 114.59 155 GLN G N 1
ATOM 7399 C CA . GLN D 3 155 ? 108.264 135.483 164.073 1.00 114.59 155 GLN G CA 1
ATOM 7400 C C . GLN D 3 155 ? 109.204 136.676 163.960 1.00 114.59 155 GLN G C 1
ATOM 7401 O O . GLN D 3 155 ? 108.774 137.813 164.175 1.00 114.59 155 GLN G O 1
ATOM 7407 N N . ARG D 3 156 ? 110.469 136.445 163.626 1.00 108.49 156 ARG G N 1
ATOM 7408 C CA . ARG D 3 156 ? 111.464 137.501 163.519 1.00 108.49 156 ARG G CA 1
ATOM 7409 C C . ARG D 3 156 ? 111.861 137.701 162.064 1.00 108.49 156 ARG G C 1
ATOM 7410 O O . ARG D 3 156 ? 112.067 136.731 161.327 1.00 108.49 156 ARG G O 1
ATOM 7418 N N . PHE D 3 157 ? 111.968 138.962 161.656 1.00 103.35 157 PHE G N 1
ATOM 7419 C CA . PHE D 3 157 ? 112.389 139.330 160.310 1.00 103.35 157 PHE G CA 1
ATOM 7420 C C . PHE D 3 157 ? 113.774 139.955 160.394 1.00 103.35 157 PHE G C 1
ATOM 7421 O O . PHE D 3 157 ? 113.968 140.945 161.107 1.00 103.35 157 PHE G O 1
ATOM 7429 N N . ILE D 3 158 ? 114.728 139.382 159.666 1.00 100.30 158 ILE G N 1
ATOM 7430 C CA . ILE D 3 158 ? 116.127 139.784 159.730 1.00 100.30 158 ILE G CA 1
ATOM 7431 C C . ILE D 3 158 ? 116.539 140.317 158.367 1.00 100.30 158 ILE G C 1
ATOM 7432 O O . ILE D 3 158 ? 116.358 139.639 157.349 1.00 100.30 158 ILE G O 1
ATOM 7437 N N . TYR D 3 159 ? 117.093 141.527 158.349 1.00 101.83 159 TYR G N 1
ATOM 7438 C CA . TYR D 3 159 ? 117.608 142.135 157.131 1.00 101.83 159 TYR G CA 1
ATOM 7439 C C . TYR D 3 159 ? 119.055 142.545 157.350 1.00 101.83 159 TYR G C 1
ATOM 7440 O O . TYR D 3 159 ? 119.362 143.257 158.311 1.00 101.83 159 TYR G O 1
ATOM 7449 N N . VAL D 3 160 ? 119.937 142.098 156.461 1.00 103.36 160 VAL G N 1
ATOM 7450 C CA . VAL D 3 160 ? 121.344 142.476 156.482 1.00 103.36 160 VAL G CA 1
ATOM 7451 C C . VAL D 3 160 ? 121.714 143.012 155.105 1.00 103.36 160 VAL G C 1
ATOM 7452 O O . VAL D 3 160 ? 121.364 142.412 154.083 1.00 103.36 160 VAL G O 1
ATOM 7456 N N . ASP D 3 161 ? 122.389 144.162 155.079 1.00 106.32 161 ASP G N 1
ATOM 7457 C CA . ASP D 3 161 ? 122.714 144.797 153.807 1.00 106.32 161 ASP G CA 1
ATOM 7458 C C . ASP D 3 161 ? 123.923 144.161 153.134 1.00 106.32 161 ASP G C 1
ATOM 7459 O O . ASP D 3 161 ? 124.130 144.362 151.933 1.00 106.32 161 ASP G O 1
ATOM 7464 N N . TYR D 3 162 ? 124.726 143.402 153.876 1.00 109.95 162 TYR G N 1
ATOM 7465 C CA . TYR D 3 162 ? 125.923 142.787 153.313 1.00 109.95 162 TYR G CA 1
ATOM 7466 C C . TYR D 3 162 ? 126.379 141.660 154.225 1.00 109.95 162 TYR G C 1
ATOM 7467 O O . TYR D 3 162 ? 126.560 141.870 155.428 1.00 109.95 162 TYR G O 1
ATOM 7476 N N . ALA D 3 163 ? 126.565 140.473 153.652 1.00 109.74 163 ALA G N 1
ATOM 7477 C CA . ALA D 3 163 ? 127.033 139.306 154.384 1.00 109.74 163 ALA G CA 1
ATOM 7478 C C . ALA D 3 163 ? 128.099 138.591 153.567 1.00 109.74 163 ALA G C 1
ATOM 7479 O O . ALA D 3 163 ? 128.078 138.632 152.334 1.00 109.74 163 ALA G O 1
ATOM 7481 N N . ASN D 3 164 ? 129.029 137.938 154.260 1.00 112.41 164 ASN G N 1
ATOM 7482 C CA . ASN D 3 164 ? 130.097 137.185 153.620 1.00 112.41 164 ASN G CA 1
ATOM 7483 C C . ASN D 3 164 ? 130.146 135.774 154.186 1.00 112.41 164 ASN G C 1
ATOM 7484 O O . ASN D 3 164 ? 129.632 135.495 155.272 1.00 112.41 164 ASN G O 1
ATOM 7489 N N . SER D 3 165 ? 130.780 134.879 153.424 1.00 112.97 165 SER G N 1
ATOM 7490 C CA . SER D 3 165 ? 130.985 133.513 153.885 1.00 112.97 165 SER G CA 1
ATOM 7491 C C . SER D 3 165 ? 131.915 133.445 155.090 1.00 112.97 165 SER G C 1
ATOM 7492 O O . SER D 3 165 ? 131.862 132.467 155.842 1.00 112.97 165 SER G O 1
ATOM 7495 N N . GLN D 3 166 ? 132.760 134.457 155.288 1.00 115.72 166 GLN G N 1
ATOM 7496 C CA . GLN D 3 166 ? 133.678 134.479 156.418 1.00 115.72 166 GLN G CA 1
ATOM 7497 C C . GLN D 3 166 ? 132.981 134.750 157.745 1.00 115.72 166 GLN G C 1
ATOM 7498 O O . GLN D 3 166 ? 133.582 134.514 158.799 1.00 115.72 166 GLN G O 1
ATOM 7504 N N . GLY D 3 167 ? 131.740 135.232 157.724 1.00 117.60 167 GLY G N 1
ATOM 7505 C CA . GLY D 3 167 ? 130.982 135.418 158.946 1.00 117.60 167 GLY G CA 1
ATOM 7506 C C . GLY D 3 167 ? 130.958 136.833 159.487 1.00 117.60 167 GLY G C 1
ATOM 7507 O O . GLY D 3 167 ? 131.176 137.043 160.684 1.00 117.60 167 GLY G O 1
ATOM 7508 N N . GLN D 3 168 ? 130.696 137.813 158.624 1.00 117.76 168 GLN G N 1
ATOM 7509 C CA . GLN D 3 168 ? 130.559 139.201 159.041 1.00 117.76 168 GLN G CA 1
ATOM 7510 C C . GLN D 3 168 ? 129.291 139.796 158.447 1.00 117.76 168 GLN G C 1
ATOM 7511 O O . GLN D 3 168 ? 128.890 139.445 157.333 1.00 117.76 168 GLN G O 1
ATOM 7517 N N . LEU D 3 169 ? 128.664 140.697 159.199 1.00 116.41 169 LEU G N 1
ATOM 7518 C CA . LEU D 3 169 ? 127.415 141.333 158.807 1.00 116.41 169 LEU G CA 1
ATOM 7519 C C . LEU D 3 169 ? 127.583 142.845 158.804 1.00 116.41 169 LEU G C 1
ATOM 7520 O O . LEU D 3 169 ? 128.317 143.399 159.628 1.00 116.41 169 LEU G O 1
ATOM 7525 N N . LYS D 3 170 ? 126.903 143.508 157.871 1.00 112.80 170 LYS G N 1
ATOM 7526 C CA . LYS D 3 170 ? 126.901 144.962 157.786 1.00 112.80 170 LYS G CA 1
ATOM 7527 C C . LYS D 3 170 ? 125.466 145.456 157.683 1.00 112.80 170 LYS G C 1
ATOM 7528 O O . LYS D 3 170 ? 124.689 144.946 156.869 1.00 112.80 170 LYS G O 1
ATOM 7534 N N . ARG D 3 171 ? 125.125 146.446 158.508 1.00 109.97 171 ARG G N 1
ATOM 7535 C CA . ARG D 3 171 ? 123.795 147.056 158.529 1.00 109.97 171 ARG G CA 1
ATOM 7536 C C . ARG D 3 171 ? 122.711 146.009 158.795 1.00 109.97 171 ARG G C 1
ATOM 7537 O O . ARG D 3 171 ? 121.820 145.768 157.979 1.00 109.97 171 ARG G O 1
ATOM 7545 N N . ILE D 3 172 ? 122.805 145.388 159.965 1.00 109.68 172 ILE G N 1
ATOM 7546 C CA . ILE D 3 172 ? 121.810 144.413 160.394 1.00 109.68 172 ILE G CA 1
ATOM 7547 C C . ILE D 3 172 ? 120.539 145.140 160.813 1.00 109.68 172 ILE G C 1
ATOM 7548 O O . ILE D 3 172 ? 120.576 146.271 161.309 1.00 109.68 172 ILE G O 1
ATOM 7553 N N . GLN D 3 173 ? 119.400 144.485 160.605 1.00 107.25 173 GLN G N 1
ATOM 7554 C CA . GLN D 3 173 ? 118.111 145.031 161.024 1.00 107.25 173 GLN G CA 1
ATOM 7555 C C . GLN D 3 173 ? 117.194 143.858 161.333 1.00 107.25 173 GLN G C 1
ATOM 7556 O O . GLN D 3 173 ? 116.689 143.206 160.414 1.00 107.25 173 GLN G O 1
ATOM 7562 N N . VAL D 3 174 ? 116.980 143.593 162.618 1.00 109.22 174 VAL G N 1
ATOM 7563 C CA . VAL D 3 174 ? 116.178 142.464 163.074 1.00 109.22 174 VAL G CA 1
ATOM 7564 C C . VAL D 3 174 ? 114.946 143.006 163.781 1.00 109.22 174 VAL G C 1
ATOM 7565 O O . VAL D 3 174 ? 115.058 143.853 164.674 1.00 109.22 174 VAL G O 1
ATOM 7569 N N . VAL D 3 175 ? 113.776 142.518 163.381 1.00 112.06 175 VAL G N 1
ATOM 7570 C CA . VAL D 3 175 ? 112.499 142.948 163.936 1.00 112.06 175 VAL G CA 1
ATOM 7571 C C . VAL D 3 175 ? 111.803 141.733 164.531 1.00 112.06 175 VAL G C 1
ATOM 7572 O O . VAL D 3 175 ? 111.648 140.709 163.856 1.00 112.06 175 VAL G O 1
ATOM 7576 N N . ASP D 3 176 ? 111.383 141.848 165.786 1.00 117.75 176 ASP G N 1
ATOM 7577 C CA . ASP D 3 176 ? 110.731 140.759 166.497 1.00 117.75 176 ASP G CA 1
ATOM 7578 C C . ASP D 3 176 ? 109.218 140.945 166.499 1.00 117.75 176 ASP G C 1
ATOM 7579 O O . ASP D 3 176 ? 108.701 142.049 166.317 1.00 117.75 176 ASP G O 1
ATOM 7584 N N . PHE D 3 177 ? 108.510 139.837 166.714 1.00 121.20 177 PHE G N 1
ATOM 7585 C CA . PHE D 3 177 ? 107.055 139.834 166.714 1.00 121.20 177 PHE G CA 1
ATOM 7586 C C . PHE D 3 177 ? 106.562 138.683 167.579 1.00 121.20 177 PHE G C 1
ATOM 7587 O O . PHE D 3 177 ? 107.323 137.792 167.962 1.00 121.20 177 PHE G O 1
ATOM 7595 N N . ASP D 3 178 ? 105.270 138.715 167.884 1.00 127.19 178 ASP G N 1
ATOM 7596 C CA . ASP D 3 178 ? 104.596 137.664 168.634 1.00 127.19 178 ASP G CA 1
ATOM 7597 C C . ASP D 3 178 ? 103.466 137.088 167.781 1.00 127.19 178 ASP G C 1
ATOM 7598 O O . ASP D 3 178 ? 103.325 137.411 166.598 1.00 127.19 178 ASP G O 1
ATOM 7603 N N . ASP D 3 179 ? 102.658 136.218 168.393 1.00 129.65 179 ASP G N 1
ATOM 7604 C CA . ASP D 3 179 ? 101.516 135.648 167.685 1.00 129.65 179 ASP G CA 1
ATOM 7605 C C . ASP D 3 179 ? 100.505 136.719 167.297 1.00 129.65 179 ASP G C 1
ATOM 7606 O O . ASP D 3 179 ? 99.739 136.534 166.345 1.00 129.65 179 ASP G O 1
ATOM 7611 N N . ASN D 3 180 ? 100.488 137.839 168.016 1.00 131.14 180 ASN G N 1
ATOM 7612 C CA . ASN D 3 180 ? 99.619 138.962 167.697 1.00 131.14 180 ASN G CA 1
ATOM 7613 C C . ASN D 3 180 ? 100.221 139.895 166.654 1.00 131.14 180 ASN G C 1
ATOM 7614 O O . ASN D 3 180 ? 99.580 140.886 166.289 1.00 131.14 180 ASN G O 1
ATOM 7619 N N . TYR D 3 181 ? 101.432 139.601 166.175 1.00 124.89 181 TYR G N 1
ATOM 7620 C CA . TYR D 3 181 ? 102.128 140.415 165.178 1.00 124.89 181 TYR G CA 1
ATOM 7621 C C . TYR D 3 181 ? 102.314 141.851 165.674 1.00 124.89 181 TYR G C 1
ATOM 7622 O O . TYR D 3 181 ? 102.062 142.826 164.964 1.00 124.89 181 TYR G O 1
ATOM 7631 N N . ARG D 3 182 ? 102.775 141.961 166.917 1.00 126.77 182 ARG G N 1
ATOM 7632 C CA . ARG D 3 182 ? 103.006 143.245 167.563 1.00 126.77 182 ARG G CA 1
ATOM 7633 C C . ARG D 3 182 ? 104.501 143.471 167.732 1.00 126.77 182 ARG G C 1
ATOM 7634 O O . ARG D 3 182 ? 105.252 142.535 168.024 1.00 126.77 182 ARG G O 1
ATOM 7642 N N . LEU D 3 183 ? 104.926 144.719 167.541 1.00 126.76 183 LEU G N 1
ATOM 7643 C CA . LEU D 3 183 ? 106.339 145.059 167.648 1.00 126.76 183 LEU G CA 1
ATOM 7644 C C . LEU D 3 183 ? 106.854 144.796 169.057 1.00 126.76 183 LEU G C 1
ATOM 7645 O O . LEU D 3 183 ? 106.218 145.170 170.046 1.00 126.76 183 LEU G O 1
ATOM 7650 N N . LYS D 3 184 ? 108.013 144.145 169.143 1.00 123.94 184 LYS G N 1
ATOM 7651 C CA . LYS D 3 184 ? 108.680 143.905 170.416 1.00 123.94 184 LYS G CA 1
ATOM 7652 C C . LYS D 3 184 ? 110.038 144.582 170.499 1.00 123.94 184 LYS G C 1
ATOM 7653 O O . LYS D 3 184 ? 110.298 145.321 171.456 1.00 123.94 184 LYS G O 1
ATOM 7659 N N . SER D 3 185 ? 110.912 144.357 169.522 1.00 118.65 185 SER G N 1
ATOM 7660 C CA . SER D 3 185 ? 112.243 144.949 169.539 1.00 118.65 185 SER G CA 1
ATOM 7661 C C . SER D 3 185 ? 112.766 145.045 168.115 1.00 118.65 185 SER G C 1
ATOM 7662 O O . SER D 3 185 ? 112.714 144.065 167.366 1.00 118.65 185 SER G O 1
ATOM 7665 N N . VAL D 3 186 ? 113.267 146.218 167.752 1.00 114.53 186 VAL G N 1
ATOM 7666 C CA . VAL D 3 186 ? 113.842 146.462 166.431 1.00 114.53 186 VAL G CA 1
ATOM 7667 C C . VAL D 3 186 ? 115.299 146.844 166.660 1.00 114.53 186 VAL G C 1
ATOM 7668 O O . VAL D 3 186 ? 115.630 148.011 166.888 1.00 114.53 186 VAL G O 1
ATOM 7672 N N . THR D 3 187 ? 116.186 145.856 166.600 1.00 112.86 187 THR G N 1
ATOM 7673 C CA . THR D 3 187 ? 117.606 146.086 166.820 1.00 112.86 187 THR G CA 1
ATOM 7674 C C . THR D 3 187 ? 118.318 146.342 165.498 1.00 112.86 187 THR G C 1
ATOM 7675 O O . THR D 3 187 ? 117.949 145.791 164.457 1.00 112.86 187 THR G O 1
ATOM 7679 N N . ASN D 3 188 ? 119.331 147.203 165.546 1.00 111.37 188 ASN G N 1
ATOM 7680 C CA . ASN D 3 188 ? 120.123 147.561 164.381 1.00 111.37 188 ASN G CA 1
ATOM 7681 C C . ASN D 3 188 ? 121.600 147.487 164.739 1.00 111.37 188 ASN G C 1
ATOM 7682 O O . ASN D 3 188 ? 121.977 147.492 165.913 1.00 111.37 188 ASN G O 1
ATOM 7687 N N . ALA D 3 189 ? 122.437 147.413 163.708 1.00 114.11 189 ALA G N 1
ATOM 7688 C CA . ALA D 3 189 ? 123.875 147.327 163.906 1.00 114.11 189 ALA G CA 1
ATOM 7689 C C . ALA D 3 189 ? 124.587 147.856 162.672 1.00 114.11 189 ALA G C 1
ATOM 7690 O O . ALA D 3 189 ? 123.986 148.029 161.608 1.00 114.11 189 ALA G O 1
ATOM 7692 N N . GLU D 3 190 ? 125.880 148.123 162.832 1.00 119.49 190 GLU G N 1
ATOM 7693 C CA . GLU D 3 190 ? 126.742 148.562 161.741 1.00 119.49 190 GLU G CA 1
ATOM 7694 C C . GLU D 3 190 ? 127.715 147.490 161.283 1.00 119.49 190 GLU G C 1
ATOM 7695 O O . GLU D 3 190 ? 127.978 147.373 160.084 1.00 119.49 190 GLU G O 1
ATOM 7701 N N . GLN D 3 191 ? 128.259 146.706 162.211 1.00 124.39 191 GLN G N 1
ATOM 7702 C CA . GLN D 3 191 ? 129.155 145.607 161.887 1.00 124.39 191 GLN G CA 1
ATOM 7703 C C . GLN D 3 191 ? 128.789 144.404 162.742 1.00 124.39 191 GLN G C 1
ATOM 7704 O O . GLN D 3 191 ? 128.207 144.546 163.821 1.00 124.39 191 GLN G O 1
ATOM 7710 N N . GLY D 3 192 ? 129.130 143.217 162.250 1.00 122.84 192 GLY G N 1
ATOM 7711 C CA . GLY D 3 192 ? 128.830 141.994 162.971 1.00 122.84 192 GLY G CA 1
ATOM 7712 C C . GLY D 3 192 ? 129.864 140.925 162.694 1.00 122.84 192 GLY G C 1
ATOM 7713 O O . GLY D 3 192 ? 130.624 140.999 161.723 1.00 122.84 192 GLY G O 1
ATOM 7714 N N . GLN D 3 193 ? 129.885 139.923 163.571 1.00 122.02 193 GLN G N 1
ATOM 7715 C CA . GLN D 3 193 ? 130.799 138.797 163.448 1.00 122.02 193 GLN G CA 1
ATOM 7716 C C . GLN D 3 193 ? 130.097 137.526 163.901 1.00 122.02 193 GLN G C 1
ATOM 7717 O O . GLN D 3 193 ? 129.120 137.563 164.654 1.00 122.02 193 GLN G O 1
ATOM 7723 N N . PHE D 3 194 ? 130.612 136.394 163.431 1.00 122.05 194 PHE G N 1
ATOM 7724 C CA . PHE D 3 194 ? 130.060 135.081 163.734 1.00 122.05 194 PHE G CA 1
ATOM 7725 C C . PHE D 3 194 ? 131.050 134.300 164.588 1.00 122.05 194 PHE G C 1
ATOM 7726 O O . PHE D 3 194 ? 132.225 134.176 164.227 1.00 122.05 194 PHE G O 1
ATOM 7734 N N . VAL D 3 195 ? 130.573 133.780 165.721 1.00 124.42 195 VAL G N 1
ATOM 7735 C CA . VAL D 3 195 ? 131.387 132.978 166.621 1.00 124.42 195 VAL G CA 1
ATOM 7736 C C . VAL D 3 195 ? 130.812 131.580 166.817 1.00 124.42 195 VAL G C 1
ATOM 7737 O O . VAL D 3 195 ? 131.552 130.590 166.777 1.00 124.42 195 VAL G O 1
ATOM 7741 N N . LYS D 3 196 ? 129.499 131.471 167.010 1.00 125.39 196 LYS G N 1
ATOM 7742 C CA . LYS D 3 196 ? 128.848 130.186 167.212 1.00 125.39 196 LYS G CA 1
ATOM 7743 C C . LYS D 3 196 ? 127.439 130.257 166.646 1.00 125.39 196 LYS G C 1
ATOM 7744 O O . LYS D 3 196 ? 126.890 131.341 166.431 1.00 125.39 196 LYS G O 1
ATOM 7750 N N . ASP D 3 197 ? 126.860 129.086 166.397 1.00 122.02 197 ASP G N 1
ATOM 7751 C CA . ASP D 3 197 ? 125.493 129.023 165.899 1.00 122.02 197 ASP G CA 1
ATOM 7752 C C . ASP D 3 197 ? 124.528 129.554 166.951 1.00 122.02 197 ASP G C 1
ATOM 7753 O O . ASP D 3 197 ? 124.614 129.194 168.129 1.00 122.02 197 ASP G O 1
ATOM 7758 N N . GLY D 3 198 ? 123.606 130.412 166.524 1.00 122.14 198 GLY G N 1
ATOM 7759 C CA . GLY D 3 198 ? 122.623 130.982 167.420 1.00 122.14 198 GLY G CA 1
ATOM 7760 C C . GLY D 3 198 ? 123.059 132.216 168.177 1.00 122.14 198 GLY G C 1
ATOM 7761 O O . GLY D 3 198 ? 122.308 132.683 169.042 1.00 122.14 198 GLY G O 1
ATOM 7762 N N . GLN D 3 199 ? 124.241 132.756 167.891 1.00 124.39 199 GLN G N 1
ATOM 7763 C CA . GLN D 3 199 ? 124.686 133.987 168.529 1.00 124.39 199 GLN G CA 1
ATOM 7764 C C . GLN D 3 199 ? 125.716 134.665 167.637 1.00 124.39 199 GLN G C 1
ATOM 7765 O O . GLN D 3 199 ? 126.608 134.007 167.096 1.00 124.39 199 GLN G O 1
ATOM 7771 N N . TRP D 3 200 ? 125.574 135.979 167.475 1.00 121.48 200 TRP G N 1
ATOM 7772 C CA . TRP D 3 200 ? 126.469 136.772 166.640 1.00 121.48 200 TRP G CA 1
ATOM 7773 C C . TRP D 3 200 ? 126.879 138.021 167.403 1.00 121.48 200 TRP G C 1
ATOM 7774 O O . TRP D 3 200 ? 126.019 138.791 167.843 1.00 121.48 200 TRP G O 1
ATOM 7785 N N . LEU D 3 201 ? 128.185 138.219 167.559 1.00 125.84 201 LEU G N 1
ATOM 7786 C CA . LEU D 3 201 ? 128.697 139.427 168.188 1.00 125.84 201 LEU G CA 1
ATOM 7787 C C . LEU D 3 201 ? 128.647 140.590 167.206 1.00 125.84 201 LEU G C 1
ATOM 7788 O O . LEU D 3 201 ? 128.954 140.435 166.020 1.00 125.84 201 LEU G O 1
ATOM 7793 N N . LEU D 3 202 ? 128.259 141.760 167.706 1.00 126.32 202 LEU G N 1
ATOM 7794 C CA . LEU D 3 202 ? 128.095 142.926 166.850 1.00 126.32 202 LEU G CA 1
ATOM 7795 C C . LEU D 3 202 ? 128.285 144.189 167.676 1.00 126.32 202 LEU G C 1
ATOM 7796 O O . LEU D 3 202 ? 128.226 144.165 168.908 1.00 126.32 202 LEU G O 1
ATOM 7801 N N . ASN D 3 203 ? 128.514 145.293 166.973 1.00 125.61 203 ASN G N 1
ATOM 7802 C CA . ASN D 3 203 ? 128.710 146.601 167.576 1.00 125.61 203 ASN G CA 1
ATOM 7803 C C . ASN D 3 203 ? 127.523 147.505 167.267 1.00 125.61 203 ASN G C 1
ATOM 7804 O O . ASN D 3 203 ? 126.741 147.248 166.347 1.00 125.61 203 ASN G O 1
ATOM 7809 N N . HIS D 3 204 ? 127.401 148.574 168.057 1.00 123.66 204 HIS G N 1
ATOM 7810 C CA . HIS D 3 204 ? 126.331 149.562 167.902 1.00 123.66 204 HIS G CA 1
ATOM 7811 C C . HIS D 3 204 ? 124.956 148.901 167.986 1.00 123.66 204 HIS G C 1
ATOM 7812 O O . HIS D 3 204 ? 124.089 149.096 167.132 1.00 123.66 204 HIS G O 1
ATOM 7819 N N . SER D 3 205 ? 124.760 148.112 169.040 1.00 122.29 205 SER G N 1
ATOM 7820 C CA . SER D 3 205 ? 123.523 147.356 169.235 1.00 122.29 205 SER G CA 1
ATOM 7821 C C . SER D 3 205 ? 122.428 148.320 169.674 1.00 122.29 205 SER G C 1
ATOM 7822 O O . SER D 3 205 ? 122.183 148.523 170.864 1.00 122.29 205 SER G O 1
ATOM 7825 N N . GLN D 3 206 ? 121.759 148.923 168.692 1.00 117.45 206 GLN G N 1
ATOM 7826 C CA . GLN D 3 206 ? 120.669 149.865 168.949 1.00 117.45 206 GLN G CA 1
ATOM 7827 C C . GLN D 3 206 ? 119.364 149.081 168.990 1.00 117.45 206 GLN G C 1
ATOM 7828 O O . GLN D 3 206 ? 118.682 148.913 167.978 1.00 117.45 206 GLN G O 1
ATOM 7834 N N . GLN D 3 207 ? 119.006 148.605 170.178 1.00 119.84 207 GLN G N 1
ATOM 7835 C CA . GLN D 3 207 ? 117.825 147.771 170.367 1.00 119.84 207 GLN G CA 1
ATOM 7836 C C . GLN D 3 207 ? 116.671 148.630 170.867 1.00 119.84 207 GLN G C 1
ATOM 7837 O O . GLN D 3 207 ? 116.790 149.300 171.898 1.00 119.84 207 GLN G O 1
ATOM 7843 N N . MET D 3 208 ? 115.560 148.606 170.136 1.00 124.91 208 MET G N 1
ATOM 7844 C CA . MET D 3 208 ? 114.363 149.324 170.543 1.00 124.91 208 MET G CA 1
ATOM 7845 C C . MET D 3 208 ? 113.566 148.498 171.546 1.00 124.91 208 MET G C 1
ATOM 7846 O O . MET D 3 208 ? 113.508 147.268 171.465 1.00 124.91 208 MET G O 1
ATOM 7851 N N . ALA D 3 209 ? 112.952 149.188 172.503 1.00 132.54 209 ALA G N 1
ATOM 7852 C CA . ALA D 3 209 ? 112.142 148.556 173.535 1.00 132.54 209 ALA G CA 1
ATOM 7853 C C . ALA D 3 209 ? 110.698 149.010 173.387 1.00 132.54 209 ALA G C 1
ATOM 7854 O O . ALA D 3 209 ? 110.427 150.212 173.295 1.00 132.54 209 ALA G O 1
ATOM 7856 N N . ILE D 3 210 ? 109.778 148.051 173.367 1.00 134.01 210 ILE G N 1
ATOM 7857 C CA . ILE D 3 210 ? 108.360 148.356 173.228 1.00 134.01 210 ILE G CA 1
ATOM 7858 C C . ILE D 3 210 ? 107.564 147.662 174.326 1.00 134.01 210 ILE G C 1
ATOM 7859 O O . ILE D 3 210 ? 108.042 146.714 174.947 1.00 134.01 210 ILE G O 1
ATOM 7864 N N . LEU D 3 228 ? 120.528 134.948 166.849 1.00 116.11 228 LEU G N 1
ATOM 7865 C CA . LEU D 3 228 ? 120.045 134.944 165.475 1.00 116.11 228 LEU G CA 1
ATOM 7866 C C . LEU D 3 228 ? 120.616 133.713 164.785 1.00 116.11 228 LEU G C 1
ATOM 7867 O O . LEU D 3 228 ? 121.749 133.306 165.057 1.00 116.11 228 LEU G O 1
ATOM 7872 N N . ALA D 3 229 ? 119.822 133.129 163.892 1.00 106.73 229 ALA G N 1
ATOM 7873 C CA . ALA D 3 229 ? 120.115 131.816 163.331 1.00 106.73 229 ALA G CA 1
ATOM 7874 C C . ALA D 3 229 ? 120.837 131.872 161.990 1.00 106.73 229 ALA G C 1
ATOM 7875 O O . ALA D 3 229 ? 120.999 130.827 161.351 1.00 106.73 229 ALA G O 1
ATOM 7877 N N . LEU D 3 230 ? 121.266 133.051 161.546 1.00 107.44 230 LEU G N 1
ATOM 7878 C CA . LEU D 3 230 ? 121.960 133.149 160.268 1.00 107.44 230 LEU G CA 1
ATOM 7879 C C . LEU D 3 230 ? 123.275 132.378 160.311 1.00 107.44 230 LEU G C 1
ATOM 7880 O O . LEU D 3 230 ? 124.007 132.417 161.303 1.00 107.44 230 LEU G O 1
ATOM 7885 N N . GLN D 3 231 ? 123.567 131.668 159.224 1.00 102.60 231 GLN G N 1
ATOM 7886 C CA . GLN D 3 231 ? 124.744 130.827 159.107 1.00 102.60 231 GLN G CA 1
ATOM 7887 C C . GLN D 3 231 ? 125.575 131.279 157.914 1.00 102.60 231 GLN G C 1
ATOM 7888 O O . GLN D 3 231 ? 125.028 131.443 156.814 1.00 102.60 231 GLN G O 1
ATOM 7894 N N . PRO D 3 232 ? 126.885 131.490 158.076 1.00 102.67 232 PRO G N 1
ATOM 7895 C CA . PRO D 3 232 ? 127.698 131.955 156.947 1.00 102.67 232 PRO G CA 1
ATOM 7896 C C . PRO D 3 232 ? 128.095 130.865 155.967 1.00 102.67 232 PRO G C 1
ATOM 7897 O O . PRO D 3 232 ? 128.619 131.189 154.891 1.00 102.67 232 PRO G O 1
ATOM 7901 N N . LYS D 3 233 ? 127.802 129.606 156.241 1.00 92.22 233 LYS G N 1
ATOM 7902 C CA . LYS D 3 233 ? 128.127 128.600 155.202 1.00 92.22 233 LYS G CA 1
ATOM 7903 C C . LYS D 3 233 ? 127.090 128.746 154.105 1.00 92.22 233 LYS G C 1
ATOM 7904 O O . LYS D 3 233 ? 127.467 128.707 152.931 1.00 92.22 233 LYS G O 1
ATOM 7910 N N . TYR D 3 234 ? 125.844 128.974 154.497 1.00 84.38 234 TYR G N 1
ATOM 7911 C CA . TYR D 3 234 ? 124.761 129.006 153.524 1.00 84.38 234 TYR G CA 1
ATOM 7912 C C . TYR D 3 234 ? 124.557 130.375 152.889 1.00 84.38 234 TYR G C 1
ATOM 7913 O O . TYR D 3 234 ? 123.603 130.546 152.124 1.00 84.38 234 TYR G O 1
ATOM 7922 N N . VAL D 3 235 ? 125.413 131.354 153.191 1.00 88.44 235 VAL G N 1
ATOM 7923 C CA . VAL D 3 235 ? 125.252 132.682 152.606 1.00 88.44 235 VAL G CA 1
ATOM 7924 C C . VAL D 3 235 ? 125.490 132.645 151.102 1.00 88.44 235 VAL G C 1
ATOM 7925 O O . VAL D 3 235 ? 124.740 133.250 150.327 1.00 88.44 235 VAL G O 1
ATOM 7929 N N . HIS D 3 236 ? 126.529 131.931 150.662 1.00 82.85 236 HIS G N 1
ATOM 7930 C CA . HIS D 3 236 ? 126.863 131.909 149.243 1.00 82.85 236 HIS G CA 1
ATOM 7931 C C . HIS D 3 236 ? 125.830 131.164 148.407 1.00 82.85 236 HIS G C 1
ATOM 7932 O O . HIS D 3 236 ? 125.807 131.333 147.184 1.00 82.85 236 HIS G O 1
ATOM 7939 N N . MET D 3 237 ? 124.978 130.349 149.030 1.00 75.19 237 MET G N 1
ATOM 7940 C CA . MET D 3 237 ? 123.936 129.643 148.297 1.00 75.19 237 MET G CA 1
ATOM 7941 C C . MET D 3 237 ? 122.683 130.482 148.085 1.00 75.19 237 MET G C 1
ATOM 7942 O O . MET D 3 237 ? 121.811 130.074 147.311 1.00 75.19 237 MET G O 1
ATOM 7947 N N . VAL D 3 238 ? 122.567 131.631 148.754 1.00 78.89 238 VAL G N 1
ATOM 7948 C CA . VAL D 3 238 ? 121.376 132.463 148.606 1.00 78.89 238 VAL G CA 1
ATOM 7949 C C . VAL D 3 238 ? 121.277 133.007 147.186 1.00 78.89 238 VAL G C 1
ATOM 7950 O O . VAL D 3 238 ? 120.206 132.986 146.569 1.00 78.89 238 VAL G O 1
ATOM 7954 N N . THR D 3 239 ? 122.392 133.504 146.647 1.00 76.50 239 THR G N 1
ATOM 7955 C CA . THR D 3 239 ? 122.383 134.031 145.287 1.00 76.50 239 THR G CA 1
ATOM 7956 C C . THR D 3 239 ? 122.208 132.925 144.255 1.00 76.50 239 THR G C 1
ATOM 7957 O O . THR D 3 239 ? 121.602 133.152 143.202 1.00 76.50 239 THR G O 1
ATOM 7961 N N . ILE D 3 240 ? 122.729 131.730 144.534 1.00 66.04 240 ILE G N 1
ATOM 7962 C CA . ILE D 3 240 ? 122.633 130.624 143.591 1.00 66.04 240 ILE G CA 1
ATOM 7963 C C . ILE D 3 240 ? 121.186 130.161 143.494 1.00 66.04 240 ILE G C 1
ATOM 7964 O O . ILE D 3 240 ? 120.507 129.973 144.512 1.00 66.04 240 ILE G O 1
ATOM 7969 N N . ASP D 3 241 ? 120.706 129.984 142.266 1.00 63.75 241 ASP G N 1
ATOM 7970 C CA . ASP D 3 241 ? 119.354 129.499 142.053 1.00 63.75 241 ASP G CA 1
ATOM 7971 C C . ASP D 3 241 ? 119.222 128.064 142.562 1.00 63.75 241 ASP G C 1
ATOM 7972 O O . ASP D 3 241 ? 120.197 127.309 142.570 1.00 63.75 241 ASP G O 1
ATOM 7977 N N . PRO D 3 242 ? 118.025 127.669 143.005 1.00 54.58 242 PRO G N 1
ATOM 7978 C CA . PRO D 3 242 ? 117.861 126.308 143.543 1.00 54.58 242 PRO G CA 1
ATOM 7979 C C . PRO D 3 242 ? 118.211 125.214 142.551 1.00 54.58 242 PRO G C 1
ATOM 7980 O O . PRO D 3 242 ? 118.710 124.159 142.959 1.00 54.58 242 PRO G O 1
ATOM 7984 N N . GLU D 3 243 ? 117.961 125.431 141.258 1.00 56.64 243 GLU G N 1
ATOM 7985 C CA . GLU D 3 243 ? 118.289 124.415 140.263 1.00 56.64 243 GLU G CA 1
ATOM 7986 C C . GLU D 3 243 ? 119.794 124.206 140.156 1.00 56.64 243 GLU G C 1
ATOM 7987 O O . GLU D 3 243 ? 120.260 123.069 140.026 1.00 56.64 243 GLU G O 1
ATOM 7993 N N . ASP D 3 244 ? 120.571 125.291 140.207 1.00 57.63 244 ASP G N 1
ATOM 7994 C CA . ASP D 3 244 ? 122.017 125.185 140.055 1.00 57.63 244 ASP G CA 1
ATOM 7995 C C . ASP D 3 244 ? 122.693 124.591 141.283 1.00 57.63 244 ASP G C 1
ATOM 7996 O O . ASP D 3 244 ? 123.848 124.162 141.190 1.00 57.63 244 ASP G O 1
ATOM 8001 N N . LEU D 3 245 ? 122.012 124.563 142.425 1.00 53.30 245 LEU G N 1
ATOM 8002 C CA . LEU D 3 245 ? 122.602 124.012 143.636 1.00 53.30 245 LEU G CA 1
ATOM 8003 C C . LEU D 3 245 ? 122.809 122.510 143.500 1.00 53.30 245 LEU G C 1
ATOM 8004 O O . LEU D 3 245 ? 121.972 121.798 142.940 1.00 53.30 245 LEU G O 1
ATOM 8009 N N . SER D 3 246 ? 123.936 122.029 144.018 1.00 50.85 246 SER G N 1
ATOM 8010 C CA . SER D 3 246 ? 124.180 120.598 144.073 1.00 50.85 246 SER G CA 1
ATOM 8011 C C . SER D 3 246 ? 123.240 119.947 145.082 1.00 50.85 246 SER G C 1
ATOM 8012 O O . SER D 3 246 ? 122.630 120.615 145.920 1.00 50.85 246 SER G O 1
ATOM 8015 N N . PHE D 3 247 ? 123.117 118.621 144.989 1.00 49.56 247 PHE G N 1
ATOM 8016 C CA . PHE D 3 247 ? 122.192 117.916 145.871 1.00 49.56 247 PHE G CA 1
ATOM 8017 C C . PHE D 3 247 ? 122.603 118.050 147.331 1.00 49.56 247 PHE G C 1
ATOM 8018 O O . PHE D 3 247 ? 121.748 118.212 148.208 1.00 49.56 247 PHE G O 1
ATOM 8026 N N . SER D 3 248 ? 123.904 117.976 147.616 1.00 51.46 248 SER G N 1
ATOM 8027 C CA . SER D 3 248 ? 124.366 118.162 148.988 1.00 51.46 248 SER G CA 1
ATOM 8028 C C . SER D 3 248 ? 124.062 119.573 149.479 1.00 51.46 248 SER G C 1
ATOM 8029 O O . SER D 3 248 ? 123.509 119.761 150.571 1.00 51.46 248 SER G O 1
ATOM 8032 N N . GLN D 3 249 ? 124.410 120.580 148.672 1.00 54.42 249 GLN G N 1
ATOM 8033 C CA . GLN D 3 249 ? 124.123 121.961 149.042 1.00 54.42 249 GLN G CA 1
ATOM 8034 C C . GLN D 3 249 ? 122.626 122.191 149.184 1.00 54.42 249 GLN G C 1
ATOM 8035 O O . GLN D 3 249 ? 122.179 122.837 150.138 1.00 54.42 249 GLN G O 1
ATOM 8041 N N . LEU D 3 250 ? 121.837 121.668 148.244 1.00 52.55 250 LEU G N 1
ATOM 8042 C CA . LEU D 3 250 ? 120.392 121.856 148.297 1.00 52.55 250 LEU G CA 1
ATOM 8043 C C . LEU D 3 250 ? 119.798 121.221 149.545 1.00 52.55 250 LEU G C 1
ATOM 8044 O O . LEU D 3 250 ? 118.965 121.832 150.223 1.00 52.55 250 LEU G O 1
ATOM 8049 N N . VAL D 3 251 ? 120.219 119.997 149.868 1.00 56.50 251 VAL G N 1
ATOM 8050 C CA . VAL D 3 251 ? 119.687 119.312 151.040 1.00 56.50 251 VAL G CA 1
ATOM 8051 C C . VAL D 3 251 ? 120.068 120.056 152.313 1.00 56.50 251 VAL G C 1
ATOM 8052 O O . VAL D 3 251 ? 119.227 120.272 153.193 1.00 56.50 251 VAL G O 1
ATOM 8056 N N . SER D 3 252 ? 121.331 120.479 152.427 1.00 62.98 252 SER G N 1
ATOM 8057 C CA . SER D 3 252 ? 121.756 121.201 153.623 1.00 62.98 252 SER G CA 1
ATOM 8058 C C . SER D 3 252 ? 121.016 122.527 153.765 1.00 62.98 252 SER G C 1
ATOM 8059 O O . SER D 3 252 ? 120.610 122.907 154.869 1.00 62.98 252 SER G O 1
ATOM 8062 N N . PHE D 3 253 ? 120.814 123.235 152.653 1.00 66.21 253 PHE G N 1
ATOM 8063 C CA . PHE D 3 253 ? 120.191 124.553 152.697 1.00 66.21 253 PHE G CA 1
ATOM 8064 C C . PHE D 3 253 ? 118.700 124.445 153.016 1.00 66.21 253 PHE G C 1
ATOM 8065 O O . PHE D 3 253 ? 118.158 125.232 153.810 1.00 66.21 253 PHE G O 1
ATOM 8073 N N . MET D 3 254 ? 118.024 123.450 152.434 1.00 61.01 254 MET G N 1
ATOM 8074 C CA . MET D 3 254 ? 116.632 123.194 152.782 1.00 61.01 254 MET G CA 1
ATOM 8075 C C . MET D 3 254 ? 116.495 122.748 154.231 1.00 61.01 254 MET G C 1
ATOM 8076 O O . MET D 3 254 ? 115.520 123.102 154.901 1.00 61.01 254 MET G O 1
ATOM 8081 N N . ASN D 3 255 ? 117.450 121.959 154.730 1.00 70.29 255 ASN G N 1
ATOM 8082 C CA . ASN D 3 255 ? 117.435 121.590 156.141 1.00 70.29 255 ASN G CA 1
ATOM 8083 C C . ASN D 3 255 ? 117.596 122.819 157.023 1.00 70.29 255 ASN G C 1
ATOM 8084 O O . ASN D 3 255 ? 116.945 122.936 158.068 1.00 70.29 255 ASN G O 1
ATOM 8089 N N . TYR D 3 256 ? 118.461 123.750 156.612 1.00 76.81 256 TYR G N 1
ATOM 8090 C CA . TYR D 3 256 ? 118.652 124.982 157.369 1.00 76.81 256 TYR G CA 1
ATOM 8091 C C . TYR D 3 256 ? 117.355 125.778 157.451 1.00 76.81 256 TYR G C 1
ATOM 8092 O O . TYR D 3 256 ? 116.965 126.243 158.531 1.00 76.81 256 TYR G O 1
ATOM 8101 N N . MET D 3 257 ? 116.653 125.928 156.321 1.00 72.41 257 MET G N 1
ATOM 8102 C CA . MET D 3 257 ? 115.340 126.572 156.387 1.00 72.41 257 MET G CA 1
ATOM 8103 C C . MET D 3 257 ? 114.385 125.806 157.295 1.00 72.41 257 MET G C 1
ATOM 8104 O O . MET D 3 257 ? 113.823 126.377 158.234 1.00 72.41 257 MET G O 1
ATOM 8109 N N . ARG D 3 258 ? 114.208 124.504 157.048 1.00 76.39 258 ARG G N 1
ATOM 8110 C CA . ARG D 3 258 ? 113.218 123.735 157.798 1.00 76.39 258 ARG G CA 1
ATOM 8111 C C . ARG D 3 258 ? 113.488 123.782 159.293 1.00 76.39 258 ARG G C 1
ATOM 8112 O O . ARG D 3 258 ? 112.555 123.675 160.098 1.00 76.39 258 ARG G O 1
ATOM 8120 N N . GLU D 3 259 ? 114.751 123.938 159.683 1.00 80.22 259 GLU G N 1
ATOM 8121 C CA . GLU D 3 259 ? 115.071 124.149 161.085 1.00 80.22 259 GLU G CA 1
ATOM 8122 C C . GLU D 3 259 ? 114.775 125.573 161.535 1.00 80.22 259 GLU G C 1
ATOM 8123 O O . GLU D 3 259 ? 114.410 125.781 162.697 1.00 80.22 259 GLU G O 1
ATOM 8129 N N . TYR D 3 260 ? 114.917 126.565 160.649 1.00 84.04 260 TYR G N 1
ATOM 8130 C CA . TYR D 3 260 ? 114.808 127.954 161.076 1.00 84.04 260 TYR G CA 1
ATOM 8131 C C . TYR D 3 260 ? 113.754 128.785 160.352 1.00 84.04 260 TYR G C 1
ATOM 8132 O O . TYR D 3 260 ? 113.483 129.907 160.794 1.00 84.04 260 TYR G O 1
ATOM 8141 N N . SER D 3 261 ? 113.154 128.290 159.276 1.00 79.53 261 SER G N 1
ATOM 8142 C CA . SER D 3 261 ? 112.189 129.090 158.523 1.00 79.53 261 SER G CA 1
ATOM 8143 C C . SER D 3 261 ? 111.294 128.148 157.718 1.00 79.53 261 SER G C 1
ATOM 8144 O O . SER D 3 261 ? 111.228 126.946 158.001 1.00 79.53 261 SER G O 1
ATOM 8147 N N . GLN D 3 262 ? 110.581 128.699 156.740 1.00 72.85 262 GLN G N 1
ATOM 8148 C CA . GLN D 3 262 ? 109.772 127.919 155.814 1.00 72.85 262 GLN G CA 1
ATOM 8149 C C . GLN D 3 262 ? 110.486 127.847 154.471 1.00 72.85 262 GLN G C 1
ATOM 8150 O O . GLN D 3 262 ? 110.862 128.880 153.908 1.00 72.85 262 GLN G O 1
ATOM 8156 N N . VAL D 3 263 ? 110.672 126.633 153.969 1.00 61.47 263 VAL G N 1
ATOM 8157 C CA . VAL D 3 263 ? 111.374 126.449 152.692 1.00 61.47 263 VAL G CA 1
ATOM 8158 C C . VAL D 3 263 ? 110.465 126.883 151.547 1.00 61.47 263 VAL G C 1
ATOM 8159 O O . VAL D 3 263 ? 109.262 126.560 151.556 1.00 61.47 263 VAL G O 1
ATOM 8163 N N . PRO D 3 264 ? 110.964 127.644 150.575 1.00 55.10 264 PRO G N 1
ATOM 8164 C CA . PRO D 3 264 ? 110.128 128.025 149.434 1.00 55.10 264 PRO G CA 1
ATOM 8165 C C . PRO D 3 264 ? 109.795 126.824 148.564 1.00 55.10 264 PRO G C 1
ATOM 8166 O O . PRO D 3 264 ? 110.481 125.800 148.575 1.00 55.10 264 PRO G O 1
ATOM 8170 N N . LYS D 3 265 ? 108.707 126.964 147.803 1.00 46.50 265 LYS G N 1
ATOM 8171 C CA . LYS D 3 265 ? 108.286 125.884 146.918 1.00 46.50 265 LYS G CA 1
ATOM 8172 C C . LYS D 3 265 ? 109.299 125.632 145.810 1.00 46.50 265 LYS G C 1
ATOM 8173 O O . LYS D 3 265 ? 109.402 124.504 145.315 1.00 46.50 265 LYS G O 1
ATOM 8179 N N . THR D 3 266 ? 110.049 126.658 145.402 1.00 48.28 266 THR G N 1
ATOM 8180 C CA . THR D 3 266 ? 111.037 126.464 144.346 1.00 48.28 266 THR G CA 1
ATOM 8181 C C . THR D 3 266 ? 112.169 125.551 144.805 1.00 48.28 266 THR G C 1
ATOM 8182 O O . THR D 3 266 ? 112.673 124.739 144.021 1.00 48.28 266 THR G O 1
ATOM 8186 N N . TYR D 3 267 ? 112.575 125.658 146.072 1.00 52.95 267 TYR G N 1
ATOM 8187 C CA . TYR D 3 267 ? 113.610 124.767 146.585 1.00 52.95 267 TYR G CA 1
ATOM 8188 C C . TYR D 3 267 ? 113.108 123.331 146.667 1.00 52.95 267 TYR G C 1
ATOM 8189 O O . TYR D 3 267 ? 113.851 122.389 146.366 1.00 52.95 267 TYR G O 1
ATOM 8198 N N . GLN D 3 268 ? 111.847 123.143 147.064 1.00 48.59 268 GLN G N 1
ATOM 8199 C CA . GLN D 3 268 ? 111.264 121.806 147.059 1.00 48.59 268 GLN G CA 1
ATOM 8200 C C . GLN D 3 268 ? 111.207 121.242 145.647 1.00 48.59 268 GLN G C 1
ATOM 8201 O O . GLN D 3 268 ? 111.484 120.056 145.430 1.00 48.59 268 GLN G O 1
ATOM 8207 N N . LEU D 3 269 ? 110.843 122.078 144.672 1.00 44.31 269 LEU G N 1
ATOM 8208 C CA . LEU D 3 269 ? 110.816 121.628 143.285 1.00 44.31 269 LEU G CA 1
ATOM 8209 C C . LEU D 3 269 ? 112.205 121.230 142.809 1.00 44.31 269 LEU G C 1
ATOM 8210 O O . LEU D 3 269 ? 112.366 120.207 142.136 1.00 44.31 269 LEU G O 1
ATOM 8215 N N . ALA D 3 270 ? 113.220 122.026 143.147 1.00 43.18 270 ALA G N 1
ATOM 8216 C CA . ALA D 3 270 ? 114.583 121.687 142.752 1.00 43.18 270 ALA G CA 1
ATOM 8217 C C . ALA D 3 270 ? 115.033 120.382 143.395 1.00 43.18 270 ALA G C 1
ATOM 8218 O O . ALA D 3 270 ? 115.680 119.553 142.745 1.00 43.18 270 ALA G O 1
ATOM 8220 N N . PHE D 3 271 ? 114.697 120.179 144.670 1.00 40.84 271 PHE G N 1
ATOM 8221 C CA . PHE D 3 271 ? 115.060 118.937 145.345 1.00 40.84 271 PHE G CA 1
ATOM 8222 C C . PHE D 3 271 ? 114.389 117.738 144.689 1.00 40.84 271 PHE G C 1
ATOM 8223 O O . PHE D 3 271 ? 115.029 116.709 144.445 1.00 40.84 271 PHE G O 1
ATOM 8231 N N . TRP D 3 272 ? 113.094 117.857 144.388 1.00 38.85 272 TRP G N 1
ATOM 8232 C CA . TRP D 3 272 ? 112.380 116.738 143.784 1.00 38.85 272 TRP G CA 1
ATOM 8233 C C . TRP D 3 272 ? 112.824 116.498 142.349 1.00 38.85 272 TRP G C 1
ATOM 8234 O O . TRP D 3 272 ? 112.740 115.368 141.857 1.00 38.85 272 TRP G O 1
ATOM 8245 N N . LYS D 3 273 ? 113.302 117.538 141.668 1.00 38.32 273 LYS G N 1
ATOM 8246 C CA . LYS D 3 273 ? 113.812 117.375 140.314 1.00 38.32 273 LYS G CA 1
ATOM 8247 C C . LYS D 3 273 ? 115.194 116.736 140.316 1.00 38.32 273 LYS G C 1
ATOM 8248 O O . LYS D 3 273 ? 115.534 115.984 139.397 1.00 38.32 273 LYS G O 1
ATOM 8254 N N . LYS D 3 274 ? 116.004 117.027 141.336 1.00 40.53 274 LYS G N 1
ATOM 8255 C CA . LYS D 3 274 ? 117.327 116.421 141.424 1.00 40.53 274 LYS G CA 1
ATOM 8256 C C . LYS D 3 274 ? 117.257 114.975 141.900 1.00 40.53 274 LYS G C 1
ATOM 8257 O O . LYS D 3 274 ? 118.024 114.129 141.428 1.00 40.53 274 LYS G O 1
ATOM 8263 N N . VAL D 3 275 ? 116.351 114.668 142.833 1.00 37.72 275 VAL G N 1
ATOM 8264 C CA . VAL D 3 275 ? 116.258 113.303 143.335 1.00 37.72 275 VAL G CA 1
ATOM 8265 C C . VAL D 3 275 ? 115.607 112.382 142.312 1.00 37.72 275 VAL G C 1
ATOM 8266 O O . VAL D 3 275 ? 115.829 111.166 142.344 1.00 37.72 275 VAL G O 1
ATOM 8270 N N . ALA D 3 276 ? 114.822 112.931 141.389 1.00 32.52 276 ALA G N 1
ATOM 8271 C CA . ALA D 3 276 ? 114.156 112.148 140.359 1.00 32.52 276 ALA G CA 1
ATOM 8272 C C . ALA D 3 276 ? 114.879 112.201 139.023 1.00 32.52 276 ALA G C 1
ATOM 8273 O O . ALA D 3 276 ? 114.310 111.795 138.007 1.00 32.52 276 ALA G O 1
ATOM 8275 N N . SER D 3 277 ? 116.118 112.703 138.997 1.00 32.98 277 SER G N 1
ATOM 8276 C CA . SER D 3 277 ? 116.863 112.732 137.739 1.00 32.98 277 SER G CA 1
ATOM 8277 C C . SER D 3 277 ? 117.362 111.351 137.332 1.00 32.98 277 SER G C 1
ATOM 8278 O O . SER D 3 277 ? 117.151 110.963 136.170 1.00 32.98 277 SER G O 1
ATOM 8281 N N . PRO D 3 278 ? 118.038 110.573 138.192 1.00 31.05 278 PRO G N 1
ATOM 8282 C CA . PRO D 3 278 ? 118.406 109.209 137.775 1.00 31.05 278 PRO G CA 1
ATOM 8283 C C . PRO D 3 278 ? 117.204 108.340 137.454 1.00 31.05 278 PRO G C 1
ATOM 8284 O O . PRO D 3 278 ? 117.255 107.531 136.518 1.00 31.05 278 PRO G O 1
ATOM 8288 N N . PHE D 3 279 ? 116.115 108.490 138.209 1.00 31.31 279 PHE G N 1
ATOM 8289 C CA . PHE D 3 279 ? 114.904 107.737 137.909 1.00 31.31 279 PHE G CA 1
ATOM 8290 C C . PHE D 3 279 ? 114.318 108.155 136.569 1.00 31.31 279 PHE G C 1
ATOM 8291 O O . PHE D 3 279 ? 113.836 107.310 135.808 1.00 31.31 279 PHE G O 1
ATOM 8299 N N . ALA D 3 280 ? 114.355 109.453 136.259 1.00 29.07 280 ALA G N 1
ATOM 8300 C CA . ALA D 3 280 ? 113.896 109.911 134.952 1.00 29.07 280 ALA G CA 1
ATOM 8301 C C . ALA D 3 280 ? 114.756 109.335 133.838 1.00 29.07 280 ALA G C 1
ATOM 8302 O O . ALA D 3 280 ? 114.237 108.927 132.795 1.00 29.07 280 ALA G O 1
ATOM 8304 N N . LEU D 3 281 ? 116.075 109.292 134.040 1.00 27.21 281 LEU G N 1
ATOM 8305 C CA . LEU D 3 281 ? 116.962 108.724 133.029 1.00 27.21 281 LEU G CA 1
ATOM 8306 C C . LEU D 3 281 ? 116.673 107.244 132.809 1.00 27.21 281 LEU G C 1
ATOM 8307 O O . LEU D 3 281 ? 116.591 106.781 131.665 1.00 27.21 281 LEU G O 1
ATOM 8312 N N . ILE D 3 282 ? 116.509 106.487 133.897 1.00 27.00 282 ILE G N 1
ATOM 8313 C CA . ILE D 3 282 ? 116.227 105.057 133.784 1.00 27.00 282 ILE G CA 1
ATOM 8314 C C . ILE D 3 282 ? 114.883 104.825 133.105 1.00 27.00 282 ILE G C 1
ATOM 8315 O O . ILE D 3 282 ? 114.750 103.955 132.236 1.00 27.00 282 ILE G O 1
ATOM 8320 N N . THR D 3 283 ? 113.867 105.602 133.484 1.00 28.52 283 THR G N 1
ATOM 8321 C CA . THR D 3 283 ? 112.550 105.458 132.877 1.00 28.52 283 THR G CA 1
ATOM 8322 C C . THR D 3 283 ? 112.580 105.817 131.397 1.00 28.52 283 THR G C 1
ATOM 8323 O O . THR D 3 283 ? 111.923 105.164 130.579 1.00 28.52 283 THR G O 1
ATOM 8327 N N . LEU D 3 284 ? 113.340 106.849 131.030 1.00 28.29 284 LEU G N 1
ATOM 8328 C CA . LEU D 3 284 ? 113.435 107.239 129.629 1.00 28.29 284 LEU G CA 1
ATOM 8329 C C . LEU D 3 284 ? 114.170 106.181 128.815 1.00 28.29 284 LEU G C 1
ATOM 8330 O O . LEU D 3 284 ? 113.808 105.910 127.664 1.00 28.29 284 LEU G O 1
ATOM 8335 N N . VAL D 3 285 ? 115.196 105.560 129.401 1.00 26.25 285 VAL G N 1
ATOM 8336 C CA . VAL D 3 285 ? 115.872 104.449 128.735 1.00 26.25 285 VAL G CA 1
ATOM 8337 C C . VAL D 3 285 ? 114.915 103.277 128.548 1.00 26.25 285 VAL G C 1
ATOM 8338 O O . VAL D 3 285 ? 114.901 102.626 127.495 1.00 26.25 285 VAL G O 1
ATOM 8342 N N . LEU D 3 286 ? 114.105 102.985 129.567 1.00 25.61 286 LEU G N 1
ATOM 8343 C CA . LEU D 3 286 ? 113.117 101.916 129.449 1.00 25.61 286 LEU G CA 1
ATOM 8344 C C . LEU D 3 286 ? 112.094 102.229 128.363 1.00 25.61 286 LEU G C 1
ATOM 8345 O O . LEU D 3 286 ? 111.670 101.335 127.622 1.00 25.61 286 LEU G O 1
ATOM 8350 N N . VAL D 3 287 ? 111.679 103.492 128.265 1.00 26.41 287 VAL G N 1
ATOM 8351 C CA . VAL D 3 287 ? 110.756 103.903 127.211 1.00 26.41 287 VAL G CA 1
ATOM 8352 C C . VAL D 3 287 ? 111.398 103.717 125.843 1.00 26.41 287 VAL G C 1
ATOM 8353 O O . VAL D 3 287 ? 110.748 103.273 124.891 1.00 26.41 287 VAL G O 1
ATOM 8357 N N . ALA D 3 288 ? 112.684 104.055 125.725 1.00 26.92 288 ALA G N 1
ATOM 8358 C CA . ALA D 3 288 ? 113.398 103.837 124.470 1.00 26.92 288 ALA G CA 1
ATOM 8359 C C . ALA D 3 288 ? 113.429 102.359 124.099 1.00 26.92 288 ALA G C 1
ATOM 8360 O O . ALA D 3 288 ? 113.199 101.994 122.939 1.00 26.92 288 ALA G O 1
ATOM 8362 N N . CYS D 3 289 ? 113.714 101.495 125.075 1.00 30.38 289 CYS G N 1
ATOM 8363 C CA . CYS D 3 289 ? 113.737 100.059 124.810 1.00 30.38 289 CYS G CA 1
ATOM 8364 C C . CYS D 3 289 ? 112.363 99.552 124.388 1.00 30.38 289 CYS G C 1
ATOM 8365 O O . CYS D 3 289 ? 112.247 98.757 123.448 1.00 30.38 289 CYS G O 1
ATOM 8368 N N . SER D 3 290 ? 111.311 100.003 125.072 1.00 29.12 290 SER G N 1
ATOM 8369 C CA . SER D 3 290 ? 109.961 99.574 124.725 1.00 29.12 290 SER G CA 1
ATOM 8370 C C . SER D 3 290 ? 109.572 100.052 123.333 1.00 29.12 290 SER G C 1
ATOM 8371 O O . SER D 3 290 ? 108.899 99.332 122.587 1.00 29.12 290 SER G O 1
ATOM 8374 N N . PHE D 3 291 ? 109.975 101.272 122.971 1.00 28.97 291 PHE G N 1
ATOM 8375 C CA . PHE D 3 291 ? 109.708 101.771 121.627 1.00 28.97 291 PHE G CA 1
ATOM 8376 C C . PHE D 3 291 ? 110.443 100.948 120.580 1.00 28.97 291 PHE G C 1
ATOM 8377 O O . PHE D 3 291 ? 109.887 100.643 119.520 1.00 28.97 291 PHE G O 1
ATOM 8385 N N . ILE D 3 292 ? 111.695 100.579 120.858 1.00 27.07 292 ILE G N 1
ATOM 8386 C CA . ILE D 3 292 ? 112.441 99.746 119.918 1.00 27.07 292 ILE G CA 1
ATOM 8387 C C . ILE D 3 292 ? 111.755 98.399 119.742 1.00 27.07 292 ILE G C 1
ATOM 8388 O O . ILE D 3 292 ? 111.593 97.909 118.618 1.00 27.07 292 ILE G O 1
ATOM 8393 N N . PHE D 3 293 ? 111.333 97.782 120.846 1.00 27.52 293 PHE G N 1
ATOM 8394 C CA . PHE D 3 293 ? 110.633 96.508 120.761 1.00 27.52 293 PHE G CA 1
ATOM 8395 C C . PHE D 3 293 ? 109.202 96.650 120.261 1.00 27.52 293 PHE G C 1
ATOM 8396 O O . PHE D 3 293 ? 108.596 95.643 119.884 1.00 27.52 293 PHE G O 1
ATOM 8404 N N . GLY D 3 294 ? 108.653 97.862 120.245 1.00 30.49 294 GLY G N 1
ATOM 8405 C CA . GLY D 3 294 ? 107.275 98.070 119.873 1.00 30.49 294 GLY G CA 1
ATOM 8406 C C . GLY D 3 294 ? 107.101 98.909 118.623 1.00 30.49 294 GLY G C 1
ATOM 8407 O O . GLY D 3 294 ? 107.346 98.456 117.501 1.00 30.49 294 GLY G O 1
ATOM 8408 N N . PRO D 3 295 ? 106.654 100.156 118.800 1.00 28.26 295 PRO G N 1
ATOM 8409 C CA . PRO D 3 295 ? 106.320 100.992 117.634 1.00 28.26 295 PRO G CA 1
ATOM 8410 C C . PRO D 3 295 ? 107.479 101.231 116.683 1.00 28.26 295 PRO G C 1
ATOM 8411 O O . PRO D 3 295 ? 107.261 101.306 115.468 1.00 28.26 295 PRO G O 1
ATOM 8415 N N . LEU D 3 296 ? 108.704 101.351 117.189 1.00 29.34 296 LEU G N 1
ATOM 8416 C CA . LEU D 3 296 ? 109.859 101.646 116.353 1.00 29.34 296 LEU G CA 1
ATOM 8417 C C . LEU D 3 296 ? 110.518 100.392 115.797 1.00 29.34 296 LEU G C 1
ATOM 8418 O O . LEU D 3 296 ? 111.564 100.493 115.149 1.00 29.34 296 LEU G O 1
ATOM 8423 N N . ARG D 3 297 ? 109.941 99.221 116.043 1.00 33.59 297 ARG G N 1
ATOM 8424 C CA . ARG D 3 297 ? 110.457 97.994 115.456 1.00 33.59 297 ARG G CA 1
ATOM 8425 C C . ARG D 3 297 ? 110.272 98.017 113.943 1.00 33.59 297 ARG G C 1
ATOM 8426 O O . ARG D 3 297 ? 109.246 98.478 113.435 1.00 33.59 297 ARG G O 1
ATOM 8434 N N . GLN D 3 298 ? 111.282 97.529 113.225 1.00 34.87 298 GLN G N 1
ATOM 8435 C CA . GLN D 3 298 ? 111.313 97.474 111.766 1.00 34.87 298 GLN G CA 1
ATOM 8436 C C . GLN D 3 298 ? 111.266 98.852 111.120 1.00 34.87 298 GLN G C 1
ATOM 8437 O O . GLN D 3 298 ? 110.866 98.972 109.957 1.00 34.87 298 GLN G O 1
ATOM 8443 N N . GLN D 3 299 ? 111.658 99.896 111.841 1.00 30.70 299 GLN G N 1
ATOM 8444 C CA . GLN D 3 299 ? 111.718 101.237 111.285 1.00 30.70 299 GLN G CA 1
ATOM 8445 C C . GLN D 3 299 ? 113.153 101.596 110.910 1.00 30.70 299 GLN G C 1
ATOM 8446 O O . GLN D 3 299 ? 114.115 100.936 111.308 1.00 30.70 299 GLN G O 1
ATOM 8452 N N . SER D 3 300 ? 113.288 102.662 110.129 1.00 29.31 300 SER G N 1
ATOM 8453 C CA . SER D 3 300 ? 114.598 103.110 109.691 1.00 29.31 300 SER G CA 1
ATOM 8454 C C . SER D 3 300 ? 115.383 103.698 110.859 1.00 29.31 300 SER G C 1
ATOM 8455 O O . SER D 3 300 ? 114.820 104.135 111.865 1.00 29.31 300 SER G O 1
ATOM 8458 N N . MET D 3 301 ? 116.710 103.691 110.718 1.00 30.38 301 MET G N 1
ATOM 8459 C CA . MET D 3 301 ? 117.560 104.297 111.738 1.00 30.38 301 MET G CA 1
ATOM 8460 C C . MET D 3 301 ? 117.320 105.797 111.830 1.00 30.38 301 MET G C 1
ATOM 8461 O O . MET D 3 301 ? 117.290 106.364 112.928 1.00 30.38 301 MET G O 1
ATOM 8466 N N . GLY D 3 302 ? 117.153 106.460 110.684 1.00 27.81 302 GLY G N 1
ATOM 8467 C CA . GLY D 3 302 ? 116.843 107.879 110.703 1.00 27.81 302 GLY G CA 1
ATOM 8468 C C . GLY D 3 302 ? 115.509 108.175 111.359 1.00 27.81 302 GLY G C 1
ATOM 8469 O O . GLY D 3 302 ? 115.380 109.137 112.119 1.00 27.81 302 GLY G O 1
ATOM 8470 N N . PHE D 3 303 ? 114.496 107.353 111.073 1.00 25.29 303 PHE G N 1
ATOM 8471 C CA . PHE D 3 303 ? 113.201 107.531 111.721 1.00 25.29 303 PHE G CA 1
ATOM 8472 C C . PHE D 3 303 ? 113.302 107.288 113.219 1.00 25.29 303 PHE G C 1
ATOM 8473 O O . PHE D 3 303 ? 112.673 107.997 114.013 1.00 25.29 303 PHE G O 1
ATOM 8481 N N . ARG D 3 304 ? 114.084 106.286 113.625 1.00 27.57 304 ARG G N 1
ATOM 8482 C CA . ARG D 3 304 ? 114.286 106.040 115.049 1.00 27.57 304 ARG G CA 1
ATOM 8483 C C . ARG D 3 304 ? 114.960 107.228 115.719 1.00 27.57 304 ARG G C 1
ATOM 8484 O O . ARG D 3 304 ? 114.577 107.623 116.824 1.00 27.57 304 ARG G O 1
ATOM 8492 N N . LEU D 3 305 ? 115.963 107.816 115.064 1.00 26.99 305 LEU G N 1
ATOM 8493 C CA . LEU D 3 305 ? 116.639 108.979 115.634 1.00 26.99 305 LEU G CA 1
ATOM 8494 C C . LEU D 3 305 ? 115.705 110.181 115.711 1.00 26.99 305 LEU G C 1
ATOM 8495 O O . LEU D 3 305 ? 115.733 110.932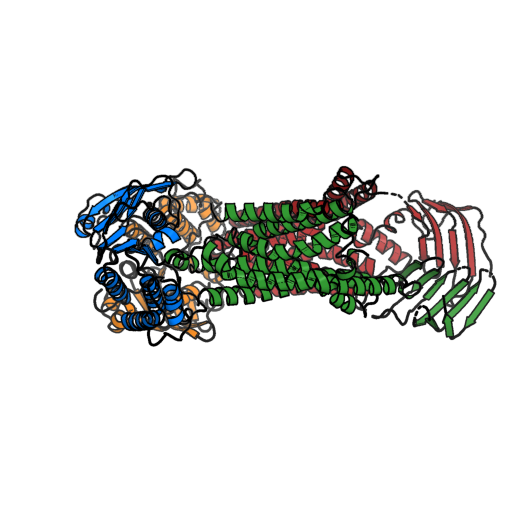 116.692 1.00 26.99 305 LEU G O 1
ATOM 8500 N N . VAL D 3 306 ? 114.873 110.382 114.687 1.00 26.71 306 VAL G N 1
ATOM 8501 C CA . VAL D 3 306 ? 113.924 111.493 114.704 1.00 26.71 306 VAL G CA 1
ATOM 8502 C C . VAL D 3 306 ? 112.908 111.312 115.825 1.00 26.71 306 VAL G C 1
ATOM 8503 O O . VAL D 3 306 ? 112.579 112.263 116.546 1.00 26.71 306 VAL G O 1
ATOM 8507 N N . ILE D 3 307 ? 112.398 110.092 115.994 1.00 25.71 307 ILE G N 1
ATOM 8508 C CA . ILE D 3 307 ? 111.444 109.829 117.067 1.00 25.71 307 ILE G CA 1
ATOM 8509 C C . ILE D 3 307 ? 112.114 109.978 118.427 1.00 25.71 307 ILE G C 1
ATOM 8510 O O . ILE D 3 307 ? 111.498 110.452 119.385 1.00 25.71 307 ILE G O 1
ATOM 8515 N N . ALA D 3 308 ? 113.385 109.585 118.535 1.00 24.07 308 ALA G N 1
ATOM 8516 C CA . ALA D 3 308 ? 114.114 109.775 119.785 1.00 24.07 308 ALA G CA 1
ATOM 8517 C C . ALA D 3 308 ? 114.273 111.253 120.108 1.00 24.07 308 ALA G C 1
ATOM 8518 O O . ALA D 3 308 ? 114.115 111.664 121.262 1.00 24.07 308 ALA G O 1
ATOM 8520 N N . LEU D 3 309 ? 114.589 112.069 119.100 1.00 26.31 309 LEU G N 1
ATOM 8521 C CA . LEU D 3 309 ? 114.682 113.510 119.313 1.00 26.31 309 LEU G CA 1
ATOM 8522 C C . LEU D 3 309 ? 113.337 114.092 119.726 1.00 26.31 309 LEU G C 1
ATOM 8523 O O . LEU D 3 309 ? 113.269 114.956 120.608 1.00 26.31 309 LEU G O 1
ATOM 8528 N N . PHE D 3 310 ? 112.254 113.637 119.091 1.00 27.50 310 PHE G N 1
ATOM 8529 C CA . PHE D 3 310 ? 110.926 114.125 119.450 1.00 27.50 310 PHE G CA 1
ATOM 8530 C C . PHE D 3 310 ? 110.561 113.737 120.876 1.00 27.50 310 PHE G C 1
ATOM 8531 O O . PHE D 3 310 ? 109.995 114.545 121.618 1.00 27.50 310 PHE G O 1
ATOM 8539 N N . ILE D 3 311 ? 110.876 112.504 121.277 1.00 27.29 311 ILE G N 1
ATOM 8540 C CA . ILE D 3 311 ? 110.594 112.065 122.639 1.00 27.29 311 ILE G CA 1
ATOM 8541 C C . ILE D 3 311 ? 111.434 112.851 123.637 1.00 27.29 311 ILE G C 1
ATOM 8542 O O . ILE D 3 311 ? 110.957 113.211 124.716 1.00 27.29 311 ILE G O 1
ATOM 8547 N N . GLY D 3 312 ? 112.693 113.127 123.298 1.00 29.40 312 GLY G N 1
ATOM 8548 C CA . GLY D 3 312 ? 113.525 113.928 124.181 1.00 29.40 312 GLY G CA 1
ATOM 8549 C C . GLY D 3 312 ? 113.001 115.340 124.355 1.00 29.40 312 GLY G C 1
ATOM 8550 O O . GLY D 3 312 ? 112.932 115.852 125.475 1.00 29.40 312 GLY G O 1
ATOM 8551 N N . LEU D 3 313 ? 112.619 115.987 123.250 1.00 34.03 313 LEU G N 1
ATOM 8552 C CA . LEU D 3 313 ? 112.027 117.317 123.343 1.00 34.03 313 LEU G CA 1
ATOM 8553 C C . LEU D 3 313 ? 110.731 117.289 124.138 1.00 34.03 313 LEU G C 1
ATOM 8554 O O . LEU D 3 313 ? 110.491 118.167 124.972 1.00 34.03 313 LEU G O 1
ATOM 8559 N N . GLY D 3 314 ? 109.883 116.290 123.894 1.00 32.63 314 GLY G N 1
ATOM 8560 C CA . GLY D 3 314 ? 108.636 116.198 124.631 1.00 32.63 314 GLY G CA 1
ATOM 8561 C C . GLY D 3 314 ? 108.852 115.996 126.116 1.00 32.63 314 GLY G C 1
ATOM 8562 O O . GLY D 3 314 ? 108.183 116.621 126.937 1.00 32.63 314 GLY G O 1
ATOM 8563 N N . PHE D 3 315 ? 109.798 115.129 126.481 1.00 36.34 315 PHE G N 1
ATOM 8564 C CA . PHE D 3 315 ? 110.080 114.889 127.891 1.00 36.34 315 PHE G CA 1
ATOM 8565 C C . PHE D 3 315 ? 110.662 116.125 128.558 1.00 36.34 315 PHE G C 1
ATOM 8566 O O . PHE D 3 315 ? 110.270 116.475 129.677 1.00 36.34 315 PHE G O 1
ATOM 8574 N N . TYR D 3 316 ? 111.603 116.800 127.893 1.00 37.15 316 TYR G N 1
ATOM 8575 C CA . TYR D 3 316 ? 112.183 118.008 128.469 1.00 37.15 316 TYR G CA 1
ATOM 8576 C C . TYR D 3 316 ? 111.130 119.097 128.635 1.00 37.15 316 TYR G C 1
ATOM 8577 O O . TYR D 3 316 ? 111.057 119.749 129.683 1.00 37.15 316 TYR G O 1
ATOM 8586 N N . TYR D 3 317 ? 110.291 119.295 127.616 1.00 35.23 317 TYR G N 1
ATOM 8587 C CA . TYR D 3 317 ? 109.234 120.294 127.704 1.00 35.23 317 TYR G CA 1
ATOM 8588 C C . TYR D 3 317 ? 108.233 119.942 128.793 1.00 35.23 317 TYR G C 1
ATOM 8589 O O . TYR D 3 317 ? 107.794 120.817 129.544 1.00 35.23 317 TYR G O 1
ATOM 8598 N N . LEU D 3 318 ? 107.855 118.666 128.892 1.00 36.78 318 LEU G N 1
ATOM 8599 C CA . LEU D 3 318 ? 106.894 118.249 129.904 1.00 36.78 318 LEU G CA 1
ATOM 8600 C C . LEU D 3 318 ? 107.451 118.439 131.306 1.00 36.78 318 LEU G C 1
ATOM 8601 O O . LEU D 3 318 ? 106.749 118.936 132.192 1.00 36.78 318 LEU G O 1
ATOM 8606 N N . GLN D 3 319 ? 108.711 118.060 131.528 1.00 39.10 319 GLN G N 1
ATOM 8607 C CA . GLN D 3 319 ? 109.288 118.221 132.857 1.00 39.10 319 GLN G CA 1
ATOM 8608 C C . GLN D 3 319 ? 109.456 119.694 133.209 1.00 39.10 319 GLN G C 1
ATOM 8609 O O . GLN D 3 319 ? 109.185 120.092 134.346 1.00 39.10 319 GLN G O 1
ATOM 8615 N N . ASP D 3 320 ? 109.858 120.529 132.245 1.00 40.35 320 ASP G N 1
ATOM 8616 C CA . ASP D 3 320 ? 109.973 121.959 132.513 1.00 40.35 320 ASP G CA 1
ATOM 8617 C C . ASP D 3 320 ? 108.613 122.571 132.822 1.00 40.35 320 ASP G C 1
ATOM 8618 O O . ASP D 3 320 ? 108.466 123.341 133.780 1.00 40.35 320 ASP G O 1
ATOM 8623 N N . PHE D 3 321 ? 107.600 122.233 132.021 1.00 35.99 321 PHE G N 1
ATOM 8624 C CA . PHE D 3 321 ? 106.274 122.801 132.218 1.00 35.99 321 PHE G CA 1
ATOM 8625 C C . PHE D 3 321 ? 105.673 122.354 133.541 1.00 35.99 321 PHE G C 1
ATOM 8626 O O . PHE D 3 321 ? 105.034 123.148 134.237 1.00 35.99 321 PHE G O 1
ATOM 8634 N N . LEU D 3 322 ? 105.867 121.088 133.914 1.00 36.00 322 LEU G N 1
ATOM 8635 C CA . LEU D 3 322 ? 105.305 120.621 135.173 1.00 36.00 322 LEU G CA 1
ATOM 8636 C C . LEU D 3 322 ? 106.083 121.155 136.367 1.00 36.00 322 LEU G C 1
ATOM 8637 O O . LEU D 3 322 ? 105.491 121.412 137.419 1.00 36.00 322 LEU G O 1
ATOM 8642 N N . GLY D 3 323 ? 107.392 121.362 136.223 1.00 37.86 323 GLY G N 1
ATOM 8643 C CA . GLY D 3 323 ? 108.128 122.050 137.268 1.00 37.86 323 GLY G CA 1
ATOM 8644 C C . GLY D 3 323 ? 107.644 123.472 137.466 1.00 37.86 323 GLY G C 1
ATOM 8645 O O . GLY D 3 323 ? 107.504 123.939 138.599 1.00 37.86 323 GLY G O 1
ATOM 8646 N N . TYR D 3 324 ? 107.379 124.179 136.367 1.00 41.64 324 TYR G N 1
ATOM 8647 C CA . TYR D 3 324 ? 106.835 125.529 136.469 1.00 41.64 324 TYR G CA 1
ATOM 8648 C C . TYR D 3 324 ? 105.435 125.520 137.073 1.00 41.64 324 TYR G C 1
ATOM 8649 O O . TYR D 3 324 ? 105.090 126.403 137.866 1.00 41.64 324 TYR G O 1
ATOM 8658 N N . ALA D 3 325 ? 104.614 124.534 136.704 1.00 38.72 325 ALA G N 1
ATOM 8659 C CA . ALA D 3 325 ? 103.254 124.456 137.226 1.00 38.72 325 ALA G CA 1
ATOM 8660 C C . ALA D 3 325 ? 103.233 124.094 138.704 1.00 38.72 325 ALA G C 1
ATOM 8661 O O . ALA D 3 325 ? 102.313 124.496 139.424 1.00 38.72 325 ALA G O 1
ATOM 8663 N N . SER D 3 326 ? 104.220 123.327 139.171 1.00 38.97 326 SER G N 1
ATOM 8664 C CA . SER D 3 326 ? 104.282 122.991 140.589 1.00 38.97 326 SER G CA 1
ATOM 8665 C C . SER D 3 326 ? 104.475 124.231 141.449 1.00 38.97 326 SER G C 1
ATOM 8666 O O . SER D 3 326 ? 104.032 124.261 142.602 1.00 38.97 326 SER G O 1
ATOM 8669 N N . LEU D 3 327 ? 105.127 125.261 140.910 1.00 39.72 327 LEU G N 1
ATOM 8670 C CA . LEU D 3 327 ? 105.326 126.506 141.639 1.00 39.72 327 LEU G CA 1
ATOM 8671 C C . LEU D 3 327 ? 104.096 127.401 141.633 1.00 39.72 327 LEU G C 1
ATOM 8672 O O . LEU D 3 327 ? 104.043 128.355 142.416 1.00 39.72 327 LEU G O 1
ATOM 8677 N N . VAL D 3 328 ? 103.115 127.124 140.780 1.00 45.82 328 VAL G N 1
ATOM 8678 C CA . VAL D 3 328 ? 101.920 127.951 140.692 1.00 45.82 328 VAL G CA 1
ATOM 8679 C C . VAL D 3 328 ? 100.677 127.234 141.207 1.00 45.82 328 VAL G C 1
ATOM 8680 O O . VAL D 3 328 ? 99.674 127.904 141.502 1.00 45.82 328 VAL G O 1
ATOM 8684 N N . TYR D 3 329 ? 100.711 125.914 141.355 1.00 49.22 329 TYR G N 1
ATOM 8685 C CA . TYR D 3 329 ? 99.552 125.144 141.776 1.00 49.22 329 TYR G CA 1
ATOM 8686 C C . TYR D 3 329 ? 99.752 124.593 143.182 1.00 49.22 329 TYR G C 1
ATOM 8687 O O . TYR D 3 329 ? 100.875 124.451 143.671 1.00 49.22 329 TYR G O 1
ATOM 8696 N N . ASN D 3 330 ? 98.626 124.291 143.827 1.00 51.23 330 ASN G N 1
ATOM 8697 C CA . ASN D 3 330 ? 98.650 123.834 145.214 1.00 51.23 330 ASN G CA 1
ATOM 8698 C C . ASN D 3 330 ? 99.423 122.537 145.443 1.00 51.23 330 ASN G C 1
ATOM 8699 O O . ASN D 3 330 ? 100.182 122.480 146.427 1.00 51.23 330 ASN G O 1
ATOM 8704 N N . PRO D 3 331 ? 99.281 121.480 144.633 1.00 44.95 331 PRO G N 1
ATOM 8705 C CA . PRO D 3 331 ? 99.936 120.210 144.973 1.00 44.95 331 PRO G CA 1
ATOM 8706 C C . PRO D 3 331 ? 101.451 120.333 145.042 1.00 44.95 331 PRO G C 1
ATOM 8707 O O . PRO D 3 331 ? 102.062 121.182 144.391 1.00 44.95 331 PRO G O 1
ATOM 8711 N N . SER D 3 332 ? 102.048 119.465 145.856 1.00 41.64 332 SER G N 1
ATOM 8712 C CA . SER D 3 332 ? 103.484 119.492 146.081 1.00 41.64 332 SER G CA 1
ATOM 8713 C C . SER D 3 332 ? 104.235 119.203 144.782 1.00 41.64 332 SER G C 1
ATOM 8714 O O . SER D 3 332 ? 103.728 118.496 143.906 1.00 41.64 332 SER G O 1
ATOM 8717 N N . PRO D 3 333 ? 105.445 119.746 144.627 1.00 39.86 333 PRO G N 1
ATOM 8718 C CA . PRO D 3 333 ? 106.208 119.498 143.393 1.00 39.86 333 PRO G CA 1
ATOM 8719 C C . PRO D 3 333 ? 106.559 118.040 143.177 1.00 39.86 333 PRO G C 1
ATOM 8720 O O . PRO D 3 333 ? 106.899 117.665 142.049 1.00 39.86 333 PRO G O 1
ATOM 8724 N N . ALA D 3 334 ? 106.501 117.208 144.220 1.00 37.83 334 ALA G N 1
ATOM 8725 C CA . ALA D 3 334 ? 106.775 115.787 144.046 1.00 37.83 334 ALA G CA 1
ATOM 8726 C C . ALA D 3 334 ? 105.814 115.162 143.047 1.00 37.83 334 ALA G C 1
ATOM 8727 O O . ALA D 3 334 ? 106.223 114.361 142.201 1.00 37.83 334 ALA G O 1
ATOM 8729 N N . TRP D 3 335 ? 104.531 115.517 143.131 1.00 39.52 335 TRP G N 1
ATOM 8730 C CA . TRP D 3 335 ? 103.554 114.995 142.183 1.00 39.52 335 TRP G CA 1
ATOM 8731 C C . TRP D 3 335 ? 103.896 115.412 140.759 1.00 39.52 335 TRP G C 1
ATOM 8732 O O . TRP D 3 335 ? 103.931 114.580 139.848 1.00 39.52 335 TRP G O 1
ATOM 8743 N N . PHE D 3 336 ? 104.178 116.701 140.554 1.00 38.54 336 PHE G N 1
ATOM 8744 C CA . PHE D 3 336 ? 104.432 117.197 139.205 1.00 38.54 336 PHE G CA 1
ATOM 8745 C C . PHE D 3 336 ? 105.738 116.662 138.636 1.00 38.54 336 PHE G C 1
ATOM 8746 O O . PHE D 3 336 ? 105.889 116.581 137.412 1.00 38.54 336 PHE G O 1
ATOM 8754 N N . VAL D 3 337 ? 106.687 116.296 139.491 1.00 36.02 337 VAL G N 1
ATOM 8755 C CA . VAL D 3 337 ? 107.968 115.787 139.012 1.00 36.02 337 VAL G CA 1
ATOM 8756 C C . VAL D 3 337 ? 107.914 114.285 138.759 1.00 36.02 337 VAL G C 1
ATOM 8757 O O . VAL D 3 337 ? 108.458 113.800 137.764 1.00 36.02 337 VAL G O 1
ATOM 8761 N N . LEU D 3 338 ? 107.256 113.524 139.631 1.00 33.67 338 LEU G N 1
ATOM 8762 C CA . LEU D 3 338 ? 107.183 112.077 139.493 1.00 33.67 338 LEU G CA 1
ATOM 8763 C C . LEU D 3 338 ? 105.984 111.610 138.678 1.00 33.67 338 LEU G C 1
ATOM 8764 O O . LEU D 3 338 ? 105.831 110.403 138.471 1.00 33.67 338 LEU G O 1
ATOM 8769 N N . GLY D 3 339 ? 105.131 112.521 138.217 1.00 31.88 339 GLY G N 1
ATOM 8770 C CA . GLY D 3 339 ? 104.054 112.162 137.329 1.00 31.88 339 GLY G CA 1
ATOM 8771 C C . GLY D 3 339 ? 104.540 111.667 135.984 1.00 31.88 339 GLY G C 1
ATOM 8772 O O . GLY D 3 339 ? 104.234 110.544 135.570 1.00 31.88 339 GLY G O 1
ATOM 8773 N N . PRO D 3 340 ? 105.292 112.504 135.260 1.00 32.51 340 PRO G N 1
ATOM 8774 C CA . PRO D 3 340 ? 105.832 112.047 133.970 1.00 32.51 340 PRO G CA 1
ATOM 8775 C C . PRO D 3 340 ? 106.674 110.794 134.087 1.00 32.51 340 PRO G C 1
ATOM 8776 O O . PRO D 3 340 ? 106.570 109.909 133.234 1.00 32.51 340 PRO G O 1
ATOM 8780 N N . ILE D 3 341 ? 107.486 110.677 135.138 1.00 30.60 341 ILE G N 1
ATOM 8781 C CA . ILE D 3 341 ? 108.372 109.525 135.268 1.00 30.60 341 ILE G CA 1
ATOM 8782 C C . ILE D 3 341 ? 107.567 108.249 135.484 1.00 30.60 341 ILE G C 1
ATOM 8783 O O . ILE D 3 341 ? 107.790 107.236 134.812 1.00 30.60 341 ILE G O 1
ATOM 8788 N N . VAL D 3 342 ? 106.612 108.281 136.415 1.00 29.80 342 VAL G N 1
ATOM 8789 C CA . VAL D 3 342 ? 105.811 107.092 136.694 1.00 29.80 342 VAL G CA 1
ATOM 8790 C C . VAL D 3 342 ? 104.953 106.726 135.489 1.00 29.80 342 VAL G C 1
ATOM 8791 O O . VAL D 3 342 ? 104.841 105.548 135.126 1.00 29.80 342 VAL G O 1
ATOM 8795 N N . LEU D 3 343 ? 104.335 107.721 134.849 1.00 31.00 343 LEU G N 1
ATOM 8796 C CA . LEU D 3 343 ? 103.497 107.438 133.688 1.00 31.00 343 LEU G CA 1
ATOM 8797 C C . LEU D 3 343 ? 104.317 106.884 132.530 1.00 31.00 343 LEU G C 1
ATOM 8798 O O . LEU D 3 343 ? 103.875 105.963 131.835 1.00 31.00 343 LEU G O 1
ATOM 8803 N N . MET D 3 344 ? 105.516 107.426 132.305 1.00 34.62 344 MET G N 1
ATOM 8804 C CA . MET D 3 344 ? 106.372 106.912 131.244 1.00 34.62 344 MET G CA 1
ATOM 8805 C C . MET D 3 344 ? 106.852 105.503 131.557 1.00 34.62 344 MET G C 1
ATOM 8806 O O . MET D 3 344 ? 106.953 104.666 130.657 1.00 34.62 344 MET G O 1
ATOM 8811 N N . PHE D 3 345 ? 107.155 105.221 132.826 1.00 28.78 345 PHE G N 1
ATOM 8812 C CA . PHE D 3 345 ? 107.539 103.865 133.201 1.00 28.78 345 PHE G CA 1
ATOM 8813 C C . PHE D 3 345 ? 106.394 102.890 132.971 1.00 28.78 345 PHE G C 1
ATOM 8814 O O . PHE D 3 345 ? 106.607 101.776 132.480 1.00 28.78 345 PHE G O 1
ATOM 8822 N N . VAL D 3 346 ? 105.169 103.292 133.316 1.00 28.40 346 VAL G N 1
ATOM 8823 C CA . VAL D 3 346 ? 104.012 102.430 133.095 1.00 28.40 346 VAL G CA 1
ATOM 8824 C C . VAL D 3 346 ? 103.792 102.203 131.604 1.00 28.40 346 VAL G C 1
ATOM 8825 O O . VAL D 3 346 ? 103.518 101.079 131.166 1.00 28.40 346 VAL G O 1
ATOM 8829 N N . ALA D 3 347 ? 103.911 103.263 130.801 1.00 29.50 347 ALA G N 1
ATOM 8830 C CA . ALA D 3 347 ? 103.742 103.125 129.358 1.00 29.50 347 ALA G CA 1
ATOM 8831 C C . ALA D 3 347 ? 104.808 102.216 128.759 1.00 29.50 347 ALA G C 1
ATOM 8832 O O . ALA D 3 347 ? 104.508 101.374 127.905 1.00 29.50 347 ALA G O 1
ATOM 8834 N N . GLY D 3 348 ? 106.060 102.370 129.193 1.00 29.76 348 GLY G N 1
ATOM 8835 C CA . GLY D 3 348 ? 107.117 101.505 128.700 1.00 29.76 348 GLY G CA 1
ATOM 8836 C C . GLY D 3 348 ? 106.929 100.059 129.112 1.00 29.76 348 GLY G C 1
ATOM 8837 O O . GLY D 3 348 ? 107.167 99.144 128.321 1.00 29.76 348 GLY G O 1
ATOM 8838 N N . SER D 3 349 ? 106.495 99.830 130.354 1.00 30.03 349 SER G N 1
ATOM 8839 C CA . SER D 3 349 ? 106.234 98.468 130.804 1.00 30.03 349 SER G CA 1
ATOM 8840 C C . SER D 3 349 ? 105.093 97.838 130.018 1.00 30.03 349 SER G C 1
ATOM 8841 O O . SER D 3 349 ? 105.146 96.651 129.677 1.00 30.03 349 SER G O 1
ATOM 8844 N N . TYR D 3 350 ? 104.047 98.614 129.724 1.00 33.45 350 TYR G N 1
ATOM 8845 C CA . TYR D 3 350 ? 102.946 98.082 128.928 1.00 33.45 350 TYR G CA 1
ATOM 8846 C C . TYR D 3 350 ? 103.386 97.791 127.498 1.00 33.45 350 TYR G C 1
ATOM 8847 O O . TYR D 3 350 ? 102.986 96.776 126.917 1.00 33.45 350 TYR G O 1
ATOM 8856 N N . LEU D 3 351 ? 104.201 98.671 126.912 1.00 30.35 351 LEU G N 1
ATOM 8857 C CA . LEU D 3 351 ? 104.697 98.429 125.562 1.00 30.35 351 LEU G CA 1
ATOM 8858 C C . LEU D 3 351 ? 105.596 97.199 125.521 1.00 30.35 351 LEU G C 1
ATOM 8859 O O . LEU D 3 351 ? 105.604 96.459 124.532 1.00 30.35 351 LEU G O 1
ATOM 8864 N N . LEU D 3 352 ? 106.369 96.973 126.585 1.00 29.27 352 LEU G N 1
ATOM 8865 C CA . LEU D 3 352 ? 107.169 95.758 126.676 1.00 29.27 352 LEU G CA 1
ATOM 8866 C C . LEU D 3 352 ? 106.295 94.526 126.858 1.00 29.27 352 LEU G C 1
ATOM 8867 O O . LEU D 3 352 ? 106.633 93.448 126.356 1.00 29.27 352 LEU G O 1
ATOM 8872 N N . TYR D 3 353 ? 105.181 94.658 127.582 1.00 36.27 353 TYR G N 1
ATOM 8873 C CA . TYR D 3 353 ? 104.259 93.538 127.730 1.00 36.27 353 TYR G CA 1
ATOM 8874 C C . TYR D 3 353 ? 103.638 93.161 126.392 1.00 36.27 353 TYR G C 1
ATOM 8875 O O . TYR D 3 353 ? 103.446 91.975 126.101 1.00 36.27 353 TYR G O 1
ATOM 8884 N N . ARG D 3 354 ? 103.312 94.156 125.567 1.00 37.35 354 ARG G N 1
ATOM 8885 C CA . ARG D 3 354 ? 102.790 93.886 124.234 1.00 37.35 354 ARG G CA 1
ATOM 8886 C C . ARG D 3 354 ? 103.823 93.249 123.316 1.00 37.35 354 ARG G C 1
ATOM 8887 O O . ARG D 3 354 ? 103.445 92.742 122.254 1.00 37.35 354 ARG G O 1
ATOM 8895 N N . ALA D 3 355 ? 105.100 93.272 123.693 1.00 36.00 355 ALA G N 1
ATOM 8896 C CA . ALA D 3 355 ? 106.178 92.644 122.931 1.00 36.00 355 ALA G CA 1
ATOM 8897 C C . ALA D 3 355 ? 106.273 93.186 121.509 1.00 36.00 355 ALA G C 1
ATOM 8898 O O . ALA D 3 355 ? 106.961 92.616 120.663 1.00 36.00 355 ALA G O 1
#

Foldseek 3Di:
DKKWKWQFWDADPNRILAGIATDMFFFLFAEEQEADPSSCSVVVLCVLQQNDQTPDIWIDDPNHTCNPPHNVVVVLVFEFEDDPDQPFDQAAFLLRSQLVLLVPDPPDDPVVSVVLSVVLCVVLVNPVRRVPGLNPDDPSSSSSSSVSSRCSNVGRAYEYEALVPPDDPVCLVVSLVVVNVCSVSRHHYYYYHPPVVSSLVRGQWYWYRGNNYTDDIGRSVRCVPDPVCCVRPQPPDHD/DKKWKWQFWDADPNRILAGIATDMFFFLFAEEQEADPSSCSVVVLCCSQQVDQTPDIWIDDPNRTCNPPHNVVVVLVFEFEQDPDLPFDQAAFLLRLQLVLLVVDPVDDPVVSVVLSVVLCVVLVNPVRRVPGLNPDDPSSSSSSSVSSRCSNPHQAYEYEALVPPADPVCLVVSLVVSNVCSVVRHHYYYYHPPVPSSLVRGQWYWYRGNNYTDDIGRSVRLVPDPVCCVRPVDPPD/DVLVVLVVQLVVQLVVQLVVQLCVPLVVVLVVVVVCVLQLLFAPVCSVVLSVLCVLVSSLVSLLLSSLLSLLLSLLCCQQVVVQVVCVVVVQHLVNNLVSCVVVLVVSLVVSLCSLQASQLQSVVVSVVVVVVSNPDDDLSSEDAPDWDDDPQKIWYFPDADPHSFWTAQIWIPRVKTKTAGTWGCVWIKGAFMWIQDVHDIDTDRIDIDDDDLSNDHNVVLVPPCVQLLSVLSNLCSPLSSCSSVLSSLQSSLQNNDHNVCGSCNRVVVSSVVSVVLVVVSVVLSVCSNVVHHGSVVSVVSSVVSNVVSNVSNVD/DPPVLVVLLVLLLVLLVVLLVVQLVVQLVVQLVVCCVVADPLCHSVLSNLLSVLCSLVSSLVCLLLSLLLSLLLSLLVCQVVPNVVVCVVVPHALVNSLVSSLVSSVVSVVSSLCSLAPRLLVSNVVSVVSVPQDAFDWDDFVQKTWTFGDDALQFKTAWIWIWGADPVRDTAKTWTFGMWGDDDAPDIDGPPTPIDGCDHDHSNLPVVVPPFLLSHGLVNLVVVCVSCVVTHHDALLSQLSNLQSVCSSLSSSLSSLLSSLCCVAVCRPHDSVVSSVVSVVVSVVVVVQQVVLSVVCNVDDDRSNCSNCVVSVVSNVVSVVSSVVD

B-factor: mean 53.68, std 26.27, range [21.06, 134.01]

Nearest PDB structures (foldseek):
  8ufg-assembly1_G  TM=1.003E+00  e=5.446E-50  Acinetobacter baylyi ADP1
  8ufh-assembly1_G  TM=9.987E-01  e=1.174E-46  Acinetobacter baylyi ADP1
  8fro-assembly1_G  TM=9.965E-01  e=1.761E-44  Acinetobacter baylyi ADP1
  8frn-assembly1_G  TM=9.997E-01  e=2.832E-37  Acinetobacter baylyi ADP1
  8frp-assembly1_G  TM=9.957E-01  e=2.362E-27  Acinetobacter baylyi ADP1